Protein 4E8H (pdb70)

Structure (mmCIF, N/CA/C/O backbone):
data_4E8H
#
_entry.id   4E8H
#
_cell.length_a   57.109
_cell.length_b   90.818
_cell.length_c   87.015
_cell.angle_alpha   90.00
_cell.angle_beta   102.77
_cell.angle_gamma   90.00
#
_symmetry.space_group_name_H-M   'P 1 21 1'
#
loop_
_entity.id
_entity.type
_entity.pdbx_description
1 polymer 'Glutathione S-transferase'
2 non-polymer GLUTATHIONE
3 water water
#
loop_
_atom_site.group_PDB
_atom_site.id
_atom_site.type_symbol
_atom_site.label_atom_id
_atom_site.label_alt_id
_atom_site.label_comp_id
_atom_site.label_asym_id
_atom_site.label_entity_id
_atom_site.label_seq_id
_atom_site.pdbx_PDB_ins_code
_ato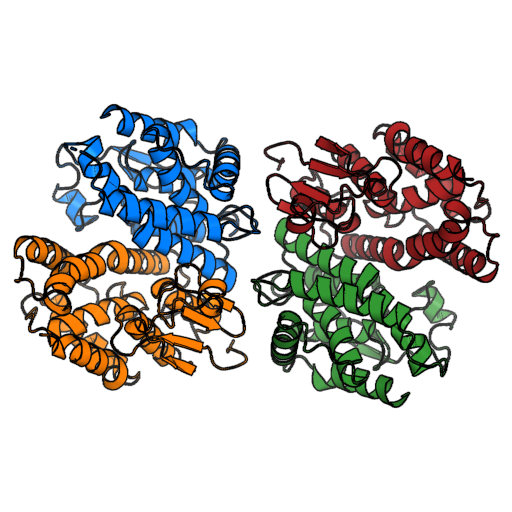m_site.Cartn_x
_atom_site.Cartn_y
_atom_site.Cartn_z
_atom_site.occupancy
_atom_site.B_iso_or_equiv
_atom_site.auth_seq_id
_atom_site.auth_comp_id
_ato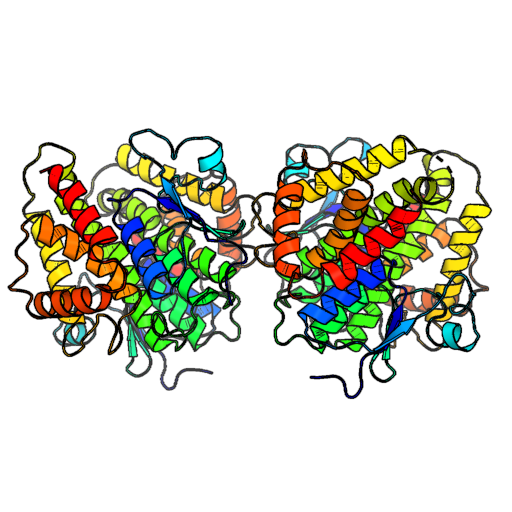m_site.auth_asym_id
_atom_site.auth_atom_id
_atom_site.pdbx_PDB_model_num
ATOM 1 N N . HIS A 1 1 ? -24.586 22.838 12.866 1.00 28.83 0 HIS A N 1
ATOM 2 C CA . HIS A 1 1 ? -25.353 21.778 13.591 1.00 28.72 0 HIS A CA 1
ATOM 3 C C . HIS A 1 1 ? -26.590 21.338 12.795 1.00 27.98 0 HIS A C 1
ATOM 4 O O . HIS A 1 1 ? -27.180 20.292 13.068 1.00 28.05 0 HIS A O 1
ATOM 11 N N . MET A 1 2 ? -26.970 22.164 11.822 1.00 26.83 1 MET A N 1
ATOM 12 C CA . MET A 1 2 ? -27.850 21.774 10.721 1.00 25.57 1 MET A CA 1
ATOM 13 C C . MET A 1 2 ? -27.253 22.392 9.452 1.00 24.18 1 MET A C 1
ATOM 14 O O . MET A 1 2 ? -26.605 23.441 9.530 1.00 24.17 1 MET A O 1
ATOM 19 N N . PRO A 1 3 ? -27.449 21.748 8.283 1.00 22.69 2 PRO A N 1
ATOM 20 C CA . PRO A 1 3 ? -26.850 22.330 7.075 1.00 21.43 2 PRO A CA 1
ATOM 21 C C . PRO A 1 3 ? -27.499 23.655 6.651 1.00 20.11 2 PRO A C 1
ATOM 22 O O . PRO A 1 3 ? -28.695 23.860 6.871 1.00 19.88 2 PRO A O 1
ATOM 26 N N . VAL A 1 4 ? -26.697 24.533 6.051 1.00 18.64 3 VAL A N 1
ATOM 27 C CA . VAL A 1 4 ? -27.140 25.862 5.611 1.00 17.17 3 VAL A CA 1
ATOM 28 C C . VAL A 1 4 ? -28.081 25.775 4.404 1.00 16.04 3 VAL A C 1
ATOM 29 O O . VAL A 1 4 ? -28.886 26.678 4.160 1.00 15.89 3 VAL A O 1
ATOM 33 N N . GLN A 1 5 ? -27.952 24.683 3.655 1.00 14.56 4 GLN A N 1
ATOM 34 C CA . GLN A 1 5 ? -28.814 24.385 2.518 1.00 13.20 4 GLN A CA 1
ATOM 35 C C . GLN A 1 5 ? -29.083 22.879 2.495 1.00 12.36 4 GLN A C 1
ATOM 36 O O . GLN A 1 5 ? -28.351 22.118 3.135 1.00 12.25 4 GLN A O 1
ATOM 42 N N . PRO A 1 6 ? -30.136 22.442 1.774 1.00 11.54 5 PRO A N 1
ATOM 43 C CA . PRO A 1 6 ? -30.397 21.009 1.674 1.00 10.89 5 PRO A CA 1
ATOM 44 C C . PRO A 1 6 ? -29.169 20.274 1.149 1.00 10.30 5 PRO A C 1
ATOM 45 O O . PRO A 1 6 ? -28.525 20.742 0.206 1.00 10.20 5 PRO A O 1
ATOM 49 N N . ILE A 1 7 ? -28.832 19.154 1.779 1.00 9.61 6 ILE A N 1
ATOM 50 C CA . ILE A 1 7 ? -27.711 18.336 1.330 1.00 8.93 6 ILE A CA 1
ATOM 51 C C . ILE A 1 7 ? -28.121 17.654 0.026 1.00 8.59 6 ILE A C 1
ATOM 52 O O . ILE A 1 7 ? -29.201 17.063 -0.062 1.00 8.50 6 ILE A O 1
ATOM 57 N N . LYS A 1 8 ? -27.272 17.777 -0.990 1.00 8.10 7 LYS A N 1
ATOM 58 C CA . LYS A 1 8 ? -27.548 17.198 -2.296 1.00 7.86 7 LYS A CA 1
ATOM 59 C C . LYS A 1 8 ? -27.089 15.747 -2.348 1.00 7.64 7 LYS A C 1
ATOM 60 O O . LYS A 1 8 ? -26.011 15.409 -1.851 1.00 7.48 7 LYS A O 1
ATOM 66 N N . LEU A 1 9 ? -27.917 14.890 -2.937 1.00 7.39 8 LEU A N 1
ATOM 67 C CA . LEU A 1 9 ? -27.517 13.512 -3.179 1.00 7.38 8 LEU A CA 1
ATOM 68 C C . LEU A 1 9 ? -27.745 13.146 -4.635 1.00 7.61 8 LEU A C 1
ATOM 69 O O . LEU A 1 9 ? -28.886 13.047 -5.096 1.00 7.61 8 LEU A O 1
ATOM 74 N N . TYR A 1 10 ? -26.643 12.973 -5.357 1.00 8.04 9 TYR A N 1
ATOM 75 C CA . TYR A 1 10 ? -26.689 12.498 -6.731 1.00 8.59 9 TYR A CA 1
ATOM 76 C C . TYR A 1 10 ? -26.912 10.989 -6.657 1.00 8.76 9 TYR A C 1
ATOM 77 O O . TYR A 1 10 ? -26.100 10.263 -6.081 1.00 8.75 9 TYR A O 1
ATOM 86 N N . TYR A 1 11 ? -28.033 10.530 -7.212 1.00 9.09 10 TYR A N 1
ATOM 87 C CA . TYR A 1 11 ? -28.569 9.210 -6.875 1.00 9.41 10 TYR A CA 1
ATOM 88 C C . TYR A 1 11 ? -29.416 8.584 -7.983 1.00 9.56 10 TYR A C 1
ATOM 89 O O . TYR A 1 11 ? -29.710 9.227 -8.993 1.00 9.48 10 TYR A O 1
ATOM 98 N N . LEU A 1 12 ? -29.801 7.326 -7.776 1.00 9.77 11 LEU A N 1
ATOM 99 C CA . LEU A 1 12 ? -30.906 6.706 -8.506 1.00 9.99 11 LEU A CA 1
ATOM 100 C C . LEU A 1 12 ? -31.755 5.914 -7.514 1.00 10.03 11 LEU A C 1
ATOM 101 O O . LEU A 1 12 ? -31.204 5.291 -6.605 1.00 10.01 11 LEU A O 1
ATOM 106 N N . PRO A 1 13 ? -33.097 5.944 -7.671 1.00 10.09 12 PRO A N 1
ATOM 107 C CA . PRO A 1 13 ? -33.979 5.218 -6.745 1.00 10.06 12 PRO A CA 1
ATOM 108 C C . PRO A 1 13 ? -33.644 3.732 -6.479 1.00 9.96 12 PRO A C 1
ATOM 109 O O . PRO A 1 13 ? -33.725 3.308 -5.325 1.00 9.99 12 PRO A O 1
ATOM 113 N N . PRO A 1 14 ? -33.274 2.942 -7.515 1.00 9.87 13 PRO A N 1
ATOM 114 C CA . PRO A 1 14 ? -33.037 1.529 -7.188 1.00 9.67 13 PRO A CA 1
ATOM 115 C C . PRO A 1 14 ? -31.649 1.207 -6.617 1.00 9.34 13 PRO A C 1
ATOM 116 O O . PRO A 1 14 ? -31.456 0.112 -6.081 1.00 9.45 13 PRO A O 1
ATOM 120 N N . SER A 1 15 ? -30.704 2.142 -6.725 1.00 8.77 14 SER A N 1
ATOM 121 C CA . SER A 1 15 ? -29.318 1.915 -6.289 1.00 8.14 14 SER A CA 1
ATOM 122 C C . SER A 1 15 ? -29.214 1.549 -4.804 1.00 7.73 14 SER A C 1
ATOM 123 O O . SER A 1 15 ? -29.612 2.338 -3.945 1.00 7.65 14 SER A O 1
ATOM 126 N N . PRO A 1 16 ? -28.687 0.345 -4.501 1.00 7.33 15 PRO A N 1
ATOM 127 C CA . PRO A 1 16 ? -28.548 -0.081 -3.104 1.00 7.08 15 PRO A CA 1
ATOM 128 C C . PRO A 1 16 ? -27.714 0.849 -2.200 1.00 6.84 15 PRO A C 1
ATOM 129 O O . PRO A 1 16 ? -28.142 1.120 -1.073 1.00 6.80 15 PRO A O 1
ATOM 133 N N . PRO A 1 17 ? -26.540 1.336 -2.671 1.00 6.64 16 PRO A N 1
ATOM 134 C CA . PRO A 1 17 ? -25.824 2.269 -1.794 1.00 6.53 16 PRO A CA 1
ATOM 135 C C . PRO A 1 17 ? -26.535 3.615 -1.616 1.00 6.53 16 PRO A C 1
ATOM 136 O O . PRO A 1 17 ? -26.411 4.234 -0.555 1.00 6.53 16 PRO A O 1
ATOM 140 N N . CYS A 1 18 ? -27.277 4.052 -2.635 1.00 6.57 17 CYS A N 1
ATOM 141 C CA . CYS A 1 18 ? -28.113 5.252 -2.524 1.00 6.70 17 CYS A CA 1
ATOM 142 C C . CYS A 1 18 ? -29.211 5.076 -1.477 1.00 6.29 17 CYS A C 1
ATOM 143 O O . CYS A 1 18 ? -29.433 5.964 -0.656 1.00 6.33 17 CYS A O 1
ATOM 146 N N . ARG A 1 19 ? -29.878 3.925 -1.502 1.00 5.95 18 ARG A N 1
ATOM 147 C CA . ARG A 1 19 ? -30.955 3.630 -0.555 1.00 5.68 18 ARG A CA 1
ATOM 148 C C . ARG A 1 19 ? -30.487 3.603 0.903 1.00 5.42 18 ARG A C 1
ATOM 149 O O . ARG A 1 19 ? -31.240 3.985 1.798 1.00 5.34 18 ARG A O 1
ATOM 157 N N . ALA A 1 20 ? -29.251 3.162 1.136 1.00 5.25 19 ALA A N 1
ATOM 158 C CA . ALA A 1 20 ? -28.682 3.125 2.488 1.00 5.21 19 ALA A CA 1
ATOM 159 C C . ALA A 1 20 ? -28.515 4.531 3.068 1.00 5.25 19 ALA A C 1
ATOM 160 O O . ALA A 1 20 ? -28.911 4.794 4.206 1.00 5.26 19 ALA A O 1
ATOM 162 N N . VAL A 1 21 ? -27.927 5.423 2.272 1.00 5.42 20 VAL A N 1
ATOM 163 C CA . VAL A 1 21 ? -27.757 6.829 2.639 1.00 5.65 20 VAL A CA 1
ATOM 164 C C . VAL A 1 21 ? -29.110 7.497 2.907 1.00 6.12 20 VAL A C 1
ATOM 165 O O . VAL A 1 21 ? -29.279 8.198 3.909 1.00 6.16 20 VAL A O 1
ATOM 169 N N . MET A 1 22 ? -30.065 7.261 2.008 1.00 6.71 21 MET A N 1
ATOM 170 C CA . MET A 1 22 ? -31.384 7.893 2.065 1.00 7.38 21 MET A CA 1
ATOM 171 C C . MET A 1 22 ? -32.152 7.547 3.334 1.00 7.34 21 MET A C 1
ATOM 172 O O . MET A 1 22 ? -32.772 8.422 3.941 1.00 7.26 21 MET A O 1
ATOM 177 N N . MET A 1 23 ? -32.104 6.280 3.737 1.00 7.39 22 MET A N 1
ATOM 178 C CA . MET A 1 23 ? -32.753 5.862 4.977 1.00 7.44 22 MET A CA 1
ATOM 179 C C . MET A 1 23 ? -32.031 6.409 6.204 1.00 7.18 22 MET A C 1
ATOM 180 O O . MET A 1 23 ? -32.674 6.779 7.187 1.00 7.04 22 MET A O 1
ATOM 185 N N . THR A 1 24 ? -30.701 6.466 6.137 1.00 7.04 23 THR A N 1
ATOM 186 C CA . THR A 1 24 ? -29.895 7.055 7.207 1.00 6.92 23 THR A CA 1
ATOM 187 C C . THR A 1 24 ? -30.279 8.525 7.416 1.00 6.97 23 THR A C 1
ATOM 188 O O . THR A 1 24 ? -30.474 8.963 8.554 1.00 6.81 23 THR A O 1
ATOM 192 N N . ALA A 1 25 ? -30.413 9.267 6.317 1.00 7.17 24 ALA A N 1
ATOM 193 C CA . ALA A 1 25 ? -30.824 10.672 6.369 1.00 7.53 24 ALA A CA 1
ATOM 194 C C . ALA A 1 25 ? -32.216 10.862 6.984 1.00 7.99 24 ALA A C 1
ATOM 195 O O . ALA A 1 25 ? -32.441 11.823 7.727 1.00 7.98 24 ALA A O 1
ATOM 197 N N . ARG A 1 26 ? -33.136 9.947 6.676 1.00 8.57 25 ARG A N 1
ATOM 198 C CA . ARG A 1 26 ? -34.493 9.982 7.232 1.00 9.38 25 ARG A CA 1
ATOM 199 C C . ARG A 1 26 ? -34.507 9.779 8.745 1.00 9.60 25 ARG A C 1
ATOM 200 O O . ARG A 1 26 ? -35.218 10.491 9.456 1.00 9.52 25 ARG A O 1
ATOM 208 N N . VAL A 1 27 ? -33.724 8.816 9.233 1.00 10.16 26 VAL A N 1
ATOM 209 C CA . VAL A 1 27 ? -33.590 8.587 10.678 1.00 10.80 26 VAL A CA 1
ATOM 210 C C . VAL A 1 27 ? -32.993 9.818 11.368 1.00 11.29 26 VAL A C 1
ATOM 211 O O . VAL A 1 27 ? -33.397 10.174 12.478 1.00 11.29 26 VAL A O 1
ATOM 215 N N . LEU A 1 28 ? -32.047 10.469 10.697 1.00 12.04 27 LEU A N 1
ATOM 216 C CA . LEU A 1 28 ? -31.443 11.703 11.201 1.00 12.94 27 LEU A CA 1
ATOM 217 C C . LEU A 1 28 ? -32.380 12.902 11.066 1.00 13.70 27 LEU A C 1
ATOM 218 O O . LEU A 1 28 ? -32.113 13.973 11.618 1.00 13.72 27 LEU A O 1
ATOM 223 N N . GLU A 1 29 ? -33.478 12.699 10.337 1.00 14.79 28 GLU A N 1
ATOM 224 C CA . GLU A 1 29 ? -34.453 13.747 10.009 1.00 15.98 28 GLU A CA 1
ATOM 225 C C . GLU A 1 29 ? -33.832 14.907 9.222 1.00 16.35 28 GLU A C 1
ATOM 226 O O . GLU A 1 29 ? -34.186 16.075 9.406 1.00 16.45 28 GLU A O 1
ATOM 232 N N . LEU A 1 30 ? -32.901 14.550 8.340 1.00 16.88 29 LEU A N 1
ATOM 233 C CA . LEU A 1 30 ? -32.329 15.469 7.368 1.00 17.42 29 LEU A CA 1
ATOM 234 C C . LEU A 1 30 ? -33.087 15.303 6.062 1.00 17.73 29 LEU A C 1
ATOM 235 O O . LEU A 1 30 ? -33.304 14.177 5.604 1.00 17.89 29 LEU A O 1
ATOM 240 N N . ASP A 1 31 ? -33.500 16.416 5.465 1.00 18.05 30 ASP A N 1
ATOM 241 C CA . ASP A 1 31 ? -34.199 16.359 4.187 1.00 18.24 30 ASP A CA 1
ATOM 242 C C . ASP A 1 31 ? -33.227 16.623 3.041 1.00 17.87 30 ASP A C 1
ATOM 243 O O . ASP A 1 31 ? -32.759 17.749 2.853 1.00 17.98 30 ASP A O 1
ATOM 248 N N . LEU A 1 32 ? -32.927 15.567 2.289 1.00 17.19 31 LEU A N 1
ATOM 249 C CA . LEU A 1 32 ? -31.985 15.632 1.172 1.00 16.55 31 LEU A CA 1
ATOM 250 C C . LEU A 1 32 ? -32.620 16.181 -0.102 1.00 16.35 31 LEU A C 1
ATOM 251 O O . LEU A 1 32 ? -33.778 15.885 -0.406 1.00 16.20 31 LEU A O 1
ATOM 256 N N . HIS A 1 33 ? -31.852 16.980 -0.840 1.00 16.09 32 HIS A N 1
ATOM 257 C CA . HIS A 1 33 ? -32.227 17.380 -2.195 1.00 15.96 32 HIS A CA 1
ATOM 258 C C . HIS A 1 33 ? -31.725 16.304 -3.153 1.00 15.63 32 HIS A C 1
ATOM 259 O O . HIS A 1 33 ? -30.543 16.256 -3.502 1.00 15.47 32 HIS A O 1
ATOM 266 N N . LEU A 1 34 ? -32.640 15.429 -3.552 1.00 15.40 33 LEU A N 1
ATOM 267 C CA . LEU A 1 34 ? -32.301 14.291 -4.393 1.00 15.23 33 LEU A CA 1
ATOM 268 C C . LEU A 1 34 ? -32.156 14.738 -5.840 1.00 15.20 33 LEU A C 1
ATOM 269 O O . LEU A 1 34 ? -33.056 15.374 -6.391 1.00 15.20 33 LEU A O 1
ATOM 274 N N . ILE A 1 35 ? -31.011 14.426 -6.442 1.00 15.17 34 ILE A N 1
ATOM 275 C CA . ILE A 1 35 ? -30.769 14.757 -7.846 1.00 15.17 34 ILE A CA 1
ATOM 276 C C . ILE A 1 35 ? -30.604 13.484 -8.675 1.00 15.29 34 ILE A C 1
ATOM 277 O O . ILE A 1 35 ? -29.622 12.753 -8.514 1.00 15.13 34 ILE A O 1
ATOM 282 N N . THR A 1 36 ? -31.574 13.227 -9.554 1.00 15.57 35 THR A N 1
ATOM 283 C CA . THR A 1 36 ? -31.553 12.041 -10.411 1.00 15.97 35 THR A CA 1
ATOM 284 C C . THR A 1 36 ? -30.345 12.075 -11.342 1.00 16.24 35 THR A C 1
ATOM 285 O O . THR A 1 36 ? -30.182 13.002 -12.142 1.00 16.22 35 THR A O 1
ATOM 289 N N . THR A 1 37 ? -29.493 11.064 -11.204 1.00 16.66 36 THR A N 1
ATOM 290 C CA . THR A 1 37 ? -28.260 10.969 -11.972 1.00 17.18 36 THR A CA 1
ATOM 291 C C . THR A 1 37 ? -28.275 9.659 -12.750 1.00 17.83 36 THR A C 1
ATOM 292 O O . THR A 1 37 ? -27.880 8.605 -12.240 1.00 17.75 36 THR A O 1
ATOM 296 N N . ASN A 1 38 ? -28.759 9.742 -13.986 1.00 18.73 37 ASN A N 1
ATOM 297 C CA . ASN A 1 38 ? -28.922 8.573 -14.837 1.00 19.72 37 ASN A CA 1
ATOM 298 C C . ASN A 1 38 ? -27.579 8.091 -15.374 1.00 20.27 37 ASN A C 1
ATOM 299 O O . ASN A 1 38 ? -27.053 8.640 -16.347 1.00 20.24 37 ASN A O 1
ATOM 304 N N . ILE A 1 39 ? -27.033 7.061 -14.730 1.00 21.07 38 ILE A N 1
ATOM 305 C CA . ILE A 1 39 ? -25.741 6.491 -15.128 1.00 21.90 38 ILE A CA 1
ATOM 306 C C . ILE A 1 39 ? -25.813 5.738 -16.464 1.00 22.47 38 ILE A C 1
ATOM 307 O O . ILE A 1 39 ? -24.781 5.451 -17.078 1.00 22.57 38 ILE A O 1
ATOM 312 N N . MET A 1 40 ? -27.034 5.437 -16.906 1.00 23.19 39 MET A N 1
ATOM 313 C CA . MET A 1 40 ? -27.279 4.788 -18.199 1.00 23.89 39 MET A CA 1
ATOM 314 C C . MET A 1 40 ? -27.293 5.801 -19.348 1.00 23.80 39 MET A C 1
ATOM 315 O O . MET A 1 40 ? -27.167 5.427 -20.518 1.00 23.84 39 MET A O 1
ATOM 320 N N . ASN A 1 41 ? -27.458 7.077 -18.998 1.00 23.72 40 ASN A N 1
ATOM 321 C CA . ASN A 1 41 ? -27.474 8.178 -19.960 1.00 23.55 40 ASN A CA 1
ATOM 322 C C . ASN A 1 41 ? -26.203 9.029 -19.839 1.00 23.26 40 ASN A C 1
ATOM 323 O O . ASN A 1 41 ? -26.154 10.179 -20.290 1.00 23.18 40 ASN A O 1
ATOM 328 N N . GLY A 1 42 ? -25.179 8.443 -19.218 1.00 22.99 41 GLY A N 1
ATOM 329 C CA . GLY A 1 42 ? -23.870 9.077 -19.052 1.00 22.57 41 GLY A CA 1
ATOM 330 C C . GLY A 1 42 ? -23.829 10.347 -18.218 1.00 22.30 41 GLY A C 1
ATOM 331 O O . GLY A 1 42 ? -22.867 11.113 -18.311 1.00 22.34 41 GLY A O 1
ATOM 332 N N . GLU A 1 43 ? -24.855 10.568 -17.397 1.00 21.92 42 GLU A N 1
ATOM 333 C CA . GLU A 1 43 ? -24.952 11.785 -16.579 1.00 21.63 42 GLU A CA 1
ATOM 334 C C . GLU A 1 43 ? -23.889 11.876 -15.472 1.00 21.30 42 GLU A C 1
ATOM 335 O O . GLU A 1 43 ? -23.658 12.949 -14.908 1.00 21.21 42 GLU A O 1
ATOM 341 N N . HIS A 1 44 ? -23.238 10.749 -15.187 1.00 20.99 43 HIS A N 1
ATOM 342 C CA . HIS A 1 44 ? -22.147 10.670 -14.210 1.00 20.73 43 HIS A CA 1
ATOM 343 C C . HIS A 1 44 ? -20.773 10.890 -14.854 1.00 20.89 43 HIS A C 1
ATOM 344 O O . HIS A 1 44 ? -19.745 10.852 -14.172 1.00 20.77 43 HIS A O 1
ATOM 351 N N . MET A 1 45 ? -20.766 11.137 -16.163 1.00 21.25 44 MET A N 1
ATOM 352 C CA . MET A 1 45 ? -19.531 11.168 -16.951 1.00 21.74 44 MET A CA 1
ATOM 353 C C . MET A 1 45 ? -19.263 12.510 -17.642 1.00 21.72 44 MET A C 1
ATOM 354 O O . MET A 1 45 ? -18.338 12.622 -18.453 1.00 21.83 44 MET A O 1
ATOM 359 N N . THR A 1 46 ? -20.070 13.518 -17.323 1.00 21.71 45 THR A N 1
ATOM 360 C CA . THR A 1 46 ? -19.867 14.866 -17.850 1.00 21.63 45 THR A CA 1
ATOM 361 C C . THR A 1 46 ? -18.626 15.485 -17.199 1.00 21.55 45 THR A C 1
ATOM 362 O O . THR A 1 46 ? -18.239 15.066 -16.105 1.00 21.64 45 THR A O 1
ATOM 366 N N . PRO A 1 47 ? -17.989 16.471 -17.867 1.00 21.37 46 PRO A N 1
ATOM 367 C CA . PRO A 1 47 ? -16.870 17.195 -17.257 1.00 21.12 46 PRO A CA 1
ATOM 368 C C . PRO A 1 47 ? -17.177 17.701 -15.848 1.00 20.72 46 PRO A C 1
ATOM 369 O O . PRO A 1 47 ? -16.287 17.740 -14.997 1.00 20.72 46 PRO A O 1
ATOM 373 N N . GLU A 1 48 ? -18.432 18.075 -15.617 1.00 20.25 47 GLU A N 1
ATOM 374 C CA . GLU A 1 48 ? -18.867 18.606 -14.332 1.00 19.79 47 GLU A CA 1
ATOM 375 C C . GLU A 1 48 ? -18.913 17.547 -13.226 1.00 19.00 47 GLU A C 1
ATOM 376 O O . GLU A 1 48 ? -18.436 17.798 -12.117 1.00 19.00 47 GLU A O 1
ATOM 382 N N . TYR A 1 49 ? -19.473 16.373 -13.523 1.00 18.04 48 TYR A N 1
ATOM 383 C CA . TYR A 1 49 ? -19.529 15.283 -12.539 1.00 17.03 48 TYR A CA 1
ATOM 384 C C . TYR A 1 49 ? -18.129 14.775 -12.196 1.00 16.68 48 TYR A C 1
ATOM 385 O O . TYR A 1 49 ? -17.821 14.540 -11.026 1.00 16.59 48 TYR A O 1
ATOM 394 N N . LEU A 1 50 ? -17.290 14.623 -13.219 1.00 16.25 49 LEU A N 1
ATOM 395 C CA . LEU A 1 50 ? -15.924 14.122 -13.052 1.00 15.90 49 LEU A CA 1
ATOM 396 C C . LEU A 1 50 ? -15.055 15.039 -12.194 1.00 15.72 49 LEU A C 1
ATOM 397 O O . LEU A 1 50 ? -14.186 14.568 -11.459 1.00 15.72 49 LEU A O 1
ATOM 402 N N . LYS A 1 51 ? -15.295 16.344 -12.293 1.00 15.42 50 LYS A N 1
ATOM 403 C CA . LYS A 1 51 ? -14.615 17.322 -11.449 1.00 15.20 50 LYS A CA 1
ATOM 404 C C . LYS A 1 51 ? -15.034 17.173 -9.987 1.00 14.58 50 LYS A C 1
ATOM 405 O O . LYS A 1 51 ? -14.217 17.326 -9.076 1.00 14.57 50 LYS A O 1
ATOM 411 N N . MET A 1 52 ? -16.312 16.878 -9.779 1.00 13.79 51 MET A N 1
ATOM 412 C CA . MET A 1 52 ? -16.857 16.660 -8.448 1.00 13.10 51 MET A CA 1
ATOM 413 C C . MET A 1 52 ? -16.382 15.317 -7.883 1.00 12.36 51 MET A C 1
ATOM 414 O O . MET A 1 52 ? -15.908 15.241 -6.748 1.00 12.21 51 MET A O 1
ATOM 419 N N . ASN A 1 53 ? -16.501 14.273 -8.699 1.00 11.43 52 ASN A N 1
ATOM 420 C CA . ASN A 1 53 ? -16.150 12.914 -8.314 1.00 10.58 52 ASN A CA 1
ATOM 421 C C . ASN A 1 53 ? -15.489 12.218 -9.506 1.00 10.21 52 ASN A C 1
ATOM 422 O O . ASN A 1 53 ? -16.185 11.779 -10.427 1.00 10.08 52 ASN A O 1
ATOM 427 N N . PRO A 1 54 ? -14.143 12.126 -9.502 1.00 9.86 53 PRO A N 1
ATOM 428 C CA . PRO A 1 54 ? -13.450 11.525 -10.645 1.00 9.69 53 PRO A CA 1
ATOM 429 C C . PRO A 1 54 ? -13.630 10.010 -10.732 1.00 9.55 53 PRO A C 1
ATOM 430 O O . PRO A 1 54 ? -13.316 9.415 -11.762 1.00 9.36 53 PRO A O 1
ATOM 434 N N . GLN A 1 55 ? -14.143 9.398 -9.666 1.00 9.56 54 GLN A N 1
ATOM 435 C CA . GLN A 1 55 ? -14.471 7.972 -9.680 1.00 9.64 54 GLN A CA 1
ATOM 436 C C . GLN A 1 55 ? -15.846 7.726 -10.320 1.00 9.57 54 GLN A C 1
ATOM 437 O O . GLN A 1 55 ? -16.255 6.578 -10.512 1.00 9.62 54 GLN A O 1
ATOM 443 N N . HIS A 1 56 ? -16.539 8.817 -10.654 1.00 9.49 55 HIS A N 1
ATOM 444 C CA . HIS A 1 56 ? -17.851 8.797 -11.323 1.00 9.42 55 HIS A CA 1
ATOM 445 C C . HIS A 1 56 ? -18.850 7.758 -10.788 1.00 9.26 55 HIS A C 1
ATOM 446 O O . HIS A 1 56 ? -19.346 6.908 -11.533 1.00 9.28 55 HIS A O 1
ATOM 453 N N . THR A 1 57 ? -19.143 7.841 -9.492 1.00 9.04 56 THR A N 1
ATOM 454 C CA . THR A 1 57 ? -20.112 6.943 -8.866 1.00 8.80 56 THR A CA 1
ATOM 455 C C . THR A 1 57 ? -21.309 7.682 -8.278 1.00 8.52 56 THR A C 1
ATOM 456 O O . THR A 1 57 ? -21.252 8.890 -8.033 1.00 8.59 56 THR A O 1
ATOM 460 N N . ILE A 1 58 ? -22.391 6.936 -8.072 1.00 8.12 57 ILE A N 1
ATOM 461 C CA . ILE A 1 58 ? -23.495 7.345 -7.206 1.00 7.79 57 ILE A CA 1
ATOM 462 C C . ILE A 1 58 ? -23.563 6.350 -6.037 1.00 7.63 57 ILE A C 1
ATOM 463 O O . ILE A 1 58 ? -23.271 5.165 -6.224 1.00 7.56 57 ILE A O 1
ATOM 468 N N . PRO A 1 59 ? -23.930 6.817 -4.828 1.00 7.50 58 PRO A N 1
ATOM 469 C CA . PRO A 1 59 ? -24.277 8.185 -4.450 1.00 7.44 58 PRO A CA 1
ATOM 470 C C . PRO A 1 59 ? -23.063 9.096 -4.320 1.00 7.36 58 PRO A C 1
ATOM 471 O O . PRO A 1 59 ? -21.996 8.663 -3.876 1.00 7.27 58 PRO A O 1
ATOM 475 N N . THR A 1 60 ? -23.233 10.344 -4.738 1.00 7.39 59 THR A N 1
ATOM 476 C CA . THR A 1 60 ? -22.293 11.400 -4.414 1.00 7.48 59 THR A CA 1
ATOM 477 C C . THR A 1 60 ? -23.062 12.453 -3.621 1.00 7.59 59 THR A C 1
ATOM 478 O O . THR A 1 60 ? -24.170 12.846 -3.995 1.00 7.51 59 THR A O 1
ATOM 482 N N . MET A 1 61 ? -22.473 12.873 -2.506 1.00 7.81 60 MET A N 1
ATOM 483 C CA . MET A 1 61 ? -23.061 13.869 -1.624 1.00 8.03 60 MET A CA 1
ATOM 484 C C . MET A 1 61 ? -22.373 15.216 -1.829 1.00 8.21 60 MET A C 1
ATOM 485 O O . MET A 1 61 ? -21.161 15.275 -2.051 1.00 8.13 60 MET A O 1
ATOM 490 N N . ASP A 1 62 ? -23.160 16.287 -1.760 1.00 8.44 61 ASP A N 1
ATOM 491 C CA . ASP A 1 62 ? -22.641 17.653 -1.757 1.00 8.65 61 ASP A CA 1
ATOM 492 C C . ASP A 1 62 ? -23.284 18.419 -0.603 1.00 8.58 61 ASP A C 1
ATOM 493 O O . ASP A 1 62 ? -24.454 18.800 -0.674 1.00 8.60 61 ASP A O 1
ATOM 498 N N . ASP A 1 63 ? -22.510 18.634 0.458 1.00 8.53 62 ASP A N 1
ATOM 499 C CA . ASP A 1 63 ? -22.971 19.376 1.629 1.00 8.48 62 ASP A CA 1
ATOM 500 C C . ASP A 1 63 ? -22.311 20.752 1.664 1.00 8.36 62 ASP A C 1
ATOM 501 O O . ASP A 1 63 ? -21.177 20.891 2.135 1.00 8.22 62 ASP A O 1
ATOM 506 N N . ASN A 1 64 ? -23.021 21.762 1.159 1.00 8.27 63 ASN A N 1
ATOM 507 C CA . ASN A 1 64 ? -22.506 23.133 1.109 1.00 8.27 63 ASN A CA 1
ATOM 508 C C . ASN A 1 64 ? -21.102 23.188 0.483 1.00 8.43 63 ASN A C 1
ATOM 509 O O . ASN A 1 64 ? -20.199 23.840 1.009 1.00 8.42 63 ASN A O 1
ATOM 514 N N . GLY A 1 65 ? -20.921 22.478 -0.630 1.00 8.67 64 GLY A N 1
ATOM 515 C CA . GLY A 1 65 ? -19.641 22.469 -1.339 1.00 9.04 64 GLY A CA 1
ATOM 516 C C . GLY A 1 65 ? -18.662 21.370 -0.948 1.00 9.30 64 GLY A C 1
ATOM 517 O O . GLY A 1 65 ? -17.693 21.121 -1.670 1.00 9.36 64 GLY A O 1
ATOM 518 N N . PHE A 1 66 ? -18.894 20.727 0.197 1.00 9.48 65 PHE A N 1
ATOM 519 C CA . PHE A 1 66 ? -18.079 19.584 0.618 1.00 9.64 65 PHE A CA 1
ATOM 520 C C . PHE A 1 66 ? -18.580 18.307 -0.049 1.00 9.63 65 PHE A C 1
ATOM 521 O O . PHE A 1 66 ? -19.715 17.873 0.179 1.00 9.57 65 PHE A O 1
ATOM 529 N N . ILE A 1 67 ? -17.714 17.719 -0.871 1.00 9.59 66 ILE A N 1
ATOM 530 C CA . ILE A 1 67 ? -18.049 16.557 -1.690 1.00 9.51 66 ILE A CA 1
ATOM 531 C C . ILE A 1 67 ? -17.624 15.253 -1.021 1.00 9.41 66 ILE A C 1
ATOM 532 O O . ILE A 1 67 ? -16.511 15.141 -0.501 1.00 9.38 66 ILE A O 1
ATOM 537 N N . LEU A 1 68 ? -18.521 14.272 -1.041 1.00 9.15 67 LEU A N 1
ATOM 538 C CA . LEU A 1 68 ? -18.230 12.960 -0.485 1.00 8.93 67 LEU A CA 1
ATOM 539 C C . LEU A 1 68 ? -18.933 11.866 -1.272 1.00 8.66 67 LEU A C 1
ATOM 540 O O . LEU A 1 68 ? -20.093 12.011 -1.663 1.00 8.59 67 LEU A O 1
ATOM 545 N N . TRP A 1 69 ? -18.211 10.779 -1.512 1.00 8.33 68 TRP A N 1
ATOM 546 C CA . TRP A 1 69 ? -18.817 9.565 -2.033 1.00 8.05 68 TRP A CA 1
ATOM 547 C C . TRP A 1 69 ? -18.410 8.368 -1.166 1.00 7.90 68 TRP A C 1
ATOM 548 O O . TRP A 1 69 ? -17.753 8.545 -0.135 1.00 7.94 68 TRP A O 1
ATOM 559 N N . GLU A 1 70 ? -18.805 7.168 -1.588 1.00 7.68 69 GLU A N 1
ATOM 560 C CA . GLU A 1 70 ? -18.818 5.966 -0.739 1.00 7.50 69 GLU A CA 1
ATOM 561 C C . GLU A 1 70 ? -19.943 6.063 0.285 1.00 7.20 69 GLU A C 1
ATOM 562 O O . GLU A 1 70 ? -19.867 6.830 1.250 1.00 7.10 69 GLU A O 1
ATOM 568 N N . SER A 1 71 ? -20.993 5.282 0.042 1.00 6.95 70 SER A N 1
ATOM 569 C CA . SER A 1 71 ? -22.231 5.344 0.813 1.00 6.67 70 SER A CA 1
ATOM 570 C C . SER A 1 71 ? -22.016 5.223 2.319 1.00 6.58 70 SER A C 1
ATOM 571 O O . SER A 1 71 ? -22.647 5.938 3.098 1.00 6.64 70 SER A O 1
ATOM 574 N N . ARG A 1 72 ? -21.125 4.322 2.723 1.00 6.36 71 ARG A N 1
ATOM 575 C CA . ARG A 1 72 ? -20.868 4.094 4.142 1.00 6.10 71 ARG A CA 1
ATOM 576 C C . ARG A 1 72 ? -20.091 5.243 4.791 1.00 5.96 71 ARG A C 1
ATOM 577 O O . ARG A 1 72 ? -20.249 5.503 5.986 1.00 5.85 71 ARG A O 1
ATOM 585 N N . ALA A 1 73 ? -19.269 5.933 3.999 1.00 5.81 72 ALA A N 1
ATOM 586 C CA . ALA A 1 73 ? -18.591 7.150 4.453 1.00 5.81 72 ALA A CA 1
ATOM 587 C C . ALA A 1 73 ? -19.585 8.299 4.629 1.00 5.81 72 ALA A C 1
ATOM 588 O O . ALA A 1 73 ? -19.487 9.070 5.586 1.00 5.95 72 ALA A O 1
ATOM 590 N N . ILE A 1 74 ? -20.538 8.400 3.702 1.00 5.85 73 ILE A N 1
ATOM 591 C CA . ILE A 1 74 ? -21.622 9.382 3.790 1.00 5.88 73 ILE A CA 1
ATOM 592 C C . ILE A 1 74 ? -22.504 9.158 5.022 1.00 5.90 73 ILE A C 1
ATOM 593 O O . ILE A 1 74 ? -22.821 10.110 5.739 1.00 5.94 73 ILE A O 1
ATOM 598 N N . GLN A 1 75 ? -22.894 7.904 5.257 1.00 5.84 74 GLN A N 1
ATOM 599 C CA . GLN A 1 75 ? -23.706 7.536 6.420 1.00 5.82 74 GLN A CA 1
ATOM 600 C C . GLN A 1 75 ? -23.071 8.019 7.716 1.00 5.81 74 GLN A C 1
ATOM 601 O O . GLN A 1 75 ? -23.716 8.696 8.519 1.00 5.84 74 GLN A O 1
ATOM 607 N N . THR A 1 76 ? -21.805 7.663 7.913 1.00 5.78 75 THR A N 1
ATOM 608 C CA . THR A 1 76 ? -21.105 7.998 9.144 1.00 5.92 75 THR A CA 1
ATOM 609 C C . THR A 1 76 ? -20.870 9.504 9.254 1.00 6.10 75 THR A C 1
ATOM 610 O O . THR A 1 76 ? -20.948 10.059 10.350 1.00 6.10 75 THR A O 1
ATOM 614 N N . TYR A 1 77 ? -20.610 10.165 8.125 1.00 6.35 76 TYR A N 1
ATOM 615 C CA . TYR A 1 77 ? -20.465 11.623 8.118 1.00 6.74 76 TYR A CA 1
ATOM 616 C C . TYR A 1 77 ? -21.743 12.327 8.572 1.00 7.06 76 TYR A C 1
ATOM 617 O O . TYR A 1 77 ? -21.693 13.206 9.433 1.00 7.09 76 TYR A O 1
ATOM 626 N N . LEU A 1 78 ? -22.877 11.937 7.993 1.00 7.48 77 LEU A N 1
ATOM 627 C CA . LEU A 1 78 ? -24.164 12.533 8.346 1.00 7.91 77 LEU A CA 1
ATOM 628 C C . LEU A 1 78 ? -24.460 12.432 9.846 1.00 8.10 77 LEU A C 1
ATOM 629 O O . LEU A 1 78 ? -24.987 13.377 10.436 1.00 8.05 77 LEU A O 1
ATOM 634 N N . VAL A 1 79 ? -24.105 11.301 10.458 1.00 8.40 78 VAL A N 1
ATOM 635 C CA . VAL A 1 79 ? -24.276 11.120 11.905 1.00 8.73 78 VAL A CA 1
ATOM 636 C C . VAL A 1 79 ? -23.271 11.954 12.712 1.00 9.11 78 VAL A C 1
ATOM 637 O O . VAL A 1 79 ? -23.663 12.667 13.641 1.00 9.10 78 VAL A O 1
ATOM 641 N N . ASN A 1 80 ? -21.989 11.868 12.351 1.00 9.49 79 ASN A N 1
ATOM 642 C CA . ASN A 1 80 ? -20.934 12.643 13.013 1.00 10.04 79 ASN A CA 1
ATOM 643 C C . ASN A 1 80 ? -21.194 14.148 12.974 1.00 10.46 79 ASN A C 1
ATOM 644 O O . ASN A 1 80 ? -20.946 14.854 13.954 1.00 10.49 79 ASN A O 1
ATOM 649 N N . ALA A 1 81 ? -21.700 14.631 11.844 1.00 11.00 80 ALA A N 1
ATOM 650 C CA . ALA A 1 81 ? -21.926 16.058 11.665 1.00 11.61 80 ALA A CA 1
ATOM 651 C C . ALA A 1 81 ? -23.287 16.539 12.172 1.00 12.03 80 ALA A C 1
ATOM 652 O O . ALA A 1 81 ? -23.375 17.619 12.759 1.00 12.07 80 ALA A O 1
ATOM 654 N N . TYR A 1 82 ? -24.335 15.739 11.961 1.00 12.59 81 TYR A N 1
ATOM 655 C CA . TYR A 1 82 ? -25.716 16.220 12.136 1.00 13.16 81 TYR A CA 1
ATOM 656 C C . TYR A 1 82 ? -26.630 15.407 13.062 1.00 13.91 81 TYR A C 1
ATOM 657 O O . TYR A 1 82 ? -27.812 15.734 13.202 1.00 13.93 81 TYR A O 1
ATOM 666 N N . GLY A 1 83 ? -26.094 14.361 13.689 1.00 14.77 82 GLY A N 1
ATOM 667 C CA . GLY A 1 83 ? -26.853 13.580 14.667 1.00 15.93 82 GLY A CA 1
ATOM 668 C C . GLY A 1 83 ? -27.176 14.397 15.908 1.00 16.85 82 GLY A C 1
ATOM 669 O O . GLY A 1 83 ? -26.335 15.164 16.385 1.00 16.86 82 GLY A O 1
ATOM 670 N N . LYS A 1 84 ? -28.398 14.245 16.422 1.00 17.71 83 LYS A N 1
ATOM 671 C CA . LYS A 1 84 ? -28.827 14.950 17.638 1.00 18.59 83 LYS A CA 1
ATOM 672 C C . LYS A 1 84 ? -28.083 14.410 18.854 1.00 18.72 83 LYS A C 1
ATOM 673 O O . LYS A 1 84 ? -27.759 15.152 19.784 1.00 18.89 83 LYS A O 1
ATOM 679 N N . ASP A 1 85 ? -27.836 13.105 18.830 1.00 18.75 84 ASP A N 1
ATOM 680 C CA . ASP A 1 85 ? -26.820 12.469 19.657 1.00 18.67 84 ASP A CA 1
ATOM 681 C C . ASP A 1 85 ? -26.083 11.453 18.781 1.00 18.28 84 ASP A C 1
ATOM 682 O O . ASP A 1 85 ? -26.294 11.410 17.565 1.00 18.23 84 ASP A O 1
ATOM 687 N N . ASP A 1 86 ? -25.230 10.636 19.391 1.00 17.76 85 ASP A N 1
ATOM 688 C CA . ASP A 1 86 ? -24.434 9.677 18.632 1.00 17.19 85 ASP A CA 1
ATOM 689 C C . ASP A 1 86 ? -25.014 8.252 18.599 1.00 16.68 85 ASP A C 1
ATOM 690 O O . ASP A 1 86 ? -24.283 7.303 18.335 1.00 16.60 85 ASP A O 1
ATOM 695 N N . SER A 1 87 ? -26.320 8.105 18.844 1.00 16.00 86 SER A N 1
ATOM 696 C CA . SER A 1 87 ? -26.963 6.776 18.958 1.00 15.37 86 SER A CA 1
ATOM 697 C C . SER A 1 87 ? -26.728 5.856 17.762 1.00 14.72 86 SER A C 1
ATOM 698 O O . SER A 1 87 ? -26.463 4.661 17.933 1.00 14.48 86 SER A O 1
ATOM 701 N N . LEU A 1 88 ? -26.846 6.413 16.559 1.00 13.98 87 LEU A N 1
ATOM 702 C CA . LEU A 1 88 ? -26.648 5.645 15.335 1.00 13.36 87 LEU A CA 1
ATOM 703 C C . LEU A 1 88 ? -25.190 5.248 15.123 1.00 12.80 87 LEU A C 1
ATOM 704 O O . LEU A 1 88 ? -24.907 4.278 14.426 1.00 12.71 87 LEU A O 1
ATOM 709 N N . TYR A 1 89 ? -24.268 5.995 15.722 1.00 12.21 88 TYR A N 1
ATOM 710 C CA . TYR A 1 89 ? -22.844 5.761 15.500 1.00 11.62 88 TYR A CA 1
ATOM 711 C C . TYR A 1 89 ? -22.025 6.280 16.688 1.00 11.49 88 TYR A C 1
ATOM 712 O O . TYR A 1 89 ? -21.410 7.346 16.601 1.00 11.32 88 TYR A O 1
ATOM 721 N N . PRO A 1 90 ? -22.029 5.528 17.810 1.00 11.49 89 PRO A N 1
ATOM 722 C CA . PRO A 1 90 ? -21.446 5.996 19.071 1.00 11.53 89 PRO A CA 1
ATOM 723 C C . PRO A 1 90 ? -19.962 6.316 18.984 1.00 11.62 89 PRO A C 1
ATOM 724 O O . PRO A 1 90 ? -19.214 5.647 18.266 1.00 11.52 89 PRO A O 1
ATOM 728 N N . LYS A 1 91 ? -19.557 7.337 19.731 1.00 11.70 90 LYS A N 1
ATOM 729 C CA . LYS A 1 91 ? -18.178 7.802 19.737 1.00 11.87 90 LYS A CA 1
ATOM 730 C C . LYS A 1 91 ? -17.283 6.934 20.614 1.00 11.57 90 LYS A C 1
ATOM 731 O O . LYS A 1 91 ? -16.065 6.929 20.440 1.00 11.57 90 LYS A O 1
ATOM 737 N N . ASN A 1 92 ? -17.889 6.209 21.554 1.00 11.25 91 ASN A N 1
ATOM 738 C CA . ASN A 1 92 ? -17.166 5.238 22.367 1.00 10.99 91 ASN A CA 1
ATOM 739 C C . ASN A 1 92 ? -16.357 4.321 21.450 1.00 10.66 91 ASN A C 1
ATOM 740 O O . ASN A 1 92 ? -16.932 3.668 20.576 1.00 10.69 91 ASN A O 1
ATOM 745 N N . PRO A 1 93 ? -15.021 4.288 21.631 1.00 10.31 92 PRO A N 1
ATOM 746 C CA . PRO A 1 93 ? -14.126 3.605 20.691 1.00 10.00 92 PRO A CA 1
ATOM 747 C C . PRO A 1 93 ? -14.468 2.140 20.416 1.00 9.69 92 PRO A C 1
ATOM 748 O O . PRO A 1 93 ? -14.442 1.720 19.261 1.00 9.61 92 PRO A O 1
ATOM 752 N N . ARG A 1 94 ? -14.783 1.377 21.459 1.00 9.38 93 ARG A N 1
ATOM 753 C CA . ARG A 1 94 ? -15.076 -0.047 21.296 1.00 9.04 93 ARG A CA 1
ATOM 754 C C . ARG A 1 94 ? -16.426 -0.290 20.625 1.00 8.88 93 ARG A C 1
ATOM 755 O O . ARG A 1 94 ? -16.537 -1.142 19.739 1.00 8.75 93 ARG A O 1
ATOM 763 N N . GLN A 1 95 ? -17.439 0.469 21.038 1.00 8.78 94 GLN A N 1
ATOM 764 C CA . GLN A 1 95 ? -18.751 0.410 20.398 1.00 8.82 94 GLN A CA 1
ATOM 765 C C . GLN A 1 95 ? -18.641 0.807 18.928 1.00 8.47 94 GLN A C 1
ATOM 766 O O . GLN A 1 95 ? -19.228 0.157 18.060 1.00 8.26 94 GLN A O 1
ATOM 772 N N . ARG A 1 96 ? -17.881 1.869 18.655 1.00 8.28 95 ARG A N 1
ATOM 773 C CA . ARG A 1 96 ? -17.667 2.327 17.283 1.00 8.20 95 ARG A CA 1
ATOM 774 C C . ARG A 1 96 ? -16.921 1.293 16.439 1.00 7.77 95 ARG A C 1
ATOM 775 O O . ARG A 1 96 ? -17.266 1.074 15.277 1.00 7.74 95 ARG A O 1
ATOM 783 N N . ALA A 1 97 ? -15.902 0.669 17.031 1.00 7.29 96 ALA A N 1
ATOM 784 C CA . ALA A 1 97 ? -15.097 -0.343 16.347 1.00 6.95 96 ALA A CA 1
ATOM 785 C C . ALA A 1 97 ? -15.924 -1.531 15.846 1.00 6.69 96 ALA A C 1
ATOM 786 O O . ALA A 1 97 ? -15.712 -1.998 14.726 1.00 6.56 96 ALA A O 1
ATOM 788 N N . ILE A 1 98 ? -16.858 -2.016 16.667 1.00 6.47 97 ILE A N 1
ATOM 789 C CA . ILE A 1 98 ? -17.740 -3.115 16.251 1.00 6.43 97 ILE A CA 1
ATOM 790 C C . ILE A 1 98 ? -18.567 -2.696 15.037 1.00 6.25 97 ILE A C 1
ATOM 791 O O . ILE A 1 98 ? -18.674 -3.448 14.068 1.00 6.22 97 ILE A O 1
ATOM 796 N N . ILE A 1 99 ? -19.126 -1.489 15.089 1.00 6.08 98 ILE A N 1
ATOM 797 C CA . ILE A 1 99 ? -19.865 -0.934 13.960 1.00 5.91 98 ILE A CA 1
ATOM 798 C C . ILE A 1 99 ? -18.987 -0.852 12.705 1.00 6.09 98 ILE A C 1
ATOM 799 O O . ILE A 1 99 ? -19.410 -1.279 11.631 1.00 5.88 98 ILE A O 1
ATOM 804 N N . ASP A 1 100 ? -17.768 -0.328 12.850 1.00 6.31 99 ASP A N 1
ATOM 805 C CA . ASP A 1 100 ? -16.841 -0.201 11.720 1.00 6.65 99 ASP A CA 1
ATOM 806 C C . ASP A 1 100 ? -16.494 -1.549 11.076 1.00 6.66 99 ASP A C 1
ATOM 807 O O . ASP A 1 100 ? -16.383 -1.637 9.851 1.00 6.66 99 ASP A O 1
ATOM 812 N N . GLN A 1 101 ? -16.330 -2.593 11.891 1.00 6.86 100 GLN A N 1
ATOM 813 C CA . GLN A 1 101 ? -16.090 -3.938 11.353 1.00 7.00 100 GLN A CA 1
ATOM 814 C C . GLN A 1 101 ? -17.306 -4.461 10.591 1.00 6.84 100 GLN A C 1
ATOM 815 O O . GLN A 1 101 ? -17.155 -5.091 9.541 1.00 6.96 100 GLN A O 1
ATOM 821 N N . ARG A 1 102 ? -18.503 -4.191 11.111 1.00 6.64 101 ARG A N 1
ATOM 822 C CA . ARG A 1 102 ? -19.737 -4.569 10.419 1.00 6.45 101 ARG A CA 1
ATOM 823 C C . ARG A 1 102 ? -19.890 -3.840 9.076 1.00 6.11 101 ARG A C 1
ATOM 824 O O . ARG A 1 102 ? -20.365 -4.428 8.101 1.00 5.95 101 ARG A O 1
ATOM 832 N N . LEU A 1 103 ? -19.477 -2.572 9.032 1.00 5.77 102 LEU A N 1
ATOM 833 C CA . LEU A 1 103 ? -19.495 -1.776 7.796 1.00 5.50 102 LEU A CA 1
ATOM 834 C C . LEU A 1 103 ? -18.489 -2.287 6.766 1.00 5.67 102 LEU A C 1
ATOM 835 O O . LEU A 1 103 ? -18.786 -2.344 5.569 1.00 5.50 102 LEU A O 1
ATOM 840 N N . ASN A 1 104 ? -17.297 -2.643 7.243 1.00 5.97 103 ASN A N 1
ATOM 841 C CA . ASN A 1 104 ? -16.283 -3.289 6.418 1.00 6.53 103 ASN A CA 1
ATOM 842 C C . ASN A 1 104 ? -16.749 -4.673 5.943 1.00 6.72 103 ASN A C 1
ATOM 843 O O . ASN A 1 104 ? -16.499 -5.055 4.795 1.00 6.68 103 ASN A O 1
ATOM 848 N N . PHE A 1 105 ? -17.427 -5.409 6.828 1.00 7.05 104 PHE A N 1
ATOM 849 C CA . PHE A 1 105 ? -18.061 -6.689 6.474 1.00 7.47 104 PHE A CA 1
ATOM 850 C C . PHE A 1 105 ? -19.075 -6.470 5.360 1.00 7.68 104 PHE A C 1
ATOM 851 O O . PHE A 1 105 ? -19.099 -7.216 4.380 1.00 7.85 104 PHE A O 1
ATOM 859 N N . ASP A 1 106 ? -19.904 -5.440 5.513 1.00 7.96 105 ASP A N 1
ATOM 860 C CA . ASP A 1 106 ? -20.934 -5.144 4.528 1.00 8.17 105 ASP A CA 1
ATOM 861 C C . ASP A 1 106 ? -20.326 -4.889 3.152 1.00 7.92 105 ASP A C 1
ATOM 862 O O . ASP A 1 106 ? -20.736 -5.507 2.172 1.00 8.01 105 ASP A O 1
ATOM 867 N N . LEU A 1 107 ? -19.340 -3.997 3.090 1.00 7.55 106 LEU A N 1
ATOM 868 C CA . LEU A 1 107 ? -18.721 -3.628 1.820 1.00 7.22 106 LEU A CA 1
ATOM 869 C C . LEU A 1 107 ? -17.892 -4.766 1.228 1.00 7.28 106 LEU A C 1
ATOM 870 O O . LEU A 1 107 ? -18.097 -5.153 0.078 1.00 7.21 106 LEU A O 1
ATOM 875 N N . GLY A 1 108 ? -16.963 -5.293 2.022 1.00 7.41 107 GLY A N 1
ATOM 876 C CA . GLY A 1 108 ? -15.978 -6.250 1.533 1.00 7.66 107 GLY A CA 1
ATOM 877 C C . GLY A 1 108 ? -16.454 -7.683 1.374 1.00 7.87 107 GLY A C 1
ATOM 878 O O . GLY A 1 108 ? -15.850 -8.451 0.623 1.00 8.02 107 GLY A O 1
ATOM 879 N N . THR A 1 109 ? -17.529 -8.047 2.073 1.00 7.88 108 THR A N 1
ATOM 880 C CA . THR A 1 109 ? -18.003 -9.435 2.090 1.00 7.88 108 THR A CA 1
ATOM 881 C C . THR A 1 109 ? -19.445 -9.589 1.585 1.00 7.81 108 THR A C 1
ATOM 882 O O . THR A 1 109 ? -19.662 -10.106 0.492 1.00 7.81 108 THR A O 1
ATOM 886 N N . LEU A 1 110 ? -20.413 -9.133 2.380 1.00 7.69 109 LEU A N 1
ATOM 887 C CA . LEU A 1 110 ? -21.837 -9.337 2.094 1.00 7.48 109 LEU A CA 1
ATOM 888 C C . LEU A 1 110 ? -22.287 -8.702 0.782 1.00 7.39 109 LEU A C 1
ATOM 889 O O . LEU A 1 110 ? -22.815 -9.396 -0.091 1.00 7.31 109 LEU A O 1
ATOM 894 N N . TYR A 1 111 ? -22.078 -7.392 0.646 1.00 7.27 110 TYR A N 1
ATOM 895 C CA . TYR A 1 111 ? -22.489 -6.687 -0.566 1.00 7.25 110 TYR A CA 1
ATOM 896 C C . TYR A 1 111 ? -21.747 -7.193 -1.801 1.00 7.12 110 TYR A C 1
ATOM 897 O O . TYR A 1 111 ? -22.362 -7.406 -2.848 1.00 7.08 110 TYR A O 1
ATOM 906 N N . LEU A 1 112 ? -20.434 -7.386 -1.677 1.00 7.05 111 LEU A N 1
ATOM 907 C CA . LEU A 1 112 ? -19.632 -7.912 -2.780 1.00 7.06 111 LEU A CA 1
ATOM 908 C C . LEU A 1 112 ? -20.118 -9.292 -3.224 1.00 7.09 111 LEU A C 1
ATOM 909 O O . LEU A 1 112 ? -20.268 -9.538 -4.422 1.00 7.16 111 LEU A O 1
ATOM 914 N N . ARG A 1 113 ? -20.366 -10.184 -2.267 1.00 7.10 112 ARG A N 1
ATOM 915 C CA . ARG A 1 113 ? -20.873 -11.521 -2.595 1.00 7.28 112 ARG A CA 1
ATOM 916 C C . ARG A 1 113 ? -22.298 -11.475 -3.142 1.00 7.57 112 ARG A C 1
ATOM 917 O O . ARG A 1 113 ? -22.664 -12.293 -3.987 1.00 7.49 112 ARG A O 1
ATOM 925 N N . TYR A 1 114 ? -23.088 -10.514 -2.664 1.00 8.09 113 TYR A N 1
ATOM 926 C CA . TYR A 1 114 ? -24.411 -10.241 -3.232 1.00 8.65 113 TYR A CA 1
ATOM 927 C C . TYR A 1 114 ? -24.326 -9.821 -4.707 1.00 9.35 113 TYR A C 1
ATOM 928 O O . TYR A 1 114 ? -25.103 -10.302 -5.538 1.00 9.28 113 TYR A O 1
ATOM 937 N N . LEU A 1 115 ? -23.394 -8.917 -5.016 1.00 10.25 114 LEU A N 1
ATOM 938 C CA . LEU A 1 115 ? -23.182 -8.438 -6.385 1.00 11.25 114 LEU A CA 1
ATOM 939 C C . LEU A 1 115 ? -22.767 -9.569 -7.315 1.00 11.87 114 LEU A C 1
ATOM 940 O O . LEU A 1 115 ? -23.296 -9.697 -8.420 1.00 11.94 114 LEU A O 1
ATOM 945 N N . ASN A 1 116 ? -21.812 -10.378 -6.859 1.00 12.77 115 ASN A N 1
ATOM 946 C CA . ASN A 1 116 ? -21.299 -11.501 -7.638 1.00 13.72 115 ASN A CA 1
ATOM 947 C C . ASN A 1 116 ? -22.373 -12.547 -7.929 1.00 14.44 115 ASN A C 1
ATOM 948 O O . ASN A 1 116 ? -22.376 -13.153 -9.002 1.00 14.56 115 ASN A O 1
ATOM 953 N N . LEU A 1 117 ? -23.290 -12.742 -6.983 1.00 15.37 116 LEU A N 1
ATOM 954 C CA . LEU A 1 117 ? -24.393 -13.677 -7.180 1.00 16.35 116 LEU A CA 1
ATOM 955 C C . LEU A 1 117 ? -25.453 -13.144 -8.145 1.00 17.37 116 LEU A C 1
ATOM 956 O O . LEU A 1 117 ? -25.780 -13.809 -9.125 1.00 17.42 116 LEU A O 1
ATOM 961 N N . TYR A 1 118 ? -25.970 -11.947 -7.873 1.00 18.67 117 TYR A N 1
ATOM 962 C CA . TYR A 1 118 ? -27.183 -11.459 -8.540 1.00 20.09 117 TYR A CA 1
ATOM 963 C C . TYR A 1 118 ? -27.002 -10.617 -9.811 1.00 21.46 117 TYR A C 1
ATOM 964 O O . TYR A 1 118 ? -27.972 -10.408 -10.545 1.00 21.55 117 TYR A O 1
ATOM 973 N N . THR A 1 119 ? -25.787 -10.138 -10.075 1.00 23.29 118 THR A N 1
ATOM 974 C CA . THR A 1 119 ? -25.528 -9.364 -11.299 1.00 25.13 118 THR A CA 1
ATOM 975 C C . THR A 1 119 ? -25.813 -10.164 -12.585 1.00 26.69 118 THR A C 1
ATOM 976 O O . THR A 1 119 ? -26.512 -9.662 -13.468 1.00 26.77 118 THR A O 1
ATOM 980 N N . PRO A 1 120 ? -25.296 -11.410 -12.691 1.00 28.30 119 PRO A N 1
ATOM 981 C CA . PRO A 1 120 ? -25.585 -12.181 -13.906 1.00 29.65 119 PRO A CA 1
ATOM 982 C C . PRO A 1 120 ? -27.064 -12.553 -14.051 1.00 31.04 119 PRO A C 1
ATOM 983 O O . PRO A 1 120 ? -27.544 -12.755 -15.170 1.00 31.18 119 PRO A O 1
ATOM 987 N N . ILE A 1 121 ? -27.770 -12.631 -12.927 1.00 32.68 120 ILE A N 1
ATOM 988 C CA . ILE A 1 121 ? -29.153 -13.102 -12.897 1.00 34.28 120 ILE A CA 1
ATOM 989 C C . ILE A 1 121 ? -30.128 -11.994 -13.274 1.00 35.35 120 ILE A C 1
ATOM 990 O O . ILE A 1 121 ? -30.928 -12.158 -14.200 1.00 35.49 120 ILE A O 1
ATOM 995 N N . LEU A 1 122 ? -30.052 -10.871 -12.560 1.00 36.71 121 LEU A N 1
ATOM 996 C CA . LEU A 1 122 ? -30.898 -9.714 -12.841 1.00 38.00 121 LEU A CA 1
ATOM 997 C C . LEU A 1 122 ? -30.736 -9.220 -14.274 1.00 38.92 121 LEU A C 1
ATOM 998 O O . LEU A 1 122 ? -31.691 -8.726 -14.875 1.00 39.03 121 LEU A O 1
ATOM 1003 N N . PHE A 1 123 ? -29.534 -9.362 -14.824 1.00 40.03 122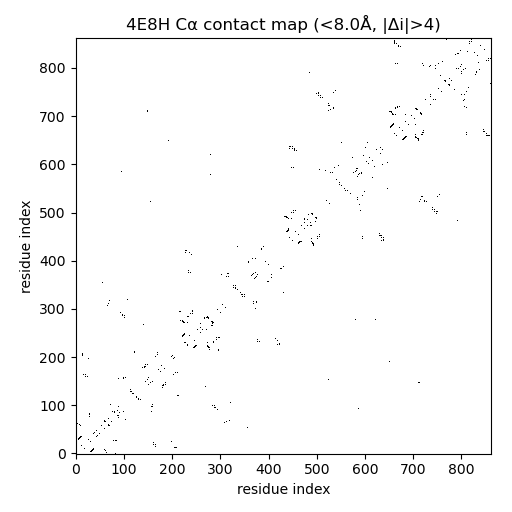 PHE A N 1
ATOM 1004 C CA . PHE A 1 123 ? -29.248 -8.776 -16.124 1.00 41.11 122 PHE A CA 1
ATOM 1005 C C . PHE A 1 123 ? -29.236 -9.769 -17.286 1.00 41.62 122 PHE A C 1
ATOM 1006 O O . PHE A 1 123 ? -30.098 -9.700 -18.164 1.00 41.71 122 PHE A O 1
ATOM 1014 N N . ARG A 1 124 ? -28.281 -10.694 -17.284 1.00 42.25 123 ARG A N 1
ATOM 1015 C CA . ARG A 1 124 ? -28.109 -11.607 -18.413 1.00 42.81 123 ARG A CA 1
ATOM 1016 C C . ARG A 1 124 ? -28.805 -12.950 -18.162 1.00 42.88 123 ARG A C 1
ATOM 1017 O O . ARG A 1 124 ? -28.173 -14.007 -18.119 1.00 42.99 123 ARG A O 1
ATOM 1025 N N . ALA A 1 127 ? -27.458 -17.697 -15.095 1.00 37.12 126 ALA A N 1
ATOM 1026 C CA . ALA A 1 127 ? -27.932 -18.427 -13.922 1.00 36.95 126 ALA A CA 1
ATOM 1027 C C . ALA A 1 127 ? -27.011 -18.220 -12.722 1.00 36.62 126 ALA A C 1
ATOM 1028 O O . ALA A 1 127 ? -25.940 -17.618 -12.843 1.00 36.68 126 ALA A O 1
ATOM 1030 N N . TYR A 1 128 ? -27.442 -18.724 -11.568 1.00 35.84 127 TYR A N 1
ATOM 1031 C CA . TYR A 1 128 ? -26.670 -18.626 -10.337 1.00 34.94 127 TYR A CA 1
ATOM 1032 C C . TYR A 1 128 ? -25.462 -19.556 -10.395 1.00 33.87 127 TYR A C 1
ATOM 1033 O O . TYR A 1 128 ? -25.601 -20.779 -10.290 1.00 33.82 127 TYR A O 1
ATOM 1042 N N . ASP A 1 129 ? -24.282 -18.965 -10.590 1.00 32.36 128 ASP A N 1
ATOM 1043 C CA . ASP A 1 129 ? -23.029 -19.708 -10.516 1.00 30.76 128 ASP A CA 1
ATOM 1044 C C . ASP A 1 129 ? -22.931 -20.313 -9.126 1.00 29.37 128 ASP A C 1
ATOM 1045 O O . ASP A 1 129 ? -23.219 -19.647 -8.125 1.00 29.23 128 ASP A O 1
ATOM 1050 N N . GLN A 1 130 ? -22.538 -21.580 -9.078 1.00 27.51 129 GLN A N 1
ATOM 1051 C CA . GLN A 1 130 ? -22.579 -22.362 -7.849 1.00 25.69 129 GLN A CA 1
ATOM 1052 C C . GLN A 1 130 ? -21.661 -21.829 -6.758 1.00 24.32 129 GLN A C 1
ATOM 1053 O O . GLN A 1 130 ? -22.072 -21.718 -5.600 1.00 24.05 129 GLN A O 1
ATOM 1059 N N . GLU A 1 131 ? -20.424 -21.505 -7.129 1.00 22.66 130 GLU A N 1
ATOM 1060 C CA . GLU A 1 131 ? -19.454 -20.988 -6.165 1.00 21.23 130 GLU A CA 1
ATOM 1061 C C . GLU A 1 131 ? -19.905 -19.642 -5.603 1.00 19.79 130 GLU A C 1
ATOM 1062 O O . GLU A 1 131 ? -19.726 -19.373 -4.416 1.00 19.51 130 GLU A O 1
ATOM 1068 N N . LYS A 1 132 ? -20.510 -18.815 -6.452 1.00 18.19 131 LYS A N 1
ATOM 1069 C CA . LYS A 1 132 ? -21.025 -17.514 -6.028 1.00 16.82 131 LYS A CA 1
ATOM 1070 C C . LYS A 1 132 ? -22.194 -17.654 -5.048 1.00 15.75 131 LYS A C 1
ATOM 1071 O O . LYS A 1 132 ? -22.267 -16.922 -4.056 1.00 15.42 131 LYS A O 1
ATOM 1077 N N . ALA A 1 133 ? -23.090 -18.603 -5.322 1.00 14.61 132 ALA A N 1
ATOM 1078 C CA . ALA A 1 133 ? -24.191 -18.924 -4.413 1.00 13.68 132 ALA A CA 1
ATOM 1079 C C . ALA A 1 133 ? -23.662 -19.402 -3.059 1.00 13.08 132 ALA A C 1
ATOM 1080 O O . ALA A 1 133 ? -24.155 -18.981 -2.010 1.00 12.86 132 ALA A O 1
ATOM 1082 N N . ASP A 1 134 ? -22.648 -20.268 -3.104 1.00 12.46 133 ASP A N 1
ATOM 1083 C CA . ASP A 1 134 ? -21.977 -20.808 -1.916 1.00 12.02 133 ASP A CA 1
ATOM 1084 C C . ASP A 1 134 ? -21.373 -19.696 -1.056 1.00 11.31 133 ASP A C 1
ATOM 1085 O O . ASP A 1 134 ? -21.576 -19.668 0.159 1.00 11.06 133 ASP A O 1
ATOM 1090 N N . LYS A 1 135 ? -20.640 -18.786 -1.698 1.00 10.61 134 LYS A N 1
ATOM 1091 C CA . LYS A 1 135 ? -19.996 -17.664 -1.012 1.00 10.12 134 LYS A CA 1
ATOM 1092 C C . LYS A 1 135 ? -20.995 -16.728 -0.336 1.00 9.48 134 LYS A C 1
ATOM 1093 O O . LYS A 1 135 ? -20.761 -16.284 0.789 1.00 9.34 134 LYS A O 1
ATOM 1099 N N . PHE A 1 136 ? -22.100 -16.426 -1.017 1.00 8.84 135 PHE A N 1
ATOM 1100 C CA . PHE A 1 136 ? -23.114 -15.550 -0.437 1.00 8.39 135 PHE A CA 1
ATOM 1101 C C . PHE A 1 136 ? -23.807 -16.212 0.753 1.00 8.31 135 PHE A C 1
ATOM 1102 O O . PHE A 1 136 ? -24.011 -15.575 1.790 1.00 8.18 135 PHE A O 1
ATOM 1110 N N . ASP A 1 137 ? -24.149 -17.489 0.605 1.00 8.28 136 ASP A N 1
ATOM 1111 C CA . ASP A 1 137 ? -24.722 -18.260 1.703 1.00 8.40 136 ASP A CA 1
ATOM 1112 C C . ASP A 1 137 ? -23.787 -18.265 2.917 1.00 8.11 136 ASP A C 1
ATOM 1113 O O . ASP A 1 137 ? -24.245 -18.142 4.055 1.00 8.04 136 ASP A O 1
ATOM 1118 N N . GLU A 1 138 ? -22.483 -18.394 2.665 1.00 7.86 137 GLU A N 1
ATOM 1119 C CA . GLU A 1 138 ? -21.474 -18.359 3.726 1.00 7.62 137 GLU A CA 1
ATOM 1120 C C . GLU A 1 138 ? -21.491 -17.029 4.487 1.00 7.38 137 GLU A C 1
ATOM 1121 O O . GLU A 1 138 ? -21.388 -17.012 5.718 1.00 7.25 137 GLU A O 1
ATOM 1127 N N . ALA A 1 139 ? -21.617 -15.928 3.747 1.00 7.05 138 ALA A N 1
ATOM 1128 C CA . ALA A 1 139 ? -21.704 -14.592 4.339 1.00 6.89 138 ALA A CA 1
ATOM 1129 C C . ALA A 1 139 ? -22.945 -14.435 5.218 1.00 6.73 138 ALA A C 1
ATOM 1130 O O . ALA A 1 139 ? -22.875 -13.818 6.281 1.00 6.83 138 ALA A O 1
ATOM 1132 N N . LEU A 1 140 ? -24.070 -15.000 4.780 1.00 6.59 139 LEU A N 1
ATOM 1133 C CA . LEU A 1 140 ? -25.298 -14.973 5.579 1.00 6.53 139 LEU A CA 1
ATOM 1134 C C . LEU A 1 140 ? -25.149 -15.740 6.891 1.00 6.47 139 LEU A C 1
ATOM 1135 O O . LEU A 1 140 ? -25.678 -15.319 7.921 1.00 6.56 139 LEU A O 1
ATOM 1140 N N . GLY A 1 141 ? -24.419 -16.852 6.853 1.00 6.46 140 GLY A N 1
ATOM 1141 C CA . GLY A 1 141 ? -24.128 -17.628 8.058 1.00 6.40 140 GLY A CA 1
ATOM 1142 C C . GLY A 1 141 ? -23.372 -16.803 9.080 1.00 6.40 140 GLY A C 1
ATOM 1143 O O . GLY A 1 141 ? -23.669 -16.854 10.276 1.00 6.26 140 GLY A O 1
ATOM 1144 N N . TRP A 1 142 ? -22.395 -16.036 8.601 1.00 6.49 141 TRP A N 1
ATOM 1145 C CA . TRP A 1 142 ? -21.612 -15.154 9.458 1.00 6.70 141 TRP A CA 1
ATOM 1146 C C . TRP A 1 142 ? -22.466 -14.040 10.065 1.00 6.70 141 TRP A C 1
ATOM 1147 O O . TRP A 1 142 ? -22.361 -13.761 11.259 1.00 6.68 141 TRP A O 1
ATOM 1158 N N . LEU A 1 143 ? -23.311 -13.415 9.243 1.00 6.79 142 LEU A N 1
ATOM 1159 C CA . LEU A 1 143 ? -24.247 -12.389 9.717 1.00 6.85 142 LEU A CA 1
ATOM 1160 C C . LEU A 1 143 ? -25.169 -12.919 10.819 1.00 6.87 142 LEU A C 1
ATOM 1161 O O . LEU A 1 143 ? -25.400 -12.238 11.822 1.00 6.74 142 LEU A O 1
ATOM 1166 N N . ASN A 1 144 ? -25.689 -14.130 10.616 1.00 6.94 143 ASN A N 1
ATOM 1167 C CA . ASN A 1 144 ? -26.526 -14.809 11.604 1.00 6.94 143 ASN A CA 1
ATOM 1168 C C . ASN A 1 144 ? -25.807 -14.978 12.939 1.00 7.05 143 ASN A C 1
ATOM 1169 O O . ASN A 1 144 ? -26.402 -14.781 14.001 1.00 7.12 143 ASN A O 1
ATOM 1174 N N . THR A 1 145 ? -24.528 -15.345 12.871 1.00 7.16 144 THR A N 1
ATOM 1175 C CA . THR A 1 145 ? -23.690 -15.510 14.061 1.00 7.24 144 THR A CA 1
ATOM 1176 C C . THR A 1 145 ? -23.420 -14.168 14.738 1.00 7.40 144 THR A C 1
ATOM 1177 O O . THR A 1 145 ? -23.473 -14.072 15.969 1.00 7.35 144 THR A O 1
ATOM 1181 N N . PHE A 1 146 ? -23.147 -13.137 13.934 1.00 7.71 145 PHE A N 1
ATOM 1182 C CA . PHE A 1 146 ? -22.978 -11.772 14.447 1.00 8.18 145 PHE A CA 1
ATOM 1183 C C . PHE A 1 146 ? -24.183 -11.366 15.286 1.00 8.62 145 PHE A C 1
ATOM 1184 O O . PHE A 1 146 ? -24.050 -10.618 16.252 1.00 8.68 145 PHE A O 1
ATOM 1192 N N . LEU A 1 147 ? -25.357 -11.859 14.900 1.00 9.25 146 LEU A N 1
ATOM 1193 C CA . LEU A 1 147 ? -26.605 -11.508 15.567 1.00 9.77 146 LEU A CA 1
ATOM 1194 C C . LEU A 1 147 ? -26.955 -12.381 16.772 1.00 10.35 146 LEU A C 1
ATOM 1195 O O . LEU A 1 147 ? -28.010 -12.188 17.382 1.00 10.48 146 LEU A O 1
ATOM 1200 N N . ASP A 1 148 ? -26.092 -13.329 17.129 1.00 10.91 147 ASP A N 1
ATOM 1201 C CA . ASP A 1 148 ? -26.392 -14.176 18.282 1.00 11.62 147 ASP A CA 1
ATOM 1202 C C . ASP A 1 148 ? -26.174 -13.445 19.608 1.00 11.47 147 ASP A C 1
ATOM 1203 O O . ASP A 1 148 ? -25.099 -12.897 19.861 1.00 11.54 147 ASP A O 1
ATOM 1208 N N . GLY A 1 149 ? -27.218 -13.423 20.434 1.00 11.34 148 GLY A N 1
ATOM 1209 C CA . GLY A 1 149 ? -27.176 -12.763 21.736 1.00 11.10 148 GLY A CA 1
ATOM 1210 C C . GLY A 1 149 ? -27.445 -11.266 21.713 1.00 10.87 148 GLY A C 1
ATOM 1211 O O . GLY A 1 149 ? -27.422 -10.618 22.760 1.00 10.96 148 GLY A O 1
ATOM 1212 N N . ARG A 1 150 ? -27.700 -10.716 20.526 1.00 10.46 149 ARG A N 1
ATOM 1213 C CA . ARG A 1 150 ? -27.963 -9.281 20.368 1.00 9.98 149 ARG A CA 1
ATOM 1214 C C . ARG A 1 150 ? -29.097 -8.997 19.368 1.00 9.34 149 ARG A C 1
ATOM 1215 O O . ARG A 1 150 ? -29.251 -9.728 18.388 1.00 9.37 149 ARG A O 1
ATOM 1223 N N . PRO A 1 151 ? -29.904 -7.944 19.624 1.00 8.69 150 PRO A N 1
ATOM 1224 C CA . PRO A 1 151 ? -31.015 -7.606 18.723 1.00 8.19 150 PRO A CA 1
ATOM 1225 C C . PRO A 1 151 ? -30.599 -6.899 17.430 1.00 7.75 150 PRO A C 1
ATOM 1226 O O . PRO A 1 151 ? -31.324 -6.968 16.435 1.00 7.75 150 PRO A O 1
ATOM 1230 N N . PHE A 1 152 ? -29.459 -6.216 17.448 1.00 7.18 151 PHE A N 1
ATOM 1231 C CA . PHE A 1 152 ? -28.963 -5.533 16.253 1.00 6.75 151 PHE A CA 1
ATOM 1232 C C . PHE A 1 152 ? -27.528 -5.979 15.947 1.00 6.69 151 PHE A C 1
ATOM 1233 O O . PHE A 1 152 ? -26.878 -6.586 16.801 1.00 6.54 151 PHE A O 1
ATOM 1241 N N . VAL A 1 153 ? -27.049 -5.700 14.734 1.00 6.79 152 VAL A N 1
ATOM 1242 C CA . VAL A 1 153 ? -25.800 -6.305 14.237 1.00 7.00 152 VAL A CA 1
ATOM 1243 C C . VAL A 1 153 ? -24.556 -5.961 15.060 1.00 7.34 152 VAL A C 1
ATOM 1244 O O . VAL A 1 153 ? -23.629 -6.767 15.147 1.00 7.48 152 VAL A O 1
ATOM 1248 N N . ALA A 1 154 ? -24.544 -4.777 15.666 1.00 7.76 153 ALA A N 1
ATOM 1249 C CA . ALA A 1 154 ? -23.382 -4.326 16.425 1.00 8.29 153 ALA A CA 1
ATOM 1250 C C . ALA A 1 154 ? -23.656 -4.099 17.918 1.00 8.64 153 ALA A C 1
ATOM 1251 O O . ALA A 1 154 ? -22.790 -3.591 18.635 1.00 8.79 153 ALA A O 1
ATOM 1253 N N . GLY A 1 155 ? -24.847 -4.478 18.381 1.00 9.01 154 GLY A N 1
ATOM 1254 C CA . GLY A 1 155 ? -25.205 -4.349 19.799 1.00 9.48 154 GLY A CA 1
ATOM 1255 C C . GLY A 1 155 ? -26.697 -4.266 20.088 1.00 9.83 154 GLY A C 1
ATOM 1256 O O . GLY A 1 155 ? -27.512 -4.862 19.376 1.00 9.85 154 GLY A O 1
ATOM 1257 N N . GLU A 1 156 ? -27.047 -3.509 21.131 1.00 10.11 155 GLU A N 1
ATOM 1258 C CA . GLU A 1 156 ? -28.422 -3.431 21.652 1.00 10.42 155 GLU A CA 1
ATOM 1259 C C . GLU A 1 156 ? -29.317 -2.452 20.903 1.00 10.19 155 GLU A C 1
ATOM 1260 O O . GLU A 1 156 ? -30.547 -2.510 21.013 1.00 10.15 155 GLU A O 1
ATOM 1266 N N . ASN A 1 157 ? -28.695 -1.545 20.158 1.00 9.91 156 ASN A N 1
ATOM 1267 C CA . ASN A 1 157 ? -29.420 -0.500 19.452 1.00 9.63 156 ASN A CA 1
ATOM 1268 C C . ASN A 1 157 ? -29.132 -0.536 17.962 1.00 9.25 156 ASN A C 1
ATOM 1269 O O . ASN A 1 157 ? -28.066 -0.991 17.544 1.00 9.09 156 ASN A O 1
ATOM 1274 N N . MET A 1 158 ? -30.087 -0.062 17.166 1.00 8.87 157 MET A N 1
ATOM 1275 C CA . MET A 1 158 ? -29.902 0.036 15.722 1.00 8.74 157 MET A CA 1
ATOM 1276 C C . MET A 1 158 ? -28.848 1.095 15.395 1.00 8.39 157 MET A C 1
ATOM 1277 O O . MET A 1 158 ? -28.845 2.183 15.975 1.00 8.30 157 MET A O 1
ATOM 1282 N N . THR A 1 159 ? -27.947 0.756 14.477 1.00 8.10 158 THR A N 1
ATOM 1283 C CA . THR A 1 159 ? -26.874 1.656 14.060 1.00 7.83 158 THR A CA 1
ATOM 1284 C C . THR A 1 159 ? -26.854 1.770 12.538 1.00 7.71 158 THR A C 1
ATOM 1285 O O . THR A 1 159 ? -27.624 1.089 11.855 1.00 7.59 158 THR A O 1
ATOM 1289 N N . VAL A 1 160 ? -25.974 2.623 12.011 1.00 7.52 159 VAL A N 1
ATOM 1290 C CA . VAL A 1 160 ? -25.785 2.758 10.559 1.00 7.35 159 VAL A CA 1
ATOM 1291 C C . VAL A 1 160 ? -25.461 1.426 9.869 1.00 7.31 159 VAL A C 1
ATOM 1292 O O . VAL A 1 160 ? -25.793 1.236 8.696 1.00 7.30 159 VAL A O 1
ATOM 1296 N N . ALA A 1 161 ? -24.819 0.514 10.599 1.00 7.21 160 ALA A N 1
ATOM 1297 C CA . ALA A 1 161 ? -24.501 -0.814 10.077 1.00 7.06 160 ALA A CA 1
ATOM 1298 C C . ALA A 1 161 ? -25.764 -1.609 9.732 1.00 6.98 160 ALA A C 1
ATOM 1299 O O . ALA A 1 161 ? -25.823 -2.255 8.683 1.00 6.98 160 ALA A O 1
ATOM 1301 N N . ASP A 1 162 ? -26.770 -1.551 10.607 1.00 6.81 161 ASP A N 1
ATOM 1302 C CA . ASP A 1 162 ? -28.053 -2.219 10.361 1.00 6.60 161 ASP A CA 1
ATOM 1303 C C . ASP A 1 162 ? -28.724 -1.666 9.113 1.00 6.39 161 ASP A C 1
ATOM 1304 O O . ASP A 1 162 ? -29.321 -2.413 8.335 1.00 6.21 161 ASP A O 1
ATOM 1309 N N . ILE A 1 163 ? -28.612 -0.352 8.934 1.00 6.22 162 ILE A N 1
ATOM 1310 C CA . ILE A 1 163 ? -29.270 0.349 7.839 1.00 6.00 162 ILE A CA 1
ATOM 1311 C C . ILE A 1 163 ? -28.690 -0.037 6.473 1.00 5.96 162 ILE A C 1
ATOM 1312 O O . ILE A 1 163 ? -29.446 -0.237 5.522 1.00 5.88 162 ILE A O 1
ATOM 1317 N N . THR A 1 164 ? -27.371 -0.165 6.362 1.00 5.96 163 THR A N 1
ATOM 1318 C CA . THR A 1 164 ? -26.812 -0.594 5.076 1.00 6.04 163 THR A CA 1
ATOM 1319 C C . THR A 1 164 ? -26.935 -2.103 4.820 1.00 6.11 163 THR A C 1
ATOM 1320 O O . THR A 1 164 ? -27.114 -2.517 3.674 1.00 6.15 163 THR A O 1
ATOM 1324 N N . ILE A 1 165 ? -26.862 -2.918 5.873 1.00 6.23 164 ILE A N 1
ATOM 1325 C CA . ILE A 1 165 ? -27.015 -4.372 5.718 1.00 6.34 164 ILE A CA 1
ATOM 1326 C C . ILE A 1 165 ? -28.441 -4.757 5.295 1.00 6.54 164 ILE A C 1
ATOM 1327 O O . ILE A 1 165 ? -28.620 -5.656 4.470 1.00 6.68 164 ILE A O 1
ATOM 1332 N N . VAL A 1 166 ? -29.440 -4.054 5.830 1.00 6.71 165 VAL A N 1
ATOM 1333 C CA . VAL A 1 166 ? -30.848 -4.349 5.532 1.00 6.89 165 VAL A CA 1
ATOM 1334 C C . VAL A 1 166 ? -31.233 -4.118 4.063 1.00 7.03 165 VAL A C 1
ATOM 1335 O O . VAL A 1 166 ? -32.155 -4.760 3.554 1.00 7.22 165 VAL A O 1
ATOM 1339 N N . VAL A 1 167 ? -30.528 -3.211 3.388 1.00 7.02 166 VAL A N 1
ATOM 1340 C CA . VAL A 1 167 ? -30.767 -2.981 1.967 1.00 7.01 166 VAL A CA 1
ATOM 1341 C C . VAL A 1 167 ? -30.537 -4.283 1.198 1.00 7.04 166 VAL A C 1
ATOM 1342 O O . VAL A 1 167 ? -31.366 -4.673 0.376 1.00 6.86 166 VAL A O 1
ATOM 1346 N N . THR A 1 168 ? -29.428 -4.963 1.489 1.00 7.15 167 THR A N 1
ATOM 1347 C CA . THR A 1 168 ? -29.120 -6.231 0.831 1.00 7.26 167 THR A CA 1
ATOM 1348 C C . THR A 1 168 ? -30.180 -7.294 1.129 1.00 7.25 167 THR A C 1
ATOM 1349 O O . THR A 1 168 ? -30.587 -8.030 0.226 1.00 7.37 167 THR A O 1
ATOM 1353 N N . ILE A 1 169 ? -30.647 -7.350 2.374 1.00 7.16 168 ILE A N 1
ATOM 1354 C CA . ILE A 1 169 ? -31.673 -8.322 2.763 1.00 7.18 168 ILE A CA 1
ATOM 1355 C C . ILE A 1 169 ? -33.038 -8.012 2.121 1.00 7.25 168 ILE A C 1
ATOM 1356 O O . ILE A 1 169 ? -33.733 -8.930 1.682 1.00 7.35 168 ILE A O 1
ATOM 1361 N N . THR A 1 170 ? -33.401 -6.730 2.051 1.00 7.23 169 THR A N 1
ATOM 1362 C CA . THR A 1 170 ? -34.608 -6.289 1.336 1.00 7.26 169 THR A CA 1
ATOM 1363 C C . THR A 1 170 ? -34.559 -6.728 -0.129 1.00 7.36 169 THR A C 1
ATOM 1364 O O . THR A 1 170 ? -35.558 -7.205 -0.674 1.00 7.33 169 THR A O 1
ATOM 1368 N N . ASN A 1 171 ? -33.389 -6.577 -0.748 1.00 7.37 170 ASN A N 1
ATOM 1369 C CA . ASN A 1 171 ? -33.174 -7.010 -2.126 1.00 7.52 170 ASN A CA 1
ATOM 1370 C C . ASN A 1 171 ? -33.381 -8.509 -2.343 1.00 7.61 170 ASN A C 1
ATOM 1371 O O . ASN A 1 171 ? -34.200 -8.900 -3.176 1.00 7.48 170 ASN A O 1
ATOM 1376 N N . ILE A 1 172 ? -32.657 -9.343 -1.595 1.00 7.89 171 ILE A N 1
ATOM 1377 C CA . ILE A 1 172 ? -32.744 -10.796 -1.802 1.00 8.32 171 ILE A CA 1
ATOM 1378 C C . ILE A 1 172 ? -34.142 -11.317 -1.476 1.00 8.77 171 ILE A C 1
ATOM 1379 O O . ILE A 1 172 ? -34.627 -12.248 -2.119 1.00 8.93 171 ILE A O 1
ATOM 1384 N N . ASP A 1 173 ? -34.787 -10.689 -0.496 1.00 9.37 172 ASP A N 1
ATOM 1385 C CA . ASP A 1 173 ? -36.169 -10.995 -0.155 1.00 9.95 172 ASP A CA 1
ATOM 1386 C C . ASP A 1 173 ? -37.100 -10.712 -1.335 1.00 10.12 172 ASP A C 1
ATOM 1387 O O . ASP A 1 173 ? -37.985 -11.516 -1.635 1.00 10.29 172 ASP A O 1
ATOM 1392 N N . ALA A 1 174 ? -36.892 -9.575 -1.997 1.00 10.16 173 ALA A N 1
ATOM 1393 C CA . ALA A 1 174 ? -37.687 -9.206 -3.167 1.00 10.15 173 ALA A CA 1
ATOM 1394 C C . ALA A 1 174 ? -37.415 -10.129 -4.356 1.00 10.12 173 ALA A C 1
ATOM 1395 O O . ALA A 1 174 ? -38.280 -10.304 -5.217 1.00 10.11 173 ALA A O 1
ATOM 1397 N N . PHE A 1 175 ? -36.221 -10.722 -4.389 1.00 10.03 174 PHE A N 1
ATOM 1398 C CA . PHE A 1 175 ? -35.837 -11.645 -5.462 1.00 9.98 174 PHE A CA 1
ATOM 1399 C C . PHE A 1 175 ? -36.293 -13.089 -5.230 1.00 9.86 174 PHE A C 1
ATOM 1400 O O . PHE A 1 175 ? -36.078 -13.953 -6.084 1.00 9.93 174 PHE A O 1
ATOM 1408 N N . GLY A 1 176 ? -36.906 -13.354 -4.079 1.00 9.74 175 GLY A N 1
ATOM 1409 C CA . GLY A 1 176 ? -37.384 -14.698 -3.754 1.00 9.43 175 GLY A CA 1
ATOM 1410 C C . GLY A 1 176 ? -36.361 -15.597 -3.079 1.00 9.28 175 GLY A C 1
ATOM 1411 O O . GLY A 1 176 ? -36.514 -16.819 -3.077 1.00 9.31 175 GLY A O 1
ATOM 1412 N N . TYR A 1 177 ? -35.317 -14.994 -2.510 1.00 8.99 176 TYR A N 1
ATOM 1413 C CA . TYR A 1 177 ? -34.315 -15.718 -1.723 1.00 8.66 176 TYR A CA 1
ATOM 1414 C C . TYR A 1 177 ? -34.891 -15.970 -0.334 1.00 8.89 176 TYR A C 1
ATOM 1415 O O . TYR A 1 177 ? -35.310 -15.033 0.353 1.00 8.87 176 TYR A O 1
ATOM 1424 N N . ASP A 1 178 ? -34.917 -17.236 0.070 1.00 8.99 177 ASP A N 1
ATOM 1425 C CA . ASP A 1 178 ? -35.435 -17.625 1.376 1.00 9.30 177 ASP A CA 1
ATOM 1426 C C . ASP A 1 178 ? -34.281 -17.769 2.366 1.00 9.30 177 ASP A C 1
ATOM 1427 O O . ASP A 1 178 ? -33.456 -18.677 2.247 1.00 9.26 177 ASP A O 1
ATOM 1432 N N . PHE A 1 179 ? -34.225 -16.858 3.336 1.00 9.34 178 PHE A N 1
ATOM 1433 C CA . PHE A 1 179 ? -33.188 -16.879 4.371 1.00 9.45 178 PHE A CA 1
ATOM 1434 C C . PHE A 1 179 ? -33.753 -17.209 5.760 1.00 9.58 178 PHE A C 1
ATOM 1435 O O . PHE A 1 179 ? -33.102 -16.943 6.774 1.00 9.62 178 PHE A O 1
ATOM 1443 N N . SER A 1 180 ? -34.952 -17.790 5.810 1.00 9.77 179 SER A N 1
ATOM 1444 C CA . SER A 1 180 ? -35.610 -18.083 7.093 1.00 9.98 179 SER A CA 1
ATOM 1445 C C . SER A 1 180 ? -34.855 -19.099 7.958 1.00 10.09 179 SER A C 1
ATOM 1446 O O . SER A 1 180 ? -34.995 -19.095 9.185 1.00 10.19 179 SER A O 1
ATOM 1449 N N . SER A 1 181 ? -34.063 -19.963 7.322 1.00 10.11 180 SER A N 1
ATOM 1450 C CA . SER A 1 181 ? -33.266 -20.956 8.051 1.00 10.19 180 SER A CA 1
ATOM 1451 C C . SER A 1 181 ? -32.151 -20.299 8.870 1.00 10.11 180 SER A C 1
ATOM 1452 O O . SER A 1 181 ? -31.633 -20.895 9.817 1.00 10.13 180 SER A O 1
ATOM 1455 N N . HIS A 1 182 ? -31.785 -19.076 8.488 1.00 9.94 181 HIS A N 1
ATOM 1456 C CA . HIS A 1 182 ? -30.934 -18.225 9.314 1.00 9.84 181 HIS A CA 1
ATOM 1457 C C . HIS A 1 182 ? -31.829 -17.522 10.340 1.00 9.82 181 HIS A C 1
ATOM 1458 O O . HIS A 1 182 ? -32.300 -16.405 10.106 1.00 9.67 181 HIS A O 1
ATOM 1465 N N . GLU A 1 183 ? -32.060 -18.183 11.474 1.00 9.88 182 GLU A N 1
ATOM 1466 C CA . GLU A 1 183 ? -33.090 -17.754 12.428 1.00 10.12 182 GLU A CA 1
ATOM 1467 C C . GLU A 1 183 ? -32.909 -16.334 12.978 1.00 9.50 182 GLU A C 1
ATOM 1468 O O . GLU A 1 183 ? -33.889 -15.604 13.137 1.00 9.55 182 GLU A O 1
ATOM 1474 N N . ASN A 1 184 ? -31.667 -15.947 13.258 1.00 8.79 183 ASN A N 1
ATOM 1475 C CA . ASN A 1 184 ? -31.378 -14.607 13.770 1.00 7.99 183 ASN A CA 1
ATOM 1476 C C . ASN A 1 184 ? -31.616 -13.509 12.737 1.00 7.53 183 ASN A C 1
ATOM 1477 O O . ASN A 1 184 ? -32.191 -12.471 13.062 1.00 7.48 183 ASN A O 1
ATOM 1482 N N . ILE A 1 185 ? -31.176 -13.746 11.500 1.00 6.94 184 ILE A N 1
ATOM 1483 C CA . ILE A 1 185 ? -31.426 -12.825 10.387 1.00 6.43 184 ILE A CA 1
ATOM 1484 C C . ILE A 1 185 ? -32.928 -12.622 10.171 1.00 6.48 184 ILE A C 1
ATOM 1485 O O . ILE A 1 185 ? -33.385 -11.490 10.015 1.00 6.34 184 ILE A O 1
ATOM 1490 N N . ALA A 1 186 ? -33.681 -13.723 10.174 1.00 6.50 185 ALA A N 1
ATOM 1491 C CA . ALA A 1 186 ? -35.128 -13.687 9.967 1.00 6.71 185 ALA A CA 1
ATOM 1492 C C . ALA A 1 186 ? -35.834 -12.766 10.965 1.00 6.88 185 ALA A C 1
ATOM 1493 O O . ALA A 1 186 ? -36.665 -11.945 10.571 1.00 7.06 185 ALA A O 1
ATOM 1495 N N . LYS A 1 187 ? -35.486 -12.888 12.245 1.00 7.00 186 LYS A N 1
ATOM 1496 C CA . LYS A 1 187 ? -36.078 -12.051 13.293 1.00 7.16 186 LYS A CA 1
ATOM 1497 C C . LYS A 1 187 ? -35.539 -10.623 13.277 1.00 6.98 186 LYS A C 1
ATOM 1498 O O . LYS A 1 187 ? -36.295 -9.675 13.493 1.00 6.88 186 LYS A O 1
ATOM 1504 N N . TRP A 1 188 ? -34.236 -10.474 13.033 1.00 6.83 187 TRP A N 1
ATOM 1505 C CA . TRP A 1 188 ? -33.616 -9.152 12.927 1.00 6.78 187 TRP A CA 1
ATOM 1506 C C . TRP A 1 188 ? -34.194 -8.361 11.753 1.00 6.92 187 TRP A C 1
ATOM 1507 O O . TRP A 1 188 ? -34.340 -7.139 11.835 1.00 6.92 187 TRP A O 1
ATOM 1518 N N . PHE A 1 189 ? -34.520 -9.064 10.669 1.00 7.09 188 PHE A N 1
ATOM 1519 C CA . PHE A 1 189 ? -35.090 -8.438 9.477 1.00 7.45 188 PHE A CA 1
ATOM 1520 C C . PHE A 1 189 ? -36.473 -7.842 9.747 1.00 7.82 188 PHE A C 1
ATOM 1521 O O . PHE A 1 189 ? -36.727 -6.693 9.387 1.00 7.78 188 PHE A O 1
ATOM 1529 N N . GLU A 1 190 ? -37.348 -8.615 10.389 1.00 8.27 189 GLU A N 1
ATOM 1530 C CA . GLU A 1 190 ? -38.666 -8.120 10.803 1.00 8.85 189 GLU A CA 1
ATOM 1531 C C . GLU A 1 190 ? -38.545 -6.939 11.769 1.00 8.80 189 GLU A C 1
ATOM 1532 O O . GLU A 1 190 ? -39.252 -5.938 11.633 1.00 8.90 189 GLU A O 1
ATOM 1538 N N . ARG A 1 191 ? -37.632 -7.077 12.729 1.00 8.72 190 ARG A N 1
ATOM 1539 C CA . ARG A 1 191 ? -37.333 -6.070 13.745 1.00 8.65 190 ARG A CA 1
ATOM 1540 C C . ARG A 1 191 ? -36.890 -4.744 13.120 1.00 8.59 190 ARG A C 1
ATOM 1541 O O . ARG A 1 191 ? -37.418 -3.679 13.453 1.00 8.57 190 ARG A O 1
ATOM 1549 N N . THR A 1 192 ? -35.931 -4.834 12.202 1.00 8.49 191 THR A N 1
ATOM 1550 C CA . THR A 1 192 ? -35.334 -3.667 11.559 1.00 8.44 191 THR A CA 1
ATOM 1551 C C . THR A 1 192 ? -36.313 -2.981 10.601 1.00 8.39 191 THR A C 1
ATOM 1552 O O . THR A 1 192 ? -36.334 -1.752 10.511 1.00 8.28 191 THR A O 1
ATOM 1556 N N . LYS A 1 193 ? -37.128 -3.773 9.903 1.00 8.32 192 LYS A N 1
ATOM 1557 C CA . LYS A 1 193 ? -38.184 -3.228 9.046 1.00 8.35 192 LYS A CA 1
ATOM 1558 C C . LYS A 1 193 ? -39.122 -2.331 9.848 1.00 8.22 192 LYS A C 1
ATOM 1559 O O . LYS A 1 193 ? -39.479 -1.240 9.399 1.00 8.09 192 LYS A O 1
ATOM 1565 N N . LYS A 1 194 ? -39.502 -2.794 11.037 1.00 8.23 193 LYS A N 1
ATOM 1566 C CA . LYS A 1 194 ? -40.382 -2.037 11.928 1.00 8.40 193 LYS A CA 1
ATOM 1567 C C . LYS A 1 194 ? -39.709 -0.783 12.487 1.00 8.52 193 LYS A C 1
ATOM 1568 O O . LYS A 1 194 ? -40.357 0.255 12.627 1.00 8.52 193 LYS A O 1
ATOM 1574 N N . MET A 1 195 ? -38.419 -0.884 12.803 1.00 8.71 194 MET A N 1
ATOM 1575 C CA . MET A 1 195 ? -37.639 0.268 13.260 1.00 8.99 194 MET A CA 1
ATOM 1576 C C . MET A 1 195 ? -37.587 1.352 12.187 1.00 8.83 194 MET A C 1
ATOM 1577 O O . MET A 1 195 ? -37.676 2.544 12.491 1.00 8.78 194 MET A O 1
ATOM 1582 N N . LEU A 1 196 ? -37.450 0.926 10.933 1.00 8.68 195 LEU A N 1
ATOM 1583 C CA . LEU A 1 196 ? -37.289 1.851 9.814 1.00 8.67 195 LEU A CA 1
ATOM 1584 C C . LEU A 1 196 ? -38.613 2.281 9.170 1.00 8.86 195 LEU A C 1
ATOM 1585 O O . LEU A 1 196 ? -38.629 3.192 8.340 1.00 8.62 195 LEU A O 1
ATOM 1590 N N . GLU A 1 197 ? -39.710 1.639 9.570 1.00 9.19 196 GLU A N 1
ATOM 1591 C CA . GLU A 1 197 ? -41.046 1.920 9.021 1.00 9.77 196 GLU A CA 1
ATOM 1592 C C . GLU A 1 197 ? -41.421 3.422 8.977 1.00 9.67 196 GLU A C 1
ATOM 1593 O O . GLU A 1 197 ? -41.851 3.908 7.927 1.00 9.67 196 GLU A O 1
ATOM 1599 N N . PRO A 1 198 ? -41.248 4.161 10.100 1.00 9.72 197 PRO A N 1
ATOM 1600 C CA . PRO A 1 198 ? -41.567 5.599 10.074 1.00 9.89 197 PRO A CA 1
ATOM 1601 C C . PRO A 1 198 ? -40.533 6.453 9.330 1.00 10.07 197 PRO A C 1
ATOM 1602 O O . PRO A 1 198 ? -40.721 7.666 9.191 1.00 10.04 197 PRO A O 1
ATOM 1606 N N . TYR A 1 199 ? -39.464 5.821 8.850 1.00 10.26 198 TYR A N 1
ATOM 1607 C CA . TYR A 1 199 ? -38.365 6.536 8.201 1.00 10.50 198 TYR A CA 1
ATOM 1608 C C . TYR A 1 199 ? -38.179 6.152 6.732 1.00 10.54 198 TYR A C 1
ATOM 1609 O O . TYR A 1 199 ? -37.053 6.053 6.235 1.00 10.59 198 TYR A O 1
ATOM 1618 N N . GLY A 1 200 ? -39.299 5.931 6.049 1.00 10.68 199 GLY A N 1
ATOM 1619 C CA . GLY A 1 200 ? -39.309 5.737 4.604 1.00 10.81 199 GLY A CA 1
ATOM 1620 C C . GLY A 1 200 ? -38.862 4.382 4.092 1.00 10.95 199 GLY A C 1
ATOM 1621 O O . GLY A 1 200 ? -38.453 4.271 2.937 1.00 10.90 199 GLY A O 1
ATOM 1622 N N . TYR A 1 201 ? -38.948 3.349 4.930 1.00 11.16 200 TYR A N 1
ATOM 1623 C CA . TYR A 1 201 ? -38.542 2.003 4.508 1.00 11.36 200 TYR A CA 1
ATOM 1624 C C . TYR A 1 201 ? -39.244 1.565 3.220 1.00 11.70 200 TYR A C 1
ATOM 1625 O O . TYR A 1 201 ? -38.596 1.083 2.289 1.00 11.66 200 TYR A O 1
ATOM 1634 N N . ASP A 1 202 ? -40.562 1.738 3.174 1.00 12.14 201 ASP A N 1
ATOM 1635 C CA . ASP A 1 202 ? -41.353 1.398 1.994 1.00 12.69 201 ASP A CA 1
ATOM 1636 C C . ASP A 1 202 ? -41.046 2.322 0.819 1.00 12.59 201 ASP A C 1
ATOM 1637 O O . ASP A 1 202 ? -40.822 1.862 -0.304 1.00 12.50 201 ASP A O 1
ATOM 1642 N N . GLU A 1 203 ? -41.046 3.624 1.095 1.00 12.54 202 GLU A N 1
ATOM 1643 C CA . GLU A 1 203 ? -40.789 4.653 0.090 1.00 12.53 202 GLU A CA 1
ATOM 1644 C C . GLU A 1 203 ? -39.398 4.518 -0.537 1.00 12.08 202 GLU A C 1
ATOM 1645 O O . GLU A 1 203 ? -39.233 4.714 -1.742 1.00 11.92 202 GLU A O 1
ATOM 1651 N N . ILE A 1 204 ? -38.409 4.175 0.283 1.00 11.66 203 ILE A N 1
ATOM 1652 C CA . ILE A 1 204 ? -37.023 4.101 -0.174 1.00 11.29 203 ILE A CA 1
ATOM 1653 C C . ILE A 1 204 ? -36.605 2.672 -0.529 1.00 11.20 203 ILE A C 1
ATOM 1654 O O . ILE A 1 204 ? -36.297 2.384 -1.687 1.00 10.99 203 ILE A O 1
ATOM 1659 N N . ASP A 1 205 ? -36.604 1.784 0.464 1.00 11.23 204 ASP A N 1
ATOM 1660 C CA . ASP A 1 205 ? -36.005 0.458 0.300 1.00 11.35 204 ASP A CA 1
ATOM 1661 C C . ASP A 1 205 ? -36.876 -0.543 -0.463 1.00 11.38 204 ASP A C 1
ATOM 1662 O O . ASP A 1 205 ? -36.394 -1.175 -1.406 1.00 11.27 204 ASP A O 1
ATOM 1667 N N . VAL A 1 206 ? -38.138 -0.693 -0.058 1.00 11.61 205 VAL A N 1
ATOM 1668 C CA . VAL A 1 206 ? -39.061 -1.619 -0.732 1.00 11.87 205 VAL A CA 1
ATOM 1669 C C . VAL A 1 206 ? -39.263 -1.205 -2.191 1.00 12.05 205 VAL A C 1
ATOM 1670 O O . VAL A 1 206 ? -39.188 -2.040 -3.096 1.00 12.07 205 VAL A O 1
ATOM 1674 N N . THR A 1 207 ? -39.497 0.091 -2.402 1.00 12.29 206 THR A N 1
ATOM 1675 C CA . THR A 1 207 ? -39.687 0.665 -3.735 1.00 12.56 206 THR A CA 1
ATOM 1676 C C . THR A 1 207 ? -38.470 0.429 -4.630 1.00 12.60 206 THR A C 1
ATOM 1677 O O . THR A 1 207 ? -38.615 0.050 -5.794 1.00 12.66 206 THR A O 1
ATOM 1681 N N . GLY A 1 208 ? -37.279 0.648 -4.074 1.00 12.62 207 GLY A N 1
ATOM 1682 C CA . GLY A 1 208 ? -36.027 0.407 -4.786 1.00 12.65 207 GLY A CA 1
ATOM 1683 C C . GLY A 1 208 ? -35.825 -1.054 -5.149 1.00 12.82 207 GLY A C 1
ATOM 1684 O O . GLY A 1 208 ? -35.407 -1.367 -6.266 1.00 12.57 207 GLY A O 1
ATOM 1685 N N . ALA A 1 209 ? -36.127 -1.943 -4.204 1.00 13.23 208 ALA A N 1
ATOM 1686 C CA . ALA A 1 209 ? -36.008 -3.388 -4.415 1.00 13.97 208 ALA A CA 1
ATOM 1687 C C . ALA A 1 209 ? -36.938 -3.889 -5.519 1.00 14.63 208 ALA A C 1
ATOM 1688 O O . ALA A 1 209 ? -36.548 -4.737 -6.326 1.00 14.59 208 ALA A O 1
ATOM 1690 N N . LYS A 1 210 ? -38.158 -3.354 -5.552 1.00 15.71 209 LYS A N 1
ATOM 1691 C CA . LYS A 1 210 ? -39.142 -3.725 -6.570 1.00 16.92 209 LYS A CA 1
ATOM 1692 C C . LYS A 1 210 ? -38.699 -3.305 -7.969 1.00 17.62 209 LYS A C 1
ATOM 1693 O O . LYS A 1 210 ? -38.970 -4.006 -8.948 1.00 17.58 209 LYS A O 1
ATOM 1699 N N . MET A 1 211 ? -38.003 -2.172 -8.048 1.00 18.65 210 MET A N 1
ATOM 1700 C CA . MET A 1 211 ? -37.431 -1.690 -9.304 1.00 19.77 210 MET A CA 1
ATOM 1701 C C . MET A 1 211 ? -36.335 -2.625 -9.826 1.00 20.45 210 MET A C 1
ATOM 1702 O O . MET A 1 211 ? -36.276 -2.898 -11.026 1.00 20.51 210 MET A O 1
ATOM 1707 N N . LEU A 1 212 ? -35.478 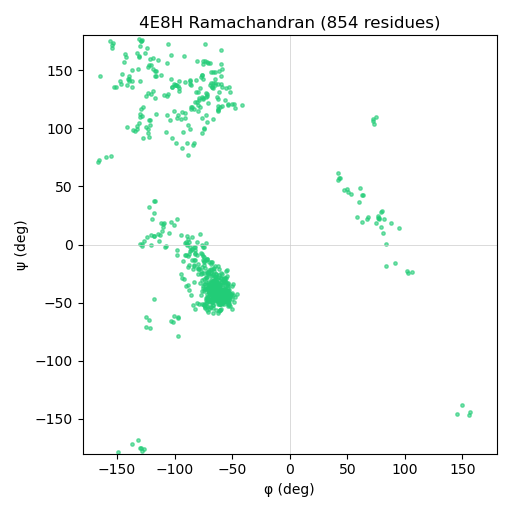-3.114 -8.928 1.00 21.46 211 LEU A N 1
ATOM 1708 C CA . LEU A 1 212 ? -34.455 -4.100 -9.295 1.00 22.48 211 LEU A CA 1
ATOM 1709 C C . LEU A 1 212 ? -35.074 -5.456 -9.640 1.00 23.53 211 LEU A C 1
ATOM 1710 O O . LEU A 1 212 ? -34.627 -6.129 -10.570 1.00 23.63 211 LEU A O 1
ATOM 1715 N N . ALA A 1 213 ? -36.103 -5.843 -8.887 1.00 24.95 212 ALA A N 1
ATOM 1716 C CA . ALA A 1 213 ? -36.812 -7.102 -9.114 1.00 26.45 212 ALA A CA 1
ATOM 1717 C C . ALA A 1 213 ? -37.515 -7.165 -10.473 1.00 27.61 212 ALA A C 1
ATOM 1718 O O . ALA A 1 213 ? -37.664 -8.249 -11.039 1.00 27.69 212 ALA A O 1
ATOM 1720 N N . SER A 1 214 ? -37.939 -6.010 -10.991 1.00 29.14 213 SER A N 1
ATOM 1721 C CA . SER A 1 214 ? -38.661 -5.944 -12.270 1.00 30.69 213 SER A CA 1
ATOM 1722 C C . SER A 1 214 ? -37.887 -6.614 -13.414 1.00 31.76 213 SER A C 1
ATOM 1723 O O . SER A 1 214 ? -38.474 -7.015 -14.422 1.00 31.88 213 SER A O 1
ATOM 1726 N N . PHE A 1 215 ? -36.574 -6.738 -13.229 1.00 33.10 214 PHE A N 1
ATOM 1727 C CA . PHE A 1 215 ? -35.685 -7.412 -14.173 1.00 34.35 214 PHE A CA 1
ATOM 1728 C C . PHE A 1 215 ? -35.854 -8.936 -14.178 1.00 34.93 214 PHE A C 1
ATOM 1729 O O . PHE A 1 215 ? -35.529 -9.593 -15.170 1.00 35.07 214 PHE A O 1
ATOM 1737 N N . LEU A 1 216 ? -36.354 -9.492 -13.076 1.00 35.59 215 LEU A N 1
ATOM 1738 C CA . LEU A 1 216 ? -36.597 -10.934 -12.979 1.00 36.10 215 LEU A CA 1
ATOM 1739 C C . LEU A 1 216 ? -37.872 -11.357 -13.708 1.00 36.25 215 LEU A C 1
ATOM 1740 O O . LEU A 1 216 ? -38.510 -10.556 -14.395 1.00 36.40 215 LEU A O 1
ATOM 1745 N N . HIS B 1 1 ? -5.363 5.622 28.905 1.00 36.11 0 HIS B N 1
ATOM 1746 C CA . HIS B 1 1 ? -5.077 5.986 27.483 1.00 36.05 0 HIS B CA 1
ATOM 1747 C C . HIS B 1 1 ? -4.037 5.063 26.836 1.00 35.53 0 HIS B C 1
ATOM 1748 O O . HIS B 1 1 ? -3.580 5.304 25.714 1.00 35.55 0 HIS B O 1
ATOM 1755 N N . MET B 1 2 ? -3.677 4.007 27.559 1.00 34.76 1 MET B N 1
ATOM 1756 C CA . MET B 1 2 ? -2.832 2.940 27.044 1.00 33.92 1 MET B CA 1
ATOM 1757 C C . MET B 1 2 ? -3.480 1.604 27.391 1.00 32.93 1 MET B C 1
ATOM 1758 O O . MET B 1 2 ? -4.201 1.515 28.390 1.00 32.94 1 MET B O 1
ATOM 1763 N N . PRO B 1 3 ? -3.251 0.563 26.565 1.00 31.88 2 PRO B N 1
ATOM 1764 C CA . PRO B 1 3 ? -3.785 -0.748 26.934 1.00 30.99 2 PRO B CA 1
ATOM 1765 C C . PRO B 1 3 ? -3.131 -1.260 28.216 1.00 30.10 2 PRO B C 1
ATOM 1766 O O . PRO B 1 3 ? -1.966 -0.948 28.480 1.00 29.98 2 PRO B O 1
ATOM 1770 N N . VAL B 1 4 ? -3.881 -2.028 29.005 1.00 29.04 3 VAL B N 1
ATOM 1771 C CA . VAL B 1 4 ? -3.409 -2.476 30.323 1.00 28.03 3 VAL B CA 1
ATOM 1772 C C . VAL B 1 4 ? -2.358 -3.584 30.225 1.00 27.20 3 VAL B C 1
ATOM 1773 O O . VAL B 1 4 ? -1.544 -3.766 31.132 1.00 27.16 3 VAL B O 1
ATOM 1777 N N . GLN B 1 5 ? -2.394 -4.317 29.117 1.00 26.08 4 GLN B N 1
ATOM 1778 C CA . GLN B 1 5 ? -1.320 -5.224 28.734 1.00 24.98 4 GLN B CA 1
ATOM 1779 C C . GLN B 1 5 ? -1.196 -5.135 27.208 1.00 23.71 4 GLN B C 1
ATOM 1780 O O . GLN B 1 5 ? -2.099 -4.602 26.554 1.00 23.65 4 GLN B O 1
ATOM 1786 N N . PRO B 1 6 ? -0.076 -5.622 26.635 1.00 22.36 5 PRO B N 1
ATOM 1787 C CA . PRO B 1 6 ? 0.091 -5.554 25.183 1.00 21.17 5 PRO B CA 1
ATOM 1788 C C . PRO B 1 6 ? -1.080 -6.154 24.413 1.00 19.92 5 PRO B C 1
ATOM 1789 O O . PRO B 1 6 ? -1.586 -7.221 24.773 1.00 19.78 5 PRO B O 1
ATOM 1793 N N . ILE B 1 7 ? -1.509 -5.447 23.372 1.00 18.52 6 ILE B N 1
ATOM 1794 C CA . ILE B 1 7 ? -2.559 -5.923 22.484 1.00 17.13 6 ILE B CA 1
ATOM 1795 C C . ILE B 1 7 ? -2.028 -7.112 21.689 1.00 16.35 6 ILE B C 1
ATOM 1796 O O . ILE B 1 7 ? -0.869 -7.118 21.266 1.00 16.20 6 ILE B O 1
ATOM 1801 N N . LYS B 1 8 ? -2.872 -8.124 21.516 1.00 15.34 7 LYS B N 1
ATOM 1802 C CA . LYS B 1 8 ? -2.501 -9.309 20.754 1.00 14.54 7 LYS B CA 1
ATOM 1803 C C . LYS B 1 8 ? -2.991 -9.196 19.319 1.00 13.78 7 LYS B C 1
ATOM 1804 O O . LYS B 1 8 ? -4.091 -8.698 19.066 1.00 13.58 7 LYS B O 1
ATOM 1810 N N . LEU B 1 9 ? -2.163 -9.647 18.383 1.00 12.98 8 LEU B N 1
ATOM 1811 C CA . LEU B 1 9 ? -2.552 -9.688 16.980 1.00 12.39 8 LEU B CA 1
ATOM 1812 C C . LEU B 1 9 ? -2.282 -11.061 16.383 1.00 12.09 8 LEU B C 1
ATOM 1813 O O . LEU B 1 9 ? -1.132 -11.501 16.310 1.00 12.07 8 LEU B O 1
ATOM 1818 N N . TYR B 1 10 ? -3.351 -11.735 15.973 1.00 11.78 9 TYR B N 1
ATOM 1819 C CA . TYR B 1 10 ? -3.242 -12.992 15.239 1.00 11.61 9 TYR B CA 1
ATOM 1820 C C . TYR B 1 10 ? -2.994 -12.637 13.777 1.00 11.53 9 TYR B C 1
ATOM 1821 O O . TYR B 1 10 ? -3.781 -11.910 13.171 1.00 11.47 9 TYR B O 1
ATOM 1830 N N . TYR B 1 11 ? -1.888 -13.130 13.222 1.00 11.47 10 TYR B N 1
ATOM 1831 C CA . TYR B 1 11 ? -1.361 -12.598 11.964 1.00 11.47 10 TYR B CA 1
ATOM 1832 C C . TYR B 1 11 ? -0.479 -13.592 11.200 1.00 11.45 10 TYR B C 1
ATOM 1833 O O . TYR B 1 11 ? -0.196 -14.691 11.684 1.00 11.42 10 TYR B O 1
ATOM 1842 N N . LEU B 1 12 ? -0.054 -13.184 10.005 1.00 11.35 11 LEU B N 1
ATOM 1843 C CA . LEU B 1 12 ? 1.091 -13.776 9.311 1.00 11.26 11 LEU B CA 1
ATOM 1844 C C . LEU B 1 12 ? 1.886 -12.641 8.668 1.00 11.00 11 LEU B C 1
ATOM 1845 O O . LEU B 1 12 ? 1.286 -11.698 8.146 1.00 11.15 11 LEU B O 1
ATOM 1850 N N . PRO B 1 13 ? 3.232 -12.720 8.696 1.00 10.67 12 PRO B N 1
ATOM 1851 C CA . PRO B 1 13 ? 4.049 -11.601 8.196 1.00 10.31 12 PRO B CA 1
ATOM 1852 C C . PRO B 1 13 ? 3.743 -11.077 6.771 1.00 9.96 12 PRO B C 1
ATOM 1853 O O . PRO B 1 13 ? 3.780 -9.861 6.570 1.00 9.87 12 PRO B O 1
ATOM 1857 N N . PRO B 1 14 ? 3.438 -11.968 5.795 1.00 9.66 13 PRO B N 1
ATOM 1858 C CA . PRO B 1 14 ? 3.219 -11.429 4.445 1.00 9.46 13 PRO B CA 1
ATOM 1859 C C . PRO B 1 14 ? 1.814 -10.870 4.172 1.00 9.32 13 PRO B C 1
ATOM 1860 O O . PRO B 1 14 ? 1.617 -10.192 3.161 1.00 9.34 13 PRO B O 1
ATOM 1864 N N . SER B 1 15 ? 0.860 -11.154 5.057 1.00 9.04 14 SER B N 1
ATOM 1865 C CA . SER B 1 15 ? -0.536 -10.741 4.879 1.00 8.88 14 SER B CA 1
ATOM 1866 C C . SER B 1 15 ? -0.707 -9.212 4.790 1.00 8.64 14 SER B C 1
ATOM 1867 O O . SER B 1 15 ? -0.378 -8.502 5.742 1.00 8.67 14 SER B O 1
ATOM 1870 N N . PRO B 1 16 ? -1.216 -8.704 3.645 1.00 8.41 15 PRO B N 1
ATOM 1871 C CA . PRO B 1 16 ? -1.406 -7.253 3.496 1.00 8.29 15 PRO B CA 1
ATOM 1872 C C . PRO B 1 16 ? -2.211 -6.564 4.619 1.00 8.14 15 PRO B C 1
ATOM 1873 O O . PRO B 1 16 ? -1.737 -5.557 5.152 1.00 8.18 15 PRO B O 1
ATOM 1877 N N . PRO B 1 17 ? -3.406 -7.091 4.984 1.00 8.00 16 PRO B N 1
ATOM 1878 C CA . PRO B 1 17 ? -4.128 -6.450 6.089 1.00 7.97 16 PRO B CA 1
ATOM 1879 C C . PRO B 1 17 ? -3.384 -6.473 7.431 1.00 7.93 16 PRO B C 1
ATOM 1880 O O . PRO B 1 17 ? -3.453 -5.491 8.173 1.00 7.93 16 PRO B O 1
ATOM 1884 N N . CYS B 1 18 ? -2.681 -7.566 7.736 1.00 7.92 17 CYS B N 1
ATOM 1885 C CA . CYS B 1 18 ? -1.860 -7.632 8.950 1.00 8.00 17 CYS B CA 1
ATOM 1886 C C . CYS B 1 18 ? -0.788 -6.540 8.958 1.00 7.78 17 CYS B C 1
ATOM 1887 O O . CYS B 1 18 ? -0.566 -5.888 9.979 1.00 7.74 17 CYS B O 1
ATOM 1890 N N . ARG B 1 19 ? -0.150 -6.337 7.806 1.00 7.54 18 ARG B N 1
ATOM 1891 C CA . ARG B 1 19 ? 0.912 -5.344 7.656 1.00 7.41 18 ARG B CA 1
ATOM 1892 C C . ARG B 1 19 ? 0.435 -3.901 7.858 1.00 7.38 18 ARG B C 1
ATOM 1893 O O . ARG B 1 19 ? 1.156 -3.089 8.437 1.00 7.23 18 ARG B O 1
ATOM 1901 N N . ALA B 1 20 ? -0.774 -3.591 7.389 1.00 7.42 19 ALA B N 1
ATOM 1902 C CA . ALA B 1 20 ? -1.378 -2.275 7.613 1.00 7.54 19 ALA B CA 1
ATOM 1903 C C . ALA B 1 20 ? -1.600 -2.017 9.104 1.00 7.61 19 ALA B C 1
ATOM 1904 O O . ALA B 1 20 ? -1.322 -0.921 9.598 1.00 7.76 19 ALA B O 1
ATOM 1906 N N . VAL B 1 21 ? -2.092 -3.032 9.814 1.00 7.63 20 VAL B N 1
ATOM 1907 C CA . VAL B 1 21 ? -2.306 -2.934 11.258 1.00 7.54 20 VAL B CA 1
ATOM 1908 C C . VAL B 1 21 ? -0.981 -2.744 12.004 1.00 7.62 20 VAL B C 1
ATOM 1909 O O . VAL B 1 21 ? -0.875 -1.869 12.867 1.00 7.43 20 VAL B O 1
ATOM 1913 N N . MET B 1 22 ? 0.020 -3.552 11.653 1.00 7.72 21 MET B N 1
ATOM 1914 C CA . MET B 1 22 ? 1.316 -3.544 12.342 1.00 8.02 21 MET B CA 1
ATOM 1915 C C . MET B 1 22 ? 2.033 -2.198 12.238 1.00 7.83 21 MET B C 1
ATOM 1916 O O . MET B 1 22 ? 2.620 -1.732 13.214 1.00 7.80 21 MET B O 1
ATOM 1921 N N . MET B 1 23 ? 1.976 -1.579 11.061 1.00 7.85 22 MET B N 1
ATOM 1922 C CA . MET B 1 23 ? 2.560 -0.252 10.863 1.00 8.04 22 MET B CA 1
ATOM 1923 C C . MET B 1 23 ? 1.764 0.843 11.577 1.00 8.04 22 MET B C 1
ATOM 1924 O O . MET B 1 23 ? 2.350 1.807 12.068 1.00 8.11 22 MET B O 1
ATOM 1929 N N . THR B 1 24 ? 0.440 0.697 11.635 1.00 8.22 23 THR B N 1
ATOM 1930 C CA . THR B 1 24 ? -0.399 1.649 12.370 1.00 8.43 23 THR B CA 1
ATOM 1931 C C . THR B 1 24 ? -0.051 1.632 13.858 1.00 8.71 23 THR B C 1
ATOM 1932 O O . THR B 1 24 ? 0.068 2.688 14.481 1.00 8.67 23 THR B O 1
ATOM 1936 N N . ALA B 1 25 ? 0.125 0.432 14.411 1.00 9.13 24 ALA B N 1
ATOM 1937 C CA . ALA B 1 25 ? 0.508 0.261 15.814 1.00 9.65 24 ALA B CA 1
ATOM 1938 C C . ALA B 1 25 ? 1.882 0.854 16.133 1.00 10.09 24 ALA B C 1
ATOM 1939 O O . ALA B 1 25 ? 2.081 1.407 17.218 1.00 10.11 24 ALA B O 1
ATOM 1941 N N . ARG B 1 26 ? 2.823 0.737 15.197 1.00 10.71 25 ARG B N 1
ATOM 1942 C CA . ARG B 1 26 ? 4.154 1.319 15.375 1.00 11.51 25 ARG B CA 1
ATOM 1943 C C . ARG B 1 26 ? 4.103 2.845 15.433 1.00 11.96 25 ARG B C 1
ATOM 1944 O O . ARG B 1 26 ? 4.717 3.453 16.313 1.00 11.99 25 ARG B O 1
ATOM 1952 N N . VAL B 1 27 ? 3.362 3.454 14.507 1.00 12.60 26 VAL B N 1
ATOM 1953 C CA . VAL B 1 27 ? 3.204 4.914 14.458 1.00 13.39 26 VAL B CA 1
ATOM 1954 C C . VAL B 1 27 ? 2.563 5.447 15.745 1.00 14.07 26 VAL B C 1
ATOM 1955 O O . VAL B 1 27 ? 2.895 6.541 16.208 1.00 14.09 26 VAL B O 1
ATOM 1959 N N . LEU B 1 28 ? 1.662 4.655 16.322 1.00 15.06 27 LEU B N 1
ATOM 1960 C CA . LEU B 1 28 ? 1.002 4.995 17.582 1.00 16.10 27 LEU B CA 1
ATOM 1961 C C . LEU B 1 28 ? 1.823 4.566 18.797 1.00 16.82 27 LEU B C 1
ATOM 1962 O O . LEU B 1 28 ? 1.442 4.845 19.938 1.00 16.96 27 LEU B O 1
ATOM 1967 N N . GLU B 1 29 ? 2.938 3.882 18.539 1.00 17.71 28 GLU B N 1
ATOM 1968 C CA . GLU B 1 29 ? 3.873 3.422 19.577 1.00 18.63 28 GLU B CA 1
ATOM 1969 C C . GLU B 1 29 ? 3.238 2.429 20.559 1.00 18.89 28 GLU B C 1
ATOM 1970 O O . GLU B 1 29 ? 3.442 2.505 21.774 1.00 18.97 28 GLU B O 1
ATOM 1976 N N . LEU B 1 30 ? 2.467 1.497 20.003 1.00 19.24 29 LEU B N 1
ATOM 1977 C CA . LEU B 1 30 ? 1.870 0.405 20.762 1.00 19.55 29 LEU B CA 1
ATOM 1978 C C . LEU B 1 30 ? 2.616 -0.876 20.421 1.00 19.70 29 LEU B C 1
ATOM 1979 O O . LEU B 1 30 ? 2.778 -1.201 19.242 1.00 19.74 29 LEU B O 1
ATOM 1984 N N . ASP B 1 31 ? 3.084 -1.599 21.435 1.00 19.89 30 ASP B N 1
ATOM 1985 C CA . ASP B 1 31 ? 3.674 -2.906 21.174 1.00 20.03 30 ASP B CA 1
ATOM 1986 C C . ASP B 1 31 ? 2.570 -3.928 20.996 1.00 19.71 30 ASP B C 1
ATOM 1987 O O . ASP B 1 31 ? 1.633 -4.001 21.797 1.00 19.83 30 ASP B O 1
ATOM 1992 N N . LEU B 1 32 ? 2.678 -4.699 19.924 1.00 19.23 31 LEU B N 1
ATOM 1993 C CA . LEU B 1 32 ? 1.765 -5.795 19.693 1.00 18.73 31 LEU B CA 1
ATOM 1994 C C . LEU B 1 32 ? 2.472 -7.081 20.054 1.00 18.50 31 LEU B C 1
ATOM 1995 O O . LEU B 1 32 ? 3.644 -7.276 19.712 1.00 18.49 31 LEU B O 1
ATOM 2000 N N . HIS B 1 33 ? 1.768 -7.945 20.771 1.00 18.06 32 HIS B N 1
ATOM 2001 C CA . HIS B 1 33 ? 2.226 -9.307 20.947 1.00 17.72 32 HIS B CA 1
ATOM 2002 C C . HIS B 1 33 ? 1.671 -10.131 19.796 1.00 17.03 32 HIS B C 1
ATOM 2003 O O . HIS B 1 33 ? 0.481 -10.462 19.748 1.00 16.89 32 HIS B O 1
ATOM 2010 N N . LEU B 1 34 ? 2.560 -10.408 18.848 1.00 16.24 33 LEU B N 1
ATOM 2011 C CA . LEU B 1 34 ? 2.213 -11.052 17.592 1.00 15.58 33 LEU B CA 1
ATOM 2012 C C . LEU B 1 34 ? 2.112 -12.557 17.783 1.00 15.32 33 LEU B C 1
ATOM 2013 O O . LEU B 1 34 ? 3.000 -13.179 18.373 1.00 15.22 33 LEU B O 1
ATOM 2018 N N . ILE B 1 35 ? 1.017 -13.131 17.296 1.00 14.99 34 ILE B N 1
ATOM 2019 C CA . ILE B 1 35 ? 0.796 -14.569 17.384 1.00 14.90 34 ILE B CA 1
ATOM 2020 C C . ILE B 1 35 ? 0.627 -15.143 15.983 1.00 15.00 34 ILE B C 1
ATOM 2021 O O . ILE B 1 35 ? -0.396 -14.922 15.327 1.00 14.79 34 ILE B O 1
ATOM 2026 N N . THR B 1 36 ? 1.650 -15.866 15.535 1.00 15.31 35 THR B N 1
ATOM 2027 C CA . THR B 1 36 ? 1.646 -16.528 14.235 1.00 15.80 35 THR B CA 1
ATOM 2028 C C . THR B 1 36 ? 0.438 -17.454 14.123 1.00 16.22 35 THR B C 1
ATOM 2029 O O . THR B 1 36 ? 0.229 -18.325 14.971 1.00 16.14 35 THR B O 1
ATOM 2033 N N . THR B 1 37 ? -0.365 -17.240 13.084 1.00 16.91 36 THR B N 1
ATOM 2034 C CA . THR B 1 37 ? -1.564 -18.038 12.867 1.00 17.69 36 THR B CA 1
ATOM 2035 C C . THR B 1 37 ? -1.518 -18.686 11.486 1.00 18.61 36 THR B C 1
ATOM 2036 O O . THR B 1 37 ? -1.815 -18.052 10.469 1.00 18.56 36 THR B O 1
ATOM 2040 N N . ASN B 1 38 ? -1.132 -19.959 11.481 1.00 19.85 37 ASN B N 1
ATOM 2041 C CA . ASN B 1 38 ? -0.909 -20.730 10.266 1.00 21.18 37 ASN B CA 1
ATOM 2042 C C . ASN B 1 38 ? -2.223 -21.119 9.589 1.00 22.01 37 ASN B C 1
ATOM 2043 O O . ASN B 1 38 ? -2.889 -22.072 10.003 1.00 22.07 37 ASN B O 1
ATOM 2048 N N . ILE B 1 39 ? -2.586 -20.362 8.554 1.00 23.13 38 ILE B N 1
ATOM 2049 C CA . ILE B 1 39 ? -3.794 -20.614 7.761 1.00 24.23 38 ILE B CA 1
ATOM 2050 C C . ILE B 1 39 ? -3.740 -21.991 7.110 1.00 24.83 38 ILE B C 1
ATOM 2051 O O . ILE B 1 39 ? -4.698 -22.763 7.197 1.00 24.94 38 ILE B O 1
ATOM 2056 N N . MET B 1 40 ? -2.609 -22.285 6.467 1.00 25.58 39 MET B N 1
ATOM 2057 C CA . MET B 1 40 ? -2.369 -23.579 5.822 1.00 26.36 39 MET B CA 1
ATOM 2058 C C . MET B 1 40 ? -2.716 -24.767 6.720 1.00 26.40 39 MET B C 1
ATOM 2059 O O . MET B 1 40 ? -3.359 -25.717 6.273 1.00 26.53 39 MET B O 1
ATOM 2064 N N . ASN B 1 41 ? -2.297 -24.700 7.983 1.00 26.37 40 ASN B N 1
ATOM 2065 C CA . ASN B 1 41 ? -2.517 -25.787 8.940 1.00 26.23 40 ASN B CA 1
ATOM 2066 C C . ASN B 1 41 ? -3.893 -25.792 9.607 1.00 25.91 40 ASN B C 1
ATOM 2067 O O . ASN B 1 41 ? -4.200 -26.686 10.401 1.00 25.89 40 ASN B O 1
ATOM 2072 N N . GLY B 1 42 ? -4.713 -24.796 9.282 1.00 25.46 41 GLY B N 1
ATOM 2073 C CA . GLY B 1 42 ? -6.052 -24.675 9.851 1.00 24.81 41 GLY B CA 1
ATOM 2074 C C . GLY B 1 42 ? -6.065 -24.153 11.277 1.00 24.32 41 GLY B C 1
ATOM 2075 O O . GLY B 1 42 ? -7.014 -24.407 12.023 1.00 24.35 41 GLY B O 1
ATOM 2076 N N . GLU B 1 43 ? -5.018 -23.416 11.653 1.00 23.75 42 GLU B N 1
ATOM 2077 C CA . GLU B 1 43 ? -4.917 -22.825 12.994 1.00 23.21 42 GLU B CA 1
ATOM 2078 C C . GLU B 1 43 ? -5.977 -21.749 13.243 1.00 22.65 42 GLU B C 1
ATOM 2079 O O . GLU B 1 43 ? -6.288 -21.426 14.392 1.00 22.57 42 GLU B O 1
ATOM 2085 N N . HIS B 1 44 ? -6.524 -21.204 12.159 1.00 21.99 43 HIS B N 1
ATOM 2086 C CA . HIS B 1 44 ? -7.622 -20.244 12.225 1.00 21.36 43 HIS B CA 1
ATOM 2087 C C . HIS B 1 44 ? -8.987 -20.941 12.278 1.00 21.15 43 HIS B C 1
ATOM 2088 O O . HIS B 1 44 ? -10.022 -20.281 12.390 1.00 21.02 43 HIS B O 1
ATOM 2095 N N . MET B 1 45 ? -8.981 -22.272 12.212 1.00 20.91 44 MET B N 1
ATOM 2096 C CA . MET B 1 45 ? -10.220 -23.054 12.124 1.00 20.76 44 MET B CA 1
ATOM 2097 C C . MET B 1 45 ? -10.528 -23.916 13.356 1.00 20.42 44 MET B C 1
ATOM 2098 O O . MET B 1 45 ? -11.461 -24.722 13.329 1.00 20.44 44 MET B O 1
ATOM 2103 N N . THR B 1 46 ? -9.751 -23.752 14.424 1.00 20.00 45 THR B N 1
ATOM 2104 C CA . THR B 1 46 ? -9.994 -24.476 15.675 1.00 19.57 45 THR B CA 1
ATOM 2105 C C . THR B 1 46 ? -11.283 -23.965 16.331 1.00 19.28 45 THR B C 1
ATOM 2106 O O . THR B 1 46 ? -11.695 -22.833 16.066 1.00 19.21 45 THR B O 1
ATOM 2110 N N . PRO B 1 47 ? -11.930 -24.794 17.179 1.00 18.96 46 PRO B N 1
ATOM 2111 C CA . PRO B 1 47 ? -13.079 -24.305 17.951 1.00 18.67 46 PRO B CA 1
ATOM 2112 C C . PRO B 1 47 ? -12.777 -23.030 18.751 1.00 18.36 46 PRO B C 1
ATOM 2113 O O . PRO B 1 47 ? -13.659 -22.182 18.915 1.00 18.30 46 PRO B O 1
ATOM 2117 N N . GLU B 1 48 ? -11.538 -22.902 19.228 1.00 17.94 47 GLU B N 1
ATOM 2118 C CA . GLU B 1 48 ? -11.095 -21.733 19.991 1.00 17.58 47 GLU B CA 1
ATOM 2119 C C . GLU B 1 48 ? -11.040 -20.467 19.136 1.00 16.91 47 GLU B C 1
ATOM 2120 O O . GLU B 1 48 ? -11.531 -19.413 19.552 1.00 16.77 47 GLU B O 1
ATOM 2126 N N . TYR B 1 49 ? -10.443 -20.574 17.948 1.00 16.16 48 TYR B N 1
ATOM 2127 C CA . TYR B 1 49 ? -10.339 -19.431 17.042 1.00 15.42 4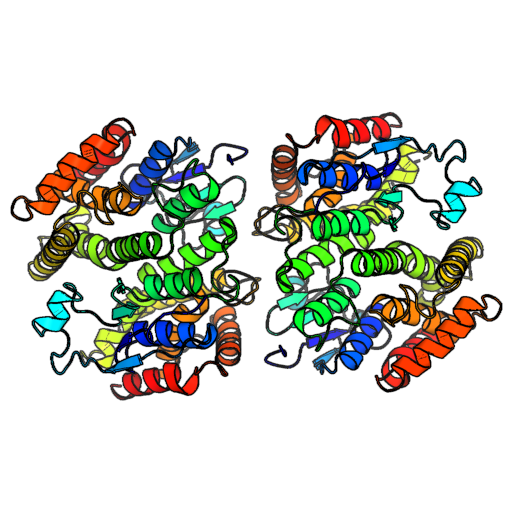8 TYR B CA 1
ATOM 2128 C C . TYR B 1 49 ? -11.714 -19.008 16.540 1.00 15.15 48 TYR B C 1
ATOM 2129 O O . TYR B 1 49 ? -12.006 -17.815 16.459 1.00 15.07 48 TYR B O 1
ATOM 2138 N N . LEU B 1 50 ? -12.553 -19.990 16.215 1.00 14.82 49 LEU B N 1
ATOM 2139 C CA . LEU B 1 50 ? -13.898 -19.727 15.703 1.00 14.60 49 LEU B CA 1
ATOM 2140 C C . LEU B 1 50 ? -14.792 -19.050 16.743 1.00 14.52 49 LEU B C 1
ATOM 2141 O O . LEU B 1 50 ? -15.598 -18.182 16.401 1.00 14.42 49 LEU B O 1
ATOM 2146 N N . LYS B 1 51 ? -14.635 -19.446 18.007 1.00 14.47 50 LYS B N 1
ATOM 2147 C CA . LYS B 1 51 ? -15.307 -18.782 19.127 1.00 14.46 50 LYS B CA 1
ATOM 2148 C C . LYS B 1 51 ? -14.904 -17.306 19.199 1.00 14.12 50 LYS B C 1
ATOM 2149 O O . LYS B 1 51 ? -15.756 -16.429 19.369 1.00 14.18 50 LYS B O 1
ATOM 2155 N N . MET B 1 52 ? -13.605 -17.048 19.062 1.00 13.60 51 MET B N 1
ATOM 2156 C CA . MET B 1 52 ? -13.070 -15.690 19.049 1.00 13.15 51 MET B CA 1
ATOM 2157 C C . MET B 1 52 ? -13.541 -14.915 17.811 1.00 12.67 51 MET B C 1
ATOM 2158 O O . MET B 1 52 ? -14.083 -13.814 17.931 1.00 12.65 51 MET B O 1
ATOM 2163 N N . ASN B 1 53 ? -13.345 -15.503 16.633 1.00 12.05 52 ASN B N 1
ATOM 2164 C CA . ASN B 1 53 ? -13.696 -14.866 15.366 1.00 11.54 52 ASN B CA 1
ATOM 2165 C C . ASN B 1 53 ? -14.382 -15.880 14.451 1.00 11.33 52 ASN B C 1
ATOM 2166 O O . ASN B 1 53 ? -13.703 -16.684 13.803 1.00 11.36 52 ASN B O 1
ATOM 2171 N N . PRO B 1 54 ? -15.731 -15.854 14.400 1.00 11.12 53 PRO B N 1
ATOM 2172 C CA . PRO B 1 54 ? -16.478 -16.810 13.571 1.00 10.98 53 PRO B CA 1
ATOM 2173 C C . PRO B 1 54 ? -16.168 -16.715 12.075 1.00 10.83 53 PRO B C 1
ATOM 2174 O O . PRO B 1 54 ? -16.398 -17.677 11.338 1.00 10.84 53 PRO B O 1
ATOM 2178 N N . GLN B 1 55 ? -15.641 -15.571 11.640 1.00 10.67 54 GLN B N 1
ATOM 2179 C CA . GLN B 1 55 ? -15.247 -15.384 10.244 1.00 10.56 54 GLN B CA 1
ATOM 2180 C C . GLN B 1 55 ? -13.859 -15.979 9.957 1.00 10.47 54 GLN B C 1
ATOM 2181 O O . GLN B 1 55 ? -13.434 -16.039 8.801 1.00 10.48 54 GLN B O 1
ATOM 2187 N N . HIS B 1 56 ? -13.174 -16.430 11.010 1.00 10.53 55 HIS B N 1
ATOM 2188 C CA . HIS B 1 56 ? -11.850 -17.070 10.911 1.00 10.59 55 HIS B CA 1
ATOM 2189 C C . HIS B 1 56 ? -10.899 -16.376 9.926 1.00 10.54 55 HIS B C 1
ATOM 2190 O O . HIS B 1 56 ? -10.382 -16.991 8.988 1.00 10.48 55 HIS B O 1
ATOM 2197 N N . THR B 1 57 ? -10.688 -15.084 10.155 1.00 10.51 56 THR B N 1
ATOM 2198 C CA . THR B 1 57 ? -9.766 -14.290 9.354 1.00 10.47 56 THR B CA 1
ATOM 2199 C C . THR B 1 57 ? -8.578 -13.828 10.187 1.00 10.25 56 THR B C 1
ATOM 2200 O O . THR B 1 57 ? -8.637 -13.797 11.420 1.00 10.24 56 THR B O 1
ATOM 2204 N N . ILE B 1 58 ? -7.498 -13.488 9.492 1.00 9.91 57 ILE B N 1
ATOM 2205 C CA . ILE B 1 58 ? -6.422 -12.685 10.056 1.00 9.65 57 ILE B CA 1
ATOM 2206 C C . ILE B 1 58 ? -6.349 -11.377 9.253 1.00 9.42 57 ILE B C 1
ATOM 2207 O O . ILE B 1 58 ? -6.595 -11.383 8.044 1.00 9.35 57 ILE B O 1
ATOM 2212 N N . PRO B 1 59 ? -6.027 -10.249 9.914 1.00 9.24 58 PRO B N 1
ATOM 2213 C CA . PRO B 1 59 ? -5.695 -10.091 11.328 1.00 9.11 58 PRO B CA 1
ATOM 2214 C C . PRO B 1 59 ? -6.918 -10.136 12.237 1.00 9.07 58 PRO B C 1
ATOM 2215 O O . PRO B 1 59 ? -8.005 -9.704 11.846 1.00 9.08 58 PRO B O 1
ATOM 2219 N N . THR B 1 60 ? -6.728 -10.682 13.432 1.00 9.00 59 THR B N 1
ATOM 2220 C CA . THR B 1 60 ? -7.705 -10.569 14.503 1.00 8.91 59 THR B CA 1
ATOM 2221 C C . THR B 1 60 ? -6.987 -9.977 15.711 1.00 9.04 59 THR B C 1
ATOM 2222 O O . THR B 1 60 ? -5.925 -10.458 16.119 1.00 8.92 59 THR B O 1
ATOM 2226 N N . MET B 1 61 ? -7.561 -8.910 16.253 1.00 9.31 60 MET B N 1
ATOM 2227 C CA . MET B 1 61 ? -6.994 -8.218 17.398 1.00 9.72 60 MET B CA 1
ATOM 2228 C C . MET B 1 61 ? -7.674 -8.657 18.692 1.00 9.97 60 MET B C 1
ATOM 2229 O O . MET B 1 61 ? -8.897 -8.806 18.738 1.00 9.94 60 MET B O 1
ATOM 2234 N N . ASP B 1 62 ? -6.868 -8.867 19.733 1.00 10.39 61 ASP B N 1
ATOM 2235 C CA . ASP B 1 62 ? -7.369 -9.059 21.095 1.00 10.89 61 ASP B CA 1
ATOM 2236 C C . ASP B 1 62 ? -6.749 -8.010 22.021 1.00 11.15 61 ASP B C 1
ATOM 2237 O O . ASP B 1 62 ? -5.625 -8.178 22.511 1.00 11.14 61 ASP B O 1
ATOM 2242 N N . ASP B 1 63 ? -7.487 -6.923 22.236 1.00 11.52 62 ASP B N 1
ATOM 2243 C CA . ASP B 1 63 ? -7.110 -5.897 23.201 1.00 12.02 62 ASP B CA 1
ATOM 2244 C C . ASP B 1 63 ? -7.712 -6.272 24.547 1.00 12.24 62 ASP B C 1
ATOM 2245 O O . ASP B 1 63 ? -8.839 -5.878 24.872 1.00 12.30 62 ASP B O 1
ATOM 2250 N N . ASN B 1 64 ? -6.965 -7.073 25.302 1.00 12.47 63 ASN B N 1
ATOM 2251 C CA . ASN B 1 64 ? -7.294 -7.366 26.690 1.00 12.63 63 ASN B CA 1
ATOM 2252 C C . ASN B 1 64 ? -8.731 -7.874 26.877 1.00 12.30 63 ASN B C 1
ATOM 2253 O O . ASN B 1 64 ? -9.438 -7.457 27.796 1.00 12.38 63 ASN B O 1
ATOM 2258 N N . GLY B 1 65 ? -9.151 -8.774 25.991 1.00 11.84 64 GLY B N 1
ATOM 2259 C CA . GLY B 1 65 ? -10.502 -9.332 26.031 1.00 11.14 64 GLY B CA 1
ATOM 2260 C C . GLY B 1 65 ? -11.434 -8.806 24.952 1.00 10.62 64 GLY B C 1
ATOM 2261 O O . GLY B 1 65 ? -12.414 -9.467 24.600 1.00 10.67 64 GLY B O 1
ATOM 2262 N N . PHE B 1 66 ? -11.142 -7.614 24.436 1.00 9.99 65 PHE B N 1
ATOM 2263 C CA . PHE B 1 66 ? -11.926 -7.036 23.346 1.00 9.26 65 PHE B CA 1
ATOM 2264 C C . PHE B 1 66 ? -11.402 -7.539 22.005 1.00 8.93 65 PHE B C 1
ATOM 2265 O O . PHE B 1 66 ? -10.253 -7.278 21.634 1.00 8.80 65 PHE B O 1
ATOM 2273 N N . ILE B 1 67 ? -12.259 -8.270 21.296 1.00 8.40 66 ILE B N 1
ATOM 2274 C CA . ILE B 1 67 ? -11.915 -8.871 20.010 1.00 7.99 66 ILE B CA 1
ATOM 2275 C C . ILE B 1 67 ? -12.399 -8.005 18.850 1.00 7.74 66 ILE B C 1
ATOM 2276 O O . ILE B 1 67 ? -13.525 -7.505 18.867 1.00 7.68 66 ILE B O 1
ATOM 2281 N N . LEU B 1 68 ? -11.539 -7.835 17.847 1.00 7.38 67 LEU B N 1
ATOM 2282 C CA . LEU B 1 68 ? -11.897 -7.116 16.628 1.00 7.07 67 LEU B CA 1
ATOM 2283 C C . LEU B 1 68 ? -11.159 -7.691 15.421 1.00 6.90 67 LEU B C 1
ATOM 2284 O O . LEU B 1 68 ? -9.984 -8.055 15.517 1.00 6.94 67 LEU B O 1
ATOM 2289 N N . TRP B 1 69 ? -11.857 -7.785 14.292 1.00 6.59 68 TRP B N 1
ATOM 2290 C CA . TRP B 1 69 ? -11.214 -8.096 13.017 1.00 6.36 68 TRP B CA 1
ATOM 2291 C C . TRP B 1 69 ? -11.612 -7.062 11.948 1.00 6.17 68 TRP B C 1
ATOM 2292 O O . TRP B 1 69 ? -12.336 -6.110 12.249 1.00 6.06 68 TRP B O 1
ATOM 2303 N N . GLU B 1 70 ? -11.131 -7.259 10.720 1.00 5.91 69 GLU B N 1
ATOM 2304 C CA . GLU B 1 70 ? -11.109 -6.228 9.662 1.00 5.83 69 GLU B CA 1
ATOM 2305 C C . GLU B 1 70 ? -10.012 -5.208 9.946 1.00 5.66 69 GLU B C 1
ATOM 2306 O O . GLU B 1 70 ? -10.116 -4.412 10.884 1.00 5.58 69 GLU B O 1
ATOM 2312 N N . SER B 1 71 ? -8.965 -5.242 9.123 1.00 5.55 70 SER B N 1
ATOM 2313 C CA . SER B 1 71 ? -7.782 -4.400 9.312 1.00 5.53 70 SER B CA 1
ATOM 2314 C C . SER B 1 71 ? -8.097 -2.915 9.471 1.00 5.52 70 SER B C 1
ATOM 2315 O O . SER B 1 71 ? -7.515 -2.247 10.327 1.00 5.40 70 SER B O 1
ATOM 2318 N N . ARG B 1 72 ? -9.018 -2.407 8.656 1.00 5.65 71 ARG B N 1
ATOM 2319 C CA . ARG B 1 72 ? -9.308 -0.973 8.634 1.00 5.83 71 ARG B CA 1
ATOM 2320 C C . ARG B 1 72 ? -10.120 -0.505 9.851 1.00 6.01 71 ARG B C 1
ATOM 2321 O O . ARG B 1 72 ? -9.978 0.640 10.290 1.00 6.11 71 ARG B O 1
ATOM 2329 N N . ALA B 1 73 ? -10.944 -1.397 10.403 1.00 6.11 72 ALA B N 1
ATOM 2330 C CA . ALA B 1 73 ? -11.629 -1.145 11.677 1.00 6.15 72 ALA B CA 1
ATOM 2331 C C . ALA B 1 73 ? -10.652 -1.194 12.856 1.00 6.21 72 ALA B C 1
ATOM 2332 O O . ALA B 1 73 ? -10.777 -0.414 13.805 1.00 6.15 72 ALA B O 1
ATOM 2334 N N . ILE B 1 74 ? -9.689 -2.115 12.789 1.00 6.23 73 ILE B N 1
ATOM 2335 C CA . ILE B 1 74 ? -8.621 -2.210 13.789 1.00 6.36 73 ILE B CA 1
ATOM 2336 C C . ILE B 1 74 ? -7.769 -0.938 13.803 1.00 6.50 73 ILE B C 1
ATOM 2337 O O . ILE B 1 74 ? -7.521 -0.365 14.866 1.00 6.55 73 ILE B O 1
ATOM 2342 N N . GLN B 1 75 ? -7.338 -0.503 12.619 1.00 6.56 74 GLN B N 1
ATOM 2343 C CA . GLN B 1 75 ? -6.564 0.730 12.462 1.00 6.72 74 GLN B CA 1
ATOM 2344 C C . GLN B 1 75 ? -7.234 1.928 13.121 1.00 6.78 74 GLN B C 1
ATOM 2345 O O . GLN B 1 75 ? -6.612 2.638 13.918 1.00 6.91 74 GLN B O 1
ATOM 2351 N N . THR B 1 76 ? -8.497 2.155 12.769 1.00 6.78 75 THR B N 1
ATOM 2352 C CA . THR B 1 76 ? -9.237 3.306 13.270 1.00 6.97 75 THR B CA 1
ATOM 2353 C C . THR B 1 76 ? -9.501 3.195 14.773 1.00 7.29 75 THR B C 1
ATOM 2354 O O . THR B 1 76 ? -9.440 4.200 15.487 1.00 7.39 75 THR B O 1
ATOM 2358 N N . TYR B 1 77 ? -9.770 1.976 15.247 1.00 7.65 76 TYR B N 1
ATOM 2359 C CA . TYR B 1 77 ? -9.929 1.722 16.685 1.00 8.04 76 TYR B CA 1
ATOM 2360 C C . TYR B 1 77 ? -8.680 2.078 17.494 1.00 8.30 76 TYR B C 1
ATOM 2361 O O . TYR B 1 77 ? -8.787 2.685 18.562 1.00 8.38 76 TYR B O 1
ATOM 2370 N N . LEU B 1 78 ? -7.506 1.692 16.995 1.00 8.60 77 LEU B N 1
ATOM 2371 C CA . LEU B 1 78 ? -6.258 1.975 17.701 1.00 8.83 77 LEU B CA 1
ATOM 2372 C C . LEU B 1 78 ? -6.034 3.481 17.848 1.00 9.13 77 LEU B C 1
ATOM 2373 O O . LEU B 1 78 ? -5.572 3.942 18.895 1.00 9.14 77 LEU B O 1
ATOM 2378 N N . VAL B 1 79 ? -6.388 4.244 16.814 1.00 9.50 78 VAL B N 1
ATOM 2379 C CA . VAL B 1 79 ? -6.311 5.703 16.901 1.00 9.96 78 VAL B CA 1
ATOM 2380 C C . VAL B 1 79 ? -7.387 6.283 17.837 1.00 10.42 78 VAL B C 1
ATOM 2381 O O . VAL B 1 79 ? -7.062 7.089 18.711 1.00 10.47 78 VAL B O 1
ATOM 2385 N N . ASN B 1 80 ? -8.646 5.867 17.670 1.00 11.00 79 ASN B N 1
ATOM 2386 C CA . ASN B 1 80 ? -9.743 6.351 18.528 1.00 11.59 79 ASN B CA 1
ATOM 2387 C C . ASN B 1 80 ? -9.494 6.107 20.014 1.00 12.13 79 ASN B C 1
ATOM 2388 O O . ASN B 1 80 ? -9.768 6.973 20.846 1.00 12.13 79 ASN B O 1
ATOM 2393 N N . ALA B 1 81 ? -8.970 4.927 20.335 1.00 12.88 80 ALA B N 1
ATOM 2394 C CA . ALA B 1 81 ? -8.764 4.527 21.722 1.00 13.69 80 ALA B CA 1
ATOM 2395 C C . ALA B 1 81 ? -7.413 4.937 22.309 1.00 14.39 80 ALA B C 1
ATOM 2396 O O . ALA B 1 81 ? -7.333 5.251 23.499 1.00 14.37 80 ALA B O 1
ATOM 2398 N N . TYR B 1 82 ? -6.360 4.939 21.492 1.00 15.40 81 TYR B N 1
ATOM 2399 C CA . TYR B 1 82 ? -4.999 5.040 22.035 1.00 16.52 81 TYR B CA 1
ATOM 2400 C C . TYR B 1 82 ? -4.069 6.083 21.422 1.00 17.62 81 TYR B C 1
ATOM 2401 O O . TYR B 1 82 ? -2.914 6.201 21.843 1.00 17.67 81 TYR B O 1
ATOM 2410 N N . GLY B 1 83 ? -4.560 6.837 20.443 1.00 18.96 82 GLY B N 1
ATOM 2411 C CA . GLY B 1 83 ? -3.775 7.919 19.856 1.00 20.84 82 GLY B CA 1
ATOM 2412 C C . GLY B 1 83 ? -3.445 8.975 20.897 1.00 22.16 82 GLY B C 1
ATOM 2413 O O . GLY B 1 83 ? -4.295 9.327 21.718 1.00 22.20 82 GLY B O 1
ATOM 2414 N N . LYS B 1 84 ? -2.208 9.469 20.876 1.00 23.46 83 LYS B N 1
ATOM 2415 C CA . LYS B 1 84 ? -1.804 10.556 21.775 1.00 24.77 83 LYS B CA 1
ATOM 2416 C C . LYS B 1 84 ? -2.477 11.839 21.311 1.00 25.31 83 LYS B C 1
ATOM 2417 O O . LYS B 1 84 ? -2.667 12.784 22.081 1.00 25.53 83 LYS B O 1
ATOM 2423 N N . ASP B 1 85 ? -2.819 11.840 20.026 1.00 25.87 84 ASP B N 1
ATOM 2424 C CA . ASP B 1 85 ? -3.689 12.826 19.409 1.00 26.25 84 ASP B CA 1
ATOM 2425 C C . ASP B 1 85 ? -4.435 12.124 18.274 1.00 26.14 84 ASP B C 1
ATOM 2426 O O . ASP B 1 85 ? -4.253 10.921 18.056 1.00 26.16 84 ASP B O 1
ATOM 2431 N N . ASP B 1 86 ? -5.266 12.868 17.551 1.00 25.87 85 ASP B N 1
ATOM 2432 C CA . ASP B 1 86 ? -6.073 12.286 16.484 1.00 25.56 85 ASP B CA 1
ATOM 2433 C C . ASP B 1 86 ? -5.539 12.586 15.077 1.00 25.13 85 ASP B C 1
ATOM 2434 O O . ASP B 1 86 ? -6.275 12.471 14.106 1.00 25.04 85 ASP B O 1
ATOM 2439 N N . SER B 1 87 ? -4.264 12.956 14.967 1.00 24.51 86 SER B N 1
ATOM 2440 C CA . SER B 1 87 ? -3.681 13.368 13.679 1.00 23.88 86 SER B CA 1
ATOM 2441 C C . SER B 1 87 ? -3.772 12.302 12.580 1.00 23.26 86 SER B C 1
ATOM 2442 O O . SER B 1 87 ? -3.947 12.630 11.404 1.00 23.15 86 SER B O 1
ATOM 2445 N N . LEU B 1 88 ? -3.651 11.033 12.972 1.00 22.51 87 LEU B N 1
ATOM 2446 C CA . LEU B 1 88 ? -3.770 9.902 12.046 1.00 21.76 87 LEU B CA 1
ATOM 2447 C C . LEU B 1 88 ? -5.212 9.620 11.619 1.00 21.34 87 LEU B C 1
ATOM 2448 O O . LEU B 1 88 ? -5.446 8.867 10.671 1.00 21.25 87 LEU B O 1
ATOM 2453 N N . TYR B 1 89 ? -6.169 10.207 12.334 1.00 20.78 88 TYR B N 1
ATOM 2454 C CA . TYR B 1 89 ? -7.592 9.960 12.101 1.00 20.27 88 TYR B CA 1
ATOM 2455 C C . TYR B 1 89 ? -8.407 11.017 12.854 1.00 20.18 88 TYR B C 1
ATOM 2456 O O . TYR B 1 89 ? -9.045 10.705 13.864 1.00 20.12 88 TYR B O 1
ATOM 2465 N N . PRO B 1 90 ? -8.369 12.281 12.373 1.00 20.11 89 PRO B N 1
ATOM 2466 C CA . PRO B 1 90 ? -8.957 13.424 13.081 1.00 20.08 89 PRO B CA 1
ATOM 2467 C C . PRO B 1 90 ? -10.452 13.297 13.324 1.00 20.03 89 PRO B C 1
ATOM 2468 O O . PRO B 1 90 ? -11.150 12.594 12.589 1.00 20.03 89 PRO B O 1
ATOM 2472 N N . LYS B 1 91 ? -10.930 13.987 14.353 1.00 19.90 90 LYS B N 1
ATOM 2473 C CA . LYS B 1 91 ? -12.318 13.860 14.778 1.00 19.77 90 LYS B CA 1
ATOM 2474 C C . LYS B 1 91 ? -13.257 14.826 14.068 1.00 19.26 90 LYS B C 1
ATOM 2475 O O . LYS B 1 91 ? -14.473 14.611 14.050 1.00 19.20 90 LYS B O 1
ATOM 2481 N N . ASN B 1 92 ? -12.685 15.880 13.485 1.00 18.64 91 ASN B N 1
ATOM 2482 C CA . ASN B 1 92 ? -13.419 16.790 12.615 1.00 17.98 91 ASN B CA 1
ATOM 2483 C C . ASN B 1 92 ? -14.204 15.976 11.592 1.00 17.32 91 ASN B C 1
ATOM 2484 O O . ASN B 1 92 ? -13.607 15.202 10.841 1.00 17.31 91 ASN B O 1
ATOM 2489 N N . PRO B 1 93 ? -15.543 16.130 11.573 1.00 16.63 92 PRO B N 1
ATOM 2490 C CA . PRO B 1 93 ? -16.380 15.296 10.707 1.00 16.07 92 PRO B CA 1
ATOM 2491 C C . PRO B 1 93 ? -15.993 15.293 9.225 1.00 15.53 92 PRO B C 1
ATOM 2492 O O . PRO B 1 93 ? -16.039 14.235 8.594 1.00 15.31 92 PRO B O 1
ATOM 2496 N N . ARG B 1 94 ? -15.610 16.450 8.683 1.00 14.99 93 ARG B N 1
ATOM 2497 C CA . ARG B 1 94 ? -15.239 16.551 7.268 1.00 14.63 93 ARG B CA 1
ATOM 2498 C C . ARG B 1 94 ? -13.911 15.846 6.960 1.00 14.17 93 ARG B C 1
ATOM 2499 O O . ARG B 1 94 ? -13.831 15.072 6.004 1.00 13.90 93 ARG B O 1
ATOM 2507 N N . GLN B 1 95 ? -12.889 16.094 7.778 1.00 13.78 94 GLN B N 1
ATOM 2508 C CA . GLN B 1 95 ? -11.603 15.410 7.627 1.00 13.60 94 GLN B CA 1
ATOM 2509 C C . GLN B 1 95 ? -11.719 13.902 7.866 1.00 13.08 94 GLN B C 1
ATOM 2510 O O . GLN B 1 95 ? -11.095 13.112 7.156 1.00 12.94 94 GLN B O 1
ATOM 2516 N N . ARG B 1 96 ? -12.525 13.512 8.853 1.00 12.57 95 ARG B N 1
ATOM 2517 C CA . ARG B 1 96 ? -12.788 12.098 9.121 1.00 12.20 95 ARG B CA 1
ATOM 2518 C C . ARG B 1 96 ? -13.510 11.432 7.947 1.00 11.58 95 ARG B C 1
ATOM 2519 O O . ARG B 1 96 ? -13.187 10.300 7.583 1.00 11.52 95 ARG B O 1
ATOM 2527 N N . ALA B 1 97 ? -14.474 12.142 7.361 1.00 10.91 96 ALA B N 1
ATOM 2528 C CA . ALA B 1 97 ? -15.255 11.635 6.227 1.00 10.36 96 ALA B CA 1
ATOM 2529 C C . ALA B 1 97 ? -14.402 11.319 4.998 1.00 10.04 96 ALA B C 1
ATOM 2530 O O . ALA B 1 97 ? -14.606 10.291 4.348 1.00 9.84 96 ALA B O 1
ATOM 2532 N N . ILE B 1 98 ? -13.459 12.208 4.683 1.00 9.74 97 ILE B N 1
ATOM 2533 C CA . ILE B 1 98 ? -12.532 12.004 3.565 1.00 9.62 97 ILE B CA 1
ATOM 2534 C C . ILE B 1 98 ? -11.687 10.746 3.792 1.00 9.39 97 ILE B C 1
ATOM 2535 O O . ILE B 1 98 ? -11.534 9.924 2.885 1.00 9.37 97 ILE B O 1
ATOM 2540 N N . ILE B 1 99 ? -11.162 10.597 5.007 1.00 9.09 98 ILE B N 1
ATOM 2541 C CA . ILE B 1 99 ? -10.402 9.404 5.379 1.00 8.80 98 ILE B CA 1
ATOM 2542 C C . ILE B 1 99 ? -11.268 8.157 5.219 1.00 8.58 98 ILE B C 1
ATOM 2543 O O . ILE B 1 99 ? -10.813 7.154 4.666 1.00 8.41 98 ILE B O 1
ATOM 2548 N N . ASP B 1 100 ? -12.517 8.229 5.680 1.00 8.37 99 ASP B N 1
ATOM 2549 C CA . ASP B 1 100 ? -13.428 7.090 5.577 1.00 8.32 99 ASP B CA 1
ATOM 2550 C C . ASP B 1 100 ? -13.712 6.684 4.136 1.00 7.95 99 ASP B C 1
ATOM 2551 O O . ASP B 1 100 ? -13.784 5.490 3.837 1.00 7.84 99 ASP B O 1
ATOM 2556 N N . GLN B 1 101 ? -13.854 7.669 3.249 1.00 7.59 100 GLN B N 1
ATOM 2557 C CA . GLN B 1 101 ? -14.024 7.388 1.823 1.00 7.42 100 GLN B CA 1
ATOM 2558 C C . GLN B 1 101 ? -12.787 6.701 1.235 1.00 7.04 100 GLN B C 1
ATOM 2559 O O . GLN B 1 101 ? -12.918 5.762 0.446 1.00 6.82 100 GLN B O 1
ATOM 2565 N N . ARG B 1 102 ? -11.599 7.169 1.618 1.00 6.74 101 ARG B N 1
ATOM 2566 C CA . ARG B 1 102 ? -10.350 6.576 1.137 1.00 6.59 101 ARG B CA 1
ATOM 2567 C C . ARG B 1 102 ? -10.188 5.138 1.638 1.00 6.50 101 ARG B C 1
ATOM 2568 O O . ARG B 1 102 ? -9.702 4.276 0.903 1.00 6.38 101 ARG B O 1
ATOM 2576 N N . LEU B 1 103 ? -10.611 4.886 2.879 1.00 6.43 102 LEU B N 1
ATOM 2577 C CA . LEU B 1 103 ? -10.601 3.536 3.452 1.00 6.52 102 LEU B CA 1
ATOM 2578 C C . LEU B 1 103 ? -11.572 2.593 2.735 1.00 6.62 102 LEU B C 1
ATOM 2579 O O . LEU B 1 103 ? -11.232 1.438 2.471 1.00 6.54 102 LEU B O 1
ATOM 2584 N N . ASN B 1 104 ? -12.770 3.091 2.426 1.00 6.85 103 ASN B N 1
ATOM 2585 C CA . ASN B 1 104 ? -13.737 2.352 1.611 1.00 7.22 103 ASN B CA 1
ATOM 2586 C C . ASN B 1 104 ? -13.254 2.167 0.168 1.00 7.29 103 ASN B C 1
ATOM 2587 O O . ASN B 1 104 ? -13.483 1.114 -0.436 1.00 7.23 103 ASN B O 1
ATOM 2592 N N . PHE B 1 105 ? -12.584 3.186 -0.374 1.00 7.36 104 PHE B N 1
ATOM 2593 C CA . PHE B 1 105 ? -11.910 3.073 -1.671 1.00 7.46 104 PHE B CA 1
ATOM 2594 C C . PHE B 1 105 ? -10.896 1.933 -1.635 1.00 7.57 104 PHE B C 1
ATOM 2595 O O . PHE B 1 105 ? -10.878 1.084 -2.524 1.00 7.47 104 PHE B O 1
ATOM 2603 N N . ASP B 1 106 ? -10.063 1.919 -0.597 1.00 7.76 105 ASP B N 1
ATOM 2604 C CA . ASP B 1 106 ? -9.036 0.896 -0.453 1.00 8.05 105 ASP B CA 1
ATOM 2605 C C . ASP B 1 106 ? -9.649 -0.503 -0.399 1.00 7.89 105 ASP B C 1
ATOM 2606 O O . ASP B 1 106 ? -9.234 -1.385 -1.146 1.00 8.00 105 ASP B O 1
ATOM 2611 N N . LEU B 1 107 ? -10.645 -0.698 0.461 1.00 7.75 106 LEU B N 1
ATOM 2612 C CA . LEU B 1 107 ? -11.273 -2.011 0.600 1.00 7.69 106 LEU B CA 1
ATOM 2613 C C . LEU B 1 107 ? -12.079 -2.425 -0.635 1.00 7.73 106 LEU B C 1
ATOM 2614 O O . LEU B 1 107 ? -11.866 -3.507 -1.188 1.00 7.73 106 LEU B O 1
ATOM 2619 N N . GLY B 1 108 ? -13.000 -1.565 -1.057 1.00 7.72 107 GLY B N 1
ATOM 2620 C CA . GLY B 1 108 ? -13.957 -1.925 -2.100 1.00 7.71 107 GLY B CA 1
ATOM 2621 C C . GLY B 1 108 ? -13.487 -1.749 -3.532 1.00 7.66 107 GLY B C 1
ATOM 2622 O O . GLY B 1 108 ? -14.131 -2.245 -4.456 1.00 7.70 107 GLY B O 1
ATOM 2623 N N . THR B 1 109 ? -12.372 -1.047 -3.723 1.00 7.51 108 THR B N 1
ATOM 2624 C CA . THR B 1 109 ? -11.884 -0.744 -5.068 1.00 7.40 108 THR B CA 1
ATOM 2625 C C . THR B 1 109 ? -10.440 -1.205 -5.291 1.00 7.27 108 THR B C 1
ATOM 2626 O O . THR B 1 109 ? -10.206 -2.169 -6.021 1.00 7.28 108 THR B O 1
ATOM 2630 N N . LEU B 1 110 ? -9.485 -0.524 -4.655 1.00 7.04 109 LEU B N 1
ATOM 2631 C CA . LEU B 1 110 ? -8.060 -0.768 -4.902 1.00 6.83 109 LEU B CA 1
ATOM 2632 C C . LEU B 1 110 ? -7.607 -2.170 -4.508 1.00 6.62 109 LEU B C 1
ATOM 2633 O O . LEU B 1 110 ? -7.061 -2.902 -5.337 1.00 6.46 109 LEU B O 1
ATOM 2638 N N . TYR B 1 111 ? -7.827 -2.536 -3.247 1.00 6.47 110 TYR B N 1
ATOM 2639 C CA . TYR B 1 111 ? -7.374 -3.830 -2.750 1.00 6.41 110 TYR B CA 1
ATOM 2640 C C . TYR B 1 111 ? -8.075 -4.996 -3.443 1.00 6.36 110 TYR B C 1
ATOM 2641 O O . TYR B 1 111 ? -7.442 -6.006 -3.755 1.00 6.30 110 TYR B O 1
ATOM 2650 N N . LEU B 1 112 ? -9.376 -4.847 -3.679 1.00 6.50 111 LEU B N 1
ATOM 2651 C CA . LEU B 1 112 ? -10.161 -5.865 -4.374 1.00 6.62 111 LEU B CA 1
ATOM 2652 C C . LEU B 1 112 ? -9.638 -6.126 -5.787 1.00 6.80 111 LEU B C 1
ATOM 2653 O O . LEU B 1 112 ? -9.466 -7.281 -6.185 1.00 6.76 111 LEU B O 1
ATOM 2658 N N . ARG B 1 113 ? -9.392 -5.049 -6.534 1.00 7.07 112 ARG B N 1
ATOM 2659 C CA . ARG B 1 113 ? -8.853 -5.149 -7.894 1.00 7.39 112 ARG B CA 1
ATOM 2660 C C . ARG B 1 113 ? -7.420 -5.684 -7.911 1.00 7.63 112 ARG B C 1
ATOM 2661 O O . ARG B 1 113 ? -7.030 -6.388 -8.847 1.00 7.68 112 ARG B O 1
ATOM 2669 N N . TYR B 1 114 ? -6.649 -5.343 -6.877 1.00 7.96 113 TYR B N 1
ATOM 2670 C CA . TYR B 1 114 ? -5.324 -5.927 -6.654 1.00 8.29 113 TYR B CA 1
ATOM 2671 C C . TYR B 1 114 ? -5.437 -7.443 -6.489 1.00 8.80 113 TYR B C 1
ATOM 2672 O O . TYR B 1 114 ? -4.694 -8.198 -7.122 1.00 8.64 113 TYR B O 1
ATOM 2681 N N . LEU B 1 115 ? -6.370 -7.875 -5.638 1.00 9.48 114 LEU B N 1
ATOM 2682 C CA . LEU B 1 115 ? -6.613 -9.300 -5.396 1.00 10.37 114 LEU B CA 1
ATOM 2683 C C . LEU B 1 115 ? -7.037 -10.038 -6.658 1.00 10.96 114 LEU B C 1
ATOM 2684 O O . LEU B 1 115 ? -6.543 -11.130 -6.931 1.00 11.11 114 LEU B O 1
ATOM 2689 N N . ASN B 1 116 ? -7.953 -9.442 -7.419 1.00 11.82 115 ASN B N 1
ATOM 2690 C CA . ASN B 1 116 ? -8.459 -10.060 -8.645 1.00 12.70 115 ASN B CA 1
ATOM 2691 C C . ASN B 1 116 ? -7.383 -10.234 -9.717 1.00 13.24 115 ASN B C 1
ATOM 2692 O O . ASN B 1 116 ? -7.386 -11.223 -10.454 1.00 13.29 115 ASN B O 1
ATOM 2697 N N . LEU B 1 117 ? -6.461 -9.276 -9.787 1.00 13.93 116 LEU B N 1
ATOM 2698 C CA . LEU B 1 117 ? -5.327 -9.361 -10.706 1.00 14.69 116 LEU B CA 1
ATOM 2699 C C . LEU B 1 117 ? -4.257 -10.356 -10.238 1.00 15.33 116 LEU B C 1
ATOM 2700 O O . LEU B 1 117 ? -3.847 -11.231 -11.003 1.00 15.42 116 LEU B O 1
ATOM 2705 N N . TYR B 1 118 ? -3.819 -10.229 -8.988 1.00 16.18 117 TYR B N 1
ATOM 2706 C CA . TYR B 1 118 ? -2.616 -10.934 -8.535 1.00 17.15 117 TYR B CA 1
ATOM 2707 C C . TYR B 1 118 ? -2.812 -12.314 -7.903 1.00 17.92 117 TYR B C 1
ATOM 2708 O O . TYR B 1 118 ? -1.924 -13.163 -8.008 1.00 17.96 117 TYR B O 1
ATOM 2717 N N . THR B 1 119 ? -3.956 -12.542 -7.260 1.00 19.01 118 THR B N 1
ATOM 2718 C CA . THR B 1 119 ? -4.234 -13.841 -6.628 1.00 20.18 118 THR B CA 1
ATOM 2719 C C . THR B 1 119 ? -4.091 -15.044 -7.586 1.00 21.08 118 THR B C 1
ATOM 2720 O O . THR B 1 119 ? -3.459 -16.037 -7.212 1.00 21.18 118 THR B O 1
ATOM 2724 N N . PRO B 1 120 ? -4.659 -14.964 -8.816 1.00 22.01 119 PRO B N 1
ATOM 2725 C CA . PRO B 1 120 ? -4.471 -16.090 -9.743 1.00 22.74 119 PRO B CA 1
ATOM 2726 C C . PRO B 1 120 ? -3.001 -16.334 -10.088 1.00 23.50 119 PRO B C 1
ATOM 2727 O O . PRO B 1 120 ? -2.565 -17.487 -10.146 1.00 23.58 119 PRO B O 1
ATOM 2731 N N . ILE B 1 121 ? -2.255 -15.253 -10.308 1.00 24.42 120 ILE B N 1
ATOM 2732 C CA . ILE B 1 121 ? -0.834 -15.335 -10.641 1.00 25.35 120 ILE B CA 1
ATOM 2733 C C . ILE B 1 121 ? -0.035 -16.010 -9.520 1.00 26.14 120 ILE B C 1
ATOM 2734 O O . ILE B 1 121 ? 0.639 -17.020 -9.750 1.00 26.20 120 ILE B O 1
ATOM 2739 N N . LEU B 1 122 ? -0.140 -15.460 -8.312 1.00 27.17 121 LEU B N 1
ATOM 2740 C CA . LEU B 1 122 ? 0.687 -15.875 -7.178 1.00 28.22 121 LEU B CA 1
ATOM 2741 C C . LEU B 1 122 ? 0.396 -17.278 -6.646 1.00 29.02 121 LEU B C 1
ATOM 2742 O O . LEU B 1 122 ? 1.322 -18.006 -6.283 1.00 29.11 121 LEU B O 1
ATOM 2747 N N . PHE B 1 123 ? -0.879 -17.659 -6.605 1.00 30.05 122 PHE B N 1
ATOM 2748 C CA . PHE B 1 123 ? -1.274 -18.877 -5.894 1.00 31.04 122 PHE B CA 1
ATOM 2749 C C . PHE B 1 123 ? -1.958 -19.953 -6.739 1.00 31.64 122 PHE B C 1
ATOM 2750 O O . PHE B 1 123 ? -2.304 -21.021 -6.223 1.00 31.74 122 PHE B O 1
ATOM 2758 N N . ARG B 1 124 ? -2.141 -19.684 -8.028 1.00 32.37 123 ARG B N 1
ATOM 2759 C CA . ARG B 1 124 ? -2.733 -20.666 -8.939 1.00 33.03 123 ARG B CA 1
ATOM 2760 C C . ARG B 1 124 ? -1.877 -20.889 -10.184 1.00 33.15 123 ARG B C 1
ATOM 2761 O O . ARG B 1 124 ? -2.221 -21.705 -11.044 1.00 33.26 123 ARG B O 1
ATOM 2769 N N . GLY B 1 125 ? -0.765 -20.159 -10.272 1.00 33.23 124 GLY B N 1
ATOM 2770 C CA . GLY B 1 125 ? 0.136 -20.236 -11.422 1.00 33.15 124 GLY B CA 1
ATOM 2771 C C . GLY B 1 125 ? -0.526 -19.903 -12.748 1.00 33.02 124 GLY B C 1
ATOM 2772 O O . GLY B 1 125 ? -0.062 -20.337 -13.805 1.00 33.09 124 GLY B O 1
ATOM 2773 N N . GLU B 1 126 ? -1.618 -19.142 -12.691 1.00 32.72 125 GLU B N 1
ATOM 2774 C CA . GLU B 1 126 ? -2.317 -18.693 -13.890 1.00 32.32 125 GLU B CA 1
ATOM 2775 C C . GLU B 1 126 ? -1.606 -17.491 -14.496 1.00 31.71 125 GLU B C 1
ATOM 2776 O O . GLU B 1 126 ? -0.860 -16.787 -13.810 1.00 31.68 125 GLU B O 1
ATOM 2782 N N . ALA B 1 127 ? -1.841 -17.266 -15.786 1.00 30.86 126 ALA B N 1
ATOM 2783 C CA . ALA B 1 127 ? -1.211 -16.168 -16.504 1.00 29.95 126 ALA B CA 1
ATOM 2784 C C . ALA B 1 127 ? -1.807 -14.818 -16.117 1.00 29.23 126 ALA B C 1
ATOM 2785 O O . ALA B 1 127 ? -2.933 -14.735 -15.620 1.00 29.17 126 ALA B O 1
ATOM 2787 N N . TYR B 1 128 ? -1.021 -13.773 -16.344 1.00 28.28 127 TYR B N 1
ATOM 2788 C CA . TYR B 1 128 ? -1.432 -12.390 -16.160 1.00 27.30 127 TYR B CA 1
ATOM 2789 C C . TYR B 1 128 ? -2.595 -12.069 -17.104 1.00 26.56 127 TYR B C 1
ATOM 2790 O O . TYR B 1 128 ? -2.501 -12.278 -18.317 1.00 26.53 127 TYR B O 1
ATOM 2799 N N . ASP B 1 129 ? -3.692 -11.581 -16.533 1.00 25.54 128 ASP B N 1
ATOM 2800 C CA . ASP B 1 129 ? -4.913 -11.305 -17.285 1.00 24.50 128 ASP B CA 1
ATOM 2801 C C . ASP B 1 129 ? -5.077 -9.795 -17.455 1.00 23.59 128 ASP B C 1
ATOM 2802 O O . ASP B 1 129 ? -5.336 -9.078 -16.484 1.00 23.44 128 ASP B O 1
ATOM 2807 N N . GLN B 1 130 ? -4.926 -9.328 -18.695 1.00 22.44 129 GLN B N 1
ATOM 2808 C CA . GLN B 1 130 ? -4.950 -7.897 -19.022 1.00 21.34 129 GLN B CA 1
ATOM 2809 C C . GLN B 1 130 ? -6.301 -7.225 -18.753 1.00 20.57 129 GLN B C 1
ATOM 2810 O O . GLN B 1 130 ? -6.358 -6.022 -18.488 1.00 20.49 129 GLN B O 1
ATOM 2816 N N . GLU B 1 131 ? -7.378 -8.005 -18.824 1.00 19.49 130 GLU B N 1
ATOM 2817 C CA . GLU B 1 131 ? -8.713 -7.519 -18.487 1.00 18.47 130 GLU B CA 1
ATOM 2818 C C . GLU B 1 131 ? -8.779 -7.107 -17.017 1.00 17.46 130 GLU B C 1
ATOM 2819 O O . GLU B 1 131 ? -9.289 -6.034 -16.683 1.00 17.25 130 GLU B O 1
ATOM 2825 N N . LYS B 1 132 ? -8.252 -7.971 -16.151 1.00 16.24 131 LYS B N 1
ATOM 2826 C CA . LYS B 1 132 ? -8.207 -7.719 -14.713 1.00 15.13 131 LYS B CA 1
ATOM 2827 C C . LYS B 1 132 ? -7.201 -6.618 -14.389 1.00 14.27 131 LYS B C 1
ATOM 2828 O O . LYS B 1 132 ? -7.430 -5.808 -13.487 1.00 13.97 131 LYS B O 1
ATOM 2834 N N . ALA B 1 133 ? -6.096 -6.593 -15.132 1.00 13.28 132 ALA B N 1
ATOM 2835 C CA . ALA B 1 133 ? -5.109 -5.523 -15.019 1.00 12.48 132 ALA B CA 1
ATOM 2836 C C . ALA B 1 133 ? -5.728 -4.168 -15.352 1.00 11.95 132 ALA B C 1
ATOM 2837 O O . ALA B 1 133 ? -5.518 -3.199 -14.624 1.00 11.89 132 ALA B O 1
ATOM 2839 N N . ASP B 1 134 ? -6.502 -4.112 -16.438 1.00 11.34 133 ASP B N 1
ATOM 2840 C CA . ASP B 1 134 ? -7.182 -2.878 -16.848 1.00 10.83 133 ASP B CA 1
ATOM 2841 C C . ASP B 1 134 ? -8.004 -2.267 -15.714 1.00 10.47 133 ASP B C 1
ATOM 2842 O O . ASP B 1 134 ? -7.955 -1.055 -15.494 1.00 10.35 133 ASP B O 1
ATOM 2847 N N . LYS B 1 135 ? -8.751 -3.111 -15.001 1.00 10.08 134 LYS B N 1
ATOM 2848 C CA . LYS B 1 135 ? -9.537 -2.677 -13.842 1.00 9.86 134 LYS B CA 1
ATOM 2849 C C . LYS B 1 135 ? -8.657 -2.103 -12.738 1.00 9.37 134 LYS B C 1
ATOM 2850 O O . LYS B 1 135 ? -8.975 -1.054 -12.175 1.00 9.38 134 LYS B O 1
ATOM 2856 N N . PHE B 1 136 ? -7.559 -2.792 -12.432 1.00 8.79 135 PHE B N 1
ATOM 2857 C CA . PHE B 1 136 ? -6.618 -2.321 -11.420 1.00 8.34 135 PHE B CA 1
ATOM 2858 C C . PHE B 1 136 ? -5.968 -0.999 -11.826 1.00 8.11 135 PHE B C 1
ATOM 2859 O O . PHE B 1 136 ? -5.881 -0.072 -11.018 1.00 8.00 135 PHE B O 1
ATOM 2867 N N . ASP B 1 137 ? -5.525 -0.924 -13.081 1.00 7.90 136 ASP B N 1
ATOM 2868 C CA . ASP B 1 137 ? -4.908 0.279 -13.647 1.00 7.85 136 ASP B CA 1
ATOM 2869 C C . ASP B 1 137 ? -5.836 1.492 -13.574 1.00 7.66 136 ASP B C 1
ATOM 2870 O O . ASP B 1 137 ? -5.383 2.613 -13.327 1.00 7.54 136 ASP B O 1
ATOM 2875 N N . GLU B 1 138 ? -7.129 1.255 -13.800 1.00 7.55 137 GLU B N 1
ATOM 2876 C CA . GLU B 1 138 ? -8.159 2.289 -13.693 1.00 7.60 137 GLU B CA 1
ATOM 2877 C C . GLU B 1 138 ? -8.202 2.869 -12.279 1.00 7.48 137 GLU B C 1
ATOM 2878 O O . GLU B 1 138 ? -8.332 4.082 -12.104 1.00 7.50 137 GLU B O 1
ATOM 2884 N N . ALA B 1 139 ? -8.084 1.991 -11.282 1.00 7.33 138 ALA B N 1
ATOM 2885 C CA . ALA B 1 139 ? -8.062 2.390 -9.874 1.00 7.22 138 ALA B CA 1
ATOM 2886 C C . ALA B 1 139 ? -6.796 3.166 -9.507 1.00 7.19 138 ALA B C 1
ATOM 2887 O O . ALA B 1 139 ? -6.848 4.085 -8.686 1.00 7.11 138 ALA B O 1
ATOM 2889 N N . LEU B 1 140 ? -5.667 2.794 -10.112 1.00 7.09 139 LEU B N 1
ATOM 2890 C CA . LEU B 1 140 ? -4.416 3.536 -9.933 1.00 7.11 139 LEU B CA 1
ATOM 2891 C C . LEU B 1 140 ? -4.513 4.956 -10.497 1.00 6.90 139 LEU B C 1
ATOM 2892 O O . LEU B 1 140 ? -3.953 5.889 -9.925 1.00 6.92 139 LEU B O 1
ATOM 2897 N N . GLY B 1 141 ? -5.226 5.111 -11.613 1.00 6.80 140 GLY B N 1
ATOM 2898 C CA . GLY B 1 141 ? -5.499 6.430 -12.191 1.00 6.60 140 GLY B CA 1
ATOM 2899 C C . GLY B 1 141 ? -6.316 7.299 -11.250 1.00 6.57 140 GLY B C 1
ATOM 2900 O O . GLY B 1 141 ? -6.023 8.486 -11.080 1.00 6.50 140 GLY B O 1
ATOM 2901 N N . TRP B 1 142 ? -7.339 6.699 -10.639 1.00 6.44 141 TRP B N 1
ATOM 2902 C CA . TRP B 1 142 ? -8.136 7.372 -9.614 1.00 6.49 141 TRP B CA 1
ATOM 2903 C C . TRP B 1 142 ? -7.302 7.782 -8.396 1.00 6.43 141 TRP B C 1
ATOM 2904 O O . TRP B 1 142 ? -7.411 8.918 -7.928 1.00 6.52 141 TRP B O 1
ATOM 2915 N N . LEU B 1 143 ? -6.478 6.866 -7.885 1.00 6.31 142 LEU B N 1
ATOM 2916 C CA . LEU B 1 143 ? -5.584 7.181 -6.764 1.00 6.19 142 LEU B CA 1
ATOM 2917 C C . LEU B 1 143 ? -4.638 8.327 -7.117 1.00 6.26 142 LEU B C 1
ATOM 2918 O O . LEU B 1 143 ? -4.426 9.238 -6.309 1.00 6.03 142 LEU B O 1
ATOM 2923 N N . ASN B 1 144 ? -4.080 8.277 -8.326 1.00 6.43 143 ASN B N 1
ATOM 2924 C CA . ASN B 1 144 ? -3.236 9.360 -8.818 1.00 6.87 143 ASN B CA 1
ATOM 2925 C C . ASN B 1 144 ? -3.979 10.698 -8.818 1.00 7.31 143 ASN B C 1
ATOM 2926 O O . ASN B 1 144 ? -3.410 11.729 -8.454 1.00 7.35 143 ASN B O 1
ATOM 2931 N N . THR B 1 145 ? -5.249 10.667 -9.215 1.00 8.00 144 THR B N 1
ATOM 2932 C CA . THR B 1 145 ? -6.103 11.856 -9.208 1.00 8.76 144 THR B CA 1
ATOM 2933 C C . THR B 1 145 ? -6.402 12.334 -7.784 1.00 9.27 144 THR B C 1
ATOM 2934 O O . THR B 1 145 ? -6.399 13.539 -7.526 1.00 9.36 144 THR B O 1
ATOM 2938 N N . PHE B 1 146 ? -6.641 11.397 -6.863 1.00 9.96 145 PHE B N 1
ATOM 2939 C CA . PHE B 1 146 ? -6.889 11.747 -5.457 1.00 10.63 145 PHE B CA 1
ATOM 2940 C C . PHE B 1 146 ? -5.721 12.548 -4.889 1.00 11.30 145 PHE B C 1
ATOM 2941 O O . PHE B 1 146 ? -5.907 13.407 -4.026 1.00 11.34 145 PHE B O 1
ATOM 2949 N N . LEU B 1 147 ? -4.522 12.261 -5.391 1.00 12.21 146 LEU B N 1
ATOM 2950 C CA . LEU B 1 147 ? -3.299 12.898 -4.913 1.00 13.14 146 LEU B CA 1
ATOM 2951 C C . LEU B 1 147 ? -2.941 14.206 -5.634 1.00 14.12 146 LEU B C 1
ATOM 2952 O O . LEU B 1 147 ? -1.889 14.794 -5.365 1.00 14.31 146 LEU B O 1
ATOM 2957 N N . ASP B 1 148 ? -3.815 14.665 -6.530 1.00 15.29 147 ASP B N 1
ATOM 2958 C CA . ASP B 1 148 ? -3.629 15.959 -7.193 1.00 16.40 147 ASP B CA 1
ATOM 2959 C C . ASP B 1 148 ? -3.756 17.098 -6.182 1.00 16.66 147 ASP B C 1
ATOM 2960 O O . ASP B 1 148 ? -4.853 17.392 -5.697 1.00 16.76 147 ASP B O 1
ATOM 2965 N N . GLY B 1 149 ? -2.624 17.718 -5.855 1.00 16.85 148 GLY B N 1
ATOM 2966 C CA . GLY B 1 149 ? -2.599 18.884 -4.971 1.00 16.93 148 GLY B CA 1
ATOM 2967 C C . GLY B 1 149 ? -2.703 18.596 -3.482 1.00 16.87 148 GLY B C 1
ATOM 2968 O O . GLY B 1 149 ? -2.986 19.499 -2.691 1.00 17.00 148 GLY B O 1
ATOM 2969 N N . ARG B 1 150 ? -2.491 17.337 -3.104 1.00 16.62 149 ARG B N 1
ATOM 2970 C CA . ARG B 1 150 ? -2.400 16.931 -1.703 1.00 16.21 149 ARG B CA 1
ATOM 2971 C C . ARG B 1 150 ? -1.147 16.094 -1.547 1.00 15.57 149 ARG B C 1
ATOM 2972 O O . ARG B 1 150 ? -0.839 15.281 -2.424 1.00 15.62 149 ARG B O 1
ATOM 2980 N N . PRO B 1 151 ? -0.421 16.270 -0.431 1.00 14.84 150 PRO B N 1
ATOM 2981 C CA . PRO B 1 151 ? 0.747 15.426 -0.200 1.00 14.17 150 PRO B CA 1
ATOM 2982 C C . PRO B 1 151 ? 0.377 14.015 0.271 1.00 13.50 150 PRO B C 1
ATOM 2983 O O . PRO B 1 151 ? 1.175 13.090 0.119 1.00 13.29 150 PRO B O 1
ATOM 2987 N N . PHE B 1 152 ? -0.817 13.864 0.842 1.00 12.73 151 PHE B N 1
ATOM 2988 C CA . PHE B 1 152 ? -1.297 12.567 1.322 1.00 12.06 151 PHE B CA 1
ATOM 2989 C C . PHE B 1 152 ? -2.726 12.325 0.841 1.00 11.72 151 PHE B C 1
ATOM 2990 O O . PHE B 1 152 ? -3.389 13.261 0.392 1.00 11.46 151 PHE B O 1
ATOM 2998 N N . VAL B 1 153 ? -3.196 11.081 0.924 1.00 11.50 152 VAL B N 1
ATOM 2999 C CA . VAL B 1 153 ? -4.466 10.706 0.281 1.00 11.45 152 VAL B CA 1
ATOM 3000 C C . VAL B 1 153 ? -5.686 11.501 0.757 1.00 11.56 152 VAL B C 1
ATOM 3001 O O . VAL B 1 153 ? -6.599 11.757 -0.027 1.00 11.58 152 VAL B O 1
ATOM 3005 N N . ALA B 1 154 ? -5.689 11.903 2.026 1.00 11.77 153 ALA B N 1
ATOM 3006 C CA . ALA B 1 154 ? -6.838 12.600 2.601 1.00 12.06 153 ALA B CA 1
ATOM 3007 C C . ALA B 1 154 ? -6.610 14.092 2.857 1.00 12.33 153 ALA B C 1
ATOM 3008 O O . ALA B 1 154 ? -7.520 14.786 3.314 1.00 12.43 153 ALA B O 1
ATOM 3010 N N . GLY B 1 155 ? -5.409 14.584 2.560 1.00 12.66 154 GLY B N 1
ATOM 3011 C CA . GLY B 1 155 ? -5.091 15.995 2.773 1.00 13.14 154 GLY B CA 1
ATOM 3012 C C . GLY B 1 155 ? -3.635 16.266 3.103 1.00 13.48 154 GLY B C 1
ATOM 3013 O O . GLY B 1 155 ? -2.736 15.670 2.509 1.00 13.47 154 GLY B O 1
ATOM 3014 N N . GLU B 1 156 ? -3.410 17.161 4.064 1.00 13.82 155 GLU B N 1
ATOM 3015 C CA . GLU B 1 156 ? -2.067 17.667 4.373 1.00 14.13 155 GLU B CA 1
ATOM 3016 C C . GLU B 1 156 ? -1.215 16.734 5.231 1.00 13.88 155 GLU B C 1
ATOM 3017 O O . GLU B 1 156 ? 0.015 16.792 5.182 1.00 13.90 155 GLU B O 1
ATOM 3023 N N . ASN B 1 157 ? -1.869 15.879 6.011 1.00 13.56 156 ASN B N 1
ATOM 3024 C CA . ASN B 1 157 ? -1.168 14.996 6.938 1.00 13.28 156 ASN B CA 1
ATOM 3025 C C . ASN B 1 157 ? -1.406 13.521 6.629 1.00 12.79 156 ASN B C 1
ATOM 3026 O O . ASN B 1 157 ? -2.455 13.159 6.092 1.00 12.71 156 ASN B O 1
ATOM 3031 N N . MET B 1 158 ? -0.429 12.678 6.964 1.00 12.20 157 MET B N 1
ATOM 3032 C CA . MET B 1 158 ? -0.561 11.228 6.801 1.00 11.60 157 MET B CA 1
ATOM 3033 C C . MET B 1 158 ? -1.654 10.681 7.723 1.00 11.00 157 MET B C 1
ATOM 3034 O O . MET B 1 158 ? -1.781 11.115 8.872 1.00 10.93 157 MET B O 1
ATOM 3039 N N . THR B 1 159 ? -2.451 9.747 7.206 1.00 10.21 158 THR B N 1
ATOM 3040 C CA . THR B 1 159 ? -3.534 9.126 7.972 1.00 9.47 158 THR B CA 1
ATOM 3041 C C . THR B 1 159 ? -3.483 7.601 7.849 1.00 9.18 158 THR B C 1
ATOM 3042 O O . THR B 1 159 ? -2.634 7.061 7.133 1.00 8.92 158 THR B O 1
ATOM 3046 N N . VAL B 1 160 ? -4.384 6.912 8.550 1.00 8.85 159 VAL B N 1
ATOM 3047 C CA . VAL B 1 160 ? -4.505 5.453 8.429 1.00 8.64 159 VAL B CA 1
ATOM 3048 C C . VAL B 1 160 ? -4.775 5.028 6.982 1.00 8.46 159 VAL B C 1
ATOM 3049 O O . VAL B 1 160 ? -4.392 3.929 6.572 1.00 8.50 159 VAL B O 1
ATOM 3053 N N . ALA B 1 161 ? -5.421 5.910 6.218 1.00 8.24 160 ALA B N 1
ATOM 3054 C CA . ALA B 1 161 ? -5.698 5.665 4.806 1.00 8.10 160 ALA B CA 1
ATOM 3055 C C . ALA B 1 161 ? -4.416 5.504 3.982 1.00 8.00 160 ALA B C 1
ATOM 3056 O O . ALA B 1 161 ? -4.328 4.592 3.160 1.00 8.04 160 ALA B O 1
ATOM 3058 N N . ASP B 1 162 ? -3.428 6.373 4.213 1.00 7.76 161 ASP B N 1
ATOM 3059 C CA . ASP B 1 162 ? -2.109 6.247 3.571 1.00 7.68 161 ASP B CA 1
ATOM 3060 C C . ASP B 1 162 ? -1.418 4.938 3.935 1.00 7.63 161 ASP B C 1
ATOM 3061 O O . ASP B 1 162 ? -0.792 4.307 3.084 1.00 7.58 161 ASP B O 1
ATOM 3066 N N . ILE B 1 163 ? -1.531 4.545 5.202 1.00 7.72 162 ILE B N 1
ATOM 3067 C CA . ILE B 1 163 ? -0.859 3.350 5.712 1.00 7.85 162 ILE B CA 1
ATOM 3068 C C . ILE B 1 163 ? -1.380 2.062 5.054 1.00 7.97 162 ILE B C 1
ATOM 3069 O O . ILE B 1 163 ? -0.582 1.215 4.648 1.00 8.15 162 ILE B O 1
ATOM 3074 N N . THR B 1 164 ? -2.699 1.916 4.925 1.00 7.99 163 THR B N 1
ATOM 3075 C CA . THR B 1 164 ? -3.258 0.708 4.297 1.00 7.94 163 THR B CA 1
ATOM 3076 C C . THR B 1 164 ? -3.078 0.677 2.772 1.00 7.92 163 THR B C 1
ATOM 3077 O O . THR B 1 164 ? -2.797 -0.379 2.198 1.00 7.91 163 THR B O 1
ATOM 3081 N N . ILE B 1 165 ? -3.226 1.838 2.135 1.00 7.76 164 ILE B N 1
ATOM 3082 C CA . ILE B 1 165 ? -3.025 1.970 0.692 1.00 7.64 164 ILE B CA 1
ATOM 3083 C C . ILE B 1 165 ? -1.564 1.678 0.306 1.00 7.68 164 ILE B C 1
ATOM 3084 O O . ILE B 1 165 ? -1.311 0.999 -0.694 1.00 7.66 164 ILE B O 1
ATOM 3089 N N . VAL B 1 166 ? -0.618 2.159 1.116 1.00 7.73 165 VAL B N 1
ATOM 3090 C CA . VAL B 1 166 ? 0.814 1.974 0.834 1.00 7.91 165 VAL B CA 1
ATOM 3091 C C . VAL B 1 166 ? 1.248 0.498 0.806 1.00 7.99 165 VAL B C 1
ATOM 3092 O O . VAL B 1 166 ? 2.200 0.149 0.106 1.00 8.05 165 VAL B O 1
ATOM 3096 N N . VAL B 1 167 ? 0.544 -0.357 1.550 1.00 8.04 166 VAL B N 1
ATOM 3097 C CA . VAL B 1 167 ? 0.812 -1.797 1.526 1.00 8.00 166 VAL B CA 1
ATOM 3098 C C . VAL B 1 167 ? 0.660 -2.346 0.101 1.00 7.99 166 VAL B C 1
ATOM 3099 O O . VAL B 1 167 ? 1.511 -3.103 -0.375 1.00 8.01 166 VAL B O 1
ATOM 3103 N N . THR B 1 168 ? -0.414 -1.936 -0.570 1.00 7.90 167 THR B N 1
ATOM 3104 C CA . THR B 1 168 ? -0.711 -2.364 -1.935 1.00 7.80 167 THR B CA 1
ATOM 3105 C C . THR B 1 168 ? 0.327 -1.853 -2.930 1.00 7.75 167 THR B C 1
ATOM 3106 O O . THR B 1 168 ? 0.748 -2.582 -3.835 1.00 7.62 167 THR B O 1
ATOM 3110 N N . ILE B 1 169 ? 0.736 -0.602 -2.751 1.00 7.72 168 ILE B N 1
ATOM 3111 C CA . ILE B 1 169 ? 1.739 0.010 -3.612 1.00 7.76 168 ILE B CA 1
ATOM 3112 C C . ILE B 1 169 ? 3.099 -0.650 -3.374 1.00 7.76 168 ILE B C 1
ATOM 3113 O O . ILE B 1 169 ? 3.850 -0.883 -4.326 1.00 7.79 168 ILE B O 1
ATOM 3118 N N . THR B 1 170 ? 3.395 -0.978 -2.116 1.00 7.73 169 THR B N 1
ATOM 3119 C CA . THR B 1 170 ? 4.598 -1.744 -1.785 1.00 7.82 169 THR B CA 1
ATOM 3120 C C . THR B 1 170 ? 4.587 -3.112 -2.479 1.00 8.04 169 THR B C 1
ATOM 3121 O O . THR B 1 170 ? 5.600 -3.521 -3.053 1.00 8.05 169 THR B O 1
ATOM 3125 N N . ASN B 1 171 ? 3.448 -3.804 -2.442 1.00 8.14 170 ASN B N 1
ATOM 3126 C CA . ASN B 1 171 ? 3.339 -5.114 -3.085 1.00 8.42 170 ASN B CA 1
ATOM 3127 C C . ASN B 1 171 ? 3.585 -5.072 -4.592 1.00 8.68 170 ASN B C 1
ATOM 3128 O O . ASN B 1 171 ? 4.396 -5.842 -5.107 1.00 8.60 170 ASN B O 1
ATOM 3133 N N . ILE B 1 172 ? 2.901 -4.165 -5.288 1.00 9.14 171 ILE B N 1
ATOM 3134 C CA . ILE B 1 172 ? 3.039 -4.068 -6.745 1.00 9.58 171 ILE B CA 1
ATOM 3135 C C . ILE B 1 172 ? 4.453 -3.650 -7.167 1.00 10.21 171 ILE B C 1
ATOM 3136 O O . ILE B 1 172 ? 4.952 -4.096 -8.202 1.00 10.30 171 ILE B O 1
ATOM 3141 N N . ASP B 1 173 ? 5.092 -2.810 -6.354 1.00 10.92 172 ASP B N 1
ATOM 3142 C CA . ASP B 1 173 ? 6.491 -2.449 -6.558 1.00 11.74 172 ASP B CA 1
ATOM 3143 C C . ASP B 1 173 ? 7.372 -3.703 -6.509 1.00 12.08 172 ASP B C 1
ATOM 3144 O O . ASP B 1 173 ? 8.182 -3.933 -7.413 1.00 12.13 172 ASP B O 1
ATOM 3149 N N . ALA B 1 174 ? 7.184 -4.519 -5.471 1.00 12.44 173 ALA B N 1
ATOM 3150 C CA . ALA B 1 174 ? 7.900 -5.790 -5.326 1.00 12.77 173 ALA B CA 1
ATOM 3151 C C . ALA B 1 174 ? 7.611 -6.785 -6.457 1.00 12.98 173 ALA B C 1
ATOM 3152 O O . ALA B 1 174 ? 8.441 -7.648 -6.753 1.00 13.00 173 ALA B O 1
ATOM 3154 N N . PHE B 1 175 ? 6.437 -6.664 -7.078 1.00 13.31 174 PHE B N 1
ATOM 3155 C CA . PHE B 1 175 ? 6.039 -7.553 -8.178 1.00 13.60 174 PHE B CA 1
ATOM 3156 C C . PHE B 1 175 ? 6.531 -7.059 -9.542 1.00 13.93 174 PHE B C 1
ATOM 3157 O O . PHE B 1 175 ? 6.351 -7.738 -10.558 1.00 14.07 174 PHE B O 1
ATOM 3165 N N . GLY B 1 176 ? 7.138 -5.874 -9.559 1.00 14.18 175 GLY B N 1
ATOM 3166 C CA . GLY B 1 176 ? 7.715 -5.315 -10.779 1.00 14.49 175 GLY B CA 1
ATOM 3167 C C . GLY B 1 176 ? 6.823 -4.357 -11.549 1.00 14.71 175 GLY B C 1
ATOM 3168 O O . GLY B 1 176 ? 7.104 -4.051 -12.711 1.00 14.74 175 GLY B O 1
ATOM 3169 N N . TYR B 1 177 ? 5.746 -3.892 -10.919 1.00 14.87 176 TYR B N 1
ATOM 3170 C CA . TYR B 1 177 ? 4.910 -2.857 -11.517 1.00 15.01 176 TYR B CA 1
ATOM 3171 C C . TYR B 1 177 ? 5.675 -1.538 -11.462 1.00 15.21 176 TYR B C 1
ATOM 3172 O O . TYR B 1 177 ? 6.180 -1.149 -10.405 1.00 15.21 176 TYR B O 1
ATOM 3181 N N . ASP B 1 178 ? 5.777 -0.873 -12.610 1.00 15.37 177 ASP B N 1
ATOM 3182 C CA . ASP B 1 178 ? 6.403 0.443 -12.708 1.00 15.51 177 ASP B CA 1
ATOM 3183 C C . ASP B 1 178 ? 5.297 1.483 -12.840 1.00 15.37 177 ASP B C 1
ATOM 3184 O O . ASP B 1 178 ? 4.649 1.585 -13.880 1.00 15.39 177 ASP B O 1
ATOM 3189 N N . PHE B 1 179 ? 5.077 2.243 -11.774 1.00 15.19 178 PHE B N 1
ATOM 3190 C CA . PHE B 1 179 ? 4.024 3.254 -11.751 1.00 14.95 178 PHE B CA 1
ATOM 3191 C C . PHE B 1 179 ? 4.606 4.667 -11.744 1.00 15.04 178 PHE B C 1
ATOM 3192 O O . PHE B 1 179 ? 3.906 5.629 -11.417 1.00 15.03 178 PHE B O 1
ATOM 3200 N N . SER B 1 180 ? 5.881 4.792 -12.114 1.00 15.07 179 SER B N 1
ATOM 3201 C CA . SER B 1 180 ? 6.564 6.087 -12.077 1.00 15.12 179 SER B CA 1
ATOM 3202 C C . SER B 1 180 ? 5.896 7.161 -12.948 1.00 15.08 179 SER B C 1
ATOM 3203 O O . SER B 1 180 ? 6.027 8.355 -12.665 1.00 15.09 179 SER B O 1
ATOM 3206 N N . SER B 1 181 ? 5.168 6.741 -13.984 1.00 14.95 180 SER B N 1
ATOM 3207 C CA . SER B 1 181 ? 4.423 7.680 -14.830 1.00 14.82 180 SER B CA 1
ATOM 3208 C C . SER B 1 181 ? 3.155 8.229 -14.165 1.00 14.57 180 SER B C 1
ATOM 3209 O O . SER B 1 181 ? 2.598 9.229 -14.626 1.00 14.62 180 SER B O 1
ATOM 3212 N N . HIS B 1 182 ? 2.687 7.565 -13.107 1.00 14.12 181 HIS B N 1
ATOM 3213 C CA . HIS B 1 182 ? 1.688 8.164 -12.220 1.00 13.71 181 HIS B CA 1
ATOM 3214 C C . HIS B 1 182 ? 2.462 9.024 -11.224 1.00 13.42 181 HIS B C 1
ATOM 3215 O O . HIS B 1 182 ? 2.814 8.572 -10.128 1.00 13.23 181 HIS B O 1
ATOM 3222 N N . GLU B 1 183 ? 2.733 10.262 -11.628 1.00 13.03 182 GLU B N 1
ATOM 3223 C CA . GLU B 1 183 ? 3.654 11.134 -10.902 1.00 12.77 182 GLU B CA 1
ATOM 3224 C C . GLU B 1 183 ? 3.215 11.450 -9.473 1.00 12.01 182 GLU B C 1
ATOM 3225 O O . GLU B 1 183 ? 4.058 11.521 -8.577 1.00 11.86 182 GLU B O 1
ATOM 3231 N N . ASN B 1 184 ? 1.912 11.628 -9.258 1.00 11.11 183 ASN B N 1
ATOM 3232 C CA . ASN B 1 184 ? 1.399 11.855 -7.907 1.00 10.33 183 ASN B CA 1
ATOM 3233 C C . ASN B 1 184 ? 1.626 10.652 -6.998 1.00 9.74 183 ASN B C 1
ATOM 3234 O O . ASN B 1 184 ? 2.034 10.813 -5.849 1.00 9.65 183 ASN B O 1
ATOM 3239 N N . ILE B 1 185 ? 1.369 9.453 -7.521 1.00 9.05 184 ILE B N 1
ATOM 3240 C CA . ILE B 1 185 ? 1.614 8.220 -6.772 1.00 8.39 184 ILE B CA 1
ATOM 3241 C C . ILE B 1 185 ? 3.107 8.072 -6.470 1.00 8.18 184 ILE B C 1
ATOM 3242 O O . ILE B 1 185 ? 3.484 7.791 -5.331 1.00 7.97 184 ILE B O 1
ATOM 3247 N N . ALA B 1 186 ? 3.945 8.288 -7.484 1.00 7.98 185 ALA B N 1
ATOM 3248 C CA . ALA B 1 186 ? 5.396 8.158 -7.336 1.00 7.90 185 ALA B CA 1
ATOM 3249 C C . ALA B 1 186 ? 5.955 9.029 -6.211 1.00 7.91 185 ALA B C 1
ATOM 3250 O O . ALA B 1 186 ? 6.711 8.544 -5.368 1.00 7.96 185 ALA B O 1
ATOM 3252 N N . LYS B 1 187 ? 5.570 10.306 -6.198 1.00 7.94 186 LYS B N 1
ATOM 3253 C CA . LYS B 1 187 ? 6.043 11.259 -5.190 1.00 8.06 186 LYS B CA 1
ATOM 3254 C C . LYS B 1 187 ? 5.455 10.955 -3.815 1.00 7.72 186 LYS B C 1
ATOM 3255 O O . LYS B 1 187 ? 6.158 11.024 -2.804 1.00 7.52 186 LYS B O 1
ATOM 3261 N N . TRP B 1 188 ? 4.165 10.624 -3.790 1.00 7.54 187 TRP B N 1
ATOM 3262 C CA . TRP B 1 188 ? 3.477 10.234 -2.562 1.00 7.43 187 TRP B CA 1
ATOM 3263 C C . TRP B 1 188 ? 4.104 8.993 -1.937 1.00 7.56 187 TRP B C 1
ATOM 3264 O O . TRP B 1 188 ? 4.219 8.905 -0.715 1.00 7.48 187 TRP B O 1
ATOM 3275 N N . PHE B 1 189 ? 4.497 8.036 -2.775 1.00 7.89 188 PHE B N 1
ATOM 3276 C CA . PHE B 1 189 ? 5.079 6.782 -2.294 1.00 8.44 188 PHE B CA 1
ATOM 3277 C C . PHE B 1 189 ? 6.436 7.018 -1.625 1.00 8.92 188 PHE B C 1
ATOM 3278 O O . PHE B 1 189 ? 6.712 6.454 -0.563 1.00 8.97 188 PHE B O 1
ATOM 3286 N N . GLU B 1 190 ? 7.264 7.867 -2.232 1.00 9.55 189 GLU B N 1
ATOM 3287 C CA . GLU B 1 190 ? 8.563 8.218 -1.652 1.00 10.23 189 GLU B CA 1
ATOM 3288 C C . GLU B 1 190 ? 8.374 8.973 -0.340 1.00 10.31 189 GLU B C 1
ATOM 3289 O O . GLU B 1 190 ? 9.086 8.729 0.634 1.00 10.35 189 GLU B O 1
ATOM 3295 N N . ARG B 1 191 ? 7.389 9.870 -0.325 1.00 10.52 190 ARG B N 1
ATOM 3296 C CA . ARG B 1 191 ? 7.029 10.654 0.853 1.00 10.63 190 ARG B CA 1
ATOM 3297 C C . ARG B 1 191 ? 6.584 9.778 2.031 1.00 10.62 190 ARG B C 1
ATOM 3298 O O . ARG B 1 191 ? 7.039 9.972 3.158 1.00 10.58 190 ARG B O 1
ATOM 3306 N N . THR B 1 192 ? 5.702 8.817 1.756 1.00 10.70 191 THR B N 1
ATOM 3307 C CA . THR B 1 192 ? 5.087 7.984 2.794 1.00 10.76 191 THR B CA 1
ATOM 3308 C C . THR B 1 192 ? 6.071 6.953 3.358 1.00 11.12 191 THR B C 1
ATOM 3309 O O . THR B 1 192 ? 6.075 6.692 4.565 1.00 10.92 191 THR B O 1
ATOM 3313 N N . LYS B 1 193 ? 6.905 6.385 2.486 1.00 11.71 192 LYS B N 1
ATOM 3314 C CA . LYS B 1 193 ? 8.019 5.536 2.915 1.00 12.41 192 LYS B CA 1
ATOM 3315 C C . LYS B 1 193 ? 8.896 6.258 3.938 1.00 12.89 192 LYS B C 1
ATOM 3316 O O . LYS B 1 193 ? 9.168 5.719 5.012 1.00 12.93 192 LYS B O 1
ATOM 3322 N N . LYS B 1 194 ? 9.313 7.481 3.607 1.00 13.52 193 LYS B N 1
ATOM 3323 C CA . LYS B 1 194 ? 10.133 8.301 4.504 1.00 14.18 193 LYS B CA 1
ATOM 3324 C C . LYS B 1 194 ? 9.445 8.546 5.846 1.00 14.30 193 LYS B C 1
ATOM 3325 O O . LYS B 1 194 ? 10.094 8.523 6.896 1.00 14.37 193 LYS B O 1
ATOM 3331 N N . MET B 1 195 ? 8.133 8.772 5.802 1.00 14.46 194 MET B N 1
ATOM 3332 C CA . MET B 1 195 ? 7.327 8.937 7.009 1.00 14.71 194 MET B CA 1
ATOM 3333 C C . MET B 1 195 ? 7.307 7.674 7.869 1.00 14.52 194 MET B C 1
ATOM 3334 O O . MET B 1 195 ? 7.273 7.755 9.098 1.00 14.45 194 MET B O 1
ATOM 3339 N N . LEU B 1 196 ? 7.336 6.514 7.217 1.00 14.39 195 LEU B N 1
ATOM 3340 C CA . LEU B 1 196 ? 7.144 5.237 7.904 1.00 14.35 195 LEU B CA 1
ATOM 3341 C C . LEU B 1 196 ? 8.429 4.486 8.256 1.00 14.59 195 LEU B C 1
ATOM 3342 O O . LEU B 1 196 ? 8.379 3.489 8.981 1.00 14.57 195 LEU B O 1
ATOM 3347 N N . GLU B 1 197 ? 9.572 4.956 7.758 1.00 14.92 196 GLU B N 1
ATOM 3348 C CA . GLU B 1 197 ? 10.856 4.302 8.050 1.00 15.29 196 GLU B CA 1
ATOM 3349 C C . GLU B 1 197 ? 11.246 4.281 9.536 1.00 15.15 196 GLU B C 1
ATOM 3350 O O . GLU B 1 197 ? 11.855 3.309 9.987 1.00 15.30 196 GLU B O 1
ATOM 3356 N N . PRO B 1 198 ? 10.904 5.340 10.304 1.00 14.99 197 PRO B N 1
ATOM 3357 C CA . PRO B 1 198 ? 11.152 5.211 11.742 1.00 14.75 197 PRO B CA 1
ATOM 3358 C C . PRO B 1 198 ? 10.121 4.312 12.435 1.00 14.49 197 PRO B C 1
ATOM 3359 O O . PRO B 1 198 ? 10.214 4.088 13.644 1.00 14.40 197 PRO B O 1
ATOM 3363 N N . TYR B 1 199 ? 9.161 3.795 11.670 1.00 14.18 198 TYR B N 1
ATOM 3364 C CA . TYR B 1 199 ? 8.078 2.986 12.227 1.00 13.92 198 TYR B CA 1
ATOM 3365 C C . TYR B 1 199 ? 7.982 1.584 11.617 1.00 13.61 198 TYR B C 1
ATOM 3366 O O . TYR B 1 199 ? 6.892 1.018 11.497 1.00 13.65 198 TYR B O 1
ATOM 3375 N N . GLY B 1 200 ? 9.131 1.029 11.237 1.00 13.19 199 GLY B N 1
ATOM 3376 C CA . GLY B 1 200 ? 9.215 -0.360 10.797 1.00 12.72 199 GLY B CA 1
ATOM 3377 C C . GLY B 1 200 ? 8.770 -0.644 9.374 1.00 12.45 199 GLY B C 1
ATOM 3378 O O . GLY B 1 200 ? 8.342 -1.761 9.071 1.00 12.32 199 GLY B O 1
ATOM 3379 N N . TYR B 1 201 ? 8.886 0.350 8.496 1.00 12.17 200 TYR B N 1
ATOM 3380 C CA . TYR B 1 201 ? 8.479 0.167 7.106 1.00 11.97 200 TYR B CA 1
ATOM 3381 C C . TYR B 1 201 ? 9.193 -1.019 6.436 1.00 12.05 200 TYR B C 1
ATOM 3382 O O . TYR B 1 201 ? 8.549 -1.825 5.762 1.00 11.95 200 TYR B O 1
ATOM 3391 N N . ASP B 1 202 ? 10.510 -1.121 6.625 1.00 12.11 201 ASP B N 1
ATOM 3392 C CA . ASP B 1 202 ? 11.286 -2.218 6.033 1.00 12.35 201 ASP B CA 1
ATOM 3393 C C . ASP B 1 202 ? 10.972 -3.566 6.663 1.00 12.23 201 ASP B C 1
ATOM 3394 O O . ASP B 1 202 ? 10.732 -4.541 5.950 1.00 12.21 201 ASP B O 1
ATOM 3399 N N . GLU B 1 203 ? 10.989 -3.625 7.991 1.00 12.27 202 GLU B N 1
ATOM 3400 C CA . GLU B 1 203 ? 10.800 -4.892 8.694 1.00 12.36 202 GLU B CA 1
ATOM 3401 C C . GLU B 1 203 ? 9.378 -5.447 8.560 1.00 12.13 202 GLU B C 1
ATOM 3402 O O . GLU B 1 203 ? 9.181 -6.661 8.625 1.00 12.08 202 GLU B O 1
ATOM 3408 N N . ILE B 1 204 ? 8.399 -4.566 8.360 1.00 11.92 203 ILE B N 1
ATOM 3409 C CA . ILE B 1 204 ? 7.006 -4.992 8.200 1.00 11.75 203 ILE B CA 1
ATOM 3410 C C . ILE B 1 204 ? 6.597 -5.101 6.727 1.00 11.75 203 ILE B C 1
ATOM 3411 O O . ILE B 1 204 ? 6.269 -6.192 6.252 1.00 11.74 203 ILE B O 1
ATOM 3416 N N . ASP B 1 205 ? 6.627 -3.976 6.013 1.00 11.71 204 ASP B N 1
ATOM 3417 C CA . ASP B 1 205 ? 6.033 -3.894 4.677 1.00 11.74 204 ASP B CA 1
ATOM 3418 C C . ASP B 1 205 ? 6.919 -4.461 3.570 1.00 11.57 204 ASP B C 1
ATOM 3419 O O . ASP B 1 205 ? 6.460 -5.271 2.763 1.00 11.47 204 ASP B O 1
ATOM 3424 N N . VAL B 1 206 ? 8.177 -4.025 3.532 1.00 11.45 205 VAL B N 1
ATOM 3425 C CA . VAL B 1 206 ? 9.134 -4.499 2.531 1.00 11.42 205 VAL B CA 1
ATOM 3426 C C . VAL B 1 206 ? 9.376 -6.005 2.681 1.00 11.52 205 VAL B C 1
ATOM 3427 O O . VAL B 1 206 ? 9.359 -6.738 1.690 1.00 11.58 205 VAL B O 1
ATOM 3431 N N . THR B 1 207 ? 9.576 -6.455 3.920 1.00 11.61 206 THR B N 1
ATOM 3432 C CA . THR B 1 207 ? 9.766 -7.876 4.224 1.00 11.71 206 THR B CA 1
ATOM 3433 C C . THR B 1 207 ? 8.547 -8.706 3.808 1.00 11.66 206 THR B C 1
ATOM 3434 O O . THR B 1 207 ? 8.697 -9.756 3.180 1.00 11.62 206 THR B O 1
ATOM 3438 N N . GLY B 1 208 ? 7.352 -8.222 4.144 1.00 11.62 207 GLY B N 1
ATOM 3439 C CA . GLY B 1 208 ? 6.105 -8.901 3.788 1.00 11.54 207 GLY B CA 1
ATOM 3440 C C . GLY B 1 208 ? 5.905 -9.026 2.288 1.00 11.60 207 GLY B C 1
ATOM 3441 O O . GLY B 1 208 ? 5.532 -10.092 1.792 1.00 11.43 207 GLY B O 1
ATOM 3442 N N . ALA B 1 209 ? 6.166 -7.931 1.574 1.00 11.72 208 ALA B N 1
ATOM 3443 C CA . ALA B 1 209 ? 6.024 -7.878 0.118 1.00 12.01 208 ALA B CA 1
ATOM 3444 C C . ALA B 1 209 ? 6.961 -8.849 -0.603 1.00 12.34 208 ALA B C 1
ATOM 3445 O O . ALA B 1 209 ? 6.566 -9.487 -1.581 1.00 12.17 208 ALA B O 1
ATOM 3447 N N . LYS B 1 210 ? 8.196 -8.953 -0.115 1.00 12.89 209 LYS B N 1
ATOM 3448 C CA . LYS B 1 210 ? 9.184 -9.862 -0.692 1.00 13.63 209 LYS B CA 1
ATOM 3449 C C . LYS B 1 210 ? 8.788 -11.324 -0.520 1.00 13.88 209 LYS B C 1
ATOM 3450 O O . LYS B 1 210 ? 9.034 -12.143 -1.407 1.00 13.86 209 LYS B O 1
ATOM 3456 N N . MET B 1 211 ? 8.171 -11.638 0.619 1.00 14.32 210 MET B N 1
ATOM 3457 C CA . MET B 1 211 ? 7.650 -12.980 0.882 1.00 14.93 210 MET B CA 1
ATOM 3458 C C . MET B 1 211 ? 6.560 -13.370 -0.114 1.00 15.18 210 MET B C 1
ATOM 3459 O O . MET B 1 211 ? 6.578 -14.481 -0.650 1.00 15.21 210 MET B O 1
ATOM 3464 N N . LEU B 1 212 ? 5.620 -12.458 -0.361 1.00 15.61 211 LEU B N 1
ATOM 3465 C CA . LEU B 1 212 ? 4.616 -12.654 -1.404 1.00 16.05 211 LEU B CA 1
ATOM 3466 C C . LEU B 1 212 ? 5.275 -12.772 -2.780 1.00 16.61 211 LEU B C 1
ATOM 3467 O O . LEU B 1 212 ? 4.852 -13.583 -3.608 1.00 16.47 211 LEU B O 1
ATOM 3472 N N . ALA B 1 213 ? 6.318 -11.973 -3.010 1.00 17.39 212 ALA B N 1
ATOM 3473 C CA . ALA B 1 213 ? 7.005 -11.934 -4.304 1.00 18.38 212 ALA B CA 1
ATOM 3474 C C . ALA B 1 213 ? 7.771 -13.217 -4.636 1.00 19.19 212 ALA B C 1
ATOM 3475 O O . ALA B 1 213 ? 8.005 -13.509 -5.810 1.00 19.26 212 ALA B O 1
ATOM 3477 N N . SER B 1 214 ? 8.156 -13.978 -3.611 1.00 20.31 213 SER B N 1
ATOM 3478 C CA . SER B 1 214 ? 8.858 -15.246 -3.820 1.00 21.44 213 SER B CA 1
ATOM 3479 C C . SER B 1 214 ? 7.975 -16.275 -4.536 1.00 22.24 213 SER B C 1
ATOM 3480 O O . SER B 1 214 ? 8.481 -17.244 -5.106 1.00 22.37 213 SER B O 1
ATOM 3483 N N . PHE B 1 215 ? 6.661 -16.048 -4.513 1.00 23.17 214 PHE B N 1
ATOM 3484 C CA . PHE B 1 215 ? 5.709 -16.892 -5.236 1.00 24.09 214 PHE B CA 1
ATOM 3485 C C . PHE B 1 215 ? 5.708 -16.633 -6.749 1.00 24.44 214 PHE B C 1
ATOM 3486 O O . PHE B 1 215 ? 5.148 -17.421 -7.515 1.00 24.53 214 PHE B O 1
ATOM 3494 N N . LEU B 1 216 ? 6.337 -15.536 -7.171 1.00 24.83 215 LEU B N 1
ATOM 3495 C CA . LEU B 1 216 ? 6.479 -15.222 -8.595 1.00 25.17 215 LEU B CA 1
ATOM 3496 C C . LEU B 1 216 ? 7.647 -15.974 -9.238 1.00 25.28 215 LEU B C 1
ATOM 3497 O O . LEU B 1 216 ? 8.412 -16.663 -8.561 1.00 25.43 215 LEU B O 1
ATOM 3502 N N . HIS C 1 1 ? -20.727 20.372 37.719 1.00 46.05 0 HIS C N 1
ATOM 3503 C CA . HIS C 1 1 ? -19.409 19.769 37.362 1.00 46.01 0 HIS C CA 1
ATOM 3504 C C . HIS C 1 1 ? -18.822 18.966 38.526 1.00 45.55 0 HIS C C 1
ATOM 3505 O O . HIS C 1 1 ? -18.699 17.742 38.441 1.00 45.57 0 HIS C O 1
ATOM 3512 N N . MET C 1 2 ? -18.471 19.665 39.607 1.00 44.84 1 MET C N 1
ATOM 3513 C CA . MET C 1 2 ? -17.860 19.068 40.800 1.00 44.05 1 MET C CA 1
ATOM 3514 C C . MET C 1 2 ? -18.608 19.542 42.063 1.00 43.11 1 MET C C 1
ATOM 3515 O O . MET C 1 2 ? -19.324 20.546 42.008 1.00 43.12 1 MET C O 1
ATOM 3520 N N . PRO C 1 3 ? -18.451 18.827 43.203 1.00 42.04 2 PRO C N 1
ATOM 3521 C CA . PRO C 1 3 ? -19.175 19.201 44.432 1.00 41.02 2 PRO C CA 1
ATOM 3522 C C . PRO C 1 3 ? -18.612 20.427 45.165 1.00 39.83 2 PRO C C 1
ATOM 3523 O O . PRO C 1 3 ? -17.437 20.766 45.000 1.00 39.80 2 PRO C O 1
ATOM 3527 N N . VAL C 1 4 ? -19.461 21.063 45.976 1.00 38.27 3 VAL C N 1
ATOM 3528 C CA . VAL C 1 4 ? -19.145 22.326 46.666 1.00 36.62 3 VAL C CA 1
ATOM 3529 C C . VAL C 1 4 ? -18.127 22.145 47.802 1.00 35.27 3 VAL C C 1
ATOM 3530 O O . VAL C 1 4 ? -17.075 22.790 47.806 1.00 35.18 3 VAL C O 1
ATOM 3534 N N . GLN C 1 5 ? -18.460 21.290 48.767 1.00 33.37 4 GLN C N 1
ATOM 3535 C CA . GLN C 1 5 ? -17.490 20.812 49.753 1.00 31.47 4 GLN C CA 1
ATOM 3536 C C . GLN C 1 5 ? -17.082 19.383 49.371 1.00 29.65 4 GLN C C 1
ATOM 3537 O O . GLN C 1 5 ? -17.762 18.754 48.553 1.00 29.64 4 GLN C O 1
ATOM 3543 N N . PRO C 1 6 ? -15.960 18.875 49.923 1.00 27.73 5 PRO C N 1
ATOM 3544 C CA . PRO C 1 6 ? -15.629 17.473 49.654 1.00 26.10 5 PRO C CA 1
ATOM 3545 C C . PRO C 1 6 ? -16.724 16.519 50.139 1.00 24.38 5 PRO C C 1
ATOM 3546 O O . PRO C 1 6 ? -17.289 16.723 51.217 1.00 24.19 5 PRO C O 1
ATOM 3550 N N . ILE C 1 7 ? -17.029 15.505 49.330 1.00 22.39 6 ILE C N 1
ATOM 3551 C CA . ILE C 1 7 ? -18.058 14.518 49.662 1.00 20.43 6 ILE C CA 1
ATOM 3552 C C . ILE C 1 7 ? -17.540 13.601 50.762 1.00 19.16 6 ILE C C 1
ATOM 3553 O O . ILE C 1 7 ? -16.455 13.027 50.644 1.00 18.90 6 ILE C O 1
ATOM 3558 N N . LYS C 1 8 ? -18.318 13.480 51.834 1.00 17.61 7 LYS C N 1
ATOM 3559 C CA . LYS C 1 8 ? -17.949 12.639 52.965 1.00 16.27 7 LYS C CA 1
ATOM 3560 C C . LYS C 1 8 ? -18.398 11.204 52.737 1.00 15.28 7 LYS C C 1
ATOM 3561 O O . LYS C 1 8 ? -19.487 10.967 52.206 1.00 15.13 7 LYS C O 1
ATOM 3567 N N . LEU C 1 9 ? -17.563 10.252 53.144 1.00 14.19 8 LEU C N 1
ATOM 3568 C CA . LEU C 1 9 ? -17.963 8.847 53.161 1.00 13.22 8 LEU C CA 1
ATOM 3569 C C . LEU C 1 9 ? -17.661 8.184 54.503 1.00 12.92 8 LEU C C 1
ATOM 3570 O O . LEU C 1 9 ? -16.499 8.001 54.879 1.00 12.85 8 LEU C O 1
ATOM 3575 N N . TYR C 1 10 ? -18.726 7.834 55.215 1.00 12.52 9 TYR C N 1
ATOM 3576 C CA . TYR C 1 10 ? -18.624 7.089 56.461 1.00 12.21 9 TYR C CA 1
ATOM 3577 C C . TYR C 1 10 ? -18.423 5.622 56.096 1.00 12.04 9 TYR C C 1
ATOM 3578 O O . TYR C 1 10 ? -19.263 5.027 55.422 1.00 11.83 9 TYR C O 1
ATOM 3587 N N . TYR C 1 11 ? -17.301 5.052 56.530 1.00 11.96 10 TYR C N 1
ATOM 3588 C CA . TYR C 1 11 ? -16.812 3.793 55.968 1.00 12.11 10 TYR C CA 1
ATOM 3589 C C . TYR C 1 11 ? -15.932 3.014 56.949 1.00 12.15 10 TYR C C 1
ATOM 3590 O O . TYR C 1 11 ? -15.570 3.526 58.009 1.00 12.09 10 TYR C O 1
ATOM 3599 N N . LEU C 1 12 ? -15.587 1.781 56.583 1.00 12.29 11 LEU C N 1
ATOM 3600 C CA . LEU C 1 12 ? -14.471 1.075 57.212 1.00 12.57 11 LEU C CA 1
ATOM 3601 C C . LEU C 1 12 ? -13.717 0.278 56.141 1.00 12.59 11 LEU C C 1
ATOM 3602 O O . LEU C 1 12 ? -14.351 -0.335 55.281 1.00 12.65 11 LEU C O 1
ATOM 3607 N N . PRO C 1 13 ? -12.365 0.293 56.180 1.00 12.61 12 PRO C N 1
ATOM 3608 C CA . PRO C 1 13 ? -11.540 -0.364 55.152 1.00 12.62 12 PRO C CA 1
ATOM 3609 C C . PRO C 1 13 ? -11.914 -1.795 54.704 1.00 12.56 12 PRO C C 1
ATOM 3610 O O . PRO C 1 13 ? -11.865 -2.063 53.504 1.00 12.69 12 PRO C O 1
ATOM 3614 N N . PRO C 1 14 ? -12.273 -2.709 55.635 1.00 12.43 13 PRO C N 1
ATOM 3615 C CA . PRO C 1 14 ? -12.569 -4.072 55.164 1.00 12.20 13 PRO C CA 1
ATOM 3616 C C . PRO C 1 14 ? -13.929 -4.236 54.479 1.00 11.91 13 PRO C C 1
ATOM 3617 O O . PRO C 1 14 ? -14.129 -5.205 53.744 1.00 11.81 13 PRO C O 1
ATOM 3621 N N . SER C 1 15 ? -14.843 -3.298 54.721 1.00 11.61 14 SER C N 1
ATOM 3622 C CA . SER C 1 15 ? -16.238 -3.420 54.281 1.00 11.34 14 SER C CA 1
ATOM 3623 C C . SER C 1 15 ? -16.378 -3.495 52.754 1.00 11.06 14 SER C C 1
ATOM 3624 O O . SER C 1 15 ? -16.042 -2.537 52.055 1.00 10.96 14 SER C O 1
ATOM 3627 N N . PRO C 1 16 ? -16.865 -4.643 52.236 1.00 10.88 15 PRO C N 1
ATOM 3628 C CA . PRO C 1 16 ? -17.010 -4.829 50.787 1.00 10.90 15 PRO C CA 1
ATOM 3629 C C . PRO C 1 16 ? -17.826 -3.739 50.054 1.00 10.89 15 PRO C C 1
ATOM 3630 O O . PRO C 1 16 ? -17.395 -3.293 48.987 1.00 11.05 15 PRO C O 1
ATOM 3634 N N . PRO C 1 17 ? -18.987 -3.313 50.607 1.00 10.81 16 PRO C N 1
ATOM 3635 C CA . PRO C 1 17 ? -19.703 -2.217 49.940 1.00 10.71 16 PRO C CA 1
ATOM 3636 C C . PRO C 1 17 ? -18.963 -0.876 49.961 1.00 10.71 16 PRO C C 1
ATOM 3637 O O . PRO C 1 17 ? -19.076 -0.104 49.004 1.00 10.73 16 PRO C O 1
ATOM 3641 N N . CYS C 1 18 ? -18.218 -0.606 51.032 1.00 10.65 17 CYS C N 1
ATOM 3642 C CA . CYS C 1 18 ? -17.391 0.598 51.113 1.00 10.70 17 CYS C CA 1
ATOM 3643 C C . CYS C 1 18 ? -16.317 0.598 50.023 1.00 10.43 17 CYS C C 1
ATOM 3644 O O . CYS C 1 18 ? -16.110 1.609 49.351 1.00 10.31 17 CYS C O 1
ATOM 3647 N N . ARG C 1 19 ? -15.662 -0.547 49.841 1.00 10.19 18 ARG C N 1
ATOM 3648 C CA . ARG C 1 19 ? -14.588 -0.696 48.855 1.00 10.03 18 ARG C CA 1
ATOM 3649 C C . ARG C 1 19 ? -15.058 -0.422 47.419 1.00 9.80 18 ARG C C 1
ATOM 3650 O O . ARG C 1 19 ? -14.366 0.259 46.657 1.00 9.80 18 ARG C O 1
ATOM 3658 N N . ALA C 1 20 ? -16.235 -0.939 47.069 1.00 9.58 19 ALA C N 1
ATOM 3659 C CA . ALA C 1 20 ? -16.857 -0.674 45.769 1.00 9.38 19 ALA C CA 1
ATOM 3660 C C . ALA C 1 20 ? -17.090 0.822 45.528 1.00 9.24 19 ALA C C 1
ATOM 3661 O O . ALA C 1 20 ? -16.851 1.321 44.427 1.00 9.19 19 ALA C O 1
ATOM 3663 N N . VAL C 1 21 ? -17.550 1.528 46.561 1.00 9.20 20 VAL C N 1
ATOM 3664 C CA . VAL C 1 21 ? -17.781 2.973 46.480 1.00 9.16 20 VAL C CA 1
ATOM 3665 C C . VAL C 1 21 ? -16.468 3.745 46.315 1.00 9.42 20 VAL C C 1
ATOM 3666 O O . VAL C 1 21 ? -16.366 4.639 45.469 1.00 9.26 20 VAL C O 1
ATOM 3670 N N . MET C 1 22 ? -15.472 3.384 47.121 1.00 9.83 21 MET C N 1
ATOM 3671 C CA . MET C 1 22 ? -14.175 4.057 47.114 1.00 10.50 21 MET C CA 1
ATOM 3672 C C . MET C 1 22 ? -13.480 3.930 45.757 1.00 10.52 21 MET C C 1
ATOM 3673 O O . MET C 1 22 ? -12.962 4.917 45.232 1.00 10.54 21 MET C O 1
ATOM 3678 N N . MET C 1 23 ? -13.492 2.725 45.187 1.00 10.71 22 MET C N 1
ATOM 3679 C CA . MET C 1 23 ? -12.910 2.497 43.863 1.00 11.02 22 MET C CA 1
ATOM 3680 C C . MET C 1 23 ? -13.645 3.264 42.762 1.00 11.11 22 MET C C 1
ATOM 3681 O O . MET C 1 23 ? -13.006 3.811 41.859 1.00 11.19 22 MET C O 1
ATOM 3686 N N . THR C 1 24 ? -14.975 3.314 42.848 1.00 11.26 23 THR C N 1
ATOM 3687 C CA . THR C 1 24 ? -15.784 4.091 41.904 1.00 11.47 23 THR C CA 1
ATOM 3688 C C . THR C 1 24 ? -15.413 5.577 41.955 1.00 11.70 23 THR C C 1
ATOM 3689 O O . THR C 1 24 ? -15.258 6.217 40.911 1.00 11.65 23 THR C O 1
ATOM 3693 N N . ALA C 1 25 ? -15.251 6.112 43.164 1.00 11.99 24 ALA C N 1
ATOM 3694 C CA . ALA C 1 25 ? -14.873 7.515 43.344 1.00 12.42 24 ALA C CA 1
ATOM 3695 C C . ALA C 1 25 ? -13.490 7.823 42.766 1.00 12.84 24 ALA C C 1
ATOM 3696 O O . ALA C 1 25 ? -13.247 8.931 42.278 1.00 12.80 24 ALA C O 1
ATOM 3698 N N . ARG C 1 26 ? -12.597 6.836 42.823 1.00 13.40 25 ARG C N 1
ATOM 3699 C CA . ARG C 1 26 ? -11.251 6.964 42.268 1.00 14.16 25 ARG C CA 1
ATOM 3700 C C . ARG C 1 26 ? -11.261 7.018 40.740 1.00 14.55 25 ARG C C 1
ATOM 3701 O O . ARG C 1 26 ? -10.579 7.858 40.148 1.00 14.58 25 ARG C O 1
ATOM 3709 N N . VAL C 1 27 ? -12.037 6.134 40.110 1.00 15.15 26 VAL C N 1
ATOM 3710 C CA . VAL C 1 27 ? -12.192 6.147 38.650 1.00 15.89 26 VAL C CA 1
ATOM 3711 C C . VAL C 1 27 ? -12.749 7.498 38.185 1.00 16.54 26 VAL C C 1
ATOM 3712 O O . VAL C 1 27 ? -12.298 8.050 37.178 1.00 16.59 26 VAL C O 1
ATOM 3716 N N . LEU C 1 28 ? -13.706 8.031 38.944 1.00 17.39 27 LEU C N 1
ATOM 3717 C CA . LEU C 1 28 ? -14.324 9.327 38.649 1.00 18.30 27 LEU C CA 1
ATOM 3718 C C . LEU C 1 28 ? -13.443 10.527 39.010 1.00 19.07 27 LEU C C 1
ATOM 3719 O O . LEU C 1 28 ? -13.785 11.667 38.682 1.00 19.20 27 LEU C O 1
ATOM 3724 N N . GLU C 1 29 ? -12.321 10.265 39.682 1.00 20.03 28 GLU C N 1
ATOM 3725 C CA . GLU C 1 29 ? -11.385 11.311 40.118 1.00 21.02 28 GLU C CA 1
ATOM 3726 C C . GLU C 1 29 ? -12.015 12.277 41.133 1.00 21.30 28 GLU C C 1
ATOM 3727 O O . GLU C 1 29 ? -11.842 13.497 41.050 1.00 21.36 28 GLU C O 1
ATOM 3733 N N . LEU C 1 30 ? -12.755 11.706 42.080 1.00 21.66 29 LEU C N 1
ATOM 3734 C CA . LEU C 1 30 ? -13.256 12.440 43.235 1.00 22.00 29 LEU C CA 1
ATOM 3735 C C . LEU C 1 30 ? -12.442 12.019 44.449 1.00 22.09 29 LEU C C 1
ATOM 3736 O O . LEU C 1 30 ? -12.270 10.821 44.698 1.00 22.19 29 LEU C O 1
ATOM 3741 N N . ASP C 1 31 ? -11.926 12.996 45.192 1.00 22.10 30 ASP C N 1
ATOM 3742 C CA . ASP C 1 31 ? -11.299 12.708 46.480 1.00 22.04 30 ASP C CA 1
ATOM 3743 C C . ASP C 1 31 ? -12.330 12.861 47.588 1.00 21.65 30 ASP C C 1
ATOM 3744 O O . ASP C 1 31 ? -12.817 13.964 47.856 1.00 21.67 30 ASP C O 1
ATOM 3749 N N . LEU C 1 32 ? -12.649 11.739 48.227 1.00 21.01 31 LEU C N 1
ATOM 3750 C CA . LEU C 1 32 ? -13.643 11.698 49.292 1.00 20.34 31 LEU C CA 1
ATOM 3751 C C . LEU C 1 32 ? -13.041 12.015 50.656 1.00 19.94 31 LEU C C 1
ATOM 3752 O O . LEU C 1 32 ? -11.923 11.597 50.970 1.00 19.90 31 LEU C O 1
ATOM 3757 N N . HIS C 1 33 ? -13.795 12.760 51.460 1.00 19.38 32 HIS C N 1
ATOM 3758 C CA . HIS C 1 33 ? -13.479 12.934 52.869 1.00 18.86 32 HIS C CA 1
ATOM 3759 C C . HIS C 1 33 ? -13.899 11.649 53.582 1.00 18.37 32 HIS C C 1
ATOM 3760 O O . HIS C 1 33 ? -15.071 11.468 53.925 1.00 18.19 32 HIS C O 1
ATOM 3767 N N . LEU C 1 34 ? -12.940 10.751 53.783 1.00 17.81 33 LEU C N 1
ATOM 3768 C CA . LEU C 1 34 ? -13.212 9.478 54.437 1.00 17.35 33 LEU C CA 1
ATOM 3769 C C . LEU C 1 34 ? -13.324 9.666 55.943 1.00 17.16 33 LEU C C 1
ATOM 3770 O O . LEU C 1 34 ? -12.511 10.365 56.550 1.00 17.16 33 LEU C O 1
ATOM 3775 N N . ILE C 1 35 ? -14.345 9.051 56.534 1.00 16.86 34 ILE C N 1
ATOM 3776 C CA . ILE C 1 35 ? -14.567 9.119 57.975 1.00 16.61 34 ILE C CA 1
ATOM 3777 C C . ILE C 1 35 ? -14.768 7.706 58.510 1.00 16.49 34 ILE C C 1
ATOM 3778 O O . ILE C 1 35 ? -15.787 7.067 58.232 1.00 16.42 34 ILE C O 1
ATOM 3783 N N . THR C 1 36 ? -13.785 7.222 59.266 1.00 16.35 35 THR C N 1
ATOM 3784 C CA . THR C 1 36 ? -13.828 5.861 59.793 1.00 16.31 35 THR C CA 1
ATOM 3785 C C . THR C 1 36 ? -15.016 5.701 60.735 1.00 16.10 35 THR C C 1
ATOM 3786 O O . THR C 1 36 ? -15.210 6.499 61.656 1.00 16.13 35 THR C O 1
ATOM 3790 N N . THR C 1 37 ? -15.819 4.678 60.463 1.00 15.89 36 THR C N 1
ATOM 3791 C CA . THR C 1 37 ? -17.028 4.397 61.220 1.00 15.65 36 THR C CA 1
ATOM 3792 C C . THR C 1 37 ? -17.026 2.911 61.554 1.00 15.71 36 THR C C 1
ATOM 3793 O O . THR C 1 37 ? -17.376 2.063 60.728 1.00 15.59 36 THR C O 1
ATOM 3797 N N . ASN C 1 38 ? -16.611 2.616 62.780 1.00 15.81 37 ASN C N 1
ATOM 3798 C CA . ASN C 1 38 ? -16.351 1.258 63.218 1.00 16.03 37 ASN C CA 1
ATOM 3799 C C . ASN C 1 38 ? -17.560 0.643 63.925 1.00 16.09 37 ASN C C 1
ATOM 3800 O O . ASN C 1 38 ? -17.890 1.022 65.053 1.00 16.07 37 ASN C O 1
ATOM 3805 N N . ILE C 1 39 ? -18.209 -0.304 63.246 1.00 16.28 38 ILE C N 1
ATOM 3806 C CA . ILE C 1 39 ? -19.395 -1.011 63.756 1.00 16.50 38 ILE C CA 1
ATOM 3807 C C . ILE C 1 39 ? -19.128 -1.699 65.099 1.00 16.56 38 ILE C C 1
ATOM 3808 O O . ILE C 1 39 ? -19.992 -1.719 65.983 1.00 16.47 38 ILE C O 1
ATOM 3813 N N . MET C 1 40 ? -17.925 -2.255 65.237 1.00 16.66 39 MET C N 1
ATOM 3814 C CA . MET C 1 40 ? -17.508 -2.959 66.448 1.00 16.79 39 MET C CA 1
ATOM 3815 C C . MET C 1 40 ? -17.458 -2.023 67.660 1.00 16.23 39 MET C C 1
ATOM 3816 O O . MET C 1 40 ? -17.716 -2.444 68.790 1.00 16.15 39 MET C O 1
ATOM 3821 N N . ASN C 1 41 ? -17.133 -0.755 67.404 1.00 15.61 40 ASN C N 1
ATOM 3822 C CA . ASN C 1 41 ? -17.052 0.282 68.436 1.00 15.01 40 ASN C CA 1
ATOM 3823 C C . ASN C 1 41 ? -18.343 1.104 68.586 1.00 14.60 40 ASN C C 1
ATOM 3824 O O . ASN C 1 41 ? -18.371 2.111 69.304 1.00 14.48 40 ASN C O 1
ATOM 3829 N N . GLY C 1 42 ? -19.401 0.670 67.900 1.00 14.17 41 GLY C N 1
ATOM 3830 C CA . GLY C 1 42 ? -20.728 1.285 68.003 1.00 13.63 41 GLY C CA 1
ATOM 3831 C C . GLY C 1 42 ? -20.868 2.688 67.443 1.00 13.36 41 GLY C C 1
ATOM 3832 O O . GLY C 1 42 ? -21.768 3.434 67.841 1.00 13.18 41 GLY C O 1
ATOM 3833 N N . GLU C 1 43 ? -19.990 3.044 66.508 1.00 13.12 42 GLU C N 1
ATOM 3834 C CA . GLU C 1 43 ? -19.962 4.395 65.943 1.00 13.02 42 GLU C CA 1
ATOM 3835 C C . GLU C 1 43 ? -21.145 4.664 65.001 1.00 12.69 42 GLU C C 1
ATOM 3836 O O . GLU C 1 43 ? -21.430 5.814 64.656 1.00 12.57 42 GLU C O 1
ATOM 3842 N N . HIS C 1 44 ? -21.836 3.594 64.616 1.00 12.38 43 HIS C N 1
ATOM 3843 C CA . HIS C 1 44 ? -23.028 3.663 63.769 1.00 12.15 43 HIS C CA 1
ATOM 3844 C C . HIS C 1 44 ? -24.326 3.834 64.566 1.00 12.03 43 HIS C C 1
ATOM 3845 O O . HIS C 1 44 ? -25.381 4.096 63.985 1.00 12.04 43 HIS C O 1
ATOM 3852 N N . MET C 1 45 ? -24.250 3.688 65.888 1.00 11.97 44 MET C N 1
ATOM 3853 C CA . MET C 1 45 ? -25.452 3.684 66.732 1.00 11.96 44 MET C CA 1
ATOM 3854 C C . MET C 1 45 ? -25.608 4.910 67.637 1.00 11.90 44 MET C C 1
ATOM 3855 O O . MET C 1 45 ? -26.457 4.920 68.534 1.00 11.93 44 MET C O 1
ATOM 3860 N N . THR C 1 46 ? -24.798 5.939 67.398 1.00 11.87 45 THR C N 1
ATOM 3861 C CA . THR C 1 46 ? -24.892 7.197 68.143 1.00 11.85 45 THR C CA 1
ATOM 3862 C C . THR C 1 46 ? -26.154 7.954 67.714 1.00 11.97 45 THR C C 1
ATOM 3863 O O . THR C 1 46 ? -26.653 7.723 66.610 1.00 11.95 45 THR C O 1
ATOM 3867 N N . PRO C 1 47 ? -26.680 8.856 68.574 1.00 12.11 46 PRO C N 1
ATOM 3868 C CA . PRO C 1 47 ? -27.846 9.642 68.152 1.00 12.25 46 PRO C CA 1
ATOM 3869 C C . PRO C 1 47 ? -27.606 10.422 66.855 1.00 12.37 46 PRO C C 1
ATOM 3870 O O . PRO C 1 47 ? -28.529 10.567 66.052 1.00 12.25 46 PRO C O 1
ATOM 3874 N N . GLU C 1 48 ? -26.377 10.899 66.649 1.00 12.68 47 GLU C N 1
ATOM 3875 C CA . GLU C 1 48 ? -26.023 11.640 65.433 1.00 12.97 47 GLU C CA 1
ATOM 3876 C C . GLU C 1 48 ? -26.046 10.772 64.174 1.00 12.64 47 GLU C C 1
ATOM 3877 O O . GLU C 1 48 ? -26.585 11.191 63.147 1.00 12.64 47 GLU C O 1
ATOM 3883 N N . TYR C 1 49 ? -25.458 9.578 64.248 1.00 12.27 48 TYR C N 1
ATOM 3884 C CA . TYR C 1 49 ? -25.426 8.684 63.091 1.00 11.89 48 TYR C CA 1
ATOM 3885 C C . TYR C 1 49 ? -26.838 8.232 62.730 1.00 11.86 48 TYR C C 1
ATOM 3886 O O . TYR C 1 49 ? -27.196 8.174 61.552 1.00 11.79 48 TYR C O 1
ATOM 3895 N N . LEU C 1 50 ? -27.633 7.931 63.755 1.00 11.77 49 LEU C N 1
ATOM 3896 C CA . LEU C 1 50 ? -29.022 7.511 63.574 1.00 11.75 49 LEU C CA 1
ATOM 3897 C C . LEU C 1 50 ? -29.906 8.595 62.952 1.00 11.82 49 LEU C C 1
ATOM 3898 O O . LEU C 1 50 ? -30.821 8.286 62.187 1.00 11.79 49 LEU C O 1
ATOM 3903 N N . LYS C 1 51 ? -29.629 9.854 63.288 1.00 11.95 50 LYS C N 1
ATOM 3904 C CA . LYS C 1 51 ? -30.328 10.998 62.696 1.00 12.15 50 LYS C CA 1
ATOM 3905 C C . LYS C 1 51 ? -29.997 11.122 61.204 1.00 12.02 50 LYS C C 1
ATOM 3906 O O . LYS C 1 51 ? -30.871 11.429 60.391 1.00 12.00 50 LYS C O 1
ATOM 3912 N N . MET C 1 52 ? -28.736 10.868 60.857 1.00 11.92 51 MET C N 1
ATOM 3913 C CA . MET C 1 52 ? -28.287 10.874 59.465 1.00 11.85 51 MET C CA 1
ATOM 3914 C C . MET C 1 52 ? -28.800 9.652 58.690 1.00 11.80 51 MET C C 1
ATOM 3915 O O . MET C 1 52 ? -29.358 9.791 57.600 1.00 11.88 51 MET C O 1
ATOM 3920 N N . ASN C 1 53 ? -28.609 8.464 59.259 1.00 11.60 52 ASN C N 1
ATOM 3921 C CA . ASN C 1 53 ? -29.015 7.215 58.622 1.00 11.44 52 ASN C CA 1
ATOM 3922 C C . ASN C 1 53 ? -29.745 6.298 59.612 1.00 11.40 52 ASN C C 1
ATOM 3923 O O . ASN C 1 53 ? -29.099 5.589 60.388 1.00 11.36 52 ASN C O 1
ATOM 3928 N N . PRO C 1 54 ? -31.094 6.305 59.589 1.00 11.45 53 PRO C N 1
ATOM 3929 C CA . PRO C 1 54 ? -31.855 5.468 60.529 1.00 11.50 53 PRO C CA 1
ATOM 3930 C C . PRO C 1 54 ? -31.617 3.958 60.380 1.00 11.50 53 PRO C C 1
ATOM 3931 O O . PRO C 1 54 ? -31.917 3.200 61.304 1.00 11.46 53 PRO C O 1
ATOM 3935 N N . GLN C 1 55 ? -31.081 3.530 59.237 1.00 11.56 54 GLN C N 1
ATOM 3936 C CA . GLN C 1 55 ? -30.675 2.133 59.038 1.00 11.59 54 GLN C CA 1
ATOM 3937 C C . GLN C 1 55 ? -29.314 1.810 59.660 1.00 11.36 54 GLN C C 1
ATOM 3938 O O . GLN C 1 55 ? -28.924 0.640 59.725 1.00 11.37 54 GLN C O 1
ATOM 3944 N N . HIS C 1 56 ? -28.603 2.844 60.114 1.00 11.08 55 HIS C N 1
ATOM 3945 C CA . HIS C 1 56 ? -27.286 2.701 60.755 1.00 10.86 55 HIS C CA 1
ATOM 3946 C C . HIS C 1 56 ? -26.360 1.718 60.032 1.00 10.80 55 HIS C C 1
ATOM 3947 O O . HIS C 1 56 ? -25.893 0.735 60.612 1.00 10.78 55 HIS C O 1
ATOM 3954 N N . THR C 1 57 ? -26.114 1.998 58.756 1.00 10.75 56 THR C N 1
ATOM 3955 C CA . THR C 1 57 ? -25.231 1.181 57.933 1.00 10.72 56 THR C CA 1
ATOM 3956 C C . THR C 1 57 ? -24.067 1.997 57.381 1.00 10.65 56 THR C C 1
ATOM 3957 O O . THR C 1 57 ? -24.123 3.228 57.328 1.00 10.68 56 THR C O 1
ATOM 3961 N N . ILE C 1 58 ? -23.012 1.294 56.981 1.00 10.49 57 ILE C N 1
ATOM 3962 C CA . ILE C 1 58 ? -21.953 1.862 56.153 1.00 10.40 57 ILE C CA 1
ATOM 3963 C C . ILE C 1 58 ? -21.941 1.106 54.819 1.00 10.31 57 ILE C C 1
ATOM 3964 O O . ILE C 1 58 ? -22.305 -0.069 54.780 1.00 10.25 57 ILE C O 1
ATOM 3969 N N . PRO C 1 59 ? -21.548 1.775 53.717 1.00 10.26 58 PRO C N 1
ATOM 3970 C CA . PRO C 1 59 ? -21.165 3.181 53.619 1.00 10.22 58 PRO C CA 1
ATOM 3971 C C . PRO C 1 59 ? -22.368 4.121 53.644 1.00 10.15 58 PRO C C 1
ATOM 3972 O O . PRO C 1 59 ? -23.447 3.769 53.155 1.00 10.16 58 PRO C O 1
ATOM 3976 N N . THR C 1 60 ? -22.179 5.297 54.236 1.00 9.98 59 THR C N 1
ATOM 3977 C CA . THR C 1 60 ? -23.135 6.394 54.113 1.00 9.94 59 THR C CA 1
ATOM 3978 C C . THR C 1 60 ? -22.407 7.584 53.490 1.00 10.03 59 THR C C 1
ATOM 3979 O O . THR C 1 60 ? -21.321 7.960 53.935 1.00 9.92 59 THR C O 1
ATOM 3983 N N . MET C 1 61 ? -23.006 8.153 52.448 1.00 10.28 60 MET C N 1
ATOM 3984 C CA . MET C 1 61 ? -22.456 9.310 51.754 1.00 10.58 60 MET C CA 1
ATOM 3985 C C . MET C 1 61 ? -23.153 10.592 52.216 1.00 11.07 60 MET C C 1
ATOM 3986 O O . MET C 1 61 ? -24.375 10.615 52.381 1.00 11.00 60 MET C O 1
ATOM 3991 N N . ASP C 1 62 ? -22.368 11.647 52.434 1.00 11.77 61 ASP C N 1
ATOM 3992 C CA . ASP C 1 62 ? -22.900 12.989 52.690 1.00 12.50 61 ASP C CA 1
ATOM 3993 C C . ASP C 1 62 ? -22.300 13.971 51.684 1.00 12.93 61 ASP C C 1
ATOM 3994 O O . ASP C 1 62 ? -21.156 14.413 51.834 1.00 12.97 61 ASP C O 1
ATOM 3999 N N . ASP C 1 63 ? -23.084 14.297 50.658 1.00 13.50 62 ASP C N 1
ATOM 4000 C CA . ASP C 1 63 ? -22.684 15.238 49.612 1.00 14.14 62 ASP C CA 1
ATOM 4001 C C . ASP C 1 63 ? -23.349 16.593 49.856 1.00 14.47 62 ASP C C 1
ATOM 4002 O O . ASP C 1 63 ? -24.476 16.833 49.408 1.00 14.47 62 ASP C O 1
ATOM 4007 N N . ASN C 1 64 ? -22.646 17.463 50.582 1.00 14.91 63 ASN C N 1
ATOM 4008 C CA . ASN C 1 64 ? -23.126 18.815 50.894 1.00 15.31 63 ASN C CA 1
ATOM 4009 C C . ASN C 1 64 ? -24.579 18.811 51.396 1.00 15.09 63 ASN C C 1
ATOM 4010 O O . ASN C 1 64 ? -25.418 19.587 50.931 1.00 15.17 63 ASN C O 1
ATOM 4015 N N . GLY C 1 65 ? -24.868 17.911 52.335 1.00 14.79 64 GLY C N 1
ATOM 4016 C CA . GLY C 1 65 ? -26.195 17.814 52.944 1.00 14.30 64 GLY C CA 1
ATOM 4017 C C . GLY C 1 65 ? -27.058 16.677 52.427 1.00 13.97 64 GLY C C 1
ATOM 4018 O O . GLY C 1 65 ? -27.974 16.221 53.119 1.00 13.96 64 GLY C O 1
ATOM 4019 N N . PHE C 1 66 ? -26.778 16.226 51.207 1.00 13.54 65 PHE C N 1
ATOM 4020 C CA . PHE C 1 66 ? -27.511 15.115 50.615 1.00 13.10 65 PHE C CA 1
ATOM 4021 C C . PHE C 1 66 ? -26.991 13.781 51.149 1.00 12.78 65 PHE C C 1
ATOM 4022 O O . PHE C 1 66 ? -25.840 13.406 50.909 1.00 12.71 65 PHE C O 1
ATOM 4030 N N . ILE C 1 67 ? -27.854 13.082 51.883 1.00 12.42 66 ILE C N 1
ATOM 4031 C CA . ILE C 1 67 ? -27.496 11.825 52.537 1.00 12.01 66 ILE C CA 1
ATOM 4032 C C . ILE C 1 67 ? -27.962 10.637 51.710 1.00 11.75 66 ILE C C 1
ATOM 4033 O O . ILE C 1 67 ? -29.086 10.625 51.199 1.00 11.73 66 ILE C O 1
ATOM 4038 N N . LEU C 1 68 ? -27.095 9.636 51.597 1.00 11.38 67 LEU C N 1
ATOM 4039 C CA . LEU C 1 68 ? -27.373 8.462 50.789 1.00 11.08 67 LEU C CA 1
ATOM 4040 C C . LEU C 1 68 ? -26.623 7.244 51.309 1.00 11.00 67 LEU C C 1
ATOM 4041 O O . LEU C 1 68 ? -25.442 7.325 51.654 1.00 10.98 67 LEU C O 1
ATOM 4046 N N . TRP C 1 69 ? -27.326 6.120 51.376 1.00 10.87 68 TRP C N 1
ATOM 4047 C CA . TRP C 1 69 ? -26.688 4.842 51.652 1.00 10.79 68 TRP C CA 1
ATOM 4048 C C . TRP C 1 69 ? -27.140 3.805 50.622 1.00 10.72 68 TRP C C 1
ATOM 4049 O O . TRP C 1 69 ? -27.855 4.143 49.676 1.00 10.79 68 TRP C O 1
ATOM 4060 N N . GLU C 1 70 ? -26.709 2.560 50.806 1.00 10.60 69 GLU C N 1
ATOM 4061 C CA . GLU C 1 70 ? -26.758 1.521 49.769 1.00 10.51 69 GLU C CA 1
ATOM 4062 C C . GLU C 1 70 ? -25.690 1.793 48.718 1.00 10.20 69 GLU C C 1
ATOM 4063 O O . GLU C 1 70 ? -25.836 2.678 47.870 1.00 10.22 69 GLU C O 1
ATOM 4069 N N . SER C 1 71 ? -24.614 1.015 48.805 1.00 9.89 70 SER C N 1
ATOM 4070 C CA . SER C 1 71 ? -23.409 1.197 48.001 1.00 9.57 70 SER C CA 1
ATOM 4071 C C . SER C 1 71 ? -23.665 1.354 46.507 1.00 9.34 70 SER C C 1
ATOM 4072 O O . SER C 1 71 ? -23.059 2.209 45.863 1.00 9.39 70 SER C O 1
ATOM 4075 N N . ARG C 1 72 ? -24.556 0.530 45.958 1.00 9.01 71 ARG C N 1
ATOM 4076 C CA . ARG C 1 72 ? -24.821 0.547 44.519 1.00 8.77 71 ARG C CA 1
ATOM 4077 C C . ARG C 1 72 ? -25.556 1.813 44.068 1.00 8.47 71 ARG C C 1
ATOM 4078 O O . ARG C 1 72 ? -25.320 2.309 42.963 1.00 8.26 71 ARG C O 1
ATOM 4086 N N . ALA C 1 73 ? -26.429 2.335 44.929 1.00 8.22 72 ALA C N 1
ATOM 4087 C CA . ALA C 1 73 ? -27.066 3.633 44.698 1.00 8.22 72 ALA C CA 1
ATOM 4088 C C . ALA C 1 73 ? -26.050 4.782 44.743 1.00 8.17 72 ALA C C 1
ATOM 4089 O O . ALA C 1 73 ? -26.111 5.698 43.921 1.00 8.21 72 ALA C O 1
ATOM 4091 N N . ILE C 1 74 ? -25.119 4.726 45.697 1.00 8.20 73 ILE C N 1
ATOM 4092 C CA . ILE C 1 74 ? -24.036 5.713 45.784 1.00 8.17 73 ILE C CA 1
ATOM 4093 C C . ILE C 1 74 ? -23.184 5.715 44.509 1.00 8.28 73 ILE C C 1
ATOM 4094 O O . ILE C 1 74 ? -22.856 6.780 43.977 1.00 8.17 73 ILE C O 1
ATOM 4099 N N . GLN C 1 75 ? -22.849 4.518 44.026 1.00 8.37 74 GLN C N 1
ATOM 4100 C CA . GLN C 1 75 ? -22.027 4.355 42.827 1.00 8.61 74 GLN C CA 1
ATOM 4101 C C . GLN C 1 75 ? -22.647 5.046 41.619 1.00 8.65 74 GLN C C 1
ATOM 4102 O O . GLN C 1 75 ? -21.983 5.828 40.934 1.00 8.77 74 GLN C O 1
ATOM 4108 N N . THR C 1 76 ? -23.922 4.755 41.372 1.00 8.69 75 THR C N 1
ATOM 4109 C CA . THR C 1 76 ? -24.637 5.306 40.222 1.00 8.81 75 THR C CA 1
ATOM 4110 C C . THR C 1 76 ? -24.863 6.809 40.364 1.00 8.86 75 THR C C 1
ATOM 4111 O O . THR C 1 76 ? -24.778 7.543 39.377 1.00 8.84 75 THR C O 1
ATOM 4115 N N . TYR C 1 77 ? -25.133 7.260 41.590 1.00 9.08 76 TYR C N 1
ATOM 4116 C CA . TYR C 1 77 ? -25.281 8.689 41.877 1.00 9.29 76 TYR C CA 1
ATOM 4117 C C . TYR C 1 77 ? -24.021 9.478 41.525 1.00 9.57 76 TYR C C 1
ATOM 4118 O O . TYR C 1 77 ? -24.103 10.517 40.869 1.00 9.52 76 TYR C O 1
ATOM 4127 N N . LEU C 1 78 ? -22.865 8.981 41.964 1.00 10.07 77 LEU C N 1
ATOM 4128 C CA . LEU C 1 78 ? -21.588 9.649 41.706 1.00 10.61 77 LEU C CA 1
ATOM 4129 C C . LEU C 1 78 ? -21.300 9.762 40.207 1.00 11.14 77 LEU C C 1
ATOM 4130 O O . LEU C 1 78 ? -20.782 10.788 39.751 1.00 11.16 77 LEU C O 1
ATOM 4135 N N . VAL C 1 79 ? -21.649 8.724 39.443 1.00 11.83 78 VAL C N 1
ATOM 4136 C CA . VAL C 1 79 ? -21.527 8.789 37.981 1.00 12.66 78 VAL C CA 1
ATOM 4137 C C . VAL C 1 79 ? -22.517 9.810 37.394 1.00 13.30 78 VAL C C 1
ATOM 4138 O O . VAL C 1 79 ? -22.101 10.731 36.687 1.00 13.37 78 VAL C O 1
ATOM 4142 N N . ASN C 1 80 ? -23.806 9.652 37.705 1.00 14.16 79 ASN C N 1
ATOM 4143 C CA . ASN C 1 80 ? -24.856 10.555 37.214 1.00 15.07 79 ASN C CA 1
ATOM 4144 C C . ASN C 1 80 ? -24.587 12.032 37.518 1.00 15.76 79 ASN C C 1
ATOM 4145 O O . ASN C 1 80 ? -24.877 12.904 36.696 1.00 15.83 79 ASN C O 1
ATOM 4150 N N . ALA C 1 81 ? -24.023 12.302 38.694 1.00 16.74 80 ALA C N 1
ATOM 4151 C CA . ALA C 1 81 ? -23.784 13.675 39.132 1.00 17.68 80 ALA C CA 1
ATOM 4152 C C . ALA C 1 81 ? -22.425 14.247 38.720 1.00 18.42 80 ALA C C 1
ATOM 4153 O O . ALA C 1 81 ? -22.332 15.436 38.406 1.00 18.55 80 ALA C O 1
ATOM 4155 N N . TYR C 1 82 ? -21.383 13.415 38.714 1.00 19.34 81 TYR C N 1
ATOM 4156 C CA . TYR C 1 82 ? -20.011 13.924 38.582 1.00 20.29 81 TYR C CA 1
ATOM 4157 C C . TYR C 1 82 ? -19.135 13.289 37.503 1.00 21.14 81 TYR C C 1
ATOM 4158 O O . TYR C 1 82 ? -17.971 13.672 37.346 1.00 21.20 81 TYR C O 1
ATOM 4167 N N . GLY C 1 83 ? -19.681 12.327 36.764 1.00 22.13 82 GLY C N 1
ATOM 4168 C CA . GLY C 1 83 ? -18.949 11.708 35.663 1.00 23.43 82 GLY C CA 1
ATOM 4169 C C . GLY C 1 83 ? -18.593 12.727 34.597 1.00 24.32 82 GLY C C 1
ATOM 4170 O O . GLY C 1 83 ? -19.449 13.509 34.172 1.00 24.38 82 GLY C O 1
ATOM 4171 N N . LYS C 1 84 ? -17.325 12.731 34.183 1.00 25.16 83 LYS C N 1
ATOM 4172 C CA . LYS C 1 84 ? -16.859 13.577 33.079 1.00 25.94 83 LYS C CA 1
ATOM 4173 C C . LYS C 1 84 ? -17.643 13.218 31.818 1.00 26.04 83 LYS C C 1
ATOM 4174 O O . LYS C 1 84 ? -18.069 14.095 31.062 1.00 26.20 83 LYS C O 1
ATOM 4180 N N . ASP C 1 85 ? -17.821 11.914 31.613 1.00 26.00 84 ASP C N 1
ATOM 4181 C CA . ASP C 1 85 ? -18.815 11.375 30.692 1.00 25.82 84 ASP C CA 1
ATOM 4182 C C . ASP C 1 85 ? -19.589 10.260 31.408 1.00 25.39 84 ASP C C 1
ATOM 4183 O O . ASP C 1 85 ? -19.454 10.090 32.624 1.00 25.39 84 ASP C O 1
ATOM 4188 N N . ASP C 1 86 ? -20.374 9.493 30.656 1.00 24.72 85 ASP C N 1
ATOM 4189 C CA . ASP C 1 86 ? -21.235 8.466 31.242 1.00 23.93 85 ASP C CA 1
ATOM 4190 C C . ASP C 1 86 ? -20.740 7.023 31.065 1.00 23.26 85 ASP C C 1
ATOM 4191 O O . ASP C 1 86 ? -21.471 6.090 31.377 1.00 23.19 85 ASP C O 1
ATOM 4196 N N . SER C 1 87 ? -19.510 6.835 30.586 1.00 22.28 86 SER C N 1
ATOM 4197 C CA . SER C 1 87 ? -19.033 5.499 30.176 1.00 21.26 86 SER C CA 1
ATOM 4198 C C . SER C 1 87 ? -19.105 4.398 31.251 1.00 20.30 86 SER C C 1
ATOM 4199 O O . SER C 1 87 ? -19.303 3.224 30.926 1.00 20.22 86 SER C O 1
ATOM 4202 N N . LEU C 1 88 ? -18.950 4.784 32.516 1.00 19.06 87 LEU C N 1
ATOM 4203 C CA . LEU C 1 88 ? -19.072 3.857 33.646 1.00 17.84 87 LEU C CA 1
ATOM 4204 C C . LEU C 1 88 ? -20.518 3.459 33.939 1.00 17.04 87 LEU C C 1
ATOM 4205 O O . LEU C 1 88 ? -20.769 2.450 34.601 1.00 16.87 87 LEU C O 1
ATOM 4210 N N . TYR C 1 89 ? -21.461 4.272 33.467 1.00 16.04 88 TYR C N 1
ATOM 4211 C CA . TYR C 1 89 ? -22.889 4.052 33.697 1.00 15.13 88 TYR C CA 1
ATOM 4212 C C . TYR C 1 89 ? -23.690 4.828 32.641 1.00 14.75 88 TYR C C 1
ATOM 4213 O O . TYR C 1 89 ? -24.261 5.881 32.944 1.00 14.67 88 TYR C O 1
ATOM 4222 N N . PRO C 1 90 ? -23.715 4.316 31.389 1.00 14.42 89 PRO C N 1
ATOM 4223 C CA . PRO C 1 90 ? -24.263 5.059 30.244 1.00 14.26 89 PRO C CA 1
ATOM 4224 C C . PRO C 1 90 ? -25.742 5.415 30.356 1.00 14.17 89 PRO C C 1
ATOM 4225 O O . PRO C 1 90 ? -26.511 4.686 30.983 1.00 14.08 89 PRO C O 1
ATOM 4229 N N . LYS C 1 91 ? -26.111 6.538 29.740 1.00 14.10 90 LYS C N 1
ATOM 4230 C CA . LYS C 1 91 ? -27.490 7.033 29.721 1.00 14.15 90 LYS C CA 1
ATOM 4231 C C . LYS C 1 91 ? -28.411 6.224 28.811 1.00 13.63 90 LYS C C 1
ATOM 4232 O O . LYS C 1 91 ? -29.623 6.177 29.043 1.00 13.65 90 LYS C O 1
ATOM 4238 N N . ASN C 1 92 ? -27.841 5.614 27.771 1.00 12.93 91 ASN C N 1
ATOM 4239 C CA . ASN C 1 92 ? -28.607 4.801 26.824 1.00 12.22 91 ASN C CA 1
ATOM 4240 C C . ASN C 1 92 ? -29.421 3.734 27.554 1.00 11.59 91 ASN C C 1
ATOM 4241 O O . ASN C 1 92 ? -28.847 2.902 28.260 1.00 11.55 91 ASN C O 1
ATOM 4246 N N . PRO C 1 93 ? -30.760 3.763 27.393 1.00 11.02 92 PRO C N 1
ATOM 4247 C CA . PRO C 1 93 ? -31.653 2.910 28.186 1.00 10.60 92 PRO C CA 1
ATOM 4248 C C . PRO C 1 93 ? -31.301 1.421 28.203 1.00 10.21 92 PRO C C 1
ATOM 4249 O O . PRO C 1 93 ? -31.364 0.803 29.264 1.00 10.10 92 PRO C O 1
ATOM 4253 N N . ARG C 1 94 ? -30.928 0.854 27.058 1.00 9.86 93 ARG C N 1
ATOM 4254 C CA . ARG C 1 94 ? -30.616 -0.577 26.993 1.00 9.66 93 ARG C CA 1
ATOM 4255 C C . ARG C 1 94 ? -29.253 -0.917 27.592 1.00 9.55 93 ARG C C 1
ATOM 4256 O O . ARG C 1 94 ? -29.120 -1.928 28.284 1.00 9.40 93 ARG C O 1
ATOM 4264 N N . GLN C 1 95 ? -28.252 -0.076 27.339 1.00 9.48 94 GLN C N 1
ATOM 4265 C CA . GLN C 1 95 ? -26.938 -0.250 27.956 1.00 9.66 94 GLN C CA 1
ATOM 4266 C C . GLN C 1 95 ? -27.038 -0.123 29.481 1.00 9.42 94 GLN C C 1
ATOM 4267 O O . GLN C 1 95 ? -26.461 -0.931 30.211 1.00 9.25 94 GLN C O 1
ATOM 4273 N N . ARG C 1 96 ? -27.786 0.876 29.951 1.00 9.35 95 ARG C N 1
ATOM 4274 C CA . ARG C 1 96 ? -27.998 1.079 31.386 1.00 9.37 95 ARG C CA 1
ATOM 4275 C C . ARG C 1 96 ? -28.766 -0.079 32.020 1.00 8.95 95 ARG C C 1
ATOM 4276 O O . ARG C 1 96 ? -28.460 -0.490 33.142 1.00 8.94 95 ARG C O 1
ATOM 4284 N N . ALA C 1 97 ? -29.752 -0.601 31.292 1.00 8.45 96 ALA C N 1
ATOM 4285 C CA . ALA C 1 97 ? -30.608 -1.677 31.791 1.00 8.04 96 ALA C CA 1
ATOM 4286 C C . ALA C 1 97 ? -29.821 -2.949 32.087 1.00 7.81 96 ALA C C 1
ATOM 4287 O O . ALA C 1 97 ? -30.064 -3.603 33.103 1.00 7.80 96 ALA C O 1
ATOM 4289 N N . ILE C 1 98 ? -28.883 -3.293 31.204 1.00 7.58 97 ILE C N 1
ATOM 4290 C CA . ILE C 1 98 ? -27.996 -4.436 31.435 1.00 7.46 97 ILE C CA 1
ATOM 4291 C C . ILE C 1 98 ? -27.158 -4.227 32.697 1.00 7.51 97 ILE C C 1
ATOM 4292 O O . ILE C 1 98 ? -27.034 -5.141 33.513 1.00 7.46 97 ILE C O 1
ATOM 4297 N N . ILE C 1 99 ? -26.598 -3.029 32.862 1.00 7.56 98 ILE C N 1
ATOM 4298 C CA . ILE C 1 99 ? -25.836 -2.717 34.070 1.00 7.66 98 ILE C CA 1
ATOM 4299 C C . ILE C 1 99 ? -26.724 -2.864 35.307 1.00 7.81 98 ILE C C 1
ATOM 4300 O O . ILE C 1 99 ? -26.318 -3.492 36.287 1.00 7.64 98 ILE C O 1
ATOM 4305 N N . ASP C 1 100 ? -27.938 -2.314 35.244 1.00 8.14 99 ASP C N 1
ATOM 4306 C CA . ASP C 1 100 ? -28.880 -2.393 36.363 1.00 8.59 99 ASP C CA 1
ATOM 4307 C C . ASP C 1 100 ? -29.219 -3.831 36.760 1.00 8.59 99 ASP C C 1
ATOM 4308 O O . ASP C 1 100 ? -29.301 -4.139 37.950 1.00 8.56 99 ASP C O 1
ATOM 4313 N N . GLN C 1 101 ? -29.405 -4.707 35.774 1.00 8.77 100 GLN C N 1
ATOM 4314 C CA . GLN C 1 101 ? -29.638 -6.124 36.062 1.00 8.98 100 GLN C CA 1
ATOM 4315 C C . GLN C 1 101 ? -28.423 -6.748 36.752 1.00 8.91 100 GLN C C 1
ATOM 4316 O O . GLN C 1 101 ? -28.576 -7.463 37.745 1.00 8.86 100 GLN C O 1
ATOM 4322 N N . ARG C 1 102 ? -27.225 -6.463 36.239 1.00 8.93 101 ARG C N 1
ATOM 4323 C CA . ARG C 1 102 ? -25.988 -6.975 36.842 1.00 9.05 101 ARG C CA 1
ATOM 4324 C C . ARG C 1 102 ? -25.805 -6.480 38.286 1.00 8.93 101 ARG C C 1
ATOM 4325 O O . ARG C 1 102 ? -25.312 -7.221 39.142 1.00 8.98 101 ARG C O 1
ATOM 4333 N N . LEU C 1 103 ? -26.213 -5.235 38.544 1.00 8.86 102 LEU C N 1
ATOM 4334 C CA . LEU C 1 103 ? -26.201 -4.660 39.893 1.00 8.87 102 LEU C CA 1
ATOM 4335 C C . LEU C 1 103 ? -27.198 -5.348 40.829 1.00 9.02 102 LEU C C 1
ATOM 4336 O O . LEU C 1 103 ? -26.880 -5.605 41.992 1.00 8.99 102 LEU C O 1
ATOM 4341 N N . ASN C 1 104 ? -28.398 -5.634 40.321 1.00 9.23 103 ASN C N 1
ATOM 4342 C CA . ASN C 1 104 ? -29.406 -6.396 41.067 1.00 9.55 103 ASN C CA 1
ATOM 4343 C C . ASN C 1 104 ? -28.950 -7.832 41.314 1.00 9.64 103 ASN C C 1
ATOM 4344 O O . ASN C 1 104 ? -29.200 -8.398 42.383 1.00 9.63 103 ASN C O 1
ATOM 4349 N N . PHE C 1 105 ? -28.285 -8.409 40.311 1.00 9.77 104 PHE C N 1
ATOM 4350 C CA . PHE C 1 105 ? -27.645 -9.717 40.434 1.00 9.96 104 PHE C CA 1
ATOM 4351 C C . PHE C 1 105 ? -26.599 -9.697 41.545 1.00 10.17 104 PHE C C 1
ATOM 4352 O O . PHE C 1 105 ? -26.558 -10.607 42.373 1.00 10.22 104 PHE C O 1
ATOM 4360 N N . ASP C 1 106 ? -25.761 -8.663 41.565 1.00 10.42 105 ASP C N 1
ATOM 4361 C CA . ASP C 1 106 ? -24.712 -8.565 42.576 1.00 10.73 105 ASP C CA 1
ATOM 4362 C C . ASP C 1 106 ? -25.283 -8.505 43.995 1.00 10.81 105 ASP C C 1
ATOM 4363 O O . ASP C 1 106 ? -24.820 -9.225 44.876 1.00 10.76 105 ASP C O 1
ATOM 4368 N N . LEU C 1 107 ? -26.292 -7.661 44.205 1.00 10.91 106 LEU C N 1
ATOM 4369 C CA . LEU C 1 107 ? -26.913 -7.517 45.522 1.00 11.09 106 LEU C CA 1
ATOM 4370 C C . LEU C 1 107 ? -27.757 -8.732 45.917 1.00 11.26 106 LEU C C 1
ATOM 4371 O O . LEU C 1 107 ? -27.523 -9.340 46.964 1.00 11.31 106 LEU C O 1
ATOM 4376 N N . GLY C 1 108 ? -28.725 -9.081 45.073 1.00 11.40 107 GLY C N 1
ATOM 4377 C CA . GLY C 1 108 ? -29.711 -10.110 45.396 1.00 11.64 107 GLY C CA 1
ATOM 4378 C C . GLY C 1 108 ? -29.274 -11.557 45.237 1.00 11.81 107 GLY C C 1
ATOM 4379 O O . GLY C 1 108 ? -29.923 -12.457 45.775 1.00 11.96 107 GLY C O 1
ATOM 4380 N N . THR C 1 109 ? -28.182 -11.787 44.508 1.00 11.79 108 THR C N 1
ATOM 4381 C CA . THR C 1 109 ? -27.731 -13.151 44.203 1.00 11.77 108 THR C CA 1
ATOM 4382 C C . THR C 1 109 ? -26.287 -13.426 44.619 1.00 11.65 108 THR C C 1
ATOM 4383 O O . THR C 1 109 ? -26.040 -14.294 45.455 1.00 11.65 108 THR C O 1
ATOM 4387 N N . LEU C 1 110 ? -25.342 -12.695 44.029 1.00 11.51 109 LEU C N 1
ATOM 4388 C CA . LEU C 1 110 ? -23.919 -12.961 44.246 1.00 11.34 109 LEU C CA 1
ATOM 4389 C C . LEU C 1 110 ? -23.444 -12.604 45.656 1.00 1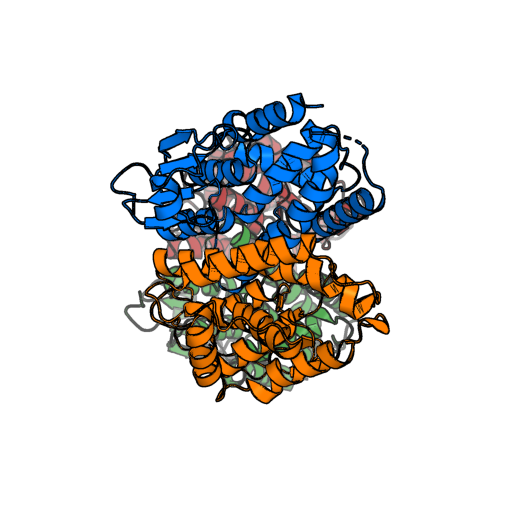1.27 109 LEU C C 1
ATOM 4390 O O . LEU C 1 110 ? -22.880 -13.455 46.348 1.00 11.15 109 LEU C O 1
ATOM 4395 N N . TYR C 1 111 ? -23.668 -11.358 46.076 1.00 11.20 110 TYR C N 1
ATOM 4396 C CA . TYR C 1 111 ? -23.230 -10.912 47.402 1.00 11.23 110 TYR C CA 1
ATOM 4397 C C . TYR C 1 111 ? -23.930 -11.662 48.529 1.00 11.33 110 TYR C C 1
ATOM 4398 O O . TYR C 1 111 ? -23.305 -11.988 49.541 1.00 11.31 110 TYR C O 1
ATOM 4407 N N . LEU C 1 112 ? -25.221 -11.934 48.347 1.00 11.49 111 LEU C N 1
ATOM 4408 C CA . LEU C 1 112 ? -26.006 -12.667 49.336 1.00 11.73 111 LEU C CA 1
ATOM 4409 C C . LEU C 1 112 ? -25.480 -14.084 49.552 1.00 11.79 111 LEU C C 1
ATOM 4410 O O . LEU C 1 112 ? -25.286 -14.509 50.693 1.00 11.75 111 LEU C O 1
ATOM 4415 N N . ARG C 1 113 ? -25.254 -14.808 48.458 1.00 11.93 112 ARG C N 1
ATOM 4416 C CA . ARG C 1 113 ? -24.747 -16.176 48.540 1.00 12.10 112 ARG C CA 1
ATOM 4417 C C . ARG C 1 113 ? -23.321 -16.213 49.094 1.00 12.26 112 ARG C C 1
ATOM 4418 O O . ARG C 1 113 ? -22.950 -17.160 49.794 1.00 12.34 112 ARG C O 1
ATOM 4426 N N . TYR C 1 114 ? -22.546 -15.168 48.795 1.00 12.45 113 TYR C N 1
ATOM 4427 C CA . TYR C 1 114 ? -21.217 -14.958 49.385 1.00 12.73 113 TYR C CA 1
ATOM 4428 C C . TYR C 1 114 ? -21.264 -14.819 50.911 1.00 13.24 113 TYR C C 1
ATOM 4429 O O . TYR C 1 114 ? -20.478 -15.455 51.620 1.00 13.17 113 TYR C O 1
ATOM 4438 N N . LEU C 1 115 ? -22.170 -13.972 51.403 1.00 13.98 114 LEU C N 1
ATOM 4439 C CA . LEU C 1 115 ? -22.353 -13.777 52.841 1.00 14.80 114 LEU C CA 1
ATOM 4440 C C . LEU C 1 115 ? -22.825 -15.067 53.506 1.00 15.47 114 LEU C C 1
ATOM 4441 O O . LEU C 1 115 ? -22.309 -15.449 54.557 1.00 15.61 114 LEU C O 1
ATOM 4446 N N . ASN C 1 116 ? -23.794 -15.736 52.882 1.00 16.22 115 ASN C N 1
ATOM 4447 C CA . ASN C 1 116 ? -24.304 -17.016 53.377 1.00 16.96 115 ASN C CA 1
ATOM 4448 C C . ASN C 1 116 ? -23.209 -18.076 53.492 1.00 17.45 115 ASN C C 1
ATOM 4449 O O . ASN C 1 116 ? -23.191 -18.852 54.449 1.00 17.54 115 ASN C O 1
ATOM 4454 N N . LEU C 1 117 ? -22.297 -18.092 52.521 1.00 18.03 116 LEU C N 1
ATOM 4455 C CA . LEU C 1 117 ? -21.162 -19.011 52.547 1.00 18.58 116 LEU C CA 1
ATOM 4456 C C . LEU C 1 117 ? -20.113 -18.645 53.604 1.00 19.13 116 LEU C C 1
ATOM 4457 O O . LEU C 1 117 ? -19.751 -19.485 54.429 1.00 19.14 116 LEU C O 1
ATOM 4462 N N . TYR C 1 118 ? -19.641 -17.398 53.582 1.00 19.91 117 TYR C N 1
ATOM 4463 C CA . TYR C 1 118 ? -18.440 -17.018 54.338 1.00 20.76 117 TYR C CA 1
ATOM 4464 C C . TYR C 1 118 ? -18.630 -16.432 55.737 1.00 21.70 117 TYR C C 1
ATOM 4465 O O . TYR C 1 118 ? -17.717 -16.525 56.562 1.00 21.71 117 TYR C O 1
ATOM 4474 N N . THR C 1 119 ? -19.786 -15.829 56.009 1.00 22.99 118 THR C N 1
ATOM 4475 C CA . THR C 1 119 ? -20.065 -15.320 57.358 1.00 24.38 118 THR C CA 1
ATOM 4476 C C . THR C 1 119 ? -19.870 -16.408 58.431 1.00 25.65 118 THR C C 1
ATOM 4477 O O . THR C 1 119 ? -19.167 -16.166 59.418 1.00 25.65 118 THR C O 1
ATOM 4481 N N . PRO C 1 120 ? -20.459 -17.613 58.233 1.00 27.04 119 PRO C N 1
ATOM 4482 C CA . PRO C 1 120 ? -20.220 -18.706 59.184 1.00 28.28 119 PRO C CA 1
ATOM 4483 C C . PRO C 1 120 ? -18.745 -19.102 59.316 1.00 29.59 119 PRO C C 1
ATOM 4484 O O . PRO C 1 120 ? -18.305 -19.465 60.410 1.00 29.70 119 PRO C O 1
ATOM 4488 N N . ILE C 1 121 ? -17.999 -19.024 58.214 1.00 31.14 120 ILE C N 1
ATOM 4489 C CA . ILE C 1 121 ? -16.592 -19.433 58.187 1.00 32.67 120 ILE C CA 1
ATOM 4490 C C . ILE C 1 121 ? -15.681 -18.432 58.909 1.00 33.85 120 ILE C C 1
ATOM 4491 O O . ILE C 1 121 ? -14.935 -18.813 59.815 1.00 34.01 120 ILE C O 1
ATOM 4496 N N . LEU C 1 122 ? -15.753 -17.162 58.509 1.00 35.29 121 LEU C N 1
ATOM 4497 C CA . LEU C 1 122 ? -14.849 -16.128 59.023 1.00 36.73 121 LEU C CA 1
ATOM 4498 C C . LEU C 1 122 ? -15.055 -15.815 60.501 1.00 37.80 121 LEU C C 1
ATOM 4499 O O . LEU C 1 122 ? -14.086 -15.618 61.238 1.00 37.89 121 LEU C O 1
ATOM 4504 N N . PHE C 1 123 ? -16.314 -15.771 60.929 1.00 39.18 122 PHE C N 1
ATOM 4505 C CA . PHE C 1 123 ? -16.641 -15.245 62.250 1.00 40.54 122 PHE C CA 1
ATOM 4506 C C . PHE C 1 123 ? -17.287 -16.250 63.194 1.00 41.36 122 PHE C C 1
ATOM 4507 O O . PHE C 1 123 ? -16.880 -16.362 64.351 1.00 41.49 122 PHE C O 1
ATOM 4515 N N . ARG C 1 124 ? -18.281 -16.984 62.698 1.00 42.36 123 ARG C N 1
ATOM 4516 C CA . ARG C 1 124 ? -19.035 -17.926 63.528 1.00 43.27 123 ARG C CA 1
ATOM 4517 C C . ARG C 1 124 ? -18.242 -19.204 63.834 1.00 43.69 123 ARG C C 1
ATOM 4518 O O . ARG C 1 124 ? -18.722 -20.089 64.550 1.00 43.79 123 ARG C O 1
ATOM 4526 N N . GLY C 1 125 ? -17.030 -19.288 63.286 1.00 44.15 124 GLY C N 1
ATOM 4527 C CA . GLY C 1 125 ? -16.100 -20.381 63.574 1.00 44.61 124 GLY C CA 1
ATOM 4528 C C . GLY C 1 125 ? -16.308 -21.639 62.751 1.00 44.91 124 GLY C C 1
ATOM 4529 O O . GLY C 1 125 ? -15.402 -22.471 62.638 1.00 44.99 124 GLY C O 1
ATOM 4530 N N . GLU C 1 126 ? -17.501 -21.763 62.169 1.00 45.07 125 GLU C N 1
ATOM 4531 C CA . GLU C 1 126 ? -17.952 -22.976 61.481 1.00 45.16 125 GLU C CA 1
ATOM 4532 C C . GLU C 1 126 ? -17.089 -23.414 60.300 1.00 45.03 125 GLU C C 1
ATOM 4533 O O . GLU C 1 126 ? -16.235 -22.665 59.816 1.00 45.06 125 GLU C O 1
ATOM 4539 N N . ALA C 1 127 ? -17.333 -24.639 59.845 1.00 44.78 126 ALA C N 1
ATOM 4540 C CA . ALA C 1 127 ? -16.663 -25.178 58.674 1.00 44.46 126 ALA C CA 1
ATOM 4541 C C . ALA C 1 127 ? -17.466 -24.907 57.402 1.00 44.18 126 ALA C C 1
ATOM 4542 O O . ALA C 1 127 ? -18.653 -24.572 57.451 1.00 44.15 126 ALA C O 1
ATOM 4544 N N . TYR C 1 128 ? -16.774 -25.035 56.274 1.00 43.75 127 TYR C N 1
ATOM 4545 C CA . TYR C 1 128 ? -17.343 -25.058 54.931 1.00 43.29 127 TYR C CA 1
ATOM 4546 C C . TYR C 1 128 ? -18.623 -25.900 54.879 1.00 42.57 127 TYR C C 1
ATOM 4547 O O . TYR C 1 128 ? -18.601 -27.092 55.196 1.00 42.54 127 TYR C O 1
ATOM 4556 N N . ASP C 1 129 ? -19.735 -25.270 54.504 1.00 41.60 128 ASP C N 1
ATOM 4557 C CA . ASP C 1 129 ? -20.992 -25.982 54.277 1.00 40.60 128 ASP C CA 1
ATOM 4558 C C . ASP C 1 129 ? -21.178 -26.175 52.774 1.00 39.78 128 ASP C C 1
ATOM 4559 O O . ASP C 1 129 ? -21.329 -25.199 52.030 1.00 39.70 128 ASP C O 1
ATOM 4564 N N . GLN C 1 130 ? -21.164 -27.437 52.342 1.00 38.67 129 GLN C N 1
ATOM 4565 C CA . GLN C 1 130 ? -21.240 -27.793 50.921 1.00 37.56 129 GLN C CA 1
ATOM 4566 C C . GLN C 1 130 ? -22.472 -27.217 50.221 1.00 36.63 129 GLN C C 1
ATOM 4567 O O . GLN C 1 130 ? -22.390 -26.790 49.068 1.00 36.49 129 GLN C O 1
ATOM 4573 N N . GLU C 1 131 ? -23.602 -27.208 50.926 1.00 35.44 130 GLU C N 1
ATOM 4574 C CA . GLU C 1 131 ? -24.863 -26.688 50.393 1.00 34.30 130 GLU C CA 1
ATOM 4575 C C . GLU C 1 131 ? -24.766 -25.205 50.024 1.00 33.22 130 GLU C C 1
ATOM 4576 O O . GLU C 1 131 ? -25.221 -24.797 48.952 1.00 33.10 130 GLU C O 1
ATOM 4582 N N . LYS C 1 132 ? -24.172 -24.411 50.912 1.00 31.84 131 LYS C N 1
ATOM 4583 C CA . LYS C 1 132 ? -24.001 -22.977 50.677 1.00 30.52 131 LYS C CA 1
ATOM 4584 C C . LYS C 1 132 ? -22.917 -22.695 49.632 1.00 29.47 131 LYS C C 1
ATOM 4585 O O . LYS C 1 132 ? -23.030 -21.742 48.857 1.00 29.30 131 LYS C O 1
ATOM 4591 N N . ALA C 1 133 ? -21.883 -23.535 49.614 1.00 28.15 132 ALA C N 1
ATOM 4592 C CA . ALA C 1 133 ? -20.836 -23.474 48.597 1.00 26.93 132 ALA C CA 1
ATOM 4593 C C . ALA C 1 133 ? -21.403 -23.752 47.209 1.00 26.06 132 ALA C C 1
ATOM 4594 O O . ALA C 1 133 ? -21.038 -23.085 46.237 1.00 25.87 132 ALA C O 1
ATOM 4596 N N . ASP C 1 134 ? -22.296 -24.739 47.133 1.00 24.98 133 ASP C N 1
ATOM 4597 C CA . ASP C 1 134 ? -22.969 -25.100 45.887 1.00 23.96 133 ASP C CA 1
ATOM 4598 C C . ASP C 1 134 ? -23.865 -23.977 45.381 1.00 23.07 133 ASP C C 1
ATOM 4599 O O . ASP C 1 134 ? -23.914 -23.720 44.177 1.00 22.94 133 ASP C O 1
ATOM 4604 N N . LYS C 1 135 ? -24.573 -23.315 46.296 1.00 21.97 134 LYS C N 1
ATOM 4605 C CA . LYS C 1 135 ? -25.387 -22.157 45.935 1.00 20.94 134 LYS C CA 1
ATOM 4606 C C . LYS C 1 135 ? -24.510 -21.031 45.389 1.00 20.06 134 LYS C C 1
ATOM 4607 O O . LYS C 1 135 ? -24.841 -20.428 44.366 1.00 19.88 134 LYS C O 1
ATOM 4613 N N . PHE C 1 136 ? -23.386 -20.770 46.057 1.00 19.06 135 PHE C N 1
ATOM 4614 C CA . PHE C 1 136 ? -22.458 -19.724 45.621 1.00 18.22 135 PHE C CA 1
ATOM 4615 C C . PHE C 1 136 ? -21.810 -20.028 44.268 1.00 17.76 135 PHE C C 1
ATOM 4616 O O . PHE C 1 136 ? -21.734 -19.149 43.406 1.00 17.64 135 PHE C O 1
ATOM 4624 N N . ASP C 1 137 ? -21.353 -21.266 44.083 1.00 17.26 136 ASP C N 1
ATOM 4625 C CA . ASP C 1 137 ? -20.732 -21.673 42.821 1.00 16.83 136 ASP C CA 1
ATOM 4626 C C . ASP C 1 137 ? -21.720 -21.635 41.648 1.00 16.46 136 ASP C C 1
ATOM 4627 O O . ASP C 1 137 ? -21.319 -21.426 40.501 1.00 16.36 136 ASP C O 1
ATOM 4632 N N . GLU C 1 138 ? -23.003 -21.842 41.945 1.00 16.05 137 GLU C N 1
ATOM 4633 C CA . GLU C 1 138 ? -24.071 -21.717 40.950 1.00 15.73 137 GLU C CA 1
ATOM 4634 C C . GLU C 1 138 ? -24.155 -20.280 40.427 1.00 15.34 137 GLU C C 1
ATOM 4635 O O . GLU C 1 138 ? -24.321 -20.059 39.224 1.00 15.28 137 GLU C O 1
ATOM 4641 N N . ALA C 1 139 ? -24.034 -19.317 41.341 1.00 14.83 138 ALA C N 1
ATOM 4642 C CA . ALA C 1 139 ? -24.020 -17.899 40.990 1.00 14.43 138 ALA C CA 1
ATOM 4643 C C . ALA C 1 139 ? -22.778 -17.537 40.177 1.00 14.13 138 ALA C C 1
ATOM 4644 O O . ALA C 1 139 ? -22.859 -16.739 39.240 1.00 14.02 138 ALA C O 1
ATOM 4646 N N . LEU C 1 140 ? -21.637 -18.129 40.535 1.00 13.83 139 LEU C N 1
ATOM 4647 C CA . LEU C 1 140 ? -20.406 -17.969 39.759 1.00 13.56 139 LEU C CA 1
ATOM 4648 C C . LEU C 1 140 ? -20.578 -18.544 38.354 1.00 13.45 139 LEU C C 1
ATOM 4649 O O . LEU C 1 140 ? -20.040 -18.005 37.386 1.00 13.50 139 LEU C O 1
ATOM 4654 N N . GLY C 1 141 ? -21.337 -19.635 38.257 1.00 13.29 140 GLY C N 1
ATOM 4655 C CA . GLY C 1 141 ? -21.719 -20.216 36.972 1.00 13.05 140 GLY C CA 1
ATOM 4656 C C . GLY C 1 141 ? -22.463 -19.229 36.090 1.00 12.86 140 GLY C C 1
ATOM 4657 O O . GLY C 1 141 ? -22.161 -19.110 34.901 1.00 12.82 140 GLY C O 1
ATOM 4658 N N . TRP C 1 142 ? -23.427 -18.516 36.674 1.00 12.72 141 TRP C N 1
ATOM 4659 C CA . TRP C 1 142 ? -24.198 -17.499 35.947 1.00 12.61 141 TRP C CA 1
ATOM 4660 C C . TRP C 1 142 ? -23.347 -16.303 35.534 1.00 12.50 141 TRP C C 1
ATOM 4661 O O . TRP C 1 142 ? -23.465 -15.816 34.407 1.00 12.50 141 TRP C O 1
ATOM 4672 N N . LEU C 1 143 ? -22.494 -15.841 36.446 1.00 12.37 142 LEU C N 1
ATOM 4673 C CA . LEU C 1 143 ? -21.552 -14.761 36.153 1.00 12.30 142 LEU C CA 1
ATOM 4674 C C . LEU C 1 143 ? -20.646 -15.127 34.974 1.00 12.35 142 LEU C C 1
ATOM 4675 O O . LEU C 1 143 ? -20.343 -14.281 34.129 1.00 12.23 142 LEU C O 1
ATOM 4680 N N . ASN C 1 144 ? -20.229 -16.391 34.925 1.00 12.56 143 ASN C N 1
ATOM 4681 C CA . ASN C 1 144 ? -19.389 -16.896 33.842 1.00 12.76 143 ASN C CA 1
ATOM 4682 C C . ASN C 1 144 ? -20.088 -16.829 32.481 1.00 12.96 143 ASN C C 1
ATOM 4683 O O . ASN C 1 144 ? -19.471 -16.458 31.480 1.00 13.04 143 ASN C O 1
ATOM 4688 N N . THR C 1 145 ? -21.372 -17.186 32.459 1.00 13.24 144 THR C N 1
ATOM 4689 C CA . THR C 1 145 ? -22.199 -17.068 31.257 1.00 13.42 144 THR C CA 1
ATOM 4690 C C . THR C 1 145 ? -22.394 -15.602 30.855 1.00 13.60 144 THR C C 1
ATOM 4691 O O . THR C 1 145 ? -22.346 -15.274 29.665 1.00 13.57 144 THR C O 1
ATOM 4695 N N . PHE C 1 146 ? -22.597 -14.729 31.845 1.00 13.85 145 PHE C N 1
ATOM 4696 C CA . PHE C 1 146 ? -22.746 -13.284 31.605 1.00 14.20 145 PHE C CA 1
ATOM 4697 C C . PHE C 1 146 ? -21.562 -12.719 30.824 1.00 14.46 145 PHE C C 1
ATOM 4698 O O . PHE C 1 146 ? -21.719 -11.810 30.005 1.00 14.44 145 PHE C O 1
ATOM 4706 N N . LEU C 1 147 ? -20.383 -13.276 31.087 1.00 14.86 146 LEU C N 1
ATOM 4707 C CA . LEU C 1 147 ? -19.134 -12.814 30.492 1.00 15.30 146 LEU C CA 1
ATOM 4708 C C . LEU C 1 147 ? -18.769 -13.480 29.163 1.00 15.73 146 LEU C C 1
ATOM 4709 O O . LEU C 1 147 ? -17.735 -13.153 28.577 1.00 15.84 146 LEU C O 1
ATOM 4714 N N . ASP C 1 148 ? -19.596 -14.409 28.685 1.00 16.21 147 ASP C N 1
ATOM 4715 C CA . ASP C 1 148 ? -19.299 -15.088 27.422 1.00 16.68 147 ASP C CA 1
ATOM 4716 C C . ASP C 1 148 ? -19.473 -14.128 26.241 1.00 16.51 147 ASP C C 1
ATOM 4717 O O . ASP C 1 148 ? -20.547 -13.551 26.050 1.00 16.55 147 ASP C O 1
ATOM 4722 N N . GLY C 1 149 ? -18.397 -13.945 25.476 1.00 16.25 148 GLY C N 1
ATOM 4723 C CA . GLY C 1 149 ? -18.396 -13.061 24.306 1.00 15.82 148 GLY C CA 1
ATOM 4724 C C . GLY C 1 149 ? -18.224 -11.577 24.604 1.00 15.47 148 GLY C C 1
ATOM 4725 O O . GLY C 1 149 ? -18.377 -10.742 23.711 1.00 15.44 148 GLY C O 1
ATOM 4726 N N . ARG C 1 150 ? -17.896 -11.258 25.856 1.00 15.02 149 ARG C N 1
ATOM 4727 C CA . ARG C 1 150 ? -17.754 -9.878 26.338 1.00 14.60 149 ARG C CA 1
ATOM 4728 C C . ARG C 1 150 ? -16.551 -9.759 27.271 1.00 13.62 149 ARG C C 1
ATOM 4729 O O . ARG C 1 150 ? -16.297 -10.672 28.059 1.00 13.66 149 ARG C O 1
ATOM 4737 N N . PRO C 1 151 ? -15.814 -8.630 27.205 1.00 12.66 150 PRO C N 1
ATOM 4738 C CA . PRO C 1 151 ? -14.698 -8.428 28.140 1.00 11.86 150 PRO C CA 1
ATOM 4739 C C . PRO C 1 151 ? -15.136 -8.032 29.557 1.00 11.19 150 PRO C C 1
ATOM 4740 O O . PRO C 1 151 ? -14.448 -8.356 30.526 1.00 10.91 150 PRO C O 1
ATOM 4744 N N . PHE C 1 152 ? -16.264 -7.335 29.672 1.00 10.48 151 PHE C N 1
ATOM 4745 C CA . PHE C 1 152 ? -16.778 -6.915 30.974 1.00 9.98 151 PHE C CA 1
ATOM 4746 C C . PHE C 1 152 ? -18.211 -7.411 31.180 1.00 9.80 151 PHE C C 1
ATOM 4747 O O . PHE C 1 152 ? -18.825 -7.918 30.239 1.00 9.57 151 PHE C O 1
ATOM 4755 N N . VAL C 1 153 ? -18.732 -7.304 32.401 1.00 9.75 152 VAL C N 1
ATOM 4756 C CA . VAL C 1 153 ? -19.991 -7.984 32.747 1.00 9.80 152 VAL C CA 1
ATOM 4757 C C . VAL C 1 153 ? -21.219 -7.479 31.984 1.00 9.91 152 VAL C C 1
ATOM 4758 O O . VAL C 1 153 ? -22.141 -8.249 31.717 1.00 9.85 152 VAL C O 1
ATOM 4762 N N . ALA C 1 154 ? -21.217 -6.197 31.625 1.00 10.16 153 ALA C N 1
ATOM 4763 C CA . ALA C 1 154 ? -22.369 -5.573 30.974 1.00 10.50 153 ALA C CA 1
ATOM 4764 C C . ALA C 1 154 ? -22.112 -5.141 29.527 1.00 10.69 153 ALA C C 1
ATOM 4765 O O . ALA C 1 154 ? -22.985 -4.545 28.892 1.00 10.90 153 ALA C O 1
ATOM 4767 N N . GLY C 1 155 ? -20.922 -5.433 29.008 1.00 10.87 154 GLY C N 1
ATOM 4768 C CA . GLY C 1 155 ? -20.593 -5.088 27.627 1.00 11.03 154 GLY C CA 1
ATOM 4769 C C . GLY C 1 155 ? -19.109 -4.954 27.355 1.00 11.12 154 GLY C C 1
ATOM 4770 O O . GLY C 1 155 ? -18.294 -5.681 27.928 1.00 11.01 154 GLY C O 1
ATOM 4771 N N . GLU C 1 156 ? -18.763 -4.008 26.484 1.00 11.24 155 GLU C N 1
ATOM 4772 C CA . GLU C 1 156 ? -17.392 -3.857 25.991 1.00 11.45 155 GLU C CA 1
ATOM 4773 C C . GLU C 1 156 ? -16.492 -3.044 26.915 1.00 11.21 155 GLU C C 1
ATOM 4774 O O . GLU C 1 156 ? -15.263 -3.142 26.838 1.00 11.24 155 GLU C O 1
ATOM 4780 N N . ASN C 1 157 ? -17.104 -2.237 27.774 1.00 10.88 156 ASN C N 1
ATOM 4781 C CA . ASN C 1 157 ? -16.358 -1.332 28.637 1.00 10.67 156 ASN C CA 1
ATOM 4782 C C . ASN C 1 157 ? -16.624 -1.613 30.104 1.00 10.46 156 ASN C C 1
ATOM 4783 O O . ASN C 1 157 ? -17.675 -2.151 30.461 1.00 10.52 156 ASN C O 1
ATOM 4788 N N . MET C 1 158 ? -15.664 -1.253 30.949 1.00 10.14 157 MET C N 1
ATOM 4789 C CA . MET C 1 158 ? -15.830 -1.400 32.385 1.00 9.82 157 MET C CA 1
ATOM 4790 C C . MET C 1 158 ? -16.905 -0.443 32.898 1.00 9.32 157 MET C C 1
ATOM 4791 O O . MET C 1 158 ? -16.948 0.727 32.512 1.00 9.21 157 MET C O 1
ATOM 4796 N N . THR C 1 159 ? -17.776 -0.961 33.758 1.00 8.81 158 THR C N 1
ATOM 4797 C CA . THR C 1 159 ? -18.860 -0.180 34.346 1.00 8.25 158 THR C CA 1
ATOM 4798 C C . THR C 1 159 ? -18.861 -0.344 35.863 1.00 8.02 158 THR C C 1
ATOM 4799 O O . THR C 1 159 ? -18.089 -1.140 36.406 1.00 7.88 158 THR C O 1
ATOM 4803 N N . VAL C 1 160 ? -19.737 0.402 36.537 1.00 7.71 159 VAL C N 1
ATOM 4804 C CA . VAL C 1 160 ? -19.912 0.296 37.990 1.00 7.43 159 VAL C CA 1
ATOM 4805 C C . VAL C 1 160 ? -20.213 -1.139 38.434 1.00 7.48 159 VAL C C 1
ATOM 4806 O O . VAL C 1 160 ? -19.898 -1.524 39.563 1.00 7.27 159 VAL C O 1
ATOM 4810 N N . ALA C 1 161 ? -20.813 -1.921 37.536 1.00 7.56 160 ALA C N 1
ATOM 4811 C CA . ALA C 1 161 ? -21.148 -3.317 37.807 1.00 7.72 160 ALA C CA 1
ATOM 4812 C C . ALA C 1 161 ? -19.909 -4.203 37.957 1.00 7.84 160 ALA C C 1
ATOM 4813 O O . ALA C 1 161 ? -19.894 -5.104 38.795 1.00 7.95 160 ALA C O 1
ATOM 4815 N N . ASP C 1 162 ? -18.878 -3.947 37.153 1.00 7.85 161 ASP C N 1
ATOM 4816 C CA . ASP C 1 162 ? -17.611 -4.668 37.285 1.00 7.94 161 ASP C CA 1
ATOM 4817 C C . ASP C 1 162 ? -16.934 -4.343 38.613 1.00 7.96 161 ASP C C 1
ATOM 4818 O O . ASP C 1 162 ? -16.378 -5.226 39.269 1.00 7.87 161 ASP C O 1
ATOM 4823 N N . ILE C 1 163 ? -17.004 -3.071 39.001 1.00 8.10 162 ILE C N 1
ATOM 4824 C CA . ILE C 1 163 ? -16.337 -2.569 40.201 1.00 8.30 162 ILE C CA 1
ATOM 4825 C C . ILE C 1 163 ? -16.914 -3.170 41.481 1.00 8.42 162 ILE C C 1
ATOM 4826 O O . ILE C 1 163 ? -16.159 -3.542 42.384 1.00 8.42 162 ILE C O 1
ATOM 4831 N N . THR C 1 164 ? -18.237 -3.272 41.572 1.00 8.47 163 THR C N 1
ATOM 4832 C CA . THR C 1 164 ? -18.821 -3.894 42.756 1.00 8.63 163 THR C CA 1
ATOM 4833 C C . THR C 1 164 ? -18.665 -5.413 42.757 1.00 8.72 163 THR C C 1
ATOM 4834 O O . THR C 1 164 ? -18.485 -6.006 43.819 1.00 8.71 163 THR C O 1
ATOM 4838 N N . ILE C 1 165 ? -18.714 -6.041 41.583 1.00 8.87 164 ILE C N 1
ATOM 4839 C CA . ILE C 1 165 ? -18.582 -7.503 41.502 1.00 9.01 164 ILE C CA 1
ATOM 4840 C C . ILE C 1 165 ? -17.158 -7.973 41.833 1.00 9.11 164 ILE C C 1
ATOM 4841 O O . ILE C 1 165 ? -16.979 -9.010 42.477 1.00 9.04 164 ILE C O 1
ATOM 4846 N N . VAL C 1 166 ? -16.161 -7.190 41.421 1.00 9.35 165 VAL C N 1
ATOM 4847 C CA . VAL C 1 166 ? -14.751 -7.527 41.651 1.00 9.51 165 VAL C CA 1
ATOM 4848 C C . VAL C 1 166 ? -14.363 -7.565 43.139 1.00 9.71 165 VAL C C 1
ATOM 4849 O O . VAL C 1 166 ? -13.446 -8.296 43.519 1.00 9.63 165 VAL C O 1
ATOM 4853 N N . VAL C 1 167 ? -15.061 -6.787 43.967 1.00 9.88 166 VAL C N 1
ATOM 4854 C CA . VAL C 1 167 ? -14.839 -6.801 45.415 1.00 10.17 166 VAL C CA 1
ATOM 4855 C C . VAL C 1 167 ? -15.056 -8.215 45.965 1.00 10.22 166 VAL C C 1
ATOM 4856 O O . VAL C 1 167 ? -14.235 -8.724 46.734 1.00 10.24 166 VAL C O 1
ATOM 4860 N N . THR C 1 168 ? -16.155 -8.842 45.548 1.00 10.28 167 THR C N 1
ATOM 4861 C CA . THR C 1 168 ? -16.474 -10.213 45.939 1.00 10.30 167 THR C CA 1
ATOM 4862 C C . THR C 1 168 ? -15.425 -11.213 45.437 1.00 10.33 167 THR C C 1
ATOM 4863 O O . THR C 1 168 ? -14.998 -12.094 46.189 1.00 10.32 167 THR C O 1
ATOM 4867 N N . ILE C 1 169 ? -15.003 -11.072 44.183 1.00 10.34 168 ILE C N 1
ATOM 4868 C CA . ILE C 1 169 ? -14.002 -11.985 43.622 1.00 10.34 168 ILE C CA 1
ATOM 4869 C C . ILE C 1 169 ? -12.637 -11.800 44.301 1.00 10.30 168 ILE C C 1
ATOM 4870 O O . ILE C 1 169 ? -11.940 -12.782 44.561 1.00 10.27 168 ILE C O 1
ATOM 4875 N N . THR C 1 170 ? -12.280 -10.553 44.609 1.00 10.28 169 THR C N 1
ATOM 4876 C CA . THR C 1 170 ? -11.077 -10.253 45.393 1.00 10.34 169 THR C CA 1
ATOM 4877 C C . THR C 1 170 ? -11.136 -10.940 46.762 1.00 10.58 169 THR C C 1
ATOM 4878 O O . THR C 1 170 ? -10.150 -11.538 47.204 1.00 10.48 169 THR C O 1
ATOM 4882 N N . ASN C 1 171 ? -12.297 -10.859 47.413 1.00 10.78 170 ASN C N 1
ATOM 4883 C CA . ASN C 1 171 ? -12.518 -11.498 48.710 1.00 11.18 170 ASN C CA 1
ATOM 4884 C C . ASN C 1 171 ? -12.339 -13.013 48.676 1.00 11.49 170 ASN C C 1
ATOM 4885 O O . ASN C 1 171 ? -11.541 -13.558 49.440 1.00 11.48 170 ASN C O 1
ATOM 4890 N N . ILE C 1 172 ? -13.069 -13.685 47.787 1.00 11.98 171 ILE C N 1
ATOM 4891 C CA . ILE C 1 172 ? -13.008 -15.148 47.696 1.00 12.52 171 ILE C CA 1
ATOM 4892 C C . ILE C 1 172 ? -11.623 -15.649 47.260 1.00 13.15 171 ILE C C 1
ATOM 4893 O O . ILE C 1 172 ? -11.159 -16.682 47.743 1.00 13.16 171 ILE C O 1
ATOM 4898 N N . ASP C 1 173 ? -10.967 -14.905 46.369 1.00 13.92 172 ASP C N 1
ATOM 4899 C CA . ASP C 1 173 ? -9.582 -15.185 45.989 1.00 14.70 172 ASP C CA 1
ATOM 4900 C C . ASP C 1 173 ? -8.677 -15.163 47.223 1.00 15.15 172 ASP C C 1
ATOM 4901 O O . ASP C 1 173 ? -7.872 -16.076 47.427 1.00 15.19 172 ASP C O 1
ATOM 4906 N N . ALA C 1 174 ? -8.832 -14.123 48.044 1.00 15.70 173 ALA C N 1
ATOM 4907 C CA . ALA C 1 174 ? -8.068 -13.969 49.285 1.00 16.25 173 ALA C CA 1
ATOM 4908 C C . ALA C 1 174 ? -8.357 -15.058 50.326 1.00 16.62 173 ALA C C 1
ATOM 4909 O O . ALA C 1 174 ? -7.507 -15.344 51.174 1.00 16.73 173 ALA C O 1
ATOM 4911 N N . PHE C 1 175 ? -9.546 -15.660 50.259 1.00 17.07 174 PHE C N 1
ATOM 4912 C CA . PHE C 1 175 ? -9.924 -16.749 51.172 1.00 17.54 174 PHE C CA 1
ATOM 4913 C C . PHE C 1 175 ? -9.550 -18.134 50.637 1.00 17.97 174 PHE C C 1
ATOM 4914 O O . PHE C 1 175 ? -9.860 -19.151 51.267 1.00 18.04 174 PHE C O 1
ATOM 4922 N N . GLY C 1 176 ? -8.905 -18.173 49.474 1.00 18.43 175 GLY C N 1
ATOM 4923 C CA . GLY C 1 176 ? -8.441 -19.429 48.885 1.00 18.98 175 GLY C CA 1
ATOM 4924 C C . GLY C 1 176 ? -9.495 -20.207 48.117 1.00 19.38 175 GLY C C 1
ATOM 4925 O O . GLY C 1 176 ? -9.362 -21.419 47.932 1.00 19.37 175 GLY C O 1
ATOM 4926 N N . TYR C 1 177 ? -10.542 -19.516 47.672 1.00 19.71 176 TYR C N 1
ATOM 4927 C CA . TYR C 1 177 ? -11.568 -20.126 46.829 1.00 20.11 176 TYR C CA 1
ATOM 4928 C C . TYR C 1 177 ? -11.014 -20.291 45.418 1.00 20.44 176 TYR C C 1
ATOM 4929 O O . TYR C 1 177 ? -10.537 -19.326 44.815 1.00 20.56 176 TYR C O 1
ATOM 4938 N N . ASP C 1 178 ? -11.071 -21.514 44.898 1.00 20.75 177 ASP C N 1
ATOM 4939 C CA . ASP C 1 178 ? -10.624 -21.781 43.534 1.00 21.03 177 ASP C CA 1
ATOM 4940 C C . ASP C 1 178 ? -11.787 -21.627 42.557 1.00 20.90 177 ASP C C 1
ATOM 4941 O O . ASP C 1 178 ? -12.706 -22.451 42.535 1.00 20.88 177 ASP C O 1
ATOM 4946 N N . PHE C 1 179 ? -11.741 -20.565 41.757 1.00 20.69 178 PHE C N 1
ATOM 4947 C CA . PHE C 1 179 ? -12.770 -20.312 40.747 1.00 20.50 178 PHE C CA 1
ATOM 4948 C C . PHE C 1 179 ? -12.247 -20.515 39.320 1.00 20.46 178 PHE C C 1
ATOM 4949 O O . PHE C 1 179 ? -12.896 -20.107 38.350 1.00 20.46 178 PHE C O 1
ATOM 4957 N N . SER C 1 180 ? -11.090 -21.170 39.204 1.00 20.39 179 SER C N 1
ATOM 4958 C CA . SER C 1 180 ? -10.387 -21.335 37.923 1.00 20.34 179 SER C CA 1
ATOM 4959 C C . SER C 1 180 ? -11.178 -22.073 36.839 1.00 20.32 179 SER C C 1
ATOM 4960 O O . SER C 1 180 ? -10.972 -21.823 35.649 1.00 20.31 179 SER C O 1
ATOM 4963 N N . SER C 1 181 ? -12.071 -22.975 37.246 1.00 20.30 180 SER C N 1
ATOM 4964 C CA . SER C 1 181 ? -12.908 -23.723 36.298 1.00 20.25 180 SER C CA 1
ATOM 4965 C C . SER C 1 181 ? -13.940 -22.835 35.588 1.00 20.00 180 SER C C 1
ATOM 4966 O O . SER C 1 181 ? -14.528 -23.240 34.581 1.00 20.05 180 SER C O 1
ATOM 4969 N N . HIS C 1 182 ? -14.157 -21.634 36.124 1.00 19.57 181 HIS C N 1
ATOM 4970 C CA . HIS C 1 182 ? -14.954 -20.616 35.452 1.00 19.08 181 HIS C CA 1
ATOM 4971 C C . HIS C 1 182 ? -14.002 -19.716 34.657 1.00 18.88 181 HIS C C 1
ATOM 4972 O O . HIS C 1 182 ? -13.604 -18.647 35.131 1.00 18.87 181 HIS C O 1
ATOM 4979 N N . GLU C 1 183 ? -13.639 -20.165 33.453 1.00 18.52 182 GLU C N 1
ATOM 4980 C CA . GLU C 1 183 ? -12.615 -19.505 32.626 1.00 18.25 182 GLU C CA 1
ATOM 4981 C C . GLU C 1 183 ? -12.866 -18.014 32.399 1.00 17.43 182 GLU C C 1
ATOM 4982 O O . GLU C 1 183 ? -11.943 -17.206 32.523 1.00 17.39 182 GLU C O 1
ATOM 4988 N N . ASN C 1 184 ? -14.105 -17.656 32.069 1.00 16.52 183 ASN C N 1
ATOM 4989 C CA . ASN C 1 184 ? -14.451 -16.256 31.821 1.00 15.60 183 ASN C CA 1
ATOM 4990 C C . ASN C 1 184 ? -14.260 -15.361 33.047 1.00 14.89 183 ASN C C 1
ATOM 4991 O O . ASN C 1 184 ? -13.801 -14.225 32.913 1.00 14.82 183 ASN C O 1
ATOM 4996 N N . ILE C 1 185 ? -14.598 -15.873 34.232 1.00 13.96 184 ILE C N 1
ATOM 4997 C CA . ILE C 1 185 ? -14.329 -15.149 35.479 1.00 13.09 184 ILE C CA 1
ATOM 4998 C C . ILE C 1 185 ? -12.820 -15.013 35.709 1.00 12.85 184 ILE C C 1
ATOM 4999 O O . ILE C 1 185 ? -12.342 -13.934 36.066 1.00 12.63 184 ILE C O 1
ATOM 5004 N N . ALA C 1 186 ? -12.081 -16.101 35.487 1.00 12.61 185 ALA C N 1
ATOM 5005 C CA . ALA C 1 186 ? -10.626 -16.108 35.662 1.00 12.50 185 ALA C CA 1
ATOM 5006 C C . ALA C 1 186 ? -9.943 -15.024 34.827 1.00 12.44 185 ALA C C 1
ATOM 5007 O O . ALA C 1 186 ? -9.123 -14.262 35.345 1.00 12.50 185 ALA C O 1
ATOM 5009 N N . LYS C 1 187 ? -10.298 -14.950 33.545 1.00 12.41 186 LYS C N 1
ATOM 5010 C CA . LYS C 1 187 ? -9.754 -13.937 32.637 1.00 12.39 186 LYS C CA 1
ATOM 5011 C C . LYS C 1 187 ? -10.247 -12.526 32.963 1.00 12.15 186 LYS C C 1
ATOM 5012 O O . LYS C 1 187 ? -9.464 -11.572 32.937 1.00 12.03 186 LYS C O 1
ATOM 5018 N N . TRP C 1 188 ? -11.539 -12.401 33.271 1.00 11.89 187 TRP C N 1
ATOM 5019 C CA . TRP C 1 188 ? -12.137 -11.108 33.616 1.00 11.66 187 TRP C CA 1
ATOM 5020 C C . TRP C 1 188 ? -11.527 -10.516 34.888 1.00 11.59 187 TRP C C 1
ATOM 5021 O O . TRP C 1 188 ? -11.333 -9.303 34.982 1.00 11.52 187 TRP C O 1
ATOM 5032 N N . PHE C 1 189 ? -11.224 -11.378 35.855 1.00 11.64 188 PHE C N 1
ATOM 5033 C CA . PHE C 1 189 ? -10.632 -10.954 37.121 1.00 11.75 188 PHE C CA 1
ATOM 5034 C C . PHE C 1 189 ? -9.258 -10.315 36.919 1.00 11.93 188 PHE C C 1
ATOM 5035 O O . PHE C 1 189 ? -9.013 -9.206 37.402 1.00 11.93 188 PHE C O 1
ATOM 5043 N N . GLU C 1 190 ? -8.375 -11.009 36.201 1.00 12.18 189 GLU C N 1
ATOM 5044 C CA . GLU C 1 190 ? -7.050 -10.474 35.882 1.00 12.55 189 GLU C CA 1
ATOM 5045 C C . GLU C 1 190 ? -7.167 -9.166 35.106 1.00 12.39 189 GLU C C 1
ATOM 5046 O O . GLU C 1 190 ? -6.444 -8.207 35.378 1.00 12.32 189 GLU C O 1
ATOM 5052 N N . ARG C 1 191 ? -8.098 -9.147 34.155 1.00 12.33 190 ARG C N 1
ATOM 5053 C CA . ARG C 1 191 ? -8.395 -7.988 33.315 1.00 12.33 190 ARG C CA 1
ATOM 5054 C C . ARG C 1 191 ? -8.827 -6.772 34.141 1.00 12.24 190 ARG C C 1
ATOM 5055 O O . ARG C 1 191 ? -8.301 -5.670 33.963 1.00 12.20 190 ARG C O 1
ATOM 5063 N N . THR C 1 192 ? -9.783 -6.994 35.042 1.00 12.23 191 THR C N 1
ATOM 5064 C CA . THR C 1 192 ? -10.365 -5.934 35.867 1.00 12.23 191 THR C CA 1
ATOM 5065 C C . THR C 1 192 ? -9.396 -5.412 36.939 1.00 12.54 191 THR C C 1
ATOM 5066 O O . THR C 1 192 ? -9.370 -4.209 37.215 1.00 12.49 191 THR C O 1
ATOM 5070 N N . LYS C 1 193 ? -8.598 -6.305 37.526 1.00 13.06 192 LYS C N 1
ATOM 5071 C CA . LYS C 1 193 ? -7.535 -5.899 38.452 1.00 13.63 192 LYS C CA 1
ATOM 5072 C C . LYS C 1 193 ? -6.610 -4.874 37.799 1.00 13.87 192 LYS C C 1
ATOM 5073 O O . LYS C 1 193 ? -6.288 -3.844 38.397 1.00 13.83 192 LYS C O 1
ATOM 5079 N N . LYS C 1 194 ? -6.202 -5.168 36.565 1.00 14.27 193 LYS C N 1
ATOM 5080 C CA . LYS C 1 194 ? -5.327 -4.288 35.791 1.00 14.72 193 LYS C CA 1
ATOM 5081 C C . LYS C 1 194 ? -5.989 -2.954 35.445 1.00 14.86 193 LYS C C 1
ATOM 5082 O O . LYS C 1 194 ? -5.331 -1.912 35.469 1.00 14.95 193 LYS C O 1
ATOM 5088 N N . MET C 1 195 ? -7.283 -2.986 35.131 1.00 15.08 194 MET C N 1
ATOM 5089 C CA . MET C 1 195 ? -8.043 -1.761 34.879 1.00 15.33 194 MET C CA 1
ATOM 5090 C C . MET C 1 195 ? -8.062 -0.864 36.113 1.00 15.26 194 MET C C 1
ATOM 5091 O O . MET C 1 195 ? -7.934 0.355 36.007 1.00 15.21 194 MET C O 1
ATOM 5096 N N . LEU C 1 196 ? -8.208 -1.482 37.282 1.00 15.37 195 LEU C N 1
ATOM 5097 C CA . LEU C 1 196 ? -8.386 -0.745 38.531 1.00 15.47 195 LEU C CA 1
ATOM 5098 C C . LEU C 1 196 ? -7.078 -0.425 39.265 1.00 15.72 195 LEU C C 1
ATOM 5099 O O . LEU C 1 196 ? -7.077 0.344 40.229 1.00 15.61 195 LEU C O 1
ATOM 5104 N N . GLU C 1 197 ? -5.974 -1.002 38.791 1.00 16.11 196 GLU C N 1
ATOM 5105 C CA . GLU C 1 197 ? -4.643 -0.793 39.375 1.00 16.59 196 GLU C CA 1
ATOM 5106 C C . GLU C 1 197 ? -4.276 0.692 39.585 1.00 16.57 196 GLU C C 1
ATOM 5107 O O . GLU C 1 197 ? -3.793 1.053 40.662 1.00 16.64 196 GLU C O 1
ATOM 5113 N N . PRO C 1 198 ? -4.503 1.557 38.569 1.00 16.61 197 PRO C N 1
ATOM 5114 C CA . PRO C 1 198 ? -4.218 2.977 38.818 1.00 16.71 197 PRO C CA 1
ATOM 5115 C C . PRO C 1 198 ? -5.312 3.731 39.590 1.00 16.85 197 PRO C C 1
ATOM 5116 O O . PRO C 1 198 ? -5.182 4.939 39.812 1.00 16.86 197 PRO C O 1
ATOM 5120 N N . TYR C 1 199 ? -6.368 3.029 39.997 1.00 16.92 198 TYR C N 1
ATOM 5121 C CA . TYR C 1 199 ? -7.449 3.653 40.762 1.00 17.00 198 TYR C CA 1
ATOM 5122 C C . TYR C 1 199 ? -7.601 3.040 42.155 1.00 16.85 198 TYR C C 1
ATOM 5123 O O . TYR C 1 199 ? -8.712 2.877 42.668 1.00 16.86 198 TYR C O 1
ATOM 5132 N N . GLY C 1 200 ? -6.460 2.701 42.750 1.00 16.68 199 GLY C N 1
ATOM 5133 C CA . GLY C 1 200 ? -6.395 2.248 44.131 1.00 16.45 199 GLY C CA 1
ATOM 5134 C C . GLY C 1 200 ? -6.817 0.818 44.398 1.00 16.32 199 GLY C C 1
ATOM 5135 O O . GLY C 1 200 ? -7.183 0.489 45.529 1.00 16.28 199 GLY C O 1
ATOM 5136 N N . TYR C 1 201 ? -6.759 -0.039 43.377 1.00 16.20 200 TYR C N 1
ATOM 5137 C CA . TYR C 1 201 ? -7.138 -1.438 43.562 1.00 16.08 200 TYR C CA 1
ATOM 5138 C C . TYR C 1 201 ? -6.410 -2.062 44.754 1.00 16.14 200 TYR C C 1
ATOM 5139 O O . TYR C 1 201 ? -7.025 -2.750 45.573 1.00 16.06 200 TYR C O 1
ATOM 5148 N N . ASP C 1 202 ? -5.106 -1.807 44.848 1.00 16.21 201 ASP C N 1
ATOM 5149 C CA . ASP C 1 202 ? -4.285 -2.346 45.930 1.00 16.43 201 ASP C CA 1
ATOM 5150 C C . ASP C 1 202 ? -4.526 -1.689 47.287 1.00 16.30 201 ASP C C 1
ATOM 5151 O O . ASP C 1 202 ? -4.652 -2.388 48.294 1.00 16.21 201 ASP C O 1
ATOM 5156 N N . GLU C 1 203 ? -4.590 -0.359 47.324 1.00 16.25 202 GLU C N 1
ATOM 5157 C CA . GLU C 1 203 ? -4.802 0.339 48.597 1.00 16.33 202 GLU C CA 1
ATOM 5158 C C . GLU C 1 203 ? -6.216 0.175 49.170 1.00 16.06 202 GLU C C 1
ATOM 5159 O O . GLU C 1 203 ? -6.407 0.265 50.388 1.00 16.04 202 GLU C O 1
ATOM 5165 N N . ILE C 1 204 ? -7.190 -0.091 48.299 1.00 15.79 203 ILE C N 1
ATOM 5166 C CA . ILE C 1 204 ? -8.590 -0.239 48.713 1.00 15.51 203 ILE C CA 1
ATOM 5167 C C . ILE C 1 204 ? -9.031 -1.704 48.803 1.00 15.75 203 ILE C C 1
ATOM 5168 O O . ILE C 1 204 ? -9.317 -2.200 49.895 1.00 15.73 203 ILE C O 1
ATOM 5173 N N . ASP C 1 205 ? -9.080 -2.391 47.661 1.00 16.02 204 ASP C N 1
ATOM 5174 C CA . ASP C 1 205 ? -9.671 -3.731 47.596 1.00 16.37 204 ASP C CA 1
ATOM 5175 C C . ASP C 1 205 ? -8.798 -4.826 48.214 1.00 16.52 204 ASP C C 1
ATOM 5176 O O . ASP C 1 205 ? -9.270 -5.588 49.061 1.00 16.57 204 ASP C O 1
ATOM 5181 N N . VAL C 1 206 ? -7.535 -4.900 47.793 1.00 16.75 205 VAL C N 1
ATOM 5182 C CA . VAL C 1 206 ? -6.592 -5.899 48.314 1.00 16.89 205 VAL C CA 1
ATOM 5183 C C . VAL C 1 206 ? -6.357 -5.714 49.814 1.00 17.00 205 VAL C C 1
ATOM 5184 O O . VAL C 1 206 ? -6.358 -6.688 50.571 1.00 17.06 205 VAL C O 1
ATOM 5188 N N . THR C 1 207 ? -6.166 -4.464 50.232 1.00 17.11 206 THR C N 1
ATOM 5189 C CA . THR C 1 207 ? -5.991 -4.130 51.645 1.00 17.24 206 THR C CA 1
ATOM 5190 C C . THR C 1 207 ? -7.212 -4.554 52.471 1.00 17.28 206 THR C C 1
ATOM 5191 O O . THR C 1 207 ? -7.065 -5.157 53.536 1.00 17.28 206 THR C O 1
ATOM 5195 N N . GLY C 1 208 ? -8.408 -4.252 51.965 1.00 17.31 207 GLY C N 1
ATOM 5196 C CA . GLY C 1 208 ? -9.656 -4.638 52.625 1.00 17.47 207 GLY C CA 1
ATOM 5197 C C . GLY C 1 208 ? -9.843 -6.142 52.723 1.00 17.66 207 GLY C C 1
ATOM 5198 O O . GLY C 1 208 ? -10.296 -6.651 53.750 1.00 17.57 207 GLY C O 1
ATOM 5199 N N . ALA C 1 209 ? -9.490 -6.849 51.650 1.00 17.98 208 ALA C N 1
ATOM 5200 C CA . ALA C 1 209 ? -9.575 -8.308 51.609 1.00 18.43 208 ALA C CA 1
ATOM 5201 C C . ALA C 1 209 ? -8.606 -8.964 52.592 1.00 18.84 208 ALA C C 1
ATOM 5202 O O . ALA C 1 209 ? -8.964 -9.937 53.258 1.00 18.85 208 ALA C O 1
ATOM 5204 N N . LYS C 1 210 ? -7.388 -8.427 52.677 1.00 19.45 209 LYS C N 1
ATOM 5205 C CA . LYS C 1 210 ? -6.385 -8.920 53.623 1.00 20.20 209 LYS C CA 1
ATOM 5206 C C . LYS C 1 210 ? -6.899 -8.853 55.062 1.00 20.49 209 LYS C C 1
ATOM 5207 O O . LYS C 1 210 ? -6.686 -9.782 55.844 1.00 20.48 209 LYS C O 1
ATOM 5213 N N . MET C 1 211 ? -7.579 -7.755 55.391 1.00 21.01 210 MET C N 1
ATOM 5214 C CA . MET C 1 211 ? -8.175 -7.555 56.714 1.00 21.60 210 MET C CA 1
ATOM 5215 C C . MET C 1 211 ? -9.270 -8.573 57.034 1.00 21.90 210 MET C C 1
ATOM 5216 O O . MET C 1 211 ? -9.372 -9.033 58.173 1.00 21.94 210 MET C O 1
ATOM 5221 N N . LEU C 1 212 ? -10.083 -8.922 56.036 1.00 22.35 211 LEU C N 1
ATOM 5222 C CA . LEU C 1 212 ? -11.101 -9.964 56.199 1.00 22.81 211 LEU C CA 1
ATOM 5223 C C . LEU C 1 212 ? -10.476 -11.357 56.291 1.00 23.35 211 LEU C C 1
ATOM 5224 O O . LEU C 1 212 ? -10.940 -12.200 57.064 1.00 23.24 211 LEU C O 1
ATOM 5229 N N . ALA C 1 213 ? -9.425 -11.589 55.505 1.00 24.17 212 ALA C N 1
ATOM 5230 C CA . ALA C 1 213 ? -8.774 -12.900 55.433 1.00 25.16 212 ALA C CA 1
ATOM 5231 C C . ALA C 1 213 ? -8.071 -13.292 56.733 1.00 25.96 212 ALA C C 1
ATOM 5232 O O . ALA C 1 213 ? -7.996 -14.476 57.066 1.00 26.01 212 ALA C O 1
ATOM 5234 N N . SER C 1 214 ? -7.568 -12.295 57.461 1.00 27.09 213 SER C N 1
ATOM 5235 C CA . SER C 1 214 ? -6.886 -12.519 58.739 1.00 28.27 213 SER C CA 1
ATOM 5236 C C . SER C 1 214 ? -7.740 -13.288 59.756 1.00 29.05 213 SER C C 1
ATOM 5237 O O . SER C 1 214 ? -7.203 -13.916 60.671 1.00 29.18 213 SER C O 1
ATOM 5240 N N . PHE C 1 215 ? -9.061 -13.245 59.582 1.00 29.97 214 PHE C N 1
ATOM 5241 C CA . PHE C 1 215 ? -9.995 -13.956 60.459 1.00 30.84 214 PHE C CA 1
ATOM 5242 C C . PHE C 1 215 ? -10.040 -15.471 60.218 1.00 31.28 214 PHE C C 1
ATOM 5243 O O . PHE C 1 215 ? -10.645 -16.206 61.003 1.00 31.36 214 PHE C O 1
ATOM 5251 N N . LEU C 1 216 ? -9.408 -15.934 59.140 1.00 31.79 215 LEU C N 1
ATOM 5252 C CA . LEU C 1 216 ? -9.368 -17.364 58.824 1.00 32.18 215 LEU C CA 1
ATOM 5253 C C . LEU C 1 216 ? -8.317 -18.089 59.660 1.00 32.31 215 LEU C C 1
ATOM 5254 O O . LEU C 1 216 ? -7.142 -17.716 59.661 1.00 32.43 215 LEU C O 1
ATOM 5259 N N . HIS D 1 1 ? -39.627 6.221 21.187 1.00 38.36 0 HIS D N 1
ATOM 5260 C CA . HIS D 1 1 ? -40.653 6.741 22.139 1.00 38.33 0 HIS D CA 1
ATOM 5261 C C . HIS D 1 1 ? -41.699 5.677 22.487 1.00 37.89 0 HIS D C 1
ATOM 5262 O O . HIS D 1 1 ? -42.389 5.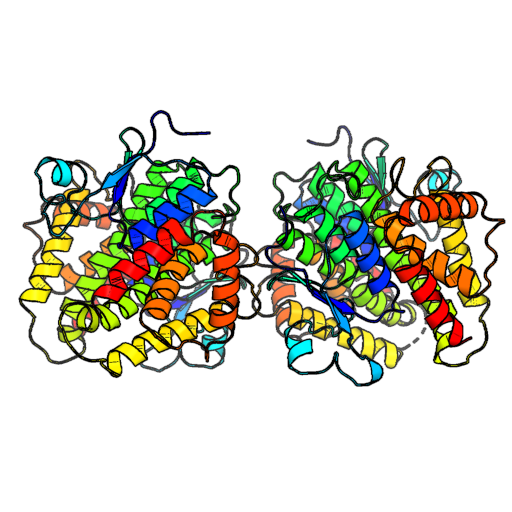782 23.503 1.00 37.94 0 HIS D O 1
ATOM 5269 N N . MET D 1 2 ? -41.800 4.656 21.637 1.00 37.24 1 MET D N 1
ATOM 5270 C CA . MET D 1 2 ? -42.707 3.525 21.841 1.00 36.54 1 MET D CA 1
ATOM 5271 C C . MET D 1 2 ? -42.085 2.242 21.296 1.00 35.70 1 MET D C 1
ATOM 5272 O O . MET D 1 2 ? -41.358 2.289 20.299 1.00 35.73 1 MET D O 1
ATOM 5277 N N . PRO D 1 3 ? -42.363 1.090 21.941 1.00 34.81 2 PRO D N 1
ATOM 5278 C CA . PRO D 1 3 ? -41.892 -0.169 21.358 1.00 34.07 2 PRO D CA 1
ATOM 5279 C C . PRO D 1 3 ? -42.576 -0.439 20.018 1.00 33.30 2 PRO D C 1
ATOM 5280 O O . PRO D 1 3 ? -43.763 -0.139 19.864 1.00 33.23 2 PRO D O 1
ATOM 5284 N N . VAL D 1 4 ? -41.831 -0.988 19.060 1.00 32.38 3 VAL D N 1
ATOM 5285 C CA . VAL D 1 4 ? -42.360 -1.226 17.707 1.00 31.48 3 VAL D CA 1
ATOM 5286 C C . VAL D 1 4 ? -43.400 -2.349 17.679 1.00 30.84 3 VAL D C 1
ATOM 5287 O O . VAL D 1 4 ? -44.219 -2.433 16.762 1.00 30.76 3 VAL D O 1
ATOM 5291 N N . GLN D 1 5 ? -43.342 -3.210 18.690 1.00 29.94 4 GLN D N 1
ATOM 5292 C CA . GLN D 1 5 ? -44.342 -4.242 18.921 1.00 29.12 4 GLN D CA 1
ATOM 5293 C C . GLN D 1 5 ? -44.507 -4.400 20.433 1.00 28.26 4 GLN D C 1
ATOM 5294 O O . GLN D 1 5 ? -43.603 -4.039 21.188 1.00 28.24 4 GLN D O 1
ATOM 5300 N N . PRO D 1 6 ? -45.665 -4.921 20.885 1.00 27.36 5 PRO D N 1
ATOM 5301 C CA . PRO D 1 6 ? -45.871 -5.121 22.319 1.00 26.49 5 PRO D CA 1
ATOM 5302 C C . PRO D 1 6 ? -44.742 -5.909 22.977 1.00 25.53 5 PRO D C 1
ATOM 5303 O O . PRO D 1 6 ? -44.329 -6.955 22.468 1.00 25.44 5 PRO D O 1
ATOM 5307 N N . ILE D 1 7 ? -44.244 -5.383 24.092 1.00 24.43 6 ILE D N 1
ATOM 5308 C CA . ILE D 1 7 ? -43.213 -6.049 24.880 1.00 23.36 6 ILE D CA 1
ATOM 5309 C C . ILE D 1 7 ? -43.775 -7.334 25.490 1.00 22.83 6 ILE D C 1
ATOM 5310 O O . ILE D 1 7 ? -44.891 -7.346 26.015 1.00 22.65 6 ILE D O 1
ATOM 5315 N N . LYS D 1 8 ? -43.000 -8.412 25.395 1.00 22.20 7 LYS D N 1
ATOM 5316 C CA . LYS D 1 8 ? -43.375 -9.697 25.976 1.00 21.77 7 LYS D CA 1
ATOM 5317 C C . LYS D 1 8 ? -42.840 -9.832 27.396 1.00 21.34 7 LYS D C 1
ATOM 5318 O O . LYS D 1 8 ? -41.709 -9.432 27.686 1.00 21.22 7 LYS D O 1
ATOM 5324 N N . LEU D 1 9 ? -43.656 -10.400 28.278 1.00 20.87 8 LEU D N 1
ATOM 5325 C CA . LEU D 1 9 ? -43.207 -10.713 29.627 1.00 20.42 8 LEU D CA 1
ATOM 5326 C C . LEU D 1 9 ? -43.499 -12.166 29.960 1.00 20.19 8 LEU D C 1
ATOM 5327 O O . LEU D 1 9 ? -44.654 -12.599 29.953 1.00 20.03 8 LEU D O 1
ATOM 5332 N N . TYR D 1 10 ? -42.436 -12.915 30.228 1.00 20.05 9 TYR D N 1
ATOM 5333 C CA . TYR D 1 10 ? -42.560 -14.263 30.753 1.00 20.06 9 TYR D CA 1
ATOM 5334 C C . TYR D 1 10 ? -42.798 -14.137 32.251 1.00 19.92 9 TYR D C 1
ATOM 5335 O O . TYR D 1 10 ? -42.005 -13.519 32.966 1.00 19.83 9 TYR D O 1
ATOM 5344 N N . TYR D 1 11 ? -43.910 -14.707 32.712 1.00 19.81 10 TYR D N 1
ATOM 5345 C CA . TYR D 1 11 ? -44.445 -14.397 34.035 1.00 19.76 10 TYR D CA 1
ATOM 5346 C C . TYR D 1 11 ? -45.303 -15.526 34.624 1.00 19.69 10 TYR D C 1
ATOM 5347 O O . TYR D 1 11 ? -45.645 -16.492 33.935 1.00 19.63 10 TYR D O 1
ATOM 5356 N N . LEU D 1 12 ? -45.628 -15.390 35.909 1.00 19.58 11 LEU D N 1
ATOM 5357 C CA . LEU D 1 12 ? -46.740 -16.109 36.535 1.00 19.45 11 LEU D CA 1
ATOM 5358 C C . LEU D 1 12 ? -47.501 -15.139 37.438 1.00 19.07 11 LEU D C 1
ATOM 5359 O O . LEU D 1 12 ? -46.878 -14.379 38.182 1.00 19.13 11 LEU D O 1
ATOM 5364 N N . PRO D 1 13 ? -48.850 -15.163 37.383 1.00 18.61 12 PRO D N 1
ATOM 5365 C CA . PRO D 1 13 ? -49.676 -14.178 38.097 1.00 18.17 12 PRO D CA 1
ATOM 5366 C C . PRO D 1 13 ? -49.391 -13.940 39.600 1.00 17.65 12 PRO D C 1
ATOM 5367 O O . PRO D 1 13 ? -49.521 -12.801 40.051 1.00 17.69 12 PRO D O 1
ATOM 5371 N N . PRO D 1 14 ? -49.015 -14.985 40.375 1.00 17.07 13 PRO D N 1
ATOM 5372 C CA . PRO D 1 14 ? -48.764 -14.693 41.791 1.00 16.59 13 PRO D CA 1
ATOM 5373 C C . PRO D 1 14 ? -47.338 -14.243 42.122 1.00 15.97 13 PRO D C 1
ATOM 5374 O O . PRO D 1 14 ? -47.085 -13.832 43.257 1.00 15.94 13 PRO D O 1
ATOM 5378 N N . SER D 1 15 ? -46.425 -14.320 41.154 1.00 15.20 14 SER D N 1
ATOM 5379 C CA . SER D 1 15 ? -45.028 -13.943 41.377 1.00 14.45 14 SER D CA 1
ATOM 5380 C C . SER D 1 15 ? -44.891 -12.462 41.741 1.00 13.73 14 SER D C 1
ATOM 5381 O O . SER D 1 15 ? -45.234 -11.595 40.933 1.00 13.71 14 SER D O 1
ATOM 5384 N N . PRO D 1 16 ? -44.404 -12.172 42.966 1.00 13.07 15 PRO D N 1
ATOM 5385 C CA . PRO D 1 16 ? -44.215 -10.786 43.411 1.00 12.57 15 PRO D CA 1
ATOM 5386 C C . PRO D 1 16 ? -43.393 -9.899 42.452 1.00 12.14 15 PRO D C 1
ATOM 5387 O O . PRO D 1 16 ? -43.830 -8.781 42.163 1.00 12.02 15 PRO D O 1
ATOM 5391 N N . PRO D 1 17 ? -42.226 -10.378 41.956 1.00 11.88 16 PRO D N 1
ATOM 5392 C CA . PRO D 1 17 ? -41.506 -9.546 40.983 1.00 11.76 16 PRO D CA 1
ATOM 5393 C C . PRO D 1 17 ? -42.250 -9.323 39.657 1.00 11.77 16 PRO D C 1
ATOM 5394 O O . PRO D 1 17 ? -42.126 -8.246 39.067 1.00 11.67 16 PRO D O 1
ATOM 5398 N N . CYS D 1 18 ? -43.011 -10.319 39.200 1.00 11.77 17 CYS D N 1
ATOM 5399 C CA . CYS D 1 18 ? -43.848 -10.162 38.004 1.00 11.92 17 CYS D CA 1
ATOM 5400 C C . CYS D 1 18 ? -44.926 -9.097 38.207 1.00 11.61 17 CYS D C 1
ATOM 5401 O O . CYS D 1 18 ? -45.147 -8.257 37.333 1.00 11.67 17 CYS D O 1
ATOM 5404 N N . ARG D 1 19 ? -45.581 -9.132 39.366 1.00 11.30 18 ARG D N 1
ATOM 5405 C CA . ARG D 1 19 ? -46.641 -8.176 39.691 1.00 11.00 18 ARG D CA 1
ATOM 5406 C C . ARG D 1 19 ? -46.141 -6.729 39.716 1.00 10.88 18 ARG D C 1
ATOM 5407 O O . ARG D 1 19 ? -46.848 -5.818 39.278 1.00 10.75 18 ARG D O 1
ATOM 5415 N N . ALA D 1 20 ? -44.920 -6.532 40.216 1.00 10.82 19 ALA D N 1
ATOM 5416 C CA . ALA D 1 20 ? -44.281 -5.216 40.233 1.00 10.87 19 ALA D CA 1
ATOM 5417 C C . ALA D 1 20 ? -44.075 -4.664 38.819 1.00 11.01 19 ALA D C 1
ATOM 5418 O O . ALA D 1 20 ? -44.322 -3.482 38.570 1.00 11.09 19 ALA D O 1
ATOM 5420 N N . VAL D 1 21 ? -43.633 -5.523 37.901 1.00 11.16 20 VAL D N 1
ATOM 5421 C CA . VAL D 1 21 ? -43.443 -5.132 36.500 1.00 11.35 20 VAL D CA 1
ATOM 5422 C C . VAL D 1 21 ? -44.783 -4.834 35.820 1.00 11.68 20 VAL D C 1
ATOM 5423 O O . VAL D 1 21 ? -44.947 -3.783 35.192 1.00 11.57 20 VAL D O 1
ATOM 5427 N N . MET D 1 22 ? -45.733 -5.757 35.962 1.00 12.22 21 MET D N 1
ATOM 5428 C CA . MET D 1 22 ? -47.065 -5.608 35.370 1.00 12.85 21 MET D CA 1
ATOM 5429 C C . MET D 1 22 ? -47.738 -4.289 35.750 1.00 12.84 21 MET D C 1
ATOM 5430 O O . MET D 1 22 ? -48.259 -3.589 34.879 1.00 12.89 21 MET D O 1
ATOM 5435 N N . MET D 1 23 ? -47.709 -3.942 37.036 1.00 12.96 22 MET D N 1
ATOM 5436 C CA . MET D 1 23 ? -48.286 -2.678 37.491 1.00 13.07 22 MET D CA 1
ATOM 5437 C C . MET D 1 23 ? -47.528 -1.464 36.957 1.00 12.94 22 MET D C 1
ATOM 5438 O O . MET D 1 23 ? -48.145 -0.447 36.638 1.00 12.86 22 MET D O 1
ATOM 5443 N N . THR D 1 24 ? -46.202 -1.575 36.852 1.00 12.94 23 THR D N 1
ATOM 5444 C CA . THR D 1 24 ? -45.379 -0.496 36.296 1.00 13.03 23 THR D CA 1
ATOM 5445 C C . THR D 1 24 ? -45.742 -0.227 34.827 1.00 13.41 23 THR D C 1
ATOM 5446 O O . THR D 1 24 ? -45.936 0.928 34.437 1.00 13.25 23 THR D O 1
ATOM 5450 N N . ALA D 1 25 ? -45.852 -1.294 34.032 1.00 14.02 24 ALA D N 1
ATOM 5451 C CA . ALA D 1 25 ? -46.282 -1.195 32.632 1.00 14.88 24 ALA D CA 1
ATOM 5452 C C . ALA D 1 25 ? -47.649 -0.519 32.478 1.00 15.53 24 ALA D C 1
ATOM 5453 O O . ALA D 1 25 ? -47.836 0.306 31.581 1.00 15.57 24 ALA D O 1
ATOM 5455 N N . ARG D 1 26 ? -48.589 -0.866 33.357 1.00 16.49 25 ARG D N 1
ATOM 5456 C CA . ARG D 1 26 ? -49.937 -0.296 33.318 1.00 17.56 25 ARG D CA 1
ATOM 5457 C C . ARG D 1 26 ? -49.931 1.206 33.598 1.00 18.07 25 ARG D C 1
ATOM 5458 O O . ARG D 1 26 ? -50.655 1.960 32.947 1.00 18.08 25 ARG D O 1
ATOM 5466 N N . VAL D 1 27 ? -49.111 1.634 34.558 1.00 18.87 26 VAL D N 1
ATOM 5467 C CA . VAL D 1 27 ? -48.980 3.059 34.882 1.00 19.74 26 VAL D CA 1
ATOM 5468 C C . VAL D 1 27 ? -48.359 3.837 33.714 1.00 20.51 26 VAL D C 1
ATOM 5469 O O . VAL D 1 27 ? -48.743 4.979 33.448 1.00 20.54 26 VAL D O 1
ATOM 5473 N N . LEU D 1 28 ? -47.422 3.205 33.011 1.00 21.59 27 LEU D N 1
ATOM 5474 C CA . LEU D 1 28 ? -46.778 3.816 31.847 1.00 22.72 27 LEU D CA 1
ATOM 5475 C C . LEU D 1 28 ? -47.609 3.684 30.570 1.00 23.60 27 LEU D C 1
ATOM 5476 O O . LEU D 1 28 ? -47.215 4.188 29.515 1.00 23.66 27 LEU D O 1
ATOM 5481 N N . GLU D 1 29 ? -48.753 3.008 30.682 1.00 24.77 28 GLU D N 1
ATOM 5482 C CA . GLU D 1 29 ? -49.661 2.765 29.556 1.00 25.97 28 GLU D CA 1
ATOM 5483 C C . GLU D 1 29 ? -48.972 1.956 28.451 1.00 26.54 28 GLU D C 1
ATOM 5484 O O . GLU D 1 29 ? -49.017 2.320 27.272 1.00 26.65 28 GLU D O 1
ATOM 5490 N N . LEU D 1 30 ? -48.328 0.862 28.856 1.00 27.28 29 LEU D N 1
ATOM 5491 C CA . LEU D 1 30 ? -47.661 -0.052 27.933 1.00 28.02 29 LEU D CA 1
ATOM 5492 C C . LEU D 1 30 ? -48.336 -1.413 28.002 1.00 28.47 29 LEU D C 1
ATOM 5493 O O . LEU D 1 30 ? -48.481 -1.982 29.087 1.00 28.58 29 LEU D O 1
ATOM 5498 N N . ASP D 1 31 ? -48.752 -1.934 26.851 1.00 29.00 30 ASP D N 1
ATOM 5499 C CA . ASP D 1 31 ? -49.373 -3.250 26.830 1.00 29.44 30 ASP D CA 1
ATOM 5500 C C . ASP D 1 31 ? -48.334 -4.351 26.739 1.00 29.40 30 ASP D C 1
ATOM 5501 O O . ASP D 1 31 ? -47.568 -4.432 25.775 1.00 29.50 30 ASP D O 1
ATOM 5506 N N . LEU D 1 32 ? -48.319 -5.194 27.763 1.00 29.22 31 LEU D N 1
ATOM 5507 C CA . LEU D 1 32 ? -47.472 -6.364 27.760 1.00 28.97 31 LEU D CA 1
ATOM 5508 C C . LEU D 1 32 ? -48.206 -7.493 27.075 1.00 28.82 31 LEU D C 1
ATOM 5509 O O . LEU D 1 32 ? -49.411 -7.679 27.270 1.00 28.89 31 LEU D O 1
ATOM 5514 N N . HIS D 1 33 ? -47.476 -8.232 26.252 1.00 28.51 32 HIS D N 1
ATOM 5515 C CA . HIS D 1 33 ? -47.965 -9.506 25.781 1.00 28.22 32 HIS D CA 1
ATOM 5516 C C . HIS D 1 33 ? -47.460 -10.587 26.725 1.00 27.76 32 HIS D C 1
ATOM 5517 O O . HIS D 1 33 ? -46.323 -11.059 26.631 1.00 27.73 32 HIS D O 1
ATOM 5524 N N . LEU D 1 34 ? -48.340 -10.931 27.661 1.00 27.23 33 LEU D N 1
ATOM 5525 C CA . LEU D 1 34 ? -48.038 -11.831 28.763 1.00 26.67 33 LEU D CA 1
ATOM 5526 C C . LEU D 1 34 ? -47.926 -13.271 28.290 1.00 26.44 33 LEU D C 1
ATOM 5527 O O . LEU D 1 34 ? -48.795 -13.774 27.574 1.00 26.46 33 LEU D O 1
ATOM 5532 N N . ILE D 1 35 ? -46.841 -13.923 28.693 1.00 26.14 34 ILE D N 1
ATOM 5533 C CA . ILE D 1 35 ? -46.613 -15.317 28.347 1.00 25.92 34 ILE D CA 1
ATOM 5534 C C . ILE D 1 35 ? -46.448 -16.146 29.618 1.00 25.92 34 ILE D C 1
ATOM 5535 O O . ILE D 1 35 ? -45.430 -16.048 30.313 1.00 25.76 34 ILE D O 1
ATOM 5540 N N . THR D 1 36 ? -47.471 -16.945 29.915 1.00 26.03 35 THR D N 1
ATOM 5541 C CA . THR D 1 36 ? -47.448 -17.864 31.046 1.00 26.24 35 THR D CA 1
ATOM 5542 C C . THR D 1 36 ? -46.215 -18.760 30.973 1.00 26.50 35 THR D C 1
ATOM 5543 O O . THR D 1 36 ? -46.006 -19.471 29.986 1.00 26.48 35 THR D O 1
ATOM 5547 N N . THR D 1 37 ? -45.395 -18.691 32.019 1.00 26.98 36 THR D N 1
ATOM 5548 C CA . THR D 1 37 ? -44.223 -19.548 32.167 1.00 27.53 36 THR D CA 1
ATOM 5549 C C . THR D 1 37 ? -44.297 -20.220 33.533 1.00 28.24 36 THR D C 1
ATOM 5550 O O . THR D 1 37 ? -43.820 -19.671 34.530 1.00 28.26 36 THR D O 1
ATOM 5554 N N . ASN D 1 38 ? -44.906 -21.403 33.573 1.00 29.20 37 ASN D N 1
ATOM 5555 C CA . ASN D 1 38 ? -45.142 -22.104 34.833 1.00 30.17 37 ASN D CA 1
ATOM 5556 C C . ASN D 1 38 ? -43.877 -22.759 35.385 1.00 30.92 37 ASN D C 1
ATOM 5557 O O . ASN D 1 38 ? -43.385 -23.754 34.844 1.00 30.98 37 ASN D O 1
ATOM 5562 N N . ILE D 1 39 ? -43.370 -22.178 36.470 1.00 31.94 38 ILE D N 1
ATOM 5563 C CA . ILE D 1 39 ? -42.107 -22.585 37.092 1.00 32.91 38 ILE D CA 1
ATOM 5564 C C . ILE D 1 39 ? -42.169 -23.979 37.723 1.00 33.53 38 ILE D C 1
ATOM 5565 O O . ILE D 1 39 ? -41.242 -24.776 37.551 1.00 33.65 38 ILE D O 1
ATOM 5570 N N . MET D 1 40 ? -43.251 -24.278 38.441 1.00 34.23 39 MET D N 1
ATOM 5571 C CA . MET D 1 40 ? -43.422 -25.617 39.014 1.00 34.88 39 MET D CA 1
ATOM 5572 C C . MET D 1 40 ? -43.879 -26.643 37.964 1.00 34.89 39 MET D C 1
ATOM 5573 O O . MET D 1 40 ? -44.233 -27.777 38.295 1.00 34.99 39 MET D O 1
ATOM 5578 N N . ASN D 1 41 ? -43.871 -26.237 36.697 1.00 34.84 40 ASN D N 1
ATOM 5579 C CA . ASN D 1 41 ? -44.002 -27.181 35.592 1.00 34.71 40 ASN D CA 1
ATOM 5580 C C . ASN D 1 41 ? -42.681 -27.331 34.844 1.00 34.49 40 ASN D C 1
ATOM 5581 O O . ASN D 1 41 ? -42.573 -28.120 33.903 1.00 34.51 40 ASN D O 1
ATOM 5586 N N . GLY D 1 42 ? -41.679 -26.567 35.278 1.00 34.19 41 GLY D N 1
ATOM 5587 C CA . GLY D 1 42 ? -40.340 -26.602 34.691 1.00 33.74 41 GLY D CA 1
ATOM 5588 C C . GLY D 1 42 ? -40.221 -25.910 33.344 1.00 33.39 41 GLY D C 1
ATOM 5589 O O . GLY D 1 42 ? -39.259 -26.142 32.609 1.00 33.38 41 GLY D O 1
ATOM 5590 N N . GLU D 1 43 ? -41.191 -25.051 33.028 1.00 33.06 42 GLU D N 1
ATOM 5591 C CA . GLU D 1 43 ? -41.259 -24.369 31.728 1.00 32.71 42 GLU D CA 1
ATOM 5592 C C . GLU D 1 43 ? -40.184 -23.293 31.550 1.00 32.44 42 GLU D C 1
ATOM 5593 O O . GLU D 1 43 ? -39.967 -22.792 30.444 1.00 32.41 42 GLU D O 1
ATOM 5599 N N . HIS D 1 44 ? -39.519 -22.951 32.650 1.00 32.08 43 HIS D N 1
ATOM 5600 C CA . HIS D 1 44 ? -38.401 -22.014 32.652 1.00 31.77 43 HIS D CA 1
ATOM 5601 C C . HIS D 1 44 ? -37.078 -22.737 32.416 1.00 31.58 43 HIS D C 1
ATOM 5602 O O . HIS D 1 44 ? -36.018 -22.109 32.401 1.00 31.55 43 HIS D O 1
ATOM 5609 N N . MET D 1 45 ? -37.143 -24.054 32.234 1.00 31.35 44 MET D N 1
ATOM 5610 C CA . MET D 1 45 ? -35.937 -24.872 32.113 1.00 31.15 44 MET D CA 1
ATOM 5611 C C . MET D 1 45 ? -35.754 -25.516 30.731 1.00 30.89 44 MET D C 1
ATOM 5612 O O . MET D 1 45 ? -34.870 -26.358 30.547 1.00 30.90 44 MET D O 1
ATOM 5617 N N . THR D 1 46 ? -36.582 -25.112 29.768 1.00 30.55 45 THR D N 1
ATOM 5618 C CA . THR D 1 46 ? -36.422 -25.534 28.372 1.00 30.15 45 THR D CA 1
ATOM 5619 C C . THR D 1 46 ? -35.131 -24.933 27.800 1.00 29.82 45 THR D C 1
ATOM 5620 O O . THR D 1 46 ? -34.733 -23.840 28.212 1.00 29.81 45 THR D O 1
ATOM 5624 N N . PRO D 1 47 ? -34.467 -25.642 26.860 1.00 29.46 46 PRO D N 1
ATOM 5625 C CA . PRO D 1 47 ? -33.243 -25.093 26.262 1.00 29.07 46 PRO D CA 1
ATOM 5626 C C . PRO D 1 47 ? -33.456 -23.717 25.626 1.00 28.66 46 PRO D C 1
ATOM 5627 O O . PRO D 1 47 ? -32.524 -22.912 25.577 1.00 28.65 46 PRO D O 1
ATOM 5631 N N . GLU D 1 48 ? -34.676 -23.463 25.153 1.00 28.17 47 GLU D N 1
ATOM 5632 C CA . GLU D 1 48 ? -35.044 -22.173 24.574 1.00 27.69 47 GLU D CA 1
ATOM 5633 C C . GLU D 1 48 ? -35.058 -21.066 25.630 1.00 27.08 47 GLU D C 1
ATOM 5634 O O . GLU D 1 48 ? -34.594 -19.954 25.369 1.00 27.00 47 GLU D O 1
ATOM 5640 N N . TYR D 1 49 ? -35.591 -21.370 26.814 1.00 26.37 48 TYR D N 1
ATOM 5641 C CA . TYR D 1 49 ? -35.663 -20.384 27.896 1.00 25.64 48 TYR D CA 1
ATOM 5642 C C . TYR D 1 49 ? -34.279 -20.081 28.465 1.00 25.44 48 TYR D C 1
ATOM 5643 O O . TYR D 1 49 ? -33.954 -18.922 28.733 1.00 25.35 48 TYR D O 1
ATOM 5652 N N . LEU D 1 50 ? -33.475 -21.131 28.638 1.00 25.16 49 LEU D N 1
ATOM 5653 C CA . LEU D 1 50 ? -32.111 -21.022 29.168 1.00 24.97 49 LEU D CA 1
ATOM 5654 C C . LEU D 1 50 ? -31.170 -20.252 28.247 1.00 24.67 49 LEU D C 1
ATOM 5655 O O . LEU D 1 50 ? -30.232 -19.604 28.713 1.00 24.69 49 LEU D O 1
ATOM 5660 N N . LYS D 1 51 ? -31.419 -20.340 26.942 1.00 24.30 50 LYS D N 1
ATOM 5661 C CA . LYS D 1 51 ? -30.674 -19.568 25.948 1.00 23.85 50 LYS D CA 1
ATOM 5662 C C . LYS D 1 51 ? -31.049 -18.091 26.047 1.00 23.21 50 LYS D C 1
ATOM 5663 O O . LYS D 1 51 ? -30.202 -17.212 25.867 1.00 23.18 50 LYS D O 1
ATOM 5669 N N . MET D 1 52 ? -32.320 -17.831 26.339 1.00 22.36 51 MET D N 1
ATOM 5670 C CA . MET D 1 52 ? -32.814 -16.471 26.525 1.00 21.54 51 MET D CA 1
ATOM 5671 C C . MET D 1 52 ? -32.351 -15.898 27.868 1.00 20.94 51 MET D C 1
ATOM 5672 O O . MET D 1 52 ? -31.778 -14.807 27.921 1.00 20.83 51 MET D O 1
ATOM 5677 N N . ASN D 1 53 ? -32.606 -16.646 28.940 1.00 20.18 52 ASN D N 1
ATOM 5678 C CA . ASN D 1 53 ? -32.215 -16.263 30.294 1.00 19.47 52 ASN D CA 1
ATOM 5679 C C . ASN D 1 53 ? -31.552 -17.444 31.010 1.00 19.05 52 ASN D C 1
ATOM 5680 O O . ASN D 1 53 ? -32.245 -18.354 31.478 1.00 18.93 52 ASN D O 1
ATOM 5685 N N . PRO D 1 54 ? -30.205 -17.429 31.097 1.00 18.65 53 PRO D N 1
ATOM 5686 C CA . PRO D 1 54 ? -29.427 -18.506 31.723 1.00 18.34 53 PRO D CA 1
ATOM 5687 C C . PRO D 1 54 ? -29.668 -18.649 33.225 1.00 18.06 53 PRO D C 1
ATOM 5688 O O . PRO D 1 54 ? -29.380 -19.703 33.798 1.00 18.04 53 PRO D O 1
ATOM 5692 N N . GLN D 1 55 ? -30.188 -17.595 33.851 1.00 17.71 54 GLN D N 1
ATOM 5693 C CA . GLN D 1 55 ? -30.522 -17.632 35.271 1.00 17.44 54 GLN D CA 1
ATOM 5694 C C . GLN D 1 55 ? -31.895 -18.277 35.493 1.00 17.03 54 GLN D C 1
ATOM 5695 O O . GLN D 1 55 ? -32.280 -18.556 36.631 1.00 17.06 54 GLN D O 1
ATOM 5701 N N . HIS D 1 56 ? -32.608 -18.527 34.391 1.00 16.56 55 HIS D N 1
ATOM 5702 C CA . HIS D 1 56 ? -33.938 -19.160 34.386 1.00 16.03 55 HIS D CA 1
ATOM 5703 C C . HIS D 1 56 ? -34.862 -18.652 35.495 1.00 15.66 55 HIS D C 1
ATOM 5704 O O . HIS D 1 56 ? -35.295 -19.405 36.374 1.00 15.63 55 HIS D O 1
ATOM 5711 N N . THR D 1 57 ? -35.142 -17.353 35.433 1.00 15.16 56 THR D N 1
ATOM 5712 C CA . THR D 1 57 ? -36.016 -16.686 36.384 1.00 14.64 56 THR D CA 1
ATOM 5713 C C . THR D 1 57 ? -37.179 -16.023 35.663 1.00 14.44 56 THR D C 1
ATOM 5714 O O . THR D 1 57 ? -37.081 -15.685 34.482 1.00 14.38 56 THR D O 1
ATOM 5718 N N . ILE D 1 58 ? -38.279 -15.851 36.387 1.00 14.15 57 ILE D N 1
ATOM 5719 C CA . ILE D 1 58 ? -39.352 -14.949 35.985 1.00 13.97 57 ILE D CA 1
ATOM 5720 C C . ILE D 1 58 ? -39.373 -13.783 36.982 1.00 13.86 57 ILE D C 1
ATOM 5721 O O . ILE D 1 58 ? -39.060 -13.979 38.160 1.00 13.86 57 ILE D O 1
ATOM 5726 N N . PRO D 1 59 ? -39.717 -12.562 36.525 1.00 13.76 58 PRO D N 1
ATOM 5727 C CA . PRO D 1 59 ? -40.079 -12.151 35.169 1.00 13.68 58 PRO D CA 1
ATOM 5728 C C . PRO D 1 59 ? -38.873 -12.015 34.245 1.00 13.64 58 PRO D C 1
ATOM 5729 O O . PRO D 1 59 ? -37.791 -11.606 34.678 1.00 13.58 58 PRO D O 1
ATOM 5733 N N . THR D 1 60 ? -39.070 -12.378 32.982 1.00 13.58 59 THR D N 1
ATOM 5734 C CA . THR D 1 60 ? -38.097 -12.097 31.938 1.00 13.51 59 THR D CA 1
ATOM 5735 C C . THR D 1 60 ? -38.808 -11.286 30.857 1.00 13.57 59 THR D C 1
ATOM 5736 O O . THR D 1 60 ? -39.905 -11.641 30.414 1.00 13.44 59 THR D O 1
ATOM 5740 N N . MET D 1 61 ? -38.185 -10.180 30.466 1.00 13.68 60 MET D N 1
ATOM 5741 C CA . MET D 1 61 ? -38.743 -9.276 29.474 1.00 13.90 60 MET D CA 1
ATOM 5742 C C . MET D 1 61 ? -38.066 -9.487 28.122 1.00 14.09 60 MET D C 1
ATOM 5743 O O . MET D 1 61 ? -36.843 -9.615 28.046 1.00 14.09 60 MET D O 1
ATOM 5748 N N . ASP D 1 62 ? -38.871 -9.538 27.064 1.00 14.35 61 ASP D N 1
ATOM 5749 C CA . ASP D 1 62 ? -38.365 -9.503 25.693 1.00 14.62 61 ASP D CA 1
ATOM 5750 C C . ASP D 1 62 ? -38.983 -8.311 24.975 1.00 14.72 61 ASP D C 1
ATOM 5751 O O . ASP D 1 62 ? -40.150 -8.350 24.575 1.00 14.75 61 ASP D O 1
ATOM 5756 N N . ASP D 1 63 ? -38.195 -7.252 24.821 1.00 14.75 62 ASP D N 1
ATOM 5757 C CA . ASP D 1 63 ? -38.631 -6.069 24.094 1.00 14.94 62 ASP D CA 1
ATOM 5758 C C . ASP D 1 63 ? -38.085 -6.109 22.663 1.00 14.95 62 ASP D C 1
ATOM 5759 O O . ASP D 1 63 ? -37.000 -5.585 22.389 1.00 14.89 62 ASP D O 1
ATOM 5764 N N . ASN D 1 64 ? -38.838 -6.748 21.765 1.00 15.03 63 ASN D N 1
ATOM 5765 C CA . ASN D 1 64 ? -38.476 -6.833 20.343 1.00 15.06 63 ASN D CA 1
ATOM 5766 C C . ASN D 1 64 ? -37.026 -7.299 20.153 1.00 14.69 63 ASN D C 1
ATOM 5767 O O . ASN D 1 64 ? -36.255 -6.695 19.407 1.00 14.73 63 ASN D O 1
ATOM 5772 N N . GLY D 1 65 ? -36.658 -8.367 20.856 1.00 14.20 64 GLY D N 1
ATOM 5773 C CA . GLY D 1 65 ? -35.315 -8.929 20.751 1.00 13.52 64 GLY D CA 1
ATOM 5774 C C . GLY D 1 65 ? -34.367 -8.577 21.886 1.00 12.97 64 GLY D C 1
ATOM 5775 O O . GLY D 1 65 ? -33.388 -9.289 22.112 1.00 12.92 64 GLY D O 1
ATOM 5776 N N . PHE D 1 66 ? -34.641 -7.481 22.593 1.00 12.40 65 PHE D N 1
ATOM 5777 C CA . PHE D 1 66 ? -33.835 -7.095 23.756 1.00 11.88 65 PHE D CA 1
ATOM 5778 C C . PHE D 1 66 ? -34.322 -7.807 25.014 1.00 11.60 65 PHE D C 1
ATOM 5779 O O . PHE D 1 66 ? -35.468 -7.626 25.436 1.00 11.43 65 PHE D O 1
ATOM 5787 N N . ILE D 1 67 ? -33.441 -8.612 25.607 1.00 11.32 66 ILE D N 1
ATOM 5788 C CA . ILE D 1 67 ? -33.793 -9.447 26.756 1.00 11.07 66 ILE D CA 1
ATOM 5789 C C . ILE D 1 67 ? -33.321 -8.840 28.073 1.00 11.01 66 ILE D C 1
ATOM 5790 O O . ILE D 1 67 ? -32.198 -8.334 28.173 1.00 10.97 66 ILE D O 1
ATOM 5795 N N . LEU D 1 68 ? -34.186 -8.915 29.083 1.00 10.83 67 LEU D N 1
ATOM 5796 C CA . LEU D 1 68 ? -33.888 -8.380 30.403 1.00 10.80 67 LEU D CA 1
ATOM 5797 C C . LEU D 1 68 ? -34.622 -9.149 31.495 1.00 10.75 67 LEU D C 1
ATOM 5798 O O . LEU D 1 68 ? -35.807 -9.458 31.359 1.00 10.69 67 LEU D O 1
ATOM 5803 N N . TRP D 1 69 ? -33.910 -9.463 32.573 1.00 10.72 68 TRP D N 1
ATOM 5804 C CA . TRP D 1 69 ? -34.547 -9.979 33.784 1.00 10.74 68 TRP D CA 1
ATOM 5805 C C . TRP D 1 69 ? -34.150 -9.144 35.005 1.00 10.53 68 TRP D C 1
ATOM 5806 O O . TRP D 1 69 ? -33.459 -8.133 34.860 1.00 10.56 68 TRP D O 1
ATOM 5817 N N . GLU D 1 70 ? -34.597 -9.561 36.190 1.00 10.34 69 GLU D N 1
ATOM 5818 C CA . GLU D 1 70 ? -34.585 -8.729 37.409 1.00 10.22 69 GLU D CA 1
ATOM 5819 C C . GLU D 1 70 ? -35.649 -7.639 37.328 1.00 10.04 69 GLU D C 1
ATOM 5820 O O . GLU D 1 70 ? -35.504 -6.668 36.578 1.00 10.05 69 GLU D O 1
ATOM 5826 N N . SER D 1 71 ? -36.710 -7.812 38.115 1.00 9.86 70 SER D N 1
ATOM 5827 C CA . SER D 1 71 ? -37.889 -6.942 38.080 1.00 9.75 70 SER D CA 1
ATOM 5828 C C . SER D 1 71 ? -37.576 -5.451 38.177 1.00 9.67 70 SER D C 1
ATOM 5829 O O . SER D 1 71 ? -38.147 -4.648 37.439 1.00 9.70 70 SER D O 1
ATOM 5832 N N . ARG D 1 72 ? -36.670 -5.088 39.080 1.00 9.52 71 ARG D N 1
ATOM 5833 C CA . ARG D 1 72 ? -36.381 -3.680 39.349 1.00 9.45 71 ARG D CA 1
ATOM 5834 C C . ARG D 1 72 ? -35.594 -3.020 38.210 1.00 9.45 71 ARG D C 1
ATOM 5835 O O . ARG D 1 72 ? -35.770 -1.829 37.937 1.00 9.38 71 ARG D O 1
ATOM 5843 N N . ALA D 1 73 ? -34.752 -3.809 37.541 1.00 9.51 72 ALA D N 1
ATOM 5844 C CA . ALA D 1 73 ? -34.081 -3.385 36.309 1.00 9.54 72 ALA D CA 1
ATOM 5845 C C . ALA D 1 73 ? -35.085 -3.172 35.172 1.00 9.50 72 ALA D C 1
ATOM 5846 O O . ALA D 1 73 ? -34.990 -2.189 34.434 1.00 9.56 72 ALA D O 1
ATOM 5848 N N . ILE D 1 74 ? -36.040 -4.095 35.043 1.00 9.42 73 ILE D N 1
ATOM 5849 C CA . ILE D 1 74 ? -37.121 -3.971 34.059 1.00 9.33 73 ILE D CA 1
ATOM 5850 C C . ILE D 1 74 ? -37.966 -2.710 34.299 1.00 9.37 73 ILE D C 1
ATOM 5851 O O . ILE D 1 74 ? -38.236 -1.963 33.357 1.00 9.36 73 ILE D O 1
ATOM 5856 N N . GLN D 1 75 ? -38.360 -2.473 35.552 1.00 9.37 74 GLN D N 1
ATOM 5857 C CA . GLN D 1 75 ? -39.160 -1.294 35.911 1.00 9.50 74 GLN D CA 1
ATOM 5858 C C . GLN D 1 75 ? -38.514 0.008 35.448 1.00 9.47 74 GLN D C 1
ATOM 5859 O O . GLN D 1 75 ? -39.159 0.832 34.797 1.00 9.52 74 GLN D O 1
ATOM 5865 N N . THR D 1 76 ? -37.241 0.183 35.794 1.00 9.39 75 THR D N 1
ATOM 5866 C CA . THR D 1 76 ? -36.515 1.405 35.468 1.00 9.40 75 THR D CA 1
ATOM 5867 C C . THR D 1 76 ? -36.234 1.513 33.969 1.00 9.54 75 THR D C 1
ATOM 5868 O O . THR D 1 76 ? -36.235 2.614 33.419 1.00 9.49 75 THR D O 1
ATOM 5872 N N . TYR D 1 77 ? -36.010 0.372 33.314 1.00 9.73 76 TYR D N 1
ATOM 5873 C CA . TYR D 1 77 ? -35.848 0.349 31.861 1.00 9.99 76 TYR D CA 1
ATOM 5874 C C . TYR D 1 77 ? -37.097 0.876 31.158 1.00 10.37 76 TYR D C 1
ATOM 5875 O O . TYR D 1 77 ? -37.008 1.759 30.301 1.00 10.32 76 TYR D O 1
ATOM 5884 N N . LEU D 1 78 ? -38.252 0.327 31.527 1.00 10.83 77 LEU D N 1
ATOM 5885 C CA . LEU D 1 78 ? -39.523 0.739 30.940 1.00 11.34 77 LEU D CA 1
ATOM 5886 C C . LEU D 1 78 ? -39.730 2.247 31.058 1.00 11.76 77 LEU D C 1
ATOM 5887 O O . LEU D 1 78 ? -40.196 2.881 30.110 1.00 11.81 77 LEU D O 1
ATOM 5892 N N . VAL D 1 79 ? -39.362 2.823 32.202 1.00 12.42 78 VAL D N 1
ATOM 5893 C CA . VAL D 1 79 ? -39.463 4.274 32.390 1.00 13.06 78 VAL D CA 1
ATOM 5894 C C . VAL D 1 79 ? -38.413 5.040 31.573 1.00 13.56 78 VAL D C 1
ATOM 5895 O O . VAL D 1 79 ? -38.738 6.041 30.931 1.00 13.62 78 VAL D O 1
ATOM 5899 N N . ASN D 1 80 ? -37.166 4.569 31.599 1.00 14.20 79 ASN D N 1
ATOM 5900 C CA . ASN D 1 80 ? -36.079 5.219 30.860 1.00 15.00 79 ASN D CA 1
ATOM 5901 C C . ASN D 1 80 ? -36.303 5.228 29.352 1.00 15.62 79 ASN D C 1
ATOM 5902 O O . ASN D 1 80 ? -36.048 6.233 28.684 1.00 15.57 79 ASN D O 1
ATOM 5907 N N . ALA D 1 81 ? -36.780 4.103 28.827 1.00 16.59 80 ALA D N 1
ATOM 5908 C CA . ALA D 1 81 ? -36.948 3.930 27.389 1.00 17.76 80 ALA D CA 1
ATOM 5909 C C . ALA D 1 81 ? -38.284 4.462 26.879 1.00 18.75 80 ALA D C 1
ATOM 5910 O O . ALA D 1 81 ? -38.336 5.121 25.839 1.00 18.77 80 ALA D O 1
ATOM 5912 N N . TYR D 1 82 ? -39.357 4.180 27.617 1.00 20.15 81 TYR D N 1
ATOM 5913 C CA . TYR D 1 82 ? -40.713 4.370 27.100 1.00 21.59 81 TYR D CA 1
ATOM 5914 C C . TYR D 1 82 ? -41.616 5.273 27.940 1.00 22.71 81 TYR D C 1
ATOM 5915 O O . TYR D 1 82 ? -42.811 5.402 27.654 1.00 22.85 81 TYR D O 1
ATOM 5924 N N . GLY D 1 83 ? -41.045 5.892 28.970 1.00 23.99 82 GLY D N 1
ATOM 5925 C CA . GLY D 1 83 ? -41.766 6.886 29.753 1.00 25.66 82 GLY D CA 1
ATOM 5926 C C . GLY D 1 83 ? -42.096 8.097 28.901 1.00 26.82 82 GLY D C 1
ATOM 5927 O O . GLY D 1 83 ? -41.266 8.562 28.115 1.00 26.90 82 GLY D O 1
ATOM 5928 N N . LYS D 1 84 ? -43.320 8.594 29.044 1.00 27.95 83 LYS D N 1
ATOM 5929 C CA . LYS D 1 84 ? -43.753 9.800 28.346 1.00 29.04 83 LYS D CA 1
ATOM 5930 C C . LYS D 1 84 ? -43.300 11.017 29.144 1.00 29.54 83 LYS D C 1
ATOM 5931 O O . LYS D 1 84 ? -43.005 12.075 28.584 1.00 29.68 83 LYS D O 1
ATOM 5937 N N . ASP D 1 85 ? -43.259 10.838 30.461 1.00 30.06 84 ASP D N 1
ATOM 5938 C CA . ASP D 1 85 ? -42.490 11.685 31.361 1.00 30.44 84 ASP D CA 1
ATOM 5939 C C . ASP D 1 85 ? -41.658 10.763 32.251 1.00 30.36 84 ASP D C 1
ATOM 5940 O O . ASP D 1 85 ? -41.842 9.541 32.231 1.00 30.39 84 ASP D O 1
ATOM 5945 N N . ASP D 1 86 ? -40.746 11.341 33.025 1.00 30.16 85 ASP D N 1
ATOM 5946 C CA . ASP D 1 86 ? -39.895 10.553 33.911 1.00 29.85 85 ASP D CA 1
ATOM 5947 C C . ASP D 1 86 ? -40.376 10.578 35.365 1.00 29.32 85 ASP D C 1
ATOM 5948 O O . ASP D 1 86 ? -39.630 10.213 36.264 1.00 29.26 85 ASP D O 1
ATOM 5953 N N . SER D 1 87 ? -41.625 10.989 35.590 1.00 28.58 86 SER D N 1
ATOM 5954 C CA . SER D 1 87 ? -42.145 11.204 36.953 1.00 27.77 86 SER D CA 1
ATOM 5955 C C . SER D 1 87 ? -42.026 9.993 37.883 1.00 27.05 86 SER D C 1
ATOM 5956 O O . SER D 1 87 ? -41.839 10.150 39.092 1.00 26.96 86 SER D O 1
ATOM 5959 N N . LEU D 1 88 ? -42.134 8.794 37.310 1.00 26.11 87 LEU D N 1
ATOM 5960 C CA . LEU D 1 88 ? -41.948 7.546 38.054 1.00 25.18 87 LEU D CA 1
ATOM 5961 C C . LEU D 1 88 ? -40.481 7.250 38.382 1.00 24.58 87 LEU D C 1
ATOM 5962 O O . LEU D 1 88 ? -40.190 6.396 39.223 1.00 24.40 87 LEU D O 1
ATOM 5967 N N . TYR D 1 89 ? -39.563 7.943 37.710 1.00 23.86 88 TYR D N 1
ATOM 5968 C CA . TYR D 1 89 ? -38.126 7.702 37.866 1.00 23.19 88 TYR D CA 1
ATOM 5969 C C . TYR D 1 89 ? -37.343 8.874 37.260 1.00 23.05 88 TYR D C 1
ATOM 5970 O O . TYR D 1 89 ? -36.745 8.733 36.190 1.00 23.04 88 TYR D O 1
ATOM 5979 N N . PRO D 1 90 ? -37.361 10.045 37.937 1.00 22.92 89 PRO D N 1
ATOM 5980 C CA . PRO D 1 90 ? -36.773 11.269 37.384 1.00 22.86 89 PRO D CA 1
ATOM 5981 C C . PRO D 1 90 ? -35.288 11.154 37.059 1.00 22.75 89 PRO D C 1
ATOM 5982 O O . PRO D 1 90 ? -34.564 10.380 37.690 1.00 22.71 89 PRO D O 1
ATOM 5986 N N . LYS D 1 91 ? -34.859 11.932 36.069 1.00 22.61 90 LYS D N 1
ATOM 5987 C CA . LYS D 1 91 ? -33.466 11.967 35.633 1.00 22.50 90 LYS D CA 1
ATOM 5988 C C . LYS D 1 91 ? -32.578 12.753 36.593 1.00 22.05 90 LYS D C 1
ATOM 5989 O O . LYS D 1 91 ? -31.367 12.521 36.646 1.00 22.03 90 LYS D O 1
ATOM 5995 N N . ASN D 1 92 ? -33.185 13.679 37.341 1.00 21.52 91 ASN D N 1
ATOM 5996 C CA . ASN D 1 92 ? -32.496 14.426 38.396 1.00 20.96 91 ASN D CA 1
ATOM 5997 C C . ASN D 1 92 ? -31.700 13.478 39.293 1.00 20.39 91 ASN D C 1
ATOM 5998 O O . ASN D 1 92 ? -32.287 12.612 39.946 1.00 20.37 91 ASN D O 1
ATOM 6003 N N . PRO D 1 93 ? -30.363 13.639 39.321 1.00 19.80 92 PRO D N 1
ATOM 6004 C CA . PRO D 1 93 ? -29.470 12.689 39.991 1.00 19.28 92 PRO D CA 1
ATOM 6005 C C . PRO D 1 93 ? -29.809 12.386 41.454 1.00 18.74 92 PRO D C 1
ATOM 6006 O O . PRO D 1 93 ? -29.711 11.230 41.864 1.00 18.62 92 PRO D O 1
ATOM 6010 N N . ARG D 1 94 ? -30.203 13.403 42.224 1.00 18.13 93 ARG D N 1
ATOM 6011 C CA . ARG D 1 94 ? -30.536 13.217 43.643 1.00 17.65 93 ARG D CA 1
ATOM 6012 C C . ARG D 1 94 ? -31.858 12.470 43.849 1.00 17.08 93 ARG D C 1
ATOM 6013 O O . ARG D 1 94 ? -31.921 11.528 44.646 1.00 16.89 93 ARG D O 1
ATOM 6021 N N . GLN D 1 95 ? -32.896 12.877 43.117 1.00 16.45 94 GLN D N 1
ATOM 6022 C CA . GLN D 1 95 ? -34.191 12.187 43.138 1.00 15.98 94 GLN D CA 1
ATOM 6023 C C . GLN D 1 95 ? -34.072 10.741 42.650 1.00 15.28 94 GLN D C 1
ATOM 6024 O O . GLN D 1 95 ? -34.661 9.833 43.242 1.00 15.09 94 GLN D O 1
ATOM 6030 N N . ARG D 1 96 ? -33.305 10.534 41.580 1.00 14.50 95 ARG D N 1
ATOM 6031 C CA . ARG D 1 96 ? -33.029 9.189 41.075 1.00 13.90 95 ARG D CA 1
ATOM 6032 C C . ARG D 1 96 ? -32.317 8.327 42.119 1.00 13.27 95 ARG D C 1
ATOM 6033 O O . ARG D 1 96 ? -32.644 7.147 42.284 1.00 13.07 95 ARG D O 1
ATOM 6041 N N . ALA D 1 97 ? -31.350 8.927 42.815 1.00 12.64 96 ALA D N 1
ATOM 6042 C CA . ALA D 1 97 ? -30.546 8.230 43.821 1.00 12.23 96 ALA D CA 1
ATOM 6043 C C . ALA D 1 97 ? -31.375 7.746 45.007 1.00 11.99 96 ALA D C 1
ATOM 6044 O O . ALA D 1 97 ? -31.153 6.640 45.503 1.00 11.89 96 ALA D O 1
ATOM 6046 N N . ILE D 1 98 ? -32.318 8.572 45.460 1.00 11.77 97 ILE D N 1
ATOM 6047 C CA . ILE D 1 98 ? -33.230 8.169 46.531 1.00 11.72 97 ILE D CA 1
ATOM 6048 C C . ILE D 1 98 ? -34.056 6.963 46.079 1.00 11.59 97 ILE D C 1
ATOM 6049 O O . ILE D 1 98 ? -34.166 5.979 46.813 1.00 11.53 97 ILE D O 1
ATOM 6054 N N . ILE D 1 99 ? -34.601 7.029 44.865 1.00 11.48 98 ILE D N 1
ATOM 6055 C CA . ILE D 1 99 ? -35.352 5.906 44.297 1.00 11.36 98 ILE D CA 1
ATOM 6056 C C . ILE D 1 99 ? -34.496 4.637 44.205 1.00 11.38 98 ILE D C 1
ATOM 6057 O O . ILE D 1 99 ? -34.942 3.561 44.608 1.00 11.30 98 ILE D O 1
ATOM 6062 N N . ASP D 1 100 ? -33.272 4.769 43.691 1.00 11.36 99 ASP D N 1
ATOM 6063 C CA . ASP D 1 100 ? -32.348 3.634 43.586 1.00 11.43 99 ASP D CA 1
ATOM 6064 C C . ASP D 1 100 ? -32.061 3.006 44.949 1.00 11.24 99 ASP D C 1
ATOM 6065 O O . ASP D 1 100 ? -32.041 1.780 45.084 1.00 11.06 99 ASP D O 1
ATOM 6070 N N . GLN D 1 101 ? -31.856 3.857 45.951 1.00 11.24 100 GLN D N 1
ATOM 6071 C CA . GLN D 1 101 ? -31.666 3.421 47.330 1.00 11.34 100 GLN D CA 1
ATOM 6072 C C . GLN D 1 101 ? -32.865 2.607 47.838 1.00 10.90 100 GLN D C 1
ATOM 6073 O O . GLN D 1 101 ? -32.685 1.545 48.441 1.00 10.84 100 GLN D O 1
ATOM 6079 N N . ARG D 1 102 ? -34.079 3.103 47.584 1.00 10.52 101 ARG D N 1
ATOM 6080 C CA . ARG D 1 102 ? -35.309 2.399 47.976 1.00 10.26 101 ARG D CA 1
ATOM 6081 C C . ARG D 1 102 ? -35.453 1.048 47.273 1.00 10.00 101 ARG D C 1
ATOM 6082 O O . ARG D 1 102 ? -35.924 0.083 47.879 1.00 9.86 101 ARG D O 1
ATOM 6090 N N . LEU D 1 103 ? -35.060 0.989 45.999 1.00 9.82 102 LEU D N 1
ATOM 6091 C CA . LEU D 1 103 ? -35.096 -0.256 45.220 1.00 9.79 102 LEU D CA 1
ATOM 6092 C C . LEU D 1 103 ? -34.102 -1.284 45.766 1.00 9.87 102 LEU D C 1
ATOM 6093 O O . LEU D 1 103 ? -34.412 -2.475 45.843 1.00 9.81 102 LEU D O 1
ATOM 6098 N N . ASN D 1 104 ? -32.914 -0.812 46.142 1.00 10.09 103 ASN D N 1
ATOM 6099 C CA . ASN D 1 104 ? -31.902 -1.651 46.788 1.00 10.45 103 ASN D CA 1
ATOM 6100 C C . ASN D 1 104 ? -32.341 -2.111 48.183 1.00 10.54 103 ASN D C 1
ATOM 6101 O O . ASN D 1 104 ? -32.090 -3.257 48.572 1.00 10.48 103 ASN D O 1
ATOM 6106 N N . PHE D 1 105 ? -32.994 -1.209 48.922 1.00 10.74 104 PHE D N 1
ATOM 6107 C CA . PHE D 1 105 ? -33.649 -1.552 50.189 1.00 11.05 104 PHE D CA 1
ATOM 6108 C C . PHE D 1 105 ? -34.672 -2.665 49.983 1.00 11.29 104 PHE D C 1
ATOM 6109 O O . PHE D 1 105 ? -34.682 -3.647 50.724 1.00 11.29 104 PHE D O 1
ATOM 6117 N N . ASP D 1 106 ? -35.527 -2.503 48.976 1.00 11.70 105 ASP D N 1
ATOM 6118 C CA . ASP D 1 106 ? -36.577 -3.476 48.695 1.00 12.12 105 ASP D CA 1
ATOM 6119 C C . ASP D 1 106 ? -36.010 -4.857 48.368 1.00 12.18 105 ASP D C 1
ATOM 6120 O O . ASP D 1 106 ? -36.426 -5.851 48.960 1.00 12.22 105 ASP D O 1
ATOM 6125 N N . LEU D 1 107 ? -35.059 -4.910 47.438 1.00 12.22 106 LEU D N 1
ATOM 6126 C CA . LEU D 1 107 ? -34.439 -6.174 47.047 1.00 12.26 106 LEU D CA 1
ATOM 6127 C C . LEU D 1 107 ? -33.615 -6.800 48.177 1.00 12.23 106 LEU D C 1
ATOM 6128 O O . LEU D 1 107 ? -33.817 -7.965 48.523 1.00 12.17 106 LEU D O 1
ATOM 6133 N N . GLY D 1 108 ? -32.703 -6.020 48.752 1.00 12.24 107 GLY D N 1
ATOM 6134 C CA . GLY D 1 108 ? -31.720 -6.546 49.697 1.00 12.16 107 GLY D CA 1
ATOM 6135 C C . GLY D 1 108 ? -32.128 -6.601 51.158 1.00 12.15 107 GLY D C 1
ATOM 6136 O O . GLY D 1 108 ? -31.493 -7.302 51.949 1.00 12.20 107 GLY D O 1
ATOM 6137 N N . THR D 1 109 ? -33.171 -5.861 51.529 1.00 12.00 108 THR D N 1
ATOM 6138 C CA . THR D 1 109 ? -33.628 -5.847 52.920 1.00 11.87 108 THR D CA 1
ATOM 6139 C C . THR D 1 109 ? -35.093 -6.282 53.065 1.00 11.82 108 THR D C 1
ATOM 6140 O O . THR D 1 109 ? -35.358 -7.329 53.660 1.00 11.78 108 THR D O 1
ATOM 6144 N N . LEU D 1 110 ? -36.030 -5.509 52.512 1.00 11.73 109 LEU D N 1
ATOM 6145 C CA . LEU D 1 110 ? -37.463 -5.799 52.692 1.00 11.81 109 LEU D CA 1
ATOM 6146 C C . LEU D 1 110 ? -37.907 -7.149 52.119 1.00 11.96 109 LEU D C 1
ATOM 6147 O O . LEU D 1 110 ? -38.428 -7.989 52.856 1.00 11.89 109 LEU D O 1
ATOM 6152 N N . TYR D 1 111 ? -37.703 -7.352 50.817 1.00 12.26 110 TYR D N 1
ATOM 6153 C CA . TYR D 1 111 ? -38.138 -8.584 50.150 1.00 12.62 110 TYR D CA 1
ATOM 6154 C C . TYR D 1 111 ? -37.415 -9.817 50.688 1.00 12.76 110 TYR D C 1
ATOM 6155 O O . TYR D 1 111 ? -38.037 -10.860 50.904 1.00 12.78 110 TYR D O 1
ATOM 6164 N N . LEU D 1 112 ? -36.106 -9.685 50.906 1.00 12.96 111 LEU D N 1
ATOM 6165 C CA . LEU D 1 112 ? -35.299 -10.763 51.478 1.00 13.15 111 LEU D CA 1
ATOM 6166 C C . LEU D 1 112 ? -35.841 -11.238 52.827 1.00 13.26 111 LEU D C 1
ATOM 6167 O O . LEU D 1 112 ? -35.983 -12.441 53.052 1.00 13.34 111 LEU D O 1
ATOM 6172 N N . ARG D 1 113 ? -36.143 -10.295 53.716 1.00 13.35 112 ARG D N 1
ATOM 6173 C CA . ARG D 1 113 ? -36.660 -10.636 55.040 1.00 13.48 112 ARG D CA 1
ATOM 6174 C C . ARG D 1 113 ? -38.090 -11.160 54.987 1.00 13.66 112 ARG D C 1
ATOM 6175 O O . ARG D 1 113 ? -38.473 -12.007 55.796 1.00 13.68 112 ARG D O 1
ATOM 6183 N N . TYR D 1 114 ? -38.866 -10.654 54.030 1.00 13.98 113 TYR D N 1
ATOM 6184 C CA . TYR D 1 114 ? -40.176 -11.215 53.705 1.00 14.50 113 TYR D CA 1
ATOM 6185 C C . TYR D 1 114 ? -40.058 -12.689 53.298 1.00 14.88 113 TYR D C 1
ATOM 6186 O O . TYR D 1 114 ? -40.825 -13.529 53.774 1.00 14.84 113 TYR D O 1
ATOM 6195 N N . LEU D 1 115 ? -39.099 -12.985 52.416 1.00 15.58 114 LEU D N 1
ATOM 6196 C CA . LEU D 1 115 ? -38.819 -14.358 51.976 1.00 16.39 114 LEU D CA 1
ATOM 6197 C C . LEU D 1 115 ? -38.406 -15.262 53.130 1.00 17.05 114 LEU D C 1
ATOM 6198 O O . LEU D 1 115 ? -38.960 -16.349 53.295 1.00 17.14 114 LEU D O 1
ATOM 6203 N N . ASN D 1 116 ? -37.432 -14.812 53.919 1.00 18.00 115 ASN D N 1
ATOM 6204 C CA . ASN D 1 116 ? -36.946 -15.574 55.067 1.00 18.98 115 ASN D CA 1
ATOM 6205 C C . ASN D 1 116 ? -38.063 -15.925 56.053 1.00 19.81 115 ASN D C 1
ATOM 6206 O O . ASN D 1 116 ? -38.085 -17.026 56.607 1.00 19.87 115 ASN D O 1
ATOM 6211 N N . LEU D 1 117 ? -38.988 -14.987 56.252 1.00 20.93 116 LEU D N 1
ATOM 6212 C CA . LEU D 1 117 ? -40.116 -15.184 57.158 1.00 22.05 116 LEU D CA 1
ATOM 6213 C C . LEU D 1 117 ? -41.175 -16.144 56.606 1.00 23.05 116 LEU D C 1
ATOM 6214 O O . LEU D 1 117 ? -41.549 -17.111 57.275 1.00 23.09 116 LEU D O 1
ATOM 6219 N N . TYR D 1 118 ? -41.642 -15.877 55.386 1.00 24.41 117 TYR D N 1
ATOM 6220 C CA . TYR D 1 118 ? -42.846 -16.527 54.853 1.00 25.86 117 TYR D CA 1
ATOM 6221 C C . TYR D 1 118 ? -42.651 -17.798 54.019 1.00 27.31 117 TYR D C 1
ATOM 6222 O O . TYR D 1 118 ? -43.542 -18.651 53.992 1.00 27.38 117 TYR D O 1
ATOM 6231 N N . THR D 1 119 ? -41.511 -17.920 53.340 1.00 29.31 118 THR D N 1
ATOM 6232 C CA . THR D 1 119 ? -41.224 -19.117 52.536 1.00 31.33 118 THR D CA 1
ATOM 6233 C C . THR D 1 119 ? -41.378 -20.416 53.353 1.00 33.08 118 THR D C 1
ATOM 6234 O O . THR D 1 119 ? -42.100 -21.320 52.918 1.00 33.09 118 THR D O 1
ATOM 6238 N N . PRO D 1 120 ? -40.723 -20.512 54.537 1.00 34.93 119 PRO D N 1
ATOM 6239 C CA . PRO D 1 120 ? -40.927 -21.685 55.400 1.00 36.53 119 PRO D CA 1
ATOM 6240 C C . PRO D 1 120 ? -42.395 -21.973 55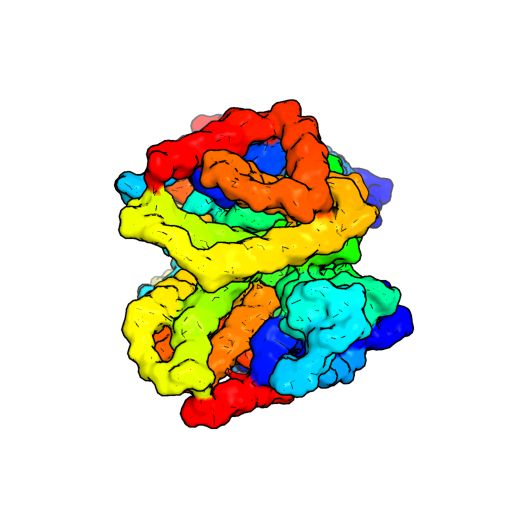.735 1.00 38.24 119 PRO D C 1
ATOM 6241 O O . PRO D 1 120 ? -42.782 -23.137 55.822 1.00 38.40 119 PRO D O 1
ATOM 6245 N N . ILE D 1 121 ? -43.196 -20.922 55.908 1.00 40.26 120 ILE D N 1
ATOM 6246 C CA . ILE D 1 121 ? -44.608 -21.062 56.276 1.00 42.27 120 ILE D CA 1
ATOM 6247 C C . ILE D 1 121 ? -45.488 -21.499 55.095 1.00 43.67 120 ILE D C 1
ATOM 6248 O O . ILE D 1 121 ? -46.246 -22.467 55.209 1.00 43.80 120 ILE D O 1
ATOM 6253 N N . LEU D 1 122 ? -45.378 -20.786 53.974 1.00 45.45 121 LEU D N 1
ATOM 6254 C CA . LEU D 1 122 ? -46.232 -21.024 52.804 1.00 47.18 121 LEU D CA 1
ATOM 6255 C C . LEU D 1 122 ? -45.993 -22.374 52.122 1.00 48.40 121 LEU D C 1
ATOM 6256 O O . LEU D 1 122 ? -46.911 -23.191 52.016 1.00 48.53 121 LEU D O 1
ATOM 6261 N N . PHE D 1 123 ? -44.762 -22.599 51.666 1.00 49.93 122 PHE D N 1
ATOM 6262 C CA . PHE D 1 123 ? -44.438 -23.762 50.836 1.00 51.39 122 PHE D CA 1
ATOM 6263 C C . PHE D 1 123 ? -44.313 -25.066 51.614 1.00 52.14 122 PHE D C 1
ATOM 6264 O O . PHE D 1 123 ? -44.815 -26.105 51.177 1.00 52.26 122 PHE D O 1
ATOM 6272 N N . ARG D 1 124 ? -43.643 -25.010 52.760 1.00 53.03 123 ARG D N 1
ATOM 6273 C CA . ARG D 1 124 ? -43.490 -26.181 53.613 1.00 53.82 123 ARG D CA 1
ATOM 6274 C C . ARG D 1 124 ? -44.370 -26.036 54.847 1.00 54.10 123 ARG D C 1
ATOM 6275 O O . ARG D 1 124 ? -44.741 -24.925 55.228 1.00 54.20 123 ARG D O 1
ATOM 6283 N N . GLY D 1 125 ? -44.723 -27.165 55.454 1.00 54.32 124 GLY D N 1
ATOM 6284 C CA . GLY D 1 125 ? -45.388 -27.152 56.750 1.00 54.46 124 GLY D CA 1
ATOM 6285 C C . GLY D 1 125 ? -44.362 -26.765 57.795 1.00 54.48 124 GLY D C 1
ATOM 6286 O O . GLY D 1 125 ? -43.430 -27.530 58.069 1.00 54.56 124 GLY D O 1
ATOM 6287 N N . GLU D 1 126 ? -44.520 -25.571 58.364 1.00 54.34 125 GLU D N 1
ATOM 6288 C CA . GLU D 1 126 ? -43.580 -25.046 59.356 1.00 54.10 125 GLU D CA 1
ATOM 6289 C C . GLU D 1 126 ? -44.182 -23.856 60.095 1.00 53.74 125 GLU D C 1
ATOM 6290 O O . GLU D 1 126 ? -44.928 -23.064 59.514 1.00 53.75 125 GLU D O 1
ATOM 6296 N N . ALA D 1 127 ? -43.854 -23.741 61.380 1.00 53.16 126 ALA D N 1
ATOM 6297 C CA . ALA D 1 127 ? -44.295 -22.616 62.198 1.00 52.48 126 ALA D CA 1
ATOM 6298 C C . ALA D 1 127 ? -43.523 -21.348 61.830 1.00 51.91 126 ALA D C 1
ATOM 6299 O O . ALA D 1 127 ? -42.575 -21.395 61.040 1.00 51.90 126 ALA D O 1
ATOM 6301 N N . TYR D 1 128 ? -43.939 -20.218 62.395 1.00 51.01 127 TYR D N 1
ATOM 6302 C CA . TYR D 1 128 ? -43.216 -18.964 62.216 1.00 50.07 127 TYR D CA 1
ATOM 6303 C C . TYR D 1 128 ? -41.952 -18.966 63.080 1.00 49.01 127 TYR D C 1
ATOM 6304 O O . TYR D 1 128 ? -41.878 -19.675 64.088 1.00 48.97 127 TYR D O 1
ATOM 6313 N N . ASP D 1 129 ? -40.965 -18.172 62.673 1.00 47.54 128 ASP D N 1
ATOM 6314 C CA . ASP D 1 129 ? -39.716 -18.033 63.413 1.00 46.02 128 ASP D CA 1
ATOM 6315 C C . ASP D 1 129 ? -39.668 -16.653 64.061 1.00 44.82 128 ASP D C 1
ATOM 6316 O O . ASP D 1 129 ? -39.878 -15.636 63.394 1.00 44.71 128 ASP D O 1
ATOM 6321 N N . GLN D 1 130 ? -39.393 -16.634 65.364 1.00 43.19 129 GLN D N 1
ATOM 6322 C CA . GLN D 1 130 ? -39.385 -15.408 66.167 1.00 41.55 129 GLN D CA 1
ATOM 6323 C C . GLN D 1 130 ? -38.301 -14.422 65.726 1.00 40.20 129 GLN D C 1
ATOM 6324 O O . GLN D 1 130 ? -38.571 -13.231 65.561 1.00 40.07 129 GLN D O 1
ATOM 6330 N N . GLU D 1 131 ? -37.084 -14.933 65.544 1.00 38.43 130 GLU D N 1
ATOM 6331 C CA . GLU D 1 131 ? -35.954 -14.140 65.066 1.00 36.69 130 GLU D CA 1
ATOM 6332 C C . GLU D 1 131 ? -36.253 -13.548 63.690 1.00 35.23 130 GLU D C 1
ATOM 6333 O O . GLU D 1 131 ? -35.996 -12.366 63.447 1.00 35.07 130 GLU D O 1
ATOM 6339 N N . LYS D 1 132 ? -36.807 -14.376 62.805 1.00 33.32 131 LYS D N 1
ATOM 6340 C CA . LYS D 1 132 ? -37.115 -13.979 61.431 1.00 31.50 131 LYS D CA 1
ATOM 6341 C C . LYS D 1 132 ? -38.226 -12.929 61.338 1.00 30.04 131 LYS D C 1
ATOM 6342 O O . LYS D 1 132 ? -38.144 -12.009 60.521 1.00 29.79 131 LYS D O 1
ATOM 6348 N N . ALA D 1 133 ? -39.252 -13.067 62.177 1.00 28.25 132 ALA D N 1
ATOM 6349 C CA . ALA D 1 133 ? -40.342 -12.092 62.242 1.00 26.61 132 ALA D CA 1
ATOM 6350 C C . ALA D 1 133 ? -39.866 -10.753 62.809 1.00 25.46 132 ALA D C 1
ATOM 6351 O O . ALA D 1 133 ? -40.315 -9.693 62.366 1.00 25.30 132 ALA D O 1
ATOM 6353 N N . ASP D 1 134 ? -38.959 -10.819 63.784 1.00 24.07 133 ASP D N 1
ATOM 6354 C CA . ASP D 1 134 ? -38.339 -9.631 64.379 1.00 22.78 133 ASP D CA 1
ATOM 6355 C C . ASP D 1 134 ? -37.538 -8.843 63.344 1.00 21.71 133 ASP D C 1
ATOM 6356 O O . ASP D 1 134 ? -37.599 -7.612 63.307 1.00 21.48 133 ASP D O 1
ATOM 6361 N N . LYS D 1 135 ? -36.789 -9.568 62.514 1.00 20.47 134 LYS D N 1
ATOM 6362 C CA . LYS D 1 135 ? -36.026 -8.979 61.417 1.00 19.34 134 LYS D CA 1
ATOM 6363 C C . LYS D 1 135 ? -36.942 -8.323 60.391 1.00 18.33 134 LYS D C 1
ATOM 6364 O O . LYS D 1 135 ? -36.635 -7.238 59.892 1.00 18.22 134 LYS D O 1
ATOM 6370 N N . PHE D 1 136 ? -38.061 -8.974 60.073 1.00 17.10 135 PHE D N 1
ATOM 6371 C CA . PHE D 1 136 ? -38.989 -8.398 59.108 1.00 15.95 135 PHE D CA 1
ATOM 6372 C C . PHE D 1 136 ? -39.664 -7.147 59.653 1.00 15.47 135 PHE D C 1
ATOM 6373 O O . PHE D 1 136 ? -39.795 -6.151 58.935 1.00 15.33 135 PHE D O 1
ATOM 6381 N N . ASP D 1 137 ? -40.082 -7.192 60.916 1.00 14.96 136 ASP D N 1
ATOM 6382 C CA . ASP D 1 137 ? -40.719 -6.031 61.530 1.00 14.54 136 ASP D CA 1
ATOM 6383 C C . ASP D 1 137 ? -39.763 -4.845 61.637 1.00 14.02 136 ASP D C 1
ATOM 6384 O O . ASP D 1 137 ? -40.190 -3.694 61.547 1.00 13.85 136 ASP D O 1
ATOM 6389 N N . GLU D 1 138 ? -38.477 -5.129 61.825 1.00 13.53 137 GLU D N 1
ATOM 6390 C CA . GLU D 1 138 ? -37.465 -4.081 61.850 1.00 13.23 137 GLU D CA 1
ATOM 6391 C C . GLU D 1 138 ? -37.347 -3.397 60.487 1.00 12.82 137 GLU D C 1
ATOM 6392 O O . GLU D 1 138 ? -37.194 -2.176 60.415 1.00 12.81 137 GLU D O 1
ATOM 6398 N N . ALA D 1 139 ? -37.421 -4.187 59.416 1.00 12.37 138 ALA D N 1
ATOM 6399 C CA . ALA D 1 139 ? -37.432 -3.641 58.059 1.00 12.01 138 ALA D CA 1
ATOM 6400 C C . ALA D 1 139 ? -38.656 -2.749 57.830 1.00 11.79 138 ALA D C 1
ATOM 6401 O O . ALA D 1 139 ? -38.555 -1.707 57.175 1.00 11.63 138 ALA D O 1
ATOM 6403 N N . LEU D 1 140 ? -39.801 -3.155 58.382 1.00 11.64 139 LEU D N 1
ATOM 6404 C CA . LEU D 1 140 ? -41.017 -2.340 58.332 1.00 11.59 139 LEU D CA 1
ATOM 6405 C C . LEU D 1 140 ? -40.849 -1.011 59.076 1.00 11.59 139 LEU D C 1
ATOM 6406 O O . LEU D 1 140 ? -41.305 0.028 58.598 1.00 11.64 139 LEU D O 1
ATOM 6411 N N . GLY D 1 141 ? -40.184 -1.051 60.231 1.00 11.59 140 GLY D N 1
ATOM 6412 C CA . GLY D 1 141 ? -39.868 0.160 60.994 1.00 11.52 140 GLY D CA 1
ATOM 6413 C C . GLY D 1 141 ? -39.011 1.128 60.197 1.00 11.54 140 GLY D C 1
ATOM 6414 O O . GLY D 1 141 ? -39.236 2.342 60.228 1.00 11.45 140 GLY D O 1
ATOM 6415 N N . TRP D 1 142 ? -38.029 0.580 59.481 1.00 11.60 141 TRP D N 1
ATOM 6416 C CA . TRP D 1 142 ? -37.186 1.363 58.581 1.00 11.67 141 TRP D CA 1
ATOM 6417 C C . TRP D 1 142 ? -38.009 2.014 57.467 1.00 11.72 141 TRP D C 1
ATOM 6418 O O . TRP D 1 142 ? -37.909 3.225 57.252 1.00 11.86 141 TRP D O 1
ATOM 6429 N N . LEU D 1 143 ? -38.826 1.215 56.780 1.00 11.76 142 LEU D N 1
ATOM 6430 C CA . LEU D 1 143 ? -39.733 1.725 55.747 1.00 11.71 142 LEU D CA 1
ATOM 6431 C C . LEU D 1 143 ? -40.654 2.827 56.285 1.00 11.69 142 LEU D C 1
ATOM 6432 O O . LEU D 1 143 ? -40.862 3.848 55.622 1.00 11.64 142 LEU D O 1
ATOM 6437 N N . ASN D 1 144 ? -41.197 2.610 57.483 1.00 11.68 143 ASN D N 1
ATOM 6438 C CA . ASN D 1 144 ? -42.043 3.597 58.155 1.00 11.68 143 ASN D CA 1
ATOM 6439 C C . ASN D 1 144 ? -41.329 4.936 58.333 1.00 11.81 143 ASN D C 1
ATOM 6440 O O . ASN D 1 144 ? -41.916 5.999 58.113 1.00 11.76 143 ASN D O 1
ATOM 6445 N N . THR D 1 145 ? -40.059 4.866 58.728 1.00 12.01 144 THR D N 1
ATOM 6446 C CA . THR D 1 145 ? -39.209 6.045 58.888 1.00 12.37 144 THR D CA 1
ATOM 6447 C C . THR D 1 145 ? -38.909 6.734 57.550 1.00 12.60 144 THR D C 1
ATOM 6448 O O . THR D 1 145 ? -38.849 7.963 57.490 1.00 12.60 144 THR D O 1
ATOM 6452 N N . PHE D 1 146 ? -38.735 5.954 56.482 1.00 13.06 145 PHE D N 1
ATOM 6453 C CA . PHE D 1 146 ? -38.519 6.535 55.151 1.00 13.53 145 PHE D CA 1
ATOM 6454 C C . PHE D 1 146 ? -39.706 7.399 54.743 1.00 13.93 145 PHE D C 1
ATOM 6455 O O . PHE D 1 146 ? -39.553 8.358 53.990 1.00 13.87 145 PHE D O 1
ATOM 6463 N N . LEU D 1 147 ? -40.883 7.049 55.259 1.00 14.51 146 LEU D N 1
ATOM 6464 C CA . LEU D 1 147 ? -42.123 7.765 54.960 1.00 15.26 146 LEU D CA 1
ATOM 6465 C C . LEU D 1 147 ? -42.429 8.939 55.903 1.00 16.00 146 LEU D C 1
ATOM 6466 O O . LEU D 1 147 ? -43.510 9.528 55.823 1.00 16.14 146 LEU D O 1
ATOM 6471 N N . ASP D 1 148 ? -41.488 9.279 56.784 1.00 16.91 147 ASP D N 1
ATOM 6472 C CA . ASP D 1 148 ? -41.646 10.433 57.676 1.00 17.84 147 ASP D CA 1
ATOM 6473 C C . ASP D 1 148 ? -41.749 11.728 56.875 1.00 18.05 147 ASP D C 1
ATOM 6474 O O . ASP D 1 148 ? -40.798 12.122 56.194 1.00 18.18 147 ASP D O 1
ATOM 6479 N N . GLY D 1 149 ? -42.910 12.374 56.948 1.00 18.22 148 GLY D N 1
ATOM 6480 C CA . GLY D 1 149 ? -43.131 13.664 56.292 1.00 18.23 148 GLY D CA 1
ATOM 6481 C C . GLY D 1 149 ? -43.137 13.647 54.772 1.00 18.17 148 GLY D C 1
ATOM 6482 O O . GLY D 1 149 ? -42.904 14.679 54.139 1.00 18.29 148 GLY D O 1
ATOM 6483 N N . ARG D 1 150 ? -43.393 12.480 54.184 1.00 17.92 149 ARG D N 1
ATOM 6484 C CA . ARG D 1 150 ? -43.555 12.368 52.730 1.00 17.60 149 ARG D CA 1
ATOM 6485 C C . ARG D 1 150 ? -44.673 11.391 52.359 1.00 16.96 149 ARG D C 1
ATOM 6486 O O . ARG D 1 150 ? -44.848 10.371 53.031 1.00 17.00 149 ARG D O 1
ATOM 6494 N N . PRO D 1 151 ? -45.443 11.709 51.298 1.00 16.31 150 PRO D N 1
ATOM 6495 C CA . PRO D 1 151 ? -46.551 10.846 50.873 1.00 15.75 150 PRO D CA 1
ATOM 6496 C C . PRO D 1 151 ? -46.110 9.530 50.222 1.00 15.26 150 PRO D C 1
ATOM 6497 O O . PRO D 1 151 ? -46.838 8.537 50.298 1.00 15.13 150 PRO D O 1
ATOM 6501 N N . PHE D 1 152 ? -44.938 9.525 49.592 1.00 14.77 151 PHE D N 1
ATOM 6502 C CA . PHE D 1 152 ? -44.419 8.322 48.937 1.00 14.34 151 PHE D CA 1
ATOM 6503 C C . PHE D 1 152 ? -42.968 8.064 49.339 1.00 14.25 151 PHE D C 1
ATOM 6504 O O . PHE D 1 152 ? -42.304 8.963 49.857 1.00 14.08 151 PHE D O 1
ATOM 6512 N N . VAL D 1 153 ? -42.484 6.842 49.117 1.00 14.29 152 VAL D N 1
ATOM 6513 C CA . VAL D 1 153 ? -41.208 6.400 49.704 1.00 14.40 152 VAL D CA 1
ATOM 6514 C C . VAL D 1 153 ? -39.985 7.235 49.310 1.00 14.73 152 VAL D C 1
ATOM 6515 O O . VAL D 1 153 ? -39.003 7.282 50.051 1.00 14.76 152 VAL D O 1
ATOM 6519 N N . ALA D 1 154 ? -40.059 7.909 48.164 1.00 15.23 153 ALA D N 1
ATOM 6520 C CA . ALA D 1 154 ? -38.931 8.690 47.657 1.00 15.76 153 ALA D CA 1
ATOM 6521 C C . ALA D 1 154 ? -39.211 10.191 47.516 1.00 16.18 153 ALA D C 1
ATOM 6522 O O . ALA D 1 154 ? -38.382 10.929 46.978 1.00 16.31 153 ALA D O 1
ATOM 6524 N N . GLY D 1 155 ? -40.365 10.644 48.001 1.00 16.61 154 GLY D N 1
ATOM 6525 C CA . GLY D 1 155 ? -40.712 12.063 47.928 1.00 17.15 154 GLY D CA 1
ATOM 6526 C C . GLY D 1 155 ? -42.189 12.342 47.721 1.00 17.51 154 GLY D C 1
ATOM 6527 O O . GLY D 1 155 ? -43.044 11.602 48.209 1.00 17.51 154 GLY D O 1
ATOM 6528 N N . GLU D 1 156 ? -42.482 13.415 46.987 1.00 17.90 155 GLU D N 1
ATOM 6529 C CA . GLU D 1 156 ? -43.855 13.899 46.808 1.00 18.27 155 GLU D CA 1
ATOM 6530 C C . GLU D 1 156 ? -44.653 13.112 45.772 1.00 18.13 155 GLU D C 1
ATOM 6531 O O . GLU D 1 156 ? -45.885 13.150 45.768 1.00 18.15 155 GLU D O 1
ATOM 6537 N N . ASN D 1 157 ? -43.944 12.404 44.899 1.00 17.99 156 ASN D N 1
ATOM 6538 C CA . ASN D 1 157 ? -44.568 11.690 43.794 1.00 17.83 156 ASN D CA 1
ATOM 6539 C C . ASN D 1 157 ? -44.368 10.188 43.906 1.00 17.45 156 ASN D C 1
ATOM 6540 O O . ASN D 1 157 ? -43.357 9.729 44.442 1.00 17.43 156 ASN D O 1
ATOM 6545 N N . MET D 1 158 ? -45.337 9.428 43.404 1.00 16.90 157 MET D N 1
ATOM 6546 C CA . MET D 1 158 ? -45.211 7.979 43.347 1.00 16.35 157 MET D CA 1
ATOM 6547 C C . MET D 1 158 ? -44.145 7.605 42.321 1.00 15.61 157 MET D C 1
ATOM 6548 O O . MET D 1 158 ? -44.077 8.192 41.240 1.00 15.56 157 MET D O 1
ATOM 6553 N N . THR D 1 159 ? -43.302 6.645 42.684 1.00 14.67 158 THR D N 1
ATOM 6554 C CA . THR D 1 159 ? -42.205 6.209 41.829 1.00 13.71 158 THR D CA 1
ATOM 6555 C C . THR D 1 159 ? -42.248 4.691 41.702 1.00 13.06 158 THR D C 1
ATOM 6556 O O . THR D 1 159 ? -43.068 4.036 42.350 1.00 12.99 158 THR D O 1
ATOM 6560 N N . VAL D 1 160 ? -41.370 4.137 40.866 1.00 12.25 159 VAL D N 1
ATOM 6561 C CA . VAL D 1 160 ? -41.265 2.684 40.700 1.00 11.48 159 VAL D CA 1
ATOM 6562 C C . VAL D 1 160 ? -40.981 1.963 42.021 1.00 11.16 159 VAL D C 1
ATOM 6563 O O . VAL D 1 160 ? -41.381 0.811 42.199 1.00 10.97 159 VAL D O 1
ATOM 6567 N N . ALA D 1 161 ? -40.295 2.646 42.938 1.00 10.89 160 ALA D N 1
ATOM 6568 C CA . ALA D 1 161 ? -40.013 2.106 44.266 1.00 10.72 160 ALA D CA 1
ATOM 6569 C C . ALA D 1 161 ? -41.295 1.816 45.054 1.00 10.68 160 ALA D C 1
ATOM 6570 O O . ALA D 1 161 ? -41.415 0.756 45.670 1.00 10.58 160 ALA D O 1
ATOM 6572 N N . ASP D 1 162 ? -42.250 2.748 45.023 1.00 10.76 161 ASP D N 1
ATOM 6573 C CA . ASP D 1 162 ? -43.558 2.533 45.654 1.00 10.95 161 ASP D CA 1
ATOM 6574 C C . ASP D 1 162 ? -44.245 1.292 45.091 1.00 11.06 161 ASP D C 1
ATOM 6575 O O . ASP D 1 162 ? -44.859 0.526 45.833 1.00 11.09 161 ASP D O 1
ATOM 6580 N N . ILE D 1 163 ? -44.125 1.101 43.780 1.00 11.36 162 ILE D N 1
ATOM 6581 C CA . ILE D 1 163 ? -44.820 0.022 43.079 1.00 11.64 162 ILE D CA 1
ATOM 6582 C C . ILE D 1 163 ? -44.267 -1.366 43.420 1.00 11.89 162 ILE D C 1
ATOM 6583 O O . ILE D 1 163 ? -45.041 -2.312 43.585 1.00 11.99 162 ILE D O 1
ATOM 6588 N N . THR D 1 164 ? -42.945 -1.492 43.539 1.00 12.12 163 THR D N 1
ATOM 6589 C CA . THR D 1 164 ? -42.353 -2.776 43.939 1.00 12.36 163 THR D CA 1
ATOM 6590 C C . THR D 1 164 ? -42.530 -3.071 45.433 1.00 12.43 163 THR D C 1
ATOM 6591 O O . THR D 1 164 ? -42.734 -4.225 45.818 1.00 12.52 163 THR D O 1
ATOM 6595 N N . ILE D 1 165 ? -42.461 -2.027 46.261 1.00 12.46 164 ILE D N 1
ATOM 6596 C CA . ILE D 1 165 ? -42.638 -2.168 47.710 1.00 12.39 164 ILE D CA 1
ATOM 6597 C C . ILE D 1 165 ? -44.097 -2.476 48.080 1.00 12.52 164 ILE D C 1
ATOM 6598 O O . ILE D 1 165 ? -44.346 -3.283 48.979 1.00 12.47 164 ILE D O 1
ATOM 6603 N N . VAL D 1 166 ? -45.054 -1.867 47.378 1.00 12.66 165 VAL D N 1
ATOM 6604 C CA . VAL D 1 166 ? -46.474 -2.120 47.662 1.00 12.91 165 VAL D CA 1
ATOM 6605 C C . VAL D 1 166 ? -46.863 -3.598 47.489 1.00 13.04 165 VAL D C 1
ATOM 6606 O O . VAL D 1 166 ? -47.731 -4.097 48.208 1.00 12.98 165 VAL D O 1
ATOM 6610 N N . VAL D 1 167 ? -46.204 -4.288 46.556 1.00 13.21 166 VAL D N 1
ATOM 6611 C CA . VAL D 1 167 ? -46.437 -5.716 46.319 1.00 13.45 166 VAL D CA 1
ATOM 6612 C C . VAL D 1 167 ? -46.235 -6.526 47.604 1.00 13.59 166 VAL D C 1
ATOM 6613 O O . VAL D 1 167 ? -47.064 -7.371 47.953 1.00 13.61 166 VAL D O 1
ATOM 6617 N N . THR D 1 168 ? -45.138 -6.247 48.304 1.00 13.79 167 THR D N 1
ATOM 6618 C CA . THR D 1 168 ? -44.802 -6.940 49.545 1.00 13.96 167 THR D CA 1
ATOM 6619 C C . THR D 1 168 ? -45.811 -6.654 50.658 1.00 14.01 167 THR D C 1
ATOM 6620 O O . THR D 1 168 ? -46.199 -7.563 51.394 1.00 14.09 167 THR D O 1
ATOM 6624 N N . ILE D 1 169 ? -46.241 -5.400 50.764 1.00 14.04 168 ILE D N 1
ATOM 6625 C CA . ILE D 1 169 ? -47.255 -5.024 51.747 1.00 14.04 168 ILE D CA 1
ATOM 6626 C C . ILE D 1 169 ? -48.610 -5.641 51.390 1.00 14.10 168 ILE D C 1
ATOM 6627 O O . ILE D 1 169 ? -49.322 -6.124 52.274 1.00 14.06 168 ILE D O 1
ATOM 6632 N N . THR D 1 170 ? -48.950 -5.642 50.100 1.00 14.25 169 THR D N 1
ATOM 6633 C CA . THR D 1 170 ? -50.160 -6.313 49.614 1.00 14.35 169 THR D CA 1
ATOM 6634 C C . THR D 1 170 ? -50.163 -7.781 50.049 1.00 14.69 169 THR D C 1
ATOM 6635 O O . THR D 1 170 ? -51.200 -8.314 50.455 1.00 14.79 169 THR D O 1
ATOM 6639 N N . ASN D 1 171 ? -48.993 -8.416 49.985 1.00 14.98 170 ASN D N 1
ATOM 6640 C CA . ASN D 1 171 ? -48.840 -9.809 50.394 1.00 15.33 170 ASN D CA 1
ATOM 6641 C C . ASN D 1 171 ? -49.022 -10.044 51.894 1.00 15.57 170 ASN D C 1
ATOM 6642 O O . ASN D 1 171 ? -49.777 -10.935 52.290 1.00 15.60 170 ASN D O 1
ATOM 6647 N N . ILE D 1 172 ? -48.345 -9.251 52.724 1.00 15.83 171 ILE D N 1
ATOM 6648 C CA . ILE D 1 172 ? -48.429 -9.439 54.177 1.00 16.11 171 ILE D CA 1
ATOM 6649 C C . ILE D 1 172 ? -49.827 -9.098 54.715 1.00 16.45 171 ILE D C 1
ATOM 6650 O O . ILE D 1 172 ? -50.289 -9.712 55.678 1.00 16.39 171 ILE D O 1
ATOM 6655 N N . ASP D 1 173 ? -50.497 -8.143 54.068 1.00 16.95 172 ASP D N 1
ATOM 6656 C CA . ASP D 1 173 ? -51.890 -7.812 54.375 1.00 17.52 172 ASP D CA 1
ATOM 6657 C C . ASP D 1 173 ? -52.809 -9.006 54.106 1.00 17.83 172 ASP D C 1
ATOM 6658 O O . ASP D 1 173 ? -53.651 -9.348 54.942 1.00 17.91 172 ASP D O 1
ATOM 6663 N N . ALA D 1 174 ? -52.630 -9.643 52.949 1.00 18.20 173 ALA D N 1
ATOM 6664 C CA . ALA D 1 174 ? -53.400 -10.833 52.584 1.00 18.49 173 ALA D CA 1
ATOM 6665 C C . ALA D 1 174 ? -53.112 -12.018 53.511 1.00 18.70 173 ALA D C 1
ATOM 6666 O O . ALA D 1 174 ? -53.990 -12.850 53.745 1.00 18.68 173 ALA D O 1
ATOM 6668 N N . PHE D 1 175 ? -51.888 -12.084 54.039 1.00 18.99 174 PHE D N 1
ATOM 6669 C CA . PHE D 1 175 ? -51.499 -13.154 54.968 1.00 19.26 174 PHE D CA 1
ATOM 6670 C C . PHE D 1 175 ? -51.872 -12.861 56.430 1.00 19.46 174 PHE D C 1
ATOM 6671 O O . PHE D 1 175 ? -51.492 -13.613 57.332 1.00 19.53 174 PHE D O 1
ATOM 6679 N N . GLY D 1 176 ? -52.601 -11.772 56.662 1.00 19.65 175 GLY D N 1
ATOM 6680 C CA . GLY D 1 176 ? -53.084 -11.435 58.003 1.00 19.87 175 GLY D CA 1
ATOM 6681 C C . GLY D 1 176 ? -52.041 -10.836 58.930 1.00 19.99 175 GLY D C 1
ATOM 6682 O O . GLY D 1 176 ? -52.187 -10.890 60.154 1.00 20.08 175 GLY D O 1
ATOM 6683 N N . TYR D 1 177 ? -50.988 -10.266 58.347 1.00 20.00 176 TYR D N 1
ATOM 6684 C CA . TYR D 1 177 ? -49.959 -9.575 59.115 1.00 19.96 176 TYR D CA 1
ATOM 6685 C C . TYR D 1 177 ? -50.484 -8.208 59.547 1.00 20.06 176 TYR D C 1
ATOM 6686 O O . TYR D 1 177 ? -50.948 -7.428 58.713 1.00 20.06 176 TYR D O 1
ATOM 6695 N N . ASP D 1 178 ? -50.413 -7.923 60.845 1.00 20.21 177 ASP D N 1
ATOM 6696 C CA . ASP D 1 178 ? -50.849 -6.627 61.363 1.00 20.37 177 ASP D CA 1
ATOM 6697 C C . ASP D 1 178 ? -49.695 -5.629 61.397 1.00 20.19 177 ASP D C 1
ATOM 6698 O O . ASP D 1 178 ? -48.742 -5.788 62.165 1.00 20.17 177 ASP D O 1
ATOM 6703 N N . PHE D 1 179 ? -49.798 -4.601 60.562 1.00 19.97 178 PHE D N 1
ATOM 6704 C CA . PHE D 1 179 ? -48.806 -3.530 60.522 1.00 19.77 178 PHE D CA 1
ATOM 6705 C C . PHE D 1 179 ? -49.421 -2.166 60.853 1.00 19.72 178 PHE D C 1
ATOM 6706 O O . PHE D 1 179 ? -48.860 -1.123 60.504 1.00 19.68 178 PHE D O 1
ATOM 6714 N N . SER D 1 180 ? -50.566 -2.185 61.540 1.00 19.63 179 SER D N 1
ATOM 6715 C CA . SER D 1 180 ? -51.281 -0.963 61.930 1.00 19.54 179 SER D CA 1
ATOM 6716 C C . SER D 1 180 ? -50.436 -0.023 62.790 1.00 19.38 179 SER D C 1
ATOM 6717 O O . SER D 1 180 ? -50.615 1.196 62.739 1.00 19.45 179 SER D O 1
ATOM 6720 N N . SER D 1 181 ? -49.520 -0.594 63.572 1.00 19.09 180 SER D N 1
ATOM 6721 C CA . SER D 1 181 ? -48.628 0.188 64.434 1.00 18.80 180 SER D CA 1
ATOM 6722 C C . SER D 1 181 ? -47.617 1.017 63.635 1.00 18.43 180 SER D C 1
ATOM 6723 O O . SER D 1 181 ? -47.074 1.999 64.143 1.00 18.39 180 SER D O 1
ATOM 6726 N N . HIS D 1 182 ? -47.366 0.608 62.392 1.00 17.97 181 HIS D N 1
ATOM 6727 C CA . HIS D 1 182 ? -46.539 1.378 61.466 1.00 17.42 181 HIS D CA 1
ATOM 6728 C C . HIS D 1 182 ? -47.444 2.358 60.731 1.00 17.21 181 HIS D C 1
ATOM 6729 O O . HIS D 1 182 ? -47.809 2.144 59.570 1.00 17.09 181 HIS D O 1
ATOM 6736 N N . GLU D 1 183 ? -47.800 3.434 61.427 1.00 16.88 182 GLU D N 1
ATOM 6737 C CA . GLU D 1 183 ? -48.858 4.339 60.980 1.00 16.64 182 GLU D CA 1
ATOM 6738 C C . GLU D 1 183 ? -48.551 5.012 59.644 1.00 16.12 182 GLU D C 1
ATOM 6739 O O . GLU D 1 183 ? -49.460 5.227 58.838 1.00 16.08 182 GLU D O 1
ATOM 6745 N N . ASN D 1 184 ? -47.278 5.328 59.406 1.00 15.50 183 ASN D N 1
ATOM 6746 C CA . ASN D 1 184 ? -46.857 5.841 58.103 1.00 14.96 183 ASN D CA 1
ATOM 6747 C C . ASN D 1 184 ? -47.090 4.829 56.979 1.00 14.47 183 ASN D C 1
ATOM 6748 O O . ASN D 1 184 ? -47.517 5.211 55.891 1.00 14.42 183 ASN D O 1
ATOM 6753 N N . ILE D 1 185 ? -46.828 3.548 57.247 1.00 14.01 184 ILE D N 1
ATOM 6754 C CA . ILE D 1 185 ? -47.072 2.488 56.258 1.00 13.61 184 ILE D CA 1
ATOM 6755 C C . ILE D 1 185 ? -48.566 2.310 55.981 1.00 13.57 184 ILE D C 1
ATOM 6756 O O . ILE D 1 185 ? -48.974 2.243 54.821 1.00 13.51 184 ILE D O 1
ATOM 6761 N N . ALA D 1 186 ? -49.372 2.241 57.040 1.00 13.55 185 ALA D N 1
ATOM 6762 C CA . ALA D 1 186 ? -50.819 2.060 56.905 1.00 13.65 185 ALA D CA 1
ATOM 6763 C C . ALA D 1 186 ? -51.446 3.128 56.009 1.00 13.74 185 ALA D C 1
ATOM 6764 O O . ALA D 1 186 ? -52.236 2.811 55.115 1.00 13.80 185 ALA D O 1
ATOM 6766 N N . LYS D 1 187 ? -51.072 4.385 56.248 1.00 13.83 186 LYS D N 1
ATOM 6767 C CA . LYS D 1 187 ? -51.571 5.524 55.477 1.00 13.97 186 LYS D CA 1
ATOM 6768 C C . LYS D 1 187 ? -51.040 5.548 54.041 1.00 13.85 186 LYS D C 1
ATOM 6769 O O . LYS D 1 187 ? -51.787 5.855 53.110 1.00 13.82 186 LYS D O 1
ATOM 6775 N N . TRP D 1 188 ? -49.755 5.230 53.871 1.00 13.76 187 TRP D N 1
ATOM 6776 C CA . TRP D 1 188 ? -49.143 5.131 52.541 1.00 13.65 187 TRP D CA 1
ATOM 6777 C C . TRP D 1 188 ? -49.779 4.013 51.715 1.00 14.07 187 TRP D C 1
ATOM 6778 O O . TRP D 1 188 ? -50.005 4.178 50.517 1.00 13.87 187 TRP D O 1
ATOM 6789 N N . PHE D 1 189 ? -50.066 2.885 52.366 1.00 14.72 188 PHE D N 1
ATOM 6790 C CA . PHE D 1 189 ? -50.707 1.732 51.725 1.00 15.45 188 PHE D CA 1
ATOM 6791 C C . PHE D 1 189 ? -52.071 2.106 51.132 1.00 16.10 188 PHE D C 1
ATOM 6792 O O . PHE D 1 189 ? -52.356 1.774 49.978 1.00 16.14 188 PHE D O 1
ATOM 6800 N N . GLU D 1 190 ? -52.893 2.812 51.909 1.00 16.85 189 GLU D N 1
ATOM 6801 C CA . GLU D 1 190 ? -54.192 3.293 51.426 1.00 17.67 189 GLU D CA 1
ATOM 6802 C C . GLU D 1 190 ? -54.026 4.290 50.275 1.00 17.89 189 GLU D C 1
ATOM 6803 O O . GLU D 1 190 ? -54.743 4.216 49.273 1.00 17.90 189 GLU D O 1
ATOM 6809 N N . ARG D 1 191 ? -53.070 5.205 50.432 1.00 18.25 190 ARG D N 1
ATOM 6810 C CA . ARG D 1 191 ? -52.725 6.202 49.416 1.00 18.61 190 ARG D CA 1
ATOM 6811 C C . ARG D 1 191 ? -52.284 5.565 48.093 1.00 18.86 190 ARG D C 1
ATOM 6812 O O . ARG D 1 191 ? -52.727 5.980 47.019 1.00 18.86 190 ARG D O 1
ATOM 6820 N N . THR D 1 192 ? -51.419 4.557 48.186 1.00 19.21 191 THR D N 1
ATOM 6821 C CA . THR D 1 192 ? -50.828 3.912 47.012 1.00 19.58 191 THR D CA 1
ATOM 6822 C C . THR D 1 192 ? -51.821 2.991 46.301 1.00 19.97 191 THR D C 1
ATOM 6823 O O . THR D 1 192 ? -51.827 2.922 45.069 1.00 19.90 191 THR D O 1
ATOM 6827 N N . LYS D 1 193 ? -52.655 2.294 47.073 1.00 20.48 192 LYS D N 1
ATOM 6828 C CA . LYS D 1 193 ? -53.728 1.473 46.506 1.00 21.06 192 LYS D CA 1
ATOM 6829 C C . LYS D 1 193 ? -54.651 2.317 45.631 1.00 21.52 192 LYS D C 1
ATOM 6830 O O . LYS D 1 193 ? -54.998 1.915 44.519 1.00 21.62 192 LYS D O 1
ATOM 6836 N N . LYS D 1 194 ? -55.031 3.489 46.142 1.00 22.09 193 LYS D N 1
ATOM 6837 C CA . LYS D 1 194 ? -55.882 4.434 45.416 1.00 22.63 193 LYS D CA 1
ATOM 6838 C C . LYS D 1 194 ? -55.205 4.988 44.165 1.00 22.76 193 LYS D C 1
ATOM 6839 O O . LYS D 1 194 ? -55.866 5.211 43.148 1.00 22.83 193 LYS D O 1
ATOM 6845 N N . MET D 1 195 ? -53.895 5.213 44.249 1.00 22.86 194 MET D N 1
ATOM 6846 C CA . MET D 1 195 ? -53.107 5.644 43.097 1.00 22.91 194 MET D CA 1
ATOM 6847 C C . MET D 1 195 ? -53.100 4.580 42.004 1.00 22.67 194 MET D C 1
ATOM 6848 O O . MET D 1 195 ? -53.074 4.901 40.815 1.00 22.70 194 MET D O 1
ATOM 6853 N N . LEU D 1 196 ? -53.133 3.316 42.421 1.00 22.41 195 LEU D N 1
ATOM 6854 C CA . LEU D 1 196 ? -52.999 2.187 41.504 1.00 22.23 195 LEU D CA 1
ATOM 6855 C C . LEU D 1 196 ? -54.325 1.548 41.083 1.00 22.33 195 LEU D C 1
ATOM 6856 O O . LEU D 1 196 ? -54.332 0.645 40.241 1.00 22.26 195 LEU D O 1
ATOM 6861 N N . GLU D 1 197 ? -55.433 2.010 41.665 1.00 22.45 196 GLU D N 1
ATOM 6862 C CA . GLU D 1 197 ? -56.777 1.527 41.308 1.00 22.64 196 GLU D CA 1
ATOM 6863 C C . GLU D 1 197 ? -57.036 1.535 39.797 1.00 22.35 196 GLU D C 1
ATOM 6864 O O . GLU D 1 197 ? -57.388 0.497 39.233 1.00 22.42 196 GLU D O 1
ATOM 6870 N N . PRO D 1 198 ? -56.866 2.704 39.137 1.00 22.11 197 PRO D N 1
ATOM 6871 C CA . PRO D 1 198 ? -57.112 2.765 37.694 1.00 21.90 197 PRO D CA 1
ATOM 6872 C C . PRO D 1 198 ? -56.028 2.064 36.869 1.00 21.64 197 PRO D C 1
ATOM 6873 O O . PRO D 1 198 ? -56.105 2.049 35.638 1.00 21.68 197 PRO D O 1
ATOM 6877 N N . TYR D 1 199 ? -55.040 1.483 37.546 1.00 21.28 198 TYR D N 1
ATOM 6878 C CA . TYR D 1 199 ? -53.922 0.833 36.869 1.00 20.91 198 TYR D CA 1
ATOM 6879 C C . TYR D 1 199 ? -53.811 -0.658 37.168 1.00 20.68 198 TYR D C 1
ATOM 6880 O O . TYR D 1 199 ? -52.723 -1.234 37.104 1.00 20.70 198 TYR D O 1
ATOM 6889 N N . GLY D 1 200 ? -54.941 -1.278 37.491 1.00 20.44 199 GLY D N 1
ATOM 6890 C CA . GLY D 1 200 ? -55.014 -2.731 37.624 1.00 20.18 199 GLY D CA 1
ATOM 6891 C C . GLY D 1 200 ? -54.508 -3.314 38.930 1.00 20.06 199 GLY D C 1
ATOM 6892 O O . GLY D 1 200 ? -54.040 -4.458 38.957 1.00 19.96 199 GLY D O 1
ATOM 6893 N N . TYR D 1 201 ? -54.610 -2.541 40.013 1.00 20.00 200 TYR D N 1
ATOM 6894 C CA . TYR D 1 201 ? -54.187 -3.016 41.332 1.00 20.02 200 TYR D CA 1
ATOM 6895 C C . TYR D 1 201 ? -54.893 -4.316 41.735 1.00 20.16 200 TYR D C 1
ATOM 6896 O O . TYR D 1 201 ? -54.258 -5.225 42.275 1.00 20.13 200 TYR D O 1
ATOM 6905 N N . ASP D 1 202 ? -56.196 -4.401 41.462 1.00 20.35 201 ASP D N 1
ATOM 6906 C CA . ASP D 1 202 ? -56.986 -5.586 41.812 1.00 20.59 201 ASP D CA 1
ATOM 6907 C C . ASP D 1 202 ? -56.661 -6.805 40.955 1.00 20.48 201 ASP D C 1
ATOM 6908 O O . ASP D 1 202 ? -56.478 -7.905 41.484 1.00 20.48 201 ASP D O 1
ATOM 6913 N N . GLU D 1 203 ? -56.604 -6.615 39.640 1.00 20.32 202 GLU D N 1
ATOM 6914 C CA . GLU D 1 203 ? -56.380 -7.730 38.719 1.00 20.19 202 GLU D CA 1
ATOM 6915 C C . GLU D 1 203 ? -54.955 -8.288 38.774 1.00 19.88 202 GLU D C 1
ATOM 6916 O O . GLU D 1 203 ? -54.731 -9.454 38.440 1.00 19.84 202 GLU D O 1
ATOM 6922 N N . ILE D 1 204 ? -54.002 -7.465 39.205 1.00 19.54 203 ILE D N 1
ATOM 6923 C CA . ILE D 1 204 ? -52.607 -7.896 39.283 1.00 19.19 203 ILE D CA 1
ATOM 6924 C C . ILE D 1 204 ? -52.191 -8.271 40.711 1.00 19.05 203 ILE D C 1
ATOM 6925 O O . ILE D 1 204 ? -51.827 -9.419 40.975 1.00 18.94 203 ILE D O 1
ATOM 6930 N N . ASP D 1 205 ? -52.261 -7.306 41.625 1.00 18.96 204 ASP D N 1
ATOM 6931 C CA . ASP D 1 205 ? -51.680 -7.471 42.957 1.00 18.96 204 ASP D CA 1
ATOM 6932 C C . ASP D 1 205 ? -52.586 -8.204 43.947 1.00 18.93 204 ASP D C 1
ATOM 6933 O O . ASP D 1 205 ? -52.149 -9.168 44.578 1.00 18.93 204 ASP D O 1
ATOM 6938 N N . VAL D 1 206 ? -53.832 -7.750 44.085 1.00 18.98 205 VAL D N 1
ATOM 6939 C CA . VAL D 1 206 ? -54.800 -8.409 44.971 1.00 19.03 205 VAL D CA 1
ATOM 6940 C C . VAL D 1 206 ? -55.010 -9.856 44.531 1.00 19.14 205 VAL D C 1
ATOM 6941 O O . VAL D 1 206 ? -54.955 -10.772 45.354 1.00 19.12 205 VAL D O 1
ATOM 6945 N N . THR D 1 207 ? -55.231 -10.050 43.229 1.00 19.31 206 THR D N 1
ATOM 6946 C CA . THR D 1 207 ? -55.412 -11.385 42.659 1.00 19.51 206 THR D CA 1
ATOM 6947 C C . THR D 1 207 ? -54.179 -12.251 42.915 1.00 19.60 206 THR D C 1
ATOM 6948 O O . THR D 1 207 ? -54.301 -13.405 43.334 1.00 19.57 206 THR D O 1
ATOM 6952 N N . GLY D 1 208 ? -52.999 -11.679 42.674 1.00 19.78 207 GLY D N 1
ATOM 6953 C CA . GLY D 1 208 ? -51.730 -12.360 42.919 1.00 20.07 207 GLY D CA 1
ATOM 6954 C C . GLY D 1 208 ? -51.551 -12.780 44.366 1.00 20.35 207 GLY D C 1
ATOM 6955 O O . GLY D 1 208 ? -51.150 -13.914 44.642 1.00 20.31 207 GLY D O 1
ATOM 6956 N N . ALA D 1 209 ? -51.859 -11.866 45.287 1.00 20.77 208 ALA D N 1
ATOM 6957 C CA . ALA D 1 209 ? -51.749 -12.128 46.723 1.00 21.26 208 ALA D CA 1
ATOM 6958 C C . ALA D 1 209 ? -52.722 -13.209 47.201 1.00 21.73 208 ALA D C 1
ATOM 6959 O O . ALA D 1 209 ? -52.353 -14.044 48.029 1.00 21.70 208 ALA D O 1
ATOM 6961 N N . LYS D 1 210 ? -53.953 -13.190 46.678 1.00 22.44 209 LYS D N 1
ATOM 6962 C CA . LYS D 1 210 ? -54.952 -14.233 46.966 1.00 23.25 209 LYS D CA 1
ATOM 6963 C C . LYS D 1 210 ? -54.398 -15.621 46.652 1.00 23.74 209 LYS D C 1
ATOM 6964 O O . LYS D 1 210 ? -54.572 -16.560 47.432 1.00 23.72 209 LYS D O 1
ATOM 6970 N N . MET D 1 211 ? -53.745 -15.736 45.495 1.00 24.56 210 MET D N 1
ATOM 6971 C CA . MET D 1 211 ? -53.169 -16.995 45.027 1.00 25.42 210 MET D CA 1
ATOM 6972 C C . MET D 1 211 ? -52.114 -17.540 45.984 1.00 25.97 210 MET D C 1
ATOM 6973 O O . MET D 1 211 ? -52.133 -18.725 46.320 1.00 25.99 210 MET D O 1
ATOM 6978 N N . LEU D 1 212 ? -51.201 -16.671 46.417 1.00 26.79 211 LEU D N 1
ATOM 6979 C CA . LEU D 1 212 ? -50.180 -17.041 47.397 1.00 27.65 211 LEU D CA 1
ATOM 6980 C C . LEU D 1 212 ? -50.813 -17.367 48.748 1.00 28.40 211 LEU D C 1
ATOM 6981 O O . LEU D 1 212 ? -50.386 -18.300 49.429 1.00 28.44 211 LEU D O 1
ATOM 6986 N N . ALA D 1 213 ? -51.838 -16.599 49.118 1.00 29.45 212 ALA D N 1
ATOM 6987 C CA . ALA D 1 213 ? -52.536 -16.776 50.392 1.00 30.52 212 ALA D CA 1
ATOM 6988 C C . ALA D 1 213 ? -53.289 -18.101 50.491 1.00 31.34 212 ALA D C 1
ATOM 6989 O O . ALA D 1 213 ? -53.550 -18.583 51.595 1.00 31.42 212 ALA D O 1
ATOM 6991 N N . SER D 1 214 ? -53.631 -18.688 49.345 1.00 32.46 213 SER D N 1
ATOM 6992 C CA . SER D 1 214 ? -54.332 -19.974 49.317 1.00 33.56 213 SER D CA 1
ATOM 6993 C C . SER D 1 214 ? -53.451 -21.131 49.801 1.00 34.36 213 SER D C 1
ATOM 6994 O O . SER D 1 214 ? -53.958 -22.201 50.144 1.00 34.48 213 SER D O 1
ATOM 6997 N N . PHE D 1 215 ? -52.138 -20.910 49.835 1.00 35.34 214 PHE D N 1
ATOM 6998 C CA . PHE D 1 215 ? -51.199 -21.912 50.342 1.00 36.29 214 PHE D CA 1
ATOM 6999 C C . PHE D 1 215 ? -51.179 -21.983 51.877 1.00 36.70 214 PHE D C 1
ATOM 7000 O O . PHE D 1 215 ? -50.544 -22.870 52.453 1.00 36.81 214 PHE D O 1
ATOM 7008 N N . LEU D 1 216 ? -51.880 -21.052 52.526 1.00 37.16 215 LEU D N 1
ATOM 7009 C CA . LEU D 1 216 ? -52.041 -21.065 53.982 1.00 37.50 215 LEU D CA 1
ATOM 7010 C C . LEU D 1 216 ? -53.132 -22.046 54.409 1.00 37.63 215 LEU D C 1
ATOM 7011 O O . LEU D 1 216 ? -54.234 -22.049 53.857 1.00 37.74 215 LEU D O 1
#

Organism: Bombyx mori (NCBI:txid7091)

Sequence (862 aa):
HMPVQPIKLYYLPPSPPCRAVMMTARVLELDLHLITTNIMNGEHMTPEYLKMNPQHTIPTMDDNGFILWESRAIQTYLVNAYGKDDSLYPKNPRQRAIIDQRLNFDLGTLYLRYLNLYTPILFRAYDQEKADKFDEALGWLNTFLDGRPFVAGENMTVADITIVVTITNIDAFGYDFSSHENIAKWFERTKKMLEPYGYDEIDVTGAKMLASFLHMPVQPIKLYYLPPSPPCRAVMMTARVLELDLHLITTNIMNGEHMTPEYLKMNPQHTIPTMDDNGFILWESRAIQTYLVNAYGKDDSLYPKNPRQRAIIDQRLNFDLGTLYLRYLNLYTPILFRGEAYDQEKADKFDEALGWLNTFLDGRPFVAGENMTVADITIVVTITNIDAFGYDFSSHENIAKWFERTKKMLEPYGYDEIDVTGAKMLASFLHMPVQPIKLYYLPPSPPCRAVMMTARVLELDLHLITTNIMNGEHMTPEYLKMNPQHTIPTMDDNGFILWESRAIQTYLVNAYGKDDSLYPKNPRQRAIIDQRLNFDLGTLYLRYLNLYTPILFRGEAYDQEKADKFDEALGWLNTFLDGRPFVAGENMTVADITIVVTITNIDAFGYDFSSHENIAKWFERTKKMLEPYGYDEIDVTGAKMLASFLHMPVQPIKLYYLPPSPPCRAVMMTARVLELDLHLITTNIMNGEHMTPEYLKMNPQHTIPTMDDNGFILWESRAIQTYLVNAYGKDDSLYPKNPRQRAIIDQRLNFDLGTLYLRYLNLYTPILFRGEAYDQEKADKFDEALGWLNTFLDGRPFVAGENMTVADITIVVTITNIDAFGYDFSSHENIAKWFERTKKMLEPYGYDEIDVTGAKMLASFL

B-factor: mean 16.46, std 9.0, range [3.84, 73.87]

Solvent-accessible surface area: 35652 Å² total; per-residue (Å²): 164,97,36,120,66,81,3,46,0,42,20,34,42,33,16,18,34,0,0,1,0,19,0,0,1,85,29,16,118,11,131,22,90,70,46,91,5,55,61,160,104,32,66,28,98,54,105,133,11,66,182,36,0,31,8,45,49,20,4,0,0,20,0,69,58,24,47,3,21,30,4,16,1,0,0,4,4,0,6,25,27,18,16,162,95,47,54,15,3,16,127,36,40,28,42,10,1,20,3,12,3,10,11,17,0,1,23,22,13,0,33,41,44,7,70,64,4,7,63,29,30,12,123,218,110,110,70,156,120,78,36,88,90,0,71,64,0,0,27,27,0,32,65,4,6,72,73,65,4,2,0,12,17,33,36,17,8,0,0,0,0,6,0,0,3,2,0,6,0,0,73,42,19,68,50,114,15,74,109,29,114,32,0,26,117,0,6,79,22,0,53,68,58,0,122,99,65,8,15,94,117,10,0,32,52,0,1,135,79,24,21,88,118,99,183,78,26,55,66,52,0,78,0,43,23,43,47,35,18,18,31,0,0,1,0,22,0,0,1,87,28,14,122,8,101,18,90,80,62,84,5,49,62,182,115,24,78,24,91,55,105,129,11,59,143,36,0,28,9,40,47,26,4,0,1,26,1,10,19,2,50,4,20,29,3,18,1,0,0,4,2,0,7,24,27,21,24,128,93,53,59,12,2,21,134,77,39,92,97,6,2,40,1,14,4,8,8,20,0,1,24,23,10,0,33,42,44,7,67,71,2,14,39,12,32,14,110,154,72,92,88,121,54,94,127,82,1,73,105,0,45,70,0,0,27,28,0,32,61,4,5,100,76,92,34,15,0,13,18,128,97,15,7,0,0,0,0,7,0,0,3,1,0,7,0,0,75,41,28,63,54,113,14,73,100,41,107,40,0,24,118,0,7,83,83,0,46,146,87,0,90,97,68,4,5,83,112,12,0,41,45,1,1,128,79,17,22,89,119,107,209,108,35,135,72,85,2,48,0,39,20,40,40,30,18,17,33,0,0,1,0,21,0,0,1,82,27,14,110,13,132,18,94,74,46,88,3,38,74,183,108,30,72,25,92,53,107,131,12,60,186,35,0,37,8,42,49,25,3,0,0,27,1,65,59,25,49,0,17,31,4,17,1,0,0,5,3,0,6,29,31,19,25,176,95,49,48,14,2,17,137,39,40,26,39,10,1,22,2,13,3,11,12,20,0,1,24,23,13,0,35,44,48,8,68,61,2,12,46,10,30,13,112,154,66,91,83,121,61,111,97,66,3,83,104,0,54,70,0,0,26,28,0,33,65,4,5,70,69,75,2,4,0,12,17,29,35,15,8,0,0,0,0,7,0,0,3,2,0,7,0,0,70,44,23,66,27,111,18,76,106,21,97,28,0,32,116,0,5,78,34,0,52,67,60,0,108,94,68,5,8,85,114,14,0,38,51,0,2,137,80,20,22,89,123,109,157,138,26,55,58,55,1,78,0,40,24,32,41,28,18,18,32,0,0,0,0,20,0,0,1,88,28,13,131,13,108,19,94,80,56,84,5,47,57,167,104,31,72,23,94,54,106,133,11,62,147,36,0,28,8,43,49,24,4,0,0,24,0,13,21,3,49,3,20,31,3,17,0,0,0,4,2,0,2,28,25,19,18,100,92,45,55,10,2,22,125,78,41,95,96,8,1,45,2,12,4,12,10,22,0,1,23,19,15,0,35,41,40,8,66,58,8,18,65,46,41,16,134,168,85,113,83,146,74,130,88,57,24,90,86,0,58,72,0,0,26,29,0,30,50,5,6,78,86,92,34,15,0,15,19,128,95,15,6,0,0,0,0,6,0,0,3,2,0,6,0,0,71,46,21,67,44,111,16,75,96,19,119,46,0,32,135,0,7,82,85,0,50,128,83,0,114,96,67,6,17,94,112,10,0,39,46,1,2,127,80,20,23,87,121,116

CATH classification: 3.40.30.10 (+1 more: 1.20.1050.10)

Nearest PDB structures (foldseek):
  4e8e-assembly1_C  TM=1.001E+00  e=2.347E-33  Bombyx mori
  3wyw-assembly1_A  TM=9.719E-01  e=8.397E-22  Nilaparvata lugens
  1pn9-assembly1_B  TM=9.710E-01  e=5.695E-21  Anopheles gambiae
  1r5a-assembly1_A-2  TM=9.766E-01  e=1.312E-20  Anopheles cracens
  3mak-assembly1_A  TM=9.768E-01  e=5.185E-20  Drosophila melanogaster

InterPro domains:
  IPR004045 Glutathione S-transferase, N-terminal [PF13417] (8-82)
  IPR004045 Glutathione S-transferase, N-terminal [PS50404] (4-85)
  IPR004046 Glutathione S-transferase, C-terminal [PF00043] (122-190)
  IPR010987 Glutathione S-transferase, C-terminal-like [PS50405] (91-218)
  IPR036249 Thioredoxin-like superfamily [SSF52833] (3-90)
  IPR036282 Glutathione S-transferase, C-terminal domain superfamily [SSF47616] (83-193)
  IPR040079 Glutathione transferase family [SFLDS00019] (5-217)

Foldseek 3Di:
DAAPDAKEWAADQQDLLQLLLLLLCLVLVGDHDYDDQPVVVVSLPDPVNCVLPVVSDPGWIAGPNDIDDDSLVSSVCCLVPRHPANQQADPPVVLNVLLVVLVCLLVVAQVVLLCVQCVCPLPPHGDPVSVVRNVVSLLVQLVCQPPELENRHPGHHSSRSSNLLSVLQCVLQVNDPVVSPSCVNSNVVVCVVSVVRCCCVRRNVSSVVSNVSD/DAQPDAKEWAADQLDLLQLLQLLLCLVLPGDYDYDYQDVVVCSLPDPVNCVLPVVSDPGWIGRPNDIDDDSLVSSVVCLVPRHPANLQQDPPPLLNVLLVVLVCCVVVAQVVLLCVQPVCVLPVVDDGDVVSVVSNVVSLVVQLVCLVPALENRHPGHHSSRSSNLLSVLLVVLLPDDPVVSVSCVNSNVVVCVVRVVRCCCVRRNVSSNVSNVSD/DDADDAKEWAAAQLDLLQLLLLLLCLVLPGDHNYDYQDVVVVSLPDPVNCVLPVVSDPGWIQGPNDIDDDSLVSSVCCLVPRHPANQQQDPPPLLNVLLVVLVCLVVVQQVVLLCVQPVCVLPVVDDGDVVSVVSNVVSVVVQLVCQVPELANRHPDHHSSRSSNLLSVLQCVLLVNDPVVSVSCVNSNVVVCVVSVSRCCCVRRNSSSPVSNVSD/DAQPDAKEWADDQLDLLQLLQLLLCLVQVGDYPYDHQDVVVVSLVPPVNCVLPVVSDPGWIQRPNDIDDDSVVSSQCCLVPRHPANLQADPPPLLNVQLVVLVCLVVVQQVVLLCVFPVCVQPHPDDGDPVSVVSNVVSLVVQLVCLVPALENRHPGHHSSRSSNLLSVLQCVLLVNDPVVSVSCVNSNVVVCVVSVSRCCCVRRNVSSVVSNVSD

Radius of gyration: 30.31 Å; Cα contacts (8 Å, |Δi|>4): 1409; chains: 4; bounding box: 68×54×88 Å

Secondary structure (DSSP, 8-state):
---SSPPEEEE-TT-HHHHHHHHHHHHTT---EEEE--GGGTTTSSHHHHHH-TT--S-EEEETTEEEESHHHHHHHHHHHH-SSSTTS--SHHHHHHHHHHHHHIIIIIIHHHHHHHHHHHT----HHHHHHHHHHHHHHHHHTTT-SBTTBSS--HHHHHHHHHHHHHHHTT---TTSHHHHHHHHHHHHHHGGGTIIIIIIHHHHHHHTT-/---SSPEEEEE-TT-HHHHHHHHHHHHTT--EEEEE--TTTTTTSSHHHHHH-TT--S-EEEETTEEEESHHHHHHHHHHHH-SSSTTS--SHHHHHHHHHHHHHIIIIIIHHHHHHHHHHHHH-PPP-HHHHHHHHHHHHHHHHHTTT-SBTTBSS--HHHHHHHHHHHHHHHTT---TTSHHHHHHHHHHHHHHGGGTIIIIIIHHHHHHHTT-/---SSPPEEEE-TT-HHHHHHHHHHHHTT---EEEE--GGGTTTSSHHHHHH-TT--S-EEEETTEEEESHHHHHHHHHHHH-SSSTTS-SSHHHHHHHHHHHHHIIIIIIHHHHHHHHHHHTS-----HHHHHHHHHHHHHHHHHTTT-SBTTBSS--HHHHHHHHHHHHHHHTT---TTSHHHHHHHHHHHHHHGGGTIIIIIIHHHHHHHTT-/---SSPEEEEE-TT-HHHHHHHHHHHHTT--EEEEE--GGGTTT-SHHHHHH-TT--S-EEEETTEEEESHHHHHHHHHHHH-SS-TTS-SSHHHHHHHHHHHHHIIIIIIHHHHHHHHHHHTSS----HHHHHHHHHHHHHHHHHTTT-SBTTBSS--HHHHHHHHHHHHHHHTT---TT-HHHHHHHHHHHHHHGGGTHIIIIIHHHHHHHTT-